Protein AF-0000000085159885 (afdb_homodimer)

Sequence (986 aa):
MTSFKSARLYIIGAGFAGQTLAREIKAKGIFGEVVAFLDDDPAKIGHSIEGIPVLGPIKDVARLLRMNPADEAIIAIPSASREYLRELYNILKKAGFEKIRILPGISQIIEGDAHLIQTRSIDPQDLLGRTPVAIGLKESLTYLRGKRVLVTGAGGSIGSELCRQLLSGGAQRLYLFGHGENSIYQIDRELRLLQEEGVGEKATIVPIIGDLKDEAYVNYIIGKLKVDVIFHAAAYKHVPMMEENPVAAIENNVFGTENLVKAAGHYKVKRFVLISTDKAVDPVSVYGASKMLCEQLVLSASQEGGAHFMVVRFGNVLGSRGSIMPLFQKQIEKGGPVTVTHPEARRWFMTIPEACSLVLKAGGVGENGKLYLLDMGEPIKIRELAEQMIRFYGFEPDREIKIEYIGLRPGERLDERLWSENEIPVETEYPRIRRVERKEAPLLDLPKLLESIRPICRFDPAKANLYRDKVLLRRLLHDFIPTVIIPEHEQNNMTSFKSARLYIIGAGFAGQTLAREIKAKGIFGEVVAFLDDDPAKIGHSIEGIPVLGPIKDVARLLRMNPADEAIIAIPSASREYLRELYNILKKAGFEKIRILPGISQIIEGDAHLIQTRSIDPQDLLGRTPVAIGLKESLTYLRGKRVLVTGAGGSIGSELCRQLLSGGAQRLYLFGHGENSIYQIDRELRLLQEEGVGEKATIVPIIGDLKDEAYVNYIIGKLKVDVIFHAAAYKHVPMMEENPVAAIENNVFGTENLVKAAGHYKVKRFVLISTDKAVDPVSVYGASKMLCEQLVLSASQEGGAHFMVVRFGNVLGSRGSIMPLFQKQIEKGGPVTVTHPEARRWFMTIPEACSLVLKAGGVGENGKLYLLDMGEPIKIRELAEQMIRFYGFEPDREIKIEYIGLRPGERLDERLWSENEIPVETEYPRIRRVERKEAPLLDLPKLLESIRPICRFDPAKANLYRDKVLLRRLLHDFIPTVIIPEHEQNN

Nearest PDB structures (foldseek):
  5bjy-assembly1_B  TM=9.143E-01  e=2.823E-32  Campylobacter jejuni
  5bju-assembly1_B  TM=9.123E-01  e=1.718E-31  Campylobacter jejuni
  2gn4-assembly1_A  TM=9.216E-01  e=1.288E-21  Helicobacter pylori
  4j2o-assembly1_E  TM=8.922E-01  e=2.806E-20  Acinetobacter baumannii D1279779
  3vvb-assembly1_A  TM=9.104E-01  e=6.439E-16  Staphylococcus aureus subsp. aureus Mu50

Radius of gyration: 28.52 Å; Cα contacts (8 Å, |Δi|>4): 2124; chains: 2; bounding box: 78×76×61 Å

Solvent-accessible surface area (backbone atoms only — not comparable to full-atom values): 51110 Å² total; per-residue (Å²): 127,80,71,78,70,66,31,44,30,33,32,35,26,72,46,71,48,22,48,42,36,51,52,53,40,59,70,65,57,58,76,29,42,72,63,32,27,32,28,72,53,72,90,49,40,78,40,61,60,96,82,27,41,26,39,50,46,44,79,65,42,40,67,68,47,84,64,49,82,64,26,31,38,36,37,28,48,41,82,59,42,21,68,55,46,41,52,49,51,51,46,41,46,73,30,48,47,73,40,48,30,28,39,65,46,29,54,77,30,61,92,48,77,50,55,68,86,64,40,40,71,65,50,70,70,67,49,46,79,74,60,73,78,87,48,68,44,57,74,35,22,55,83,37,46,68,29,33,37,33,28,32,23,18,42,41,63,64,21,32,47,40,55,58,53,43,32,51,21,37,23,45,29,40,35,35,28,31,66,47,58,68,40,39,49,51,42,52,52,48,52,52,50,39,45,74,73,58,47,58,39,82,51,49,75,43,80,40,67,46,55,53,64,39,48,70,55,40,40,49,50,48,56,75,64,59,43,35,33,36,41,42,48,54,62,70,76,56,48,56,60,24,61,75,33,43,47,48,32,38,36,48,30,29,50,9,42,48,32,48,51,53,32,36,59,74,61,51,19,48,35,37,36,38,62,48,44,20,50,30,36,73,17,40,20,56,44,17,43,24,44,32,51,35,50,49,54,43,40,58,54,27,73,75,56,83,29,31,17,30,35,41,30,34,61,49,49,56,68,34,82,92,33,68,52,56,49,44,50,54,26,51,76,67,45,36,58,32,77,38,42,42,82,78,21,36,43,43,48,41,48,51,68,50,54,38,51,50,48,46,34,44,65,55,73,54,55,62,48,39,40,31,34,51,62,54,79,68,65,41,43,51,52,58,52,51,40,51,51,37,42,72,74,73,41,45,62,70,74,59,30,42,74,41,72,72,42,74,55,70,55,57,71,54,66,72,41,84,61,41,94,54,40,44,81,37,85,54,98,48,90,58,41,24,37,50,41,65,77,60,79,79,81,63,59,57,71,62,52,50,60,67,46,40,35,29,56,41,86,30,87,93,42,52,87,40,41,66,39,55,66,60,48,48,50,52,47,23,74,69,39,69,54,28,64,70,56,72,88,58,68,81,104,129,79,70,79,70,66,31,45,29,34,33,35,25,71,46,72,48,24,49,42,35,50,52,52,40,59,70,66,57,57,77,30,42,73,62,31,26,31,29,71,52,70,91,50,42,80,39,63,60,95,82,26,40,25,38,50,47,44,80,64,44,40,67,67,47,84,63,47,80,66,27,32,37,36,37,27,49,41,82,59,43,21,69,55,45,41,50,48,49,51,46,41,45,73,28,45,46,72,40,47,30,28,38,65,46,28,56,80,30,56,95,51,78,50,54,69,85,64,41,40,71,65,50,71,68,67,50,46,79,73,59,73,75,86,47,68,47,56,74,36,23,53,83,38,45,68,28,34,36,34,27,30,23,18,42,41,61,66,21,32,48,40,54,58,54,44,30,50,21,36,21,45,30,41,36,34,28,30,66,47,59,67,39,38,50,51,43,53,51,50,52,52,51,40,44,74,74,60,46,56,40,80,50,50,75,43,79,39,68,47,55,52,64,38,49,70,56,40,41,48,51,49,56,74,64,58,43,34,32,36,42,42,49,54,63,69,76,56,47,56,60,23,62,76,33,43,47,50,32,37,34,48,31,29,50,11,45,49,32,48,52,53,32,36,56,74,63,50,19,48,35,37,35,35,62,49,43,21,51,30,38,74,18,40,20,55,43,18,42,25,45,34,51,35,50,49,54,42,41,58,54,27,72,75,56,83,28,30,18,30,36,40,31,35,62,48,49,56,68,35,84,91,33,67,50,56,48,43,51,55,26,52,76,67,47,36,58,33,78,38,41,43,83,78,22,34,42,43,48,43,47,53,68,51,53,39,51,51,49,47,34,44,64,56,74,55,55,62,48,37,38,31,34,52,62,55,80,68,64,41,44,52,52,57,52,51,40,52,52,37,43,70,75,73,38,46,64,69,75,60,31,40,74,40,71,72,43,73,54,70,57,59,70,54,66,74,42,84,60,43,93,54,42,44,81,36,84,53,97,47,88,57,40,23,36,49,42,66,77,59,79,79,82,62,59,58,71,61,52,49,61,68,45,39,35,30,56,40,86,31,87,94,41,52,88,41,41,65,38,54,67,60,48,48,51,53,46,22,75,70,38,68,55,29,64,69,57,73,87,57,66,83,104

Structure (mmCIF, N/CA/C/O backbone):
data_AF-0000000085159885-model_v1
#
loop_
_entity.id
_entity.type
_entity.pdbx_description
1 polymer 'Polysaccharide biosynthesis protein CapD'
#
loop_
_atom_site.group_PDB
_atom_site.id
_atom_site.type_symbol
_atom_site.label_atom_id
_atom_site.label_alt_id
_atom_site.label_comp_id
_atom_site.label_asym_id
_atom_site.label_entity_id
_atom_site.label_seq_id
_atom_site.pdbx_PDB_ins_code
_atom_site.Cartn_x
_atom_site.Cartn_y
_atom_site.Cartn_z
_atom_site.occupancy
_atom_site.B_iso_or_equiv
_atom_site.auth_seq_id
_atom_site.auth_comp_id
_atom_site.auth_asym_id
_atom_site.auth_atom_id
_atom_site.pdbx_PDB_model_num
ATOM 1 N N . MET A 1 1 ? 37.188 -18.406 7.32 1 21.41 1 MET A N 1
ATOM 2 C CA . MET A 1 1 ? 36.406 -17.781 8.375 1 21.41 1 MET A CA 1
ATOM 3 C C . MET A 1 1 ? 36.344 -16.266 8.203 1 21.41 1 MET A C 1
ATOM 5 O O . MET A 1 1 ? 37.25 -15.562 8.672 1 21.41 1 MET A O 1
ATOM 9 N N . THR A 1 2 ? 36.219 -15.82 7.059 1 29.91 2 THR A N 1
ATOM 10 C CA . THR A 1 2 ? 36.375 -14.398 6.758 1 29.91 2 THR A CA 1
ATOM 11 C C . THR A 1 2 ? 35.562 -13.539 7.711 1 29.91 2 THR A C 1
ATOM 13 O O . THR A 1 2 ? 34.375 -13.758 7.879 1 29.91 2 THR A O 1
ATOM 16 N N . SER A 1 3 ? 36.062 -13.156 8.82 1 33.72 3 SER A N 1
ATOM 17 C CA . SER A 1 3 ? 35.594 -12.289 9.891 1 33.72 3 SER A CA 1
ATOM 18 C C . SER A 1 3 ? 34.688 -11.188 9.352 1 33.72 3 SER A C 1
ATOM 20 O O . SER A 1 3 ? 35.094 -10.445 8.453 1 33.72 3 SER A O 1
ATOM 22 N N . PHE A 1 4 ? 33.469 -11.461 9.125 1 38.44 4 PHE A N 1
ATOM 23 C CA . PHE A 1 4 ? 32.469 -10.438 8.836 1 38.44 4 PHE A CA 1
ATOM 24 C C . PHE A 1 4 ? 32.812 -9.125 9.531 1 38.44 4 PHE A C 1
ATOM 26 O O . PHE A 1 4 ? 32.75 -9.039 10.758 1 38.44 4 PHE A O 1
ATOM 33 N N . LYS A 1 5 ? 33.875 -8.438 9.188 1 44.25 5 LYS A N 1
ATOM 34 C CA . LYS A 1 5 ? 34.375 -7.168 9.703 1 44.25 5 LYS A CA 1
ATOM 35 C C . LYS A 1 5 ? 33.219 -6.234 10.062 1 44.25 5 LYS A C 1
ATOM 37 O O . LYS A 1 5 ? 32.312 -6.016 9.258 1 44.25 5 LYS A O 1
ATOM 42 N N . SER A 1 6 ? 32.781 -6.113 11.367 1 59.41 6 SER A N 1
ATOM 43 C CA . SER A 1 6 ? 31.875 -5.16 11.984 1 59.41 6 SER A CA 1
ATOM 44 C C . SER A 1 6 ? 31.828 -3.854 11.203 1 59.41 6 SER A C 1
ATOM 46 O O . SER A 1 6 ? 32.875 -3.299 10.844 1 59.41 6 SER A O 1
ATOM 48 N N . ALA A 1 7 ? 30.688 -3.564 10.555 1 74.75 7 ALA A N 1
ATOM 49 C CA . ALA A 1 7 ? 30.531 -2.328 9.789 1 74.75 7 ALA A CA 1
ATOM 50 C C . ALA A 1 7 ? 31.031 -1.127 10.586 1 74.75 7 ALA A C 1
ATOM 52 O O . ALA A 1 7 ? 30.797 -1.029 11.789 1 74.75 7 ALA A O 1
ATOM 53 N N . ARG A 1 8 ? 32.094 -0.392 10.086 1 86.31 8 ARG A N 1
ATOM 54 C CA . ARG A 1 8 ? 32.531 0.882 10.648 1 86.31 8 ARG A CA 1
ATOM 55 C C . ARG A 1 8 ? 31.516 1.988 10.352 1 86.31 8 ARG A C 1
ATOM 57 O O . ARG A 1 8 ? 31.109 2.174 9.203 1 86.31 8 ARG A O 1
ATOM 64 N N . LEU A 1 9 ? 30.969 2.59 11.461 1 92.75 9 LEU A N 1
ATOM 65 C CA . LEU A 1 9 ? 29.984 3.656 11.336 1 92.75 9 LEU A CA 1
ATOM 66 C C . LEU A 1 9 ? 30.625 5.02 11.594 1 92.75 9 LEU A C 1
ATOM 68 O O . LEU A 1 9 ? 31.406 5.176 12.523 1 92.75 9 LEU A O 1
ATOM 72 N N . TYR A 1 10 ? 30.375 5.914 10.719 1 94.31 10 TYR A N 1
ATOM 73 C CA . TYR A 1 10 ? 30.766 7.309 10.875 1 94.31 10 TYR A CA 1
ATOM 74 C C . TYR A 1 10 ? 29.562 8.195 11.125 1 94.31 10 TYR A C 1
ATOM 76 O O . TYR A 1 10 ? 28.641 8.234 10.305 1 94.31 10 TYR A O 1
ATOM 84 N N . ILE A 1 11 ? 29.516 8.883 12.234 1 95.62 11 ILE A N 1
ATOM 85 C CA . ILE A 1 11 ? 28.375 9.75 12.547 1 95.62 11 ILE A CA 1
ATOM 86 C C . ILE A 1 11 ? 28.719 11.188 12.164 1 95.62 11 ILE A C 1
ATOM 88 O O . ILE A 1 11 ? 29.703 11.758 12.656 1 95.62 11 ILE A O 1
ATOM 92 N N . ILE A 1 12 ? 27.969 11.711 11.258 1 95.94 12 ILE A N 1
ATOM 93 C CA . ILE A 1 12 ? 28.125 13.102 10.844 1 95.94 12 ILE A CA 1
ATOM 94 C C . ILE A 1 12 ? 27.344 14.016 11.781 1 95.94 12 ILE A C 1
ATOM 96 O O . ILE A 1 12 ? 26.109 14.055 11.734 1 95.94 12 ILE A O 1
ATOM 100 N N . GLY A 1 13 ? 27.969 14.828 12.578 1 93.81 13 GLY A N 1
ATOM 101 C CA . GLY A 1 13 ? 27.375 15.609 13.648 1 93.81 13 GLY A CA 1
ATOM 102 C C . GLY A 1 13 ? 27.672 15.055 15.031 1 93.81 13 GLY A C 1
ATOM 103 O O . GLY A 1 13 ? 27.172 13.992 15.406 1 93.81 13 GLY A O 1
ATOM 104 N N . ALA A 1 14 ? 28.438 15.766 15.773 1 94.31 14 ALA A N 1
ATOM 105 C CA . ALA A 1 14 ? 28.828 15.336 17.109 1 94.31 14 ALA A CA 1
ATOM 106 C C . ALA A 1 14 ? 28 16.062 18.172 1 94.31 14 ALA A C 1
ATOM 108 O O . ALA A 1 14 ? 28.453 16.234 19.312 1 94.31 14 ALA A O 1
ATOM 109 N N . GLY A 1 15 ? 26.844 16.547 17.797 1 89.94 15 GLY A N 1
ATOM 110 C CA . GLY A 1 15 ? 25.922 17.141 18.75 1 89.94 15 GLY A CA 1
ATOM 111 C C . GLY A 1 15 ? 25.141 16.125 19.547 1 89.94 15 GLY A C 1
ATOM 112 O O . GLY A 1 15 ? 25.5 14.953 19.609 1 89.94 15 GLY A O 1
ATOM 113 N N . PHE A 1 16 ? 24.109 16.625 20.188 1 85.69 16 PHE A N 1
ATOM 114 C CA . PHE A 1 16 ? 23.297 15.805 21.078 1 85.69 16 PHE A CA 1
ATOM 115 C C . PHE A 1 16 ? 22.766 14.578 20.344 1 85.69 16 PHE A C 1
ATOM 117 O O . PHE A 1 16 ? 22.859 13.453 20.844 1 85.69 16 PHE A O 1
ATOM 124 N N . ALA A 1 17 ? 22.1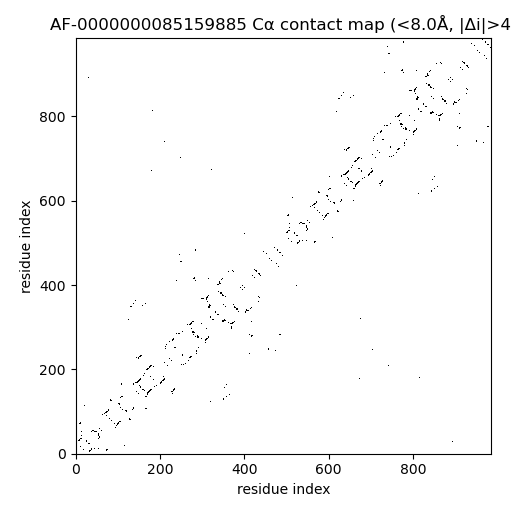56 14.773 19.172 1 86.94 17 ALA A N 1
ATOM 125 C CA . ALA A 1 17 ? 21.578 13.68 18.406 1 86.94 17 ALA A CA 1
ATOM 126 C C . ALA A 1 17 ? 22.625 12.641 18.047 1 86.94 17 ALA A C 1
ATOM 128 O O . ALA A 1 17 ? 22.391 11.438 18.188 1 86.94 17 ALA A O 1
ATOM 129 N N . GLY A 1 18 ? 23.75 13.094 17.578 1 91.38 18 GLY A N 1
ATOM 130 C CA . GLY A 1 18 ? 24.828 12.18 17.219 1 91.38 18 GLY A CA 1
ATOM 131 C C . GLY A 1 18 ? 25.344 11.375 18.391 1 91.38 18 GLY A C 1
ATOM 132 O O . GLY A 1 18 ? 25.578 10.172 18.266 1 91.38 18 GLY A O 1
ATOM 133 N N . GLN A 1 19 ? 25.469 12.016 19.469 1 91.25 19 GLN A N 1
ATOM 134 C CA . GLN A 1 19 ? 25.969 11.344 20.656 1 91.25 19 GLN A CA 1
ATOM 135 C C . GLN A 1 19 ? 24.984 10.289 21.156 1 91.25 19 GLN A C 1
ATOM 137 O O . GLN A 1 19 ? 25.391 9.203 21.578 1 91.25 19 GLN A O 1
ATOM 142 N N . THR A 1 20 ? 23.766 10.648 21.156 1 87.62 20 THR A N 1
ATOM 143 C CA . THR A 1 20 ? 22.734 9.711 21.578 1 87.62 20 THR A CA 1
ATOM 144 C C . THR A 1 20 ? 22.734 8.469 20.688 1 87.62 20 THR A C 1
ATOM 146 O O . THR A 1 20 ? 22.641 7.344 21.188 1 87.62 20 THR A O 1
ATOM 149 N N . LEU A 1 21 ? 22.875 8.68 19.422 1 88.69 21 LEU A N 1
ATOM 150 C CA . LEU A 1 21 ? 22.922 7.574 18.469 1 88.69 21 LEU A CA 1
ATOM 151 C C . LEU A 1 21 ? 24.125 6.684 18.734 1 88.69 21 LEU A C 1
ATOM 153 O O . LEU A 1 21 ? 24.016 5.457 18.688 1 88.69 21 LEU A O 1
ATOM 157 N N . ALA A 1 22 ? 25.25 7.312 18.969 1 92.31 22 ALA A N 1
ATOM 158 C CA . ALA A 1 22 ? 26.469 6.562 19.25 1 92.31 22 ALA A CA 1
ATOM 159 C C . ALA A 1 22 ? 26.312 5.672 20.469 1 92.31 22 ALA A C 1
ATOM 161 O O . ALA A 1 22 ? 26.75 4.516 20.469 1 92.31 22 ALA A O 1
ATOM 162 N N . ARG A 1 23 ? 25.688 6.191 21.453 1 89.5 23 ARG A N 1
ATOM 163 C CA . ARG A 1 23 ? 25.453 5.441 22.688 1 89.5 23 ARG A CA 1
ATOM 164 C C . ARG A 1 23 ? 24.547 4.246 22.438 1 89.5 23 ARG A C 1
ATOM 166 O O . ARG A 1 23 ? 24.781 3.154 22.953 1 89.5 23 ARG A O 1
ATOM 173 N N . GLU A 1 24 ? 23.5 4.551 21.734 1 84.69 24 GLU A N 1
ATOM 174 C CA . GLU A 1 24 ? 22.547 3.486 21.438 1 84.69 24 GLU A CA 1
ATOM 175 C C . GLU A 1 24 ? 23.203 2.375 20.609 1 84.69 24 GLU A C 1
ATOM 177 O O . GLU A 1 24 ? 22.938 1.192 20.844 1 84.69 24 GLU A O 1
ATOM 182 N N . ILE A 1 25 ? 24.031 2.738 19.641 1 86.88 25 ILE A N 1
ATOM 183 C CA . ILE A 1 25 ? 24.719 1.778 18.797 1 86.88 25 ILE A CA 1
ATOM 184 C C . ILE A 1 25 ? 25.656 0.922 19.641 1 86.88 25 ILE A C 1
ATOM 186 O O . ILE A 1 25 ? 25.703 -0.3 19.484 1 86.88 25 ILE A O 1
ATOM 190 N N . LYS A 1 26 ? 26.359 1.542 20.453 1 88 26 LYS A N 1
ATOM 191 C CA . LYS A 1 26 ? 27.281 0.838 21.344 1 88 26 LYS A CA 1
ATOM 192 C C . LYS A 1 26 ? 26.531 -0.133 22.25 1 88 26 LYS A C 1
ATOM 194 O O . LYS A 1 26 ? 26.969 -1.268 22.453 1 88 26 LYS A O 1
ATOM 199 N N . ALA A 1 27 ? 25.484 0.313 22.703 1 83.31 27 ALA A N 1
ATOM 200 C CA . ALA A 1 27 ? 24.688 -0.494 23.641 1 83.31 27 ALA A CA 1
ATOM 201 C C . ALA A 1 27 ? 24.125 -1.733 22.938 1 83.31 27 ALA A C 1
ATOM 203 O O . ALA A 1 27 ? 24.094 -2.816 23.531 1 83.31 27 ALA A O 1
ATOM 204 N N . LYS A 1 28 ? 23.734 -1.545 21.812 1 76.19 28 LYS A N 1
ATOM 205 C CA . LYS A 1 28 ? 23.156 -2.664 21.062 1 76.19 28 LYS A CA 1
ATOM 206 C C . LYS A 1 28 ? 24.25 -3.605 20.562 1 76.19 28 LYS A C 1
ATOM 208 O O . LYS A 1 28 ? 24.047 -4.824 20.531 1 76.19 28 LYS A O 1
ATOM 213 N N . GLY A 1 29 ? 25.375 -3.078 20.016 1 75.19 29 GLY A N 1
ATOM 214 C CA . GLY A 1 29 ? 26.562 -3.842 19.688 1 75.19 29 GLY A CA 1
ATOM 215 C C . GLY A 1 29 ? 26.438 -4.652 18.406 1 75.19 29 GLY A C 1
ATOM 216 O O . GLY A 1 29 ? 27.281 -5.5 18.125 1 75.19 29 GLY A O 1
ATOM 217 N N . ILE A 1 30 ? 25.359 -4.473 17.703 1 70.75 30 ILE A N 1
ATOM 218 C CA . ILE A 1 30 ? 25.156 -5.367 16.562 1 70.75 30 ILE A CA 1
ATOM 219 C C . ILE A 1 30 ? 25.297 -4.582 15.266 1 70.75 30 ILE A C 1
ATOM 221 O O . ILE A 1 30 ? 25.406 -5.176 14.188 1 70.75 30 ILE A O 1
ATOM 225 N N . PHE A 1 31 ? 25.297 -3.305 15.297 1 72.62 31 PHE A N 1
ATOM 226 C CA . PHE A 1 31 ? 25.266 -2.5 14.078 1 72.62 31 PHE A CA 1
ATOM 227 C C . PHE A 1 31 ? 26.672 -2.1 13.664 1 72.62 31 PHE A C 1
ATOM 229 O O . PHE A 1 31 ? 26.859 -1.454 12.633 1 72.62 31 PHE A O 1
ATOM 236 N N . GLY A 1 32 ? 27.594 -2.543 14.383 1 80.38 32 GLY A N 1
ATOM 237 C CA . GLY A 1 32 ? 28.953 -2.127 14.094 1 80.38 32 GLY A CA 1
ATOM 238 C C . GLY A 1 32 ? 29.531 -1.207 15.156 1 80.38 32 GLY A C 1
ATOM 239 O O . GLY A 1 32 ? 29.094 -1.218 16.297 1 80.38 32 GLY A O 1
ATOM 240 N N . GLU A 1 33 ? 30.578 -0.606 14.773 1 88.62 33 GLU A N 1
ATOM 241 C CA . GLU A 1 33 ? 31.281 0.272 15.711 1 88.62 33 GLU A CA 1
ATOM 242 C C . GLU A 1 33 ? 31.406 1.686 15.148 1 88.62 33 GLU A C 1
ATOM 244 O O . GLU A 1 33 ? 31.734 1.867 13.977 1 88.62 33 GLU A O 1
ATOM 249 N N . VAL A 1 34 ? 31 2.623 16.047 1 93.69 34 VAL A N 1
ATOM 250 C CA . VAL A 1 34 ? 31.234 4.012 15.648 1 93.69 34 VAL A CA 1
ATOM 251 C C . VAL A 1 34 ? 32.719 4.332 15.727 1 93.69 34 VAL A C 1
ATOM 253 O O . VAL A 1 34 ? 33.312 4.332 16.812 1 93.69 34 VAL A O 1
ATOM 256 N N . VAL A 1 35 ? 33.25 4.656 14.586 1 93.19 35 VAL A N 1
ATOM 257 C CA . VAL A 1 35 ? 34.688 4.824 14.523 1 93.19 35 VAL A CA 1
ATOM 258 C C . VAL A 1 35 ? 35.062 6.297 14.719 1 93.19 35 VAL A C 1
ATOM 260 O O . VAL A 1 35 ? 36.125 6.621 15.219 1 93.19 35 VAL A O 1
ATOM 263 N N . ALA A 1 36 ? 34.188 7.16 14.273 1 95.19 36 ALA A N 1
ATOM 264 C CA . ALA A 1 36 ? 34.469 8.586 14.414 1 95.19 36 ALA A CA 1
ATOM 265 C C . ALA A 1 36 ? 33.219 9.422 14.25 1 95.19 36 ALA A C 1
ATOM 267 O O . ALA A 1 36 ? 32.25 9 13.586 1 95.19 36 ALA A O 1
ATOM 268 N N . PHE A 1 37 ? 33.281 10.57 14.898 1 96.56 37 PHE A N 1
ATOM 269 C CA . PHE A 1 37 ? 32.406 11.664 14.539 1 96.56 37 PHE A CA 1
ATOM 270 C C . PHE A 1 37 ? 33.031 12.578 13.516 1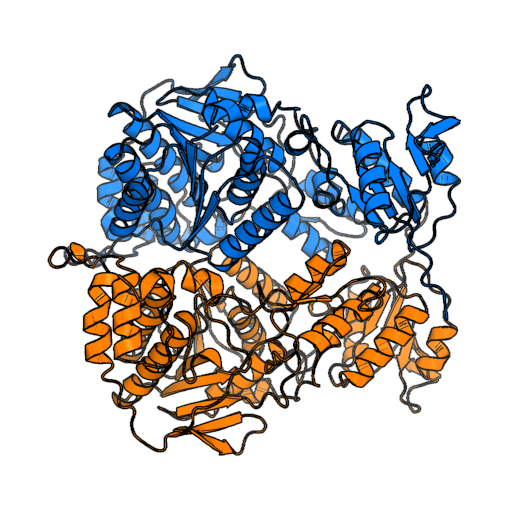 96.56 37 PHE A C 1
ATOM 272 O O . PHE A 1 37 ? 34.25 12.828 13.562 1 96.56 37 PHE A O 1
ATOM 279 N N . LEU A 1 38 ? 32.281 12.984 12.602 1 96.56 38 LEU A N 1
ATOM 280 C CA . LEU A 1 38 ? 32.719 14.078 11.734 1 96.56 38 LEU A CA 1
ATOM 281 C C . LEU A 1 38 ? 31.906 15.344 12.016 1 96.56 38 LEU A C 1
ATOM 283 O O . LEU A 1 38 ? 30.672 15.305 12.047 1 96.56 38 LEU A O 1
ATOM 287 N N . ASP A 1 39 ? 32.562 16.438 12.25 1 96.25 39 ASP A N 1
ATOM 288 C CA . ASP A 1 39 ? 31.891 17.688 12.625 1 96.25 39 ASP A CA 1
ATOM 289 C C . ASP A 1 39 ? 32.656 18.891 12.102 1 96.25 39 ASP A C 1
ATOM 291 O O . ASP A 1 39 ? 33.875 18.828 11.875 1 96.25 39 ASP A O 1
ATOM 295 N N . ASP A 1 40 ? 31.938 19.969 11.898 1 95 40 ASP A N 1
ATOM 296 C CA . ASP A 1 40 ? 32.562 21.203 11.398 1 95 40 ASP A CA 1
ATOM 297 C C . ASP A 1 40 ? 32.812 22.188 12.523 1 95 40 ASP A C 1
ATOM 299 O O . ASP A 1 40 ? 33.5 23.203 12.32 1 95 40 ASP A O 1
ATOM 303 N N . ASP A 1 41 ? 32.312 21.906 13.703 1 95.06 41 ASP A N 1
ATOM 304 C CA . ASP A 1 41 ? 32.5 22.797 14.852 1 95.06 41 ASP A CA 1
ATOM 305 C C . ASP A 1 41 ? 33.938 22.719 15.344 1 95.06 41 ASP A C 1
ATOM 307 O O . ASP A 1 41 ? 34.375 21.719 15.914 1 95.06 41 ASP A O 1
ATOM 311 N N . PRO A 1 42 ? 34.625 23.812 15.273 1 94.44 42 PRO A N 1
ATOM 312 C CA . PRO A 1 42 ? 36.031 23.797 15.664 1 94.44 42 PRO A CA 1
ATOM 313 C C . PRO A 1 42 ? 36.219 23.469 17.141 1 94.44 42 PRO A C 1
ATOM 315 O O . PRO A 1 42 ? 37.281 22.938 17.516 1 94.44 42 PRO A O 1
ATOM 318 N N . ALA A 1 43 ? 35.312 23.75 17.906 1 95.38 43 ALA A N 1
ATOM 319 C CA . ALA A 1 43 ? 35.438 23.516 19.344 1 95.38 43 ALA A CA 1
ATOM 320 C C . ALA A 1 43 ? 35.406 22.016 19.656 1 95.38 43 ALA A C 1
ATOM 322 O O . ALA A 1 43 ? 35.906 21.578 20.703 1 95.38 43 ALA A O 1
ATOM 323 N N . LYS A 1 44 ? 34.906 21.281 18.75 1 95.38 44 LYS A N 1
ATOM 324 C CA . LYS A 1 44 ? 34.75 19.844 18.984 1 95.38 44 LYS A CA 1
ATOM 325 C C . LYS A 1 44 ? 35.875 19.062 18.297 1 95.38 44 LYS A C 1
ATOM 327 O O . LYS A 1 44 ? 36.25 17.984 18.75 1 95.38 44 LYS A O 1
ATOM 332 N N . ILE A 1 45 ? 36.375 19.562 17.266 1 94.94 45 ILE A N 1
ATOM 333 C CA . ILE A 1 45 ? 37.344 18.875 16.438 1 94.94 45 ILE A CA 1
ATOM 334 C C . ILE A 1 45 ? 38.625 18.625 17.234 1 94.94 45 ILE A C 1
ATOM 336 O O . ILE A 1 45 ? 39.125 19.516 17.922 1 94.94 45 ILE A O 1
ATOM 340 N N . GLY A 1 46 ? 39.094 17.422 17.188 1 93.75 46 GLY A N 1
ATOM 341 C CA . GLY A 1 46 ? 40.312 17.078 17.875 1 93.75 46 GLY A CA 1
ATOM 342 C C . GLY A 1 46 ? 40.094 16.453 19.234 1 93.75 46 GLY A C 1
ATOM 343 O O . GLY A 1 46 ? 41 15.914 19.844 1 93.75 46 GLY A O 1
ATOM 344 N N . HIS A 1 47 ? 38.906 16.516 19.672 1 94.38 47 HIS A N 1
ATOM 345 C CA . HIS A 1 47 ? 38.531 15.906 20.938 1 94.38 47 HIS A CA 1
ATOM 346 C C . HIS A 1 47 ? 37.938 14.516 20.734 1 94.38 47 HIS A C 1
ATOM 348 O O . HIS A 1 47 ? 37.938 13.992 19.609 1 94.38 47 HIS A O 1
ATOM 354 N N . SER A 1 48 ? 37.594 13.922 21.859 1 95.88 48 SER A N 1
ATOM 355 C CA . SER A 1 48 ? 36.906 12.641 21.828 1 95.88 48 SER A CA 1
ATOM 356 C C . SER A 1 48 ? 35.656 12.664 22.672 1 95.88 48 SER A C 1
ATOM 358 O O . SER A 1 48 ? 35.562 13.398 23.656 1 95.88 48 SER A O 1
ATOM 360 N N . ILE A 1 49 ? 34.719 12.047 22.234 1 95 49 ILE A N 1
ATOM 361 C CA . ILE A 1 49 ? 33.469 11.883 22.969 1 95 49 ILE A CA 1
ATOM 362 C C . ILE A 1 49 ? 33.25 10.406 23.297 1 95 49 ILE A C 1
ATOM 364 O O . ILE A 1 49 ? 33.031 9.594 22.391 1 95 49 ILE A O 1
ATOM 368 N N . GLU A 1 50 ? 33.375 10.078 24.578 1 92.81 50 GLU A N 1
ATOM 369 C CA . GLU A 1 50 ? 33.219 8.695 25.031 1 92.81 50 GLU A CA 1
ATOM 370 C C . GLU A 1 50 ? 34.188 7.77 24.297 1 92.81 50 GLU A C 1
ATOM 372 O O . GLU A 1 50 ? 33.781 6.703 23.828 1 92.81 50 GLU A O 1
ATOM 377 N N . GLY A 1 51 ? 35.281 8.289 24 1 93.56 51 GLY A N 1
ATOM 378 C CA . GLY A 1 51 ? 36.344 7.496 23.406 1 93.56 51 GLY A CA 1
ATOM 379 C C . GLY A 1 51 ? 36.344 7.527 21.875 1 93.56 51 GLY A C 1
ATOM 380 O O . GLY A 1 51 ? 37.219 6.961 21.234 1 93.56 51 GLY A O 1
ATOM 381 N N . ILE A 1 52 ? 35.375 8.172 21.266 1 96.06 52 ILE A N 1
ATOM 382 C CA . ILE A 1 52 ? 35.281 8.25 19.812 1 96.06 52 ILE A CA 1
ATOM 383 C C . ILE A 1 52 ? 35.844 9.586 19.344 1 96.06 52 ILE A C 1
ATOM 385 O O . ILE A 1 52 ? 35.406 10.648 19.781 1 96.06 52 ILE A O 1
ATOM 389 N N . PRO A 1 53 ? 36.812 9.531 18.484 1 96.06 53 PRO A N 1
ATOM 390 C CA . PRO A 1 53 ? 37.438 10.781 18.047 1 96.06 53 PRO A CA 1
ATOM 391 C C . PRO A 1 53 ? 36.469 11.641 17.219 1 96.06 53 PRO A C 1
ATOM 393 O O . PRO A 1 53 ? 35.625 11.117 16.484 1 96.06 53 PRO A O 1
ATOM 396 N N . VAL A 1 54 ? 36.594 12.953 17.375 1 96.94 54 VAL A N 1
ATOM 397 C CA . VAL A 1 54 ? 35.875 13.914 16.547 1 96.94 54 VAL A CA 1
ATOM 398 C C . VAL A 1 54 ? 36.812 14.516 15.508 1 96.94 54 VAL A C 1
ATOM 400 O O . VAL A 1 54 ? 37.75 15.242 15.852 1 96.94 54 VAL A O 1
ATOM 403 N N . LEU A 1 55 ? 36.5 14.188 14.281 1 95.94 55 LEU A N 1
ATOM 404 C CA . LEU A 1 55 ? 37.344 14.648 13.18 1 95.94 55 LEU A CA 1
ATOM 405 C C . LEU A 1 55 ? 36.625 15.75 12.391 1 95.94 55 LEU A C 1
ATOM 407 O O . LEU A 1 55 ? 35.406 15.852 12.414 1 95.94 55 LEU A O 1
ATOM 411 N N . GLY A 1 56 ? 37.5 16.562 11.648 1 92.81 56 GLY A N 1
ATOM 412 C CA . GLY A 1 56 ? 36.938 17.609 10.805 1 92.81 56 GLY A CA 1
ATOM 413 C C . GLY A 1 56 ? 37.969 18.578 10.281 1 92.81 56 GLY A C 1
ATOM 414 O O . GLY A 1 56 ? 39.156 18.422 10.531 1 92.81 56 GLY A O 1
ATOM 415 N N . PRO A 1 57 ? 37.656 19.547 9.68 1 94.31 57 PRO A N 1
ATOM 416 C CA . PRO A 1 57 ? 36.344 19.781 9.062 1 94.31 57 PRO A CA 1
ATOM 417 C C . PRO A 1 57 ? 35.938 18.656 8.125 1 94.31 57 PRO A C 1
ATOM 419 O O . PRO A 1 57 ? 36.781 17.969 7.562 1 94.31 57 PRO A O 1
ATOM 422 N N . ILE A 1 58 ? 34.625 18.453 7.938 1 95.25 58 ILE A N 1
ATOM 423 C CA . ILE A 1 58 ? 34.062 17.297 7.262 1 95.25 58 ILE A CA 1
ATOM 424 C C . ILE A 1 58 ? 34.625 17.203 5.844 1 95.25 58 ILE A C 1
ATOM 426 O O . ILE A 1 58 ? 35.094 16.141 5.426 1 95.25 58 ILE A O 1
ATOM 430 N N . LYS A 1 59 ? 34.625 18.297 5.102 1 91.06 59 LYS A N 1
ATOM 431 C CA . LYS A 1 59 ? 35.062 18.344 3.717 1 91.06 59 LYS A CA 1
ATOM 432 C C . LYS A 1 59 ? 36.5 17.844 3.598 1 91.06 59 LYS A C 1
ATOM 434 O O . LYS A 1 59 ? 36.844 17.141 2.645 1 91.06 59 LYS A O 1
ATOM 439 N N . ASP A 1 60 ? 37.312 18.141 4.535 1 90.19 60 ASP A N 1
ATOM 440 C CA . ASP A 1 60 ? 38.75 17.828 4.496 1 90.19 60 ASP A CA 1
ATOM 441 C C . ASP A 1 60 ? 39 16.375 4.926 1 90.19 60 ASP A C 1
ATOM 443 O O . ASP A 1 60 ? 39.781 15.672 4.293 1 90.19 60 ASP A O 1
ATOM 447 N N . VAL A 1 61 ? 38.312 15.969 5.867 1 89.69 61 VAL A N 1
ATOM 448 C CA . VAL A 1 61 ? 38.594 14.664 6.457 1 89.69 61 VAL A CA 1
ATOM 449 C C . VAL A 1 61 ? 37.969 13.57 5.621 1 89.69 61 VAL A C 1
ATOM 451 O O . VAL A 1 61 ? 38.5 12.469 5.492 1 89.69 61 VAL A O 1
ATOM 454 N N . ALA A 1 62 ? 36.781 13.812 5.07 1 88.94 62 ALA A N 1
ATOM 455 C CA . ALA A 1 62 ? 36.094 12.797 4.301 1 88.94 62 ALA A CA 1
ATOM 456 C C . ALA A 1 62 ? 36.938 12.289 3.143 1 88.94 62 ALA A C 1
ATOM 458 O O . ALA A 1 62 ? 36.906 11.094 2.824 1 88.94 62 ALA A O 1
ATOM 459 N N . ARG A 1 63 ? 37.656 13.156 2.562 1 81.12 63 ARG A N 1
ATOM 460 C CA . ARG A 1 63 ? 38.5 12.805 1.416 1 81.12 63 ARG A CA 1
ATOM 461 C C . ARG A 1 63 ? 39.656 11.914 1.835 1 81.12 63 ARG A C 1
ATOM 463 O O . ARG A 1 63 ? 40.219 11.203 1.007 1 81.12 63 ARG A O 1
ATOM 470 N N . LEU A 1 64 ? 39.938 12 3.039 1 79.81 64 LEU A N 1
ATOM 471 C CA . LEU A 1 64 ? 41.094 11.289 3.537 1 79.81 64 LEU A CA 1
ATOM 472 C C . LEU A 1 64 ? 40.719 9.898 4.051 1 79.81 64 LEU A C 1
ATOM 474 O O . LEU A 1 64 ? 41.594 9.07 4.305 1 79.81 64 LEU A O 1
ATOM 478 N N . LEU A 1 65 ? 39.438 9.719 4.141 1 79.81 65 LEU A N 1
ATOM 479 C CA . LEU A 1 65 ? 38.969 8.445 4.691 1 79.81 65 LEU A CA 1
ATOM 480 C C . LEU A 1 65 ? 39.062 7.34 3.641 1 79.81 65 LEU A C 1
ATOM 482 O O . LEU A 1 65 ? 38.781 7.578 2.465 1 79.81 65 LEU A O 1
ATOM 486 N N . ARG A 1 66 ? 39.688 6.203 3.904 1 70.94 66 ARG A N 1
ATOM 487 C CA . ARG A 1 66 ? 39.656 5.004 3.072 1 70.94 66 ARG A CA 1
ATOM 488 C C . ARG A 1 66 ? 38.406 4.164 3.371 1 70.94 66 ARG A C 1
ATOM 490 O O . ARG A 1 66 ? 38.344 3.506 4.41 1 70.94 66 ARG A O 1
ATOM 497 N N . MET A 1 67 ? 37.5 4.25 2.451 1 71 67 MET A N 1
ATOM 498 C CA . MET A 1 67 ? 36.219 3.633 2.775 1 71 67 MET A CA 1
ATOM 499 C C . MET A 1 67 ? 36.125 2.244 2.154 1 71 67 MET A C 1
ATOM 501 O O . MET A 1 67 ? 36.625 2.01 1.055 1 71 67 MET A O 1
ATOM 505 N N . ASN A 1 68 ? 35.688 1.345 3.025 1 68.69 68 ASN A N 1
ATOM 506 C CA . ASN A 1 68 ? 35.281 0.04 2.537 1 68.69 68 ASN A CA 1
ATOM 507 C C . ASN A 1 68 ? 33.781 0.035 2.186 1 68.69 68 ASN A C 1
ATOM 509 O O . ASN A 1 68 ? 33.031 0.86 2.689 1 68.69 68 ASN A O 1
ATOM 513 N N . PRO A 1 69 ? 33.5 -0.821 1.334 1 64.88 69 PRO A N 1
ATOM 514 C CA . PRO A 1 69 ? 32.094 -0.892 0.916 1 64.88 69 PRO A CA 1
ATOM 515 C C . PRO A 1 69 ? 31.141 -1.096 2.09 1 64.88 69 PRO A C 1
ATOM 517 O O . PRO A 1 69 ? 29.969 -0.703 2.016 1 64.88 69 PRO A O 1
ATOM 520 N N . ALA A 1 70 ? 31.578 -1.608 3.141 1 70.5 70 ALA A N 1
ATOM 521 C CA . ALA A 1 70 ? 30.719 -1.928 4.277 1 70.5 70 ALA A CA 1
ATOM 522 C C . ALA A 1 70 ? 30.594 -0.733 5.215 1 70.5 70 ALA A C 1
ATOM 524 O O . ALA A 1 70 ? 29.719 -0.714 6.086 1 70.5 70 ALA A O 1
ATOM 525 N N . ASP A 1 71 ? 31.375 0.304 5.031 1 84.5 71 ASP A N 1
ATOM 526 C CA . ASP A 1 71 ? 31.328 1.48 5.898 1 84.5 71 ASP A CA 1
ATOM 527 C C . ASP A 1 71 ? 30.047 2.281 5.66 1 84.5 71 ASP A C 1
ATOM 529 O O . ASP A 1 71 ? 29.578 2.387 4.523 1 84.5 71 ASP A O 1
ATOM 533 N N . GLU A 1 72 ? 29.469 2.811 6.785 1 90.12 72 GLU A N 1
ATOM 534 C CA . GLU A 1 72 ? 28.219 3.553 6.699 1 90.12 72 GLU A CA 1
ATOM 535 C C . GLU A 1 72 ? 28.328 4.922 7.355 1 90.12 72 GLU A C 1
ATOM 537 O O . GLU A 1 72 ? 29 5.066 8.383 1 90.12 72 GLU A O 1
ATOM 542 N N . ALA A 1 73 ? 27.797 5.887 6.699 1 93.5 73 ALA A N 1
ATOM 543 C CA . ALA A 1 73 ? 27.703 7.223 7.285 1 93.5 73 ALA A CA 1
ATOM 544 C C . ALA A 1 73 ? 26.281 7.504 7.77 1 93.5 73 ALA A C 1
ATOM 546 O O . ALA A 1 73 ? 25.297 7.16 7.098 1 93.5 73 ALA A O 1
ATOM 547 N N . ILE A 1 74 ? 26.125 8.047 8.961 1 93.5 74 ILE A N 1
ATOM 548 C CA . ILE A 1 74 ? 24.828 8.445 9.5 1 93.5 74 ILE A CA 1
ATOM 549 C C . ILE A 1 74 ? 24.812 9.953 9.75 1 93.5 74 ILE A C 1
ATOM 551 O O . ILE A 1 74 ? 25.484 10.445 10.656 1 93.5 74 ILE A O 1
ATOM 555 N N . ILE A 1 75 ? 24.078 10.648 8.992 1 93.12 75 ILE A N 1
ATOM 556 C CA . ILE A 1 75 ? 23.922 12.094 9.188 1 93.12 75 ILE A CA 1
ATOM 557 C C . ILE A 1 75 ? 22.984 12.367 10.359 1 93.12 75 ILE A C 1
ATOM 559 O O . ILE A 1 75 ? 21.781 12.117 10.266 1 93.12 75 ILE A O 1
ATOM 563 N N . ALA A 1 76 ? 23.5 12.898 11.398 1 90.44 76 ALA A N 1
ATOM 564 C CA . ALA A 1 76 ? 22.734 13.125 12.609 1 90.44 76 ALA A CA 1
ATOM 565 C C . ALA A 1 76 ? 22.688 14.609 12.969 1 90.44 76 ALA A C 1
ATOM 567 O O . ALA A 1 76 ? 23 15 14.094 1 90.44 76 ALA A O 1
ATOM 568 N N . ILE A 1 77 ? 22.297 15.414 12.039 1 87.81 77 ILE A N 1
ATOM 569 C CA . ILE A 1 77 ? 22.125 16.844 12.211 1 87.81 77 ILE A CA 1
ATOM 570 C C . ILE A 1 77 ? 20.688 17.25 11.867 1 87.81 77 ILE A C 1
ATOM 572 O O . ILE A 1 77 ? 20.438 17.812 10.805 1 87.81 77 ILE A O 1
ATOM 576 N N . PRO A 1 78 ? 19.781 17.062 12.75 1 78.94 78 PRO A N 1
ATOM 577 C CA . PRO A 1 78 ? 18.375 17.281 12.469 1 78.94 78 PRO A CA 1
ATOM 578 C C . PRO A 1 78 ? 18.078 18.719 12.039 1 78.94 78 PRO A C 1
ATOM 580 O O . PRO A 1 78 ? 17.094 18.969 11.32 1 78.94 78 PRO A O 1
ATOM 583 N N . SER A 1 79 ? 18.969 19.672 12.375 1 77.06 79 SER A N 1
ATOM 584 C CA . SER A 1 79 ? 18.734 21.078 12.094 1 77.06 79 SER A CA 1
ATOM 585 C C . SER A 1 79 ? 19.391 21.5 10.781 1 77.06 79 SER A C 1
ATOM 587 O O . SER A 1 79 ? 19.344 22.672 10.406 1 77.06 79 SER A O 1
ATOM 589 N N . ALA A 1 80 ? 20 20.547 10.133 1 82.69 80 ALA A N 1
ATOM 590 C CA . ALA A 1 80 ? 20.75 20.875 8.922 1 82.69 80 ALA A CA 1
ATOM 591 C C . ALA A 1 80 ? 19.828 21.406 7.832 1 82.69 80 ALA A C 1
ATOM 593 O O . ALA A 1 80 ? 18.719 20.922 7.645 1 82.69 80 ALA A O 1
ATOM 594 N N . SER A 1 81 ? 20.312 22.516 7.184 1 81.75 81 SER A N 1
ATOM 595 C CA . SER A 1 81 ? 19.594 23.016 6.02 1 81.75 81 SER A CA 1
ATOM 596 C C . SER A 1 81 ? 19.688 22.047 4.848 1 81.75 81 SER A C 1
ATOM 598 O O . SER A 1 81 ? 20.594 21.203 4.809 1 81.75 81 SER A O 1
ATOM 600 N N . ARG A 1 82 ? 18.828 22.156 3.912 1 79.69 82 ARG A N 1
ATOM 601 C CA . ARG A 1 82 ? 18.844 21.297 2.738 1 79.69 82 ARG A CA 1
ATOM 602 C C . ARG A 1 82 ? 20.109 21.5 1.915 1 79.69 82 ARG A C 1
ATOM 604 O O . ARG A 1 82 ? 20.656 20.547 1.367 1 79.69 82 ARG A O 1
ATOM 611 N N . GLU A 1 83 ? 20.453 22.703 1.832 1 80.25 83 GLU A N 1
ATOM 612 C CA . GLU A 1 83 ? 21.688 23.031 1.107 1 80.25 83 GLU A CA 1
ATOM 613 C C . GLU A 1 83 ? 22.891 22.344 1.735 1 80.25 83 GLU A C 1
ATOM 615 O O . GLU A 1 83 ? 23.719 21.766 1.028 1 80.25 83 GLU A O 1
ATOM 620 N N . TYR A 1 84 ? 22.891 22.453 3.014 1 87.62 84 TYR A N 1
ATOM 621 C CA . TYR A 1 84 ? 24 21.828 3.725 1 87.62 84 TYR A CA 1
ATOM 622 C C . TYR A 1 84 ? 23.953 20.312 3.586 1 87.62 84 TYR A C 1
ATOM 624 O O . TYR A 1 84 ? 24.984 19.656 3.422 1 87.62 84 TYR A O 1
ATOM 632 N N . LEU A 1 85 ? 22.797 19.75 3.643 1 88.12 85 LEU A N 1
ATOM 633 C CA . LEU A 1 85 ? 22.625 18.312 3.482 1 88.12 85 LEU A CA 1
ATOM 634 C C . LEU A 1 85 ? 23.109 17.859 2.105 1 88.12 85 LEU A C 1
ATOM 636 O O . LEU A 1 85 ? 23.719 16.797 1.972 1 88.12 85 LEU A O 1
ATOM 640 N N . ARG A 1 86 ? 22.766 18.656 1.11 1 84.94 86 ARG A N 1
ATOM 641 C CA . ARG A 1 86 ? 23.234 18.359 -0.241 1 84.94 86 ARG A CA 1
ATOM 642 C C . ARG A 1 86 ? 24.75 18.344 -0.311 1 84.94 86 ARG A C 1
ATOM 644 O O . ARG A 1 86 ? 25.344 17.453 -0.935 1 84.94 86 ARG A O 1
ATOM 651 N N . GLU A 1 87 ? 25.281 19.297 0.262 1 87.56 87 GLU A N 1
ATOM 652 C CA . GLU A 1 87 ? 26.734 19.391 0.305 1 87.56 87 GLU A CA 1
ATOM 653 C C . GLU A 1 87 ? 27.344 18.172 1.002 1 87.56 87 GLU A C 1
ATOM 655 O O . GLU A 1 87 ? 28.297 17.578 0.501 1 87.56 87 GLU A O 1
ATOM 660 N N . LEU A 1 88 ? 26.781 17.859 2.141 1 91.94 88 LEU A N 1
ATOM 661 C CA . LEU A 1 88 ? 27.266 16.719 2.91 1 91.94 88 LEU A CA 1
ATOM 662 C C . LEU A 1 88 ? 27.156 15.422 2.102 1 91.94 88 LEU A C 1
ATOM 664 O O . LEU A 1 88 ? 28.078 14.609 2.094 1 91.94 88 LEU A O 1
ATOM 668 N N . TYR A 1 89 ? 26.016 15.258 1.501 1 88.75 89 TYR A N 1
ATOM 669 C CA . TYR A 1 89 ? 25.781 14.055 0.704 1 88.75 89 TYR A CA 1
ATOM 670 C C . TYR A 1 89 ? 26.844 13.906 -0.379 1 88.75 89 TYR A C 1
ATOM 672 O O . TYR A 1 89 ? 27.406 12.82 -0.56 1 88.75 89 TYR A O 1
ATOM 680 N N . ASN A 1 90 ? 27.094 14.992 -1.059 1 85.25 90 ASN A N 1
ATOM 681 C CA . ASN A 1 90 ? 28.062 14.977 -2.139 1 85.25 90 ASN A CA 1
ATOM 682 C C . ASN A 1 90 ? 29.469 14.656 -1.624 1 85.25 90 ASN A C 1
ATOM 684 O O . ASN A 1 90 ? 30.203 13.883 -2.246 1 85.25 90 ASN A O 1
ATOM 688 N N . ILE A 1 91 ? 29.781 15.234 -0.552 1 89.44 91 ILE A N 1
ATOM 689 C CA . ILE A 1 91 ? 31.094 15.008 0.061 1 89.44 91 ILE A CA 1
ATOM 690 C C . ILE A 1 91 ? 31.234 13.531 0.427 1 89.44 91 ILE A C 1
ATOM 692 O O . ILE A 1 91 ? 32.25 12.914 0.136 1 89.44 91 ILE A O 1
ATOM 696 N N . LEU A 1 92 ? 30.25 12.992 1.002 1 90.56 92 LEU A N 1
ATOM 697 C CA . LEU A 1 92 ? 30.281 11.617 1.482 1 90.56 92 LEU A CA 1
ATOM 698 C C . LEU A 1 92 ? 30.297 10.633 0.316 1 90.56 92 LEU A C 1
ATOM 700 O O . LEU A 1 92 ? 31.016 9.625 0.355 1 90.56 92 LEU A O 1
ATOM 704 N N . LYS A 1 93 ? 29.531 10.945 -0.665 1 83.81 93 LYS A N 1
ATOM 705 C CA . LYS A 1 93 ? 29.516 10.102 -1.854 1 83.81 93 LYS A CA 1
ATOM 706 C C . LYS A 1 93 ? 30.891 10.102 -2.543 1 83.81 93 LYS A C 1
ATOM 708 O O . LYS A 1 93 ? 31.375 9.047 -2.963 1 83.81 93 LYS A O 1
ATOM 713 N N . LYS A 1 94 ? 31.422 11.273 -2.654 1 81.69 94 LYS A N 1
ATOM 714 C CA . LYS A 1 94 ? 32.75 11.406 -3.271 1 81.69 94 LYS A CA 1
ATOM 715 C C . LYS A 1 94 ? 33.812 10.664 -2.471 1 81.69 94 LYS A C 1
ATOM 717 O O . LYS A 1 94 ? 34.75 10.133 -3.039 1 81.69 94 LYS A O 1
ATOM 722 N N . ALA A 1 95 ? 33.562 10.625 -1.202 1 84.94 95 ALA A N 1
ATOM 723 C CA . ALA A 1 95 ? 34.5 9.945 -0.311 1 84.94 95 ALA A CA 1
ATOM 724 C C . ALA A 1 95 ? 34.344 8.43 -0.431 1 84.94 95 ALA A C 1
ATOM 726 O O . ALA A 1 95 ? 35.219 7.684 0.05 1 84.94 95 ALA A O 1
ATOM 727 N N . GLY A 1 96 ? 33.188 8 -1.029 1 78.38 96 GLY A N 1
ATOM 728 C CA . GLY A 1 96 ? 33.094 6.578 -1.299 1 78.38 96 GLY A CA 1
ATOM 729 C C . GLY A 1 96 ? 32.031 5.891 -0.44 1 78.38 96 GLY A C 1
ATOM 730 O O . GLY A 1 96 ? 31.859 4.676 -0.516 1 78.38 96 GLY A O 1
ATOM 731 N N . PHE A 1 97 ? 31.344 6.617 0.423 1 84.44 97 PHE A N 1
ATOM 732 C CA . PHE A 1 97 ? 30.281 6.008 1.203 1 84.44 97 PHE A CA 1
ATOM 733 C C . PHE A 1 97 ? 29.141 5.555 0.296 1 84.44 97 PHE A C 1
ATOM 735 O O . PHE A 1 97 ? 28.531 6.375 -0.391 1 84.44 97 PHE A O 1
ATOM 742 N N . GLU A 1 98 ? 28.875 4.289 0.364 1 75.25 98 GLU A N 1
ATOM 743 C CA . GLU A 1 98 ? 27.766 3.768 -0.42 1 75.25 98 GLU A CA 1
ATOM 744 C C . GLU A 1 98 ? 26.469 3.766 0.393 1 75.25 98 GLU A C 1
ATOM 746 O O . GLU A 1 98 ? 25.375 3.895 -0.165 1 75.25 98 GLU A O 1
ATOM 751 N N . LYS A 1 99 ? 26.609 3.557 1.625 1 84.5 99 LYS A N 1
ATOM 752 C CA . LYS A 1 99 ? 25.469 3.543 2.541 1 84.5 99 LYS A CA 1
ATOM 753 C C . LYS A 1 99 ? 25.438 4.805 3.396 1 84.5 99 LYS A C 1
ATOM 755 O O . LYS A 1 99 ? 26.281 4.984 4.281 1 84.5 99 LYS A O 1
ATOM 760 N N . ILE A 1 100 ? 24.5 5.668 3.094 1 89.12 100 ILE A N 1
ATOM 761 C CA . ILE A 1 100 ? 24.328 6.91 3.84 1 89.12 100 ILE A CA 1
ATOM 762 C C . ILE A 1 100 ? 22.922 6.957 4.453 1 89.12 100 ILE A C 1
ATOM 764 O O . ILE A 1 100 ? 21.922 6.879 3.738 1 89.12 100 ILE A O 1
ATOM 768 N N . ARG A 1 101 ? 22.891 7.004 5.727 1 89.62 101 ARG A N 1
ATOM 769 C CA . ARG A 1 101 ? 21.641 7.117 6.453 1 89.62 101 ARG A CA 1
ATOM 770 C C . ARG A 1 101 ? 21.453 8.516 7.031 1 89.62 101 ARG A C 1
ATOM 772 O O . ARG A 1 101 ? 22.422 9.281 7.117 1 89.62 101 ARG A O 1
ATOM 779 N N . ILE A 1 102 ? 20.234 8.867 7.363 1 89.12 102 ILE A N 1
ATOM 780 C CA . ILE A 1 102 ? 19.938 10.18 7.926 1 89.12 102 ILE A CA 1
ATOM 781 C C . ILE A 1 102 ? 18.953 10.047 9.078 1 89.12 102 ILE A C 1
ATOM 783 O O . ILE A 1 102 ? 18.047 9.211 9.031 1 89.12 102 ILE A O 1
ATOM 787 N N . LEU A 1 103 ? 19.25 10.703 10.086 1 84.81 103 LEU A N 1
ATOM 788 C CA . LEU A 1 103 ? 18.234 10.945 11.117 1 84.81 103 LEU A CA 1
ATOM 789 C C . LEU A 1 103 ? 17.328 12.094 10.719 1 84.81 103 LEU A C 1
ATOM 791 O O . LEU A 1 103 ? 17.75 13.25 10.688 1 84.81 103 LEU A O 1
ATOM 795 N N . PRO A 1 104 ? 16.188 11.695 10.258 1 72.12 104 PRO A N 1
ATOM 796 C CA . PRO A 1 104 ? 15.305 12.75 9.75 1 72.12 104 PRO A CA 1
ATOM 797 C C . PRO A 1 104 ? 15.055 13.852 10.781 1 72.12 104 PRO A C 1
ATOM 799 O O . PRO A 1 104 ? 15.195 13.617 11.984 1 72.12 104 PRO A O 1
ATOM 802 N N . GLY A 1 105 ? 15.117 15.094 10.234 1 59.88 105 GLY A N 1
ATOM 803 C CA . GLY A 1 105 ? 15.008 16.328 11.008 1 59.88 105 GLY A CA 1
ATOM 804 C C . GLY A 1 105 ? 13.969 16.25 12.102 1 59.88 105 GLY A C 1
ATOM 805 O O . GLY A 1 105 ? 13.242 15.258 12.219 1 59.88 105 GLY A O 1
ATOM 806 N N . ILE A 1 106 ? 13.93 17.375 12.828 1 51.47 106 ILE A N 1
ATOM 807 C CA . ILE A 1 106 ? 13.641 17.938 14.141 1 51.47 106 ILE A CA 1
ATOM 808 C C . ILE A 1 106 ? 12.203 17.609 14.539 1 51.47 106 ILE A C 1
ATOM 810 O O . ILE A 1 106 ? 11.883 17.516 15.727 1 51.47 106 ILE A O 1
ATOM 814 N N . SER A 1 107 ? 11.344 17.766 13.648 1 49.06 107 SER A N 1
ATOM 815 C CA . SER A 1 107 ? 10.102 17.859 14.406 1 49.06 107 SER A CA 1
ATOM 816 C C . SER A 1 107 ? 9.891 16.641 15.289 1 49.06 107 SER A C 1
ATOM 818 O O . SER A 1 107 ? 9.328 16.734 16.375 1 49.06 107 SER A O 1
ATOM 820 N N . GLN A 1 108 ? 10.352 15.562 14.875 1 48.25 108 GLN A N 1
ATOM 821 C CA . GLN A 1 108 ? 10.109 14.32 15.594 1 48.25 108 GLN A CA 1
ATOM 822 C C . GLN A 1 108 ? 11.109 14.133 16.734 1 48.25 108 GLN A C 1
ATOM 824 O O . GLN A 1 108 ? 10.82 13.461 17.719 1 48.25 108 GLN A O 1
ATOM 829 N N . ILE A 1 109 ? 12.438 14.633 16.516 1 49.78 109 ILE A N 1
ATOM 830 C CA . ILE A 1 109 ? 13.531 14.391 17.453 1 49.78 109 ILE A CA 1
ATOM 831 C C . ILE A 1 109 ? 13.742 15.609 18.344 1 49.78 109 ILE A C 1
ATOM 833 O O . ILE A 1 109 ? 14.312 15.5 19.422 1 49.78 109 ILE A O 1
ATOM 837 N N . ILE A 1 110 ? 13.25 16.75 17.844 1 47.31 110 ILE A N 1
ATOM 838 C CA . ILE A 1 110 ? 13.781 17.984 18.422 1 47.31 110 ILE A CA 1
ATOM 839 C C . ILE A 1 110 ? 13.828 17.844 19.938 1 47.31 110 ILE A C 1
ATOM 841 O O . ILE A 1 110 ? 14.812 18.234 20.578 1 47.31 110 ILE A O 1
ATOM 845 N N . GLU A 1 111 ? 12.57 17.734 20.562 1 52.31 111 GLU A N 1
ATOM 846 C CA . GLU A 1 111 ? 12.734 17.859 22 1 52.31 111 GLU A CA 1
ATOM 847 C C . GLU A 1 111 ? 12.953 16.5 22.656 1 52.31 111 GLU A C 1
ATOM 849 O O . GLU A 1 111 ? 13.227 16.422 23.859 1 52.31 111 GLU A O 1
ATOM 854 N N . GLY A 1 112 ? 12.977 15.508 21.719 1 57.53 112 GLY A N 1
ATOM 855 C CA . GLY A 1 112 ? 13.117 14.234 22.406 1 57.53 112 GLY A CA 1
ATOM 856 C C . GLY A 1 112 ? 14.406 13.508 22.047 1 57.53 112 GLY A C 1
ATOM 857 O O . GLY A 1 112 ? 15.32 14.102 21.469 1 57.53 112 GLY A O 1
ATOM 858 N N . ASP A 1 113 ? 14.617 12.406 22.562 1 68.06 113 ASP A N 1
ATOM 859 C CA . ASP A 1 113 ? 15.773 11.539 22.375 1 68.06 113 ASP A CA 1
ATOM 860 C C . ASP A 1 113 ? 15.82 10.977 20.953 1 68.06 113 ASP A C 1
ATOM 862 O O . ASP A 1 113 ? 14.781 10.695 20.359 1 68.06 113 ASP A O 1
ATOM 866 N N . ALA A 1 114 ? 16.938 11.188 20.266 1 75.12 114 ALA A N 1
ATOM 867 C CA . ALA A 1 114 ? 17.203 10.531 18.984 1 75.12 114 ALA A CA 1
ATOM 868 C C . ALA A 1 114 ? 17.297 9.023 19.141 1 75.12 114 ALA A C 1
ATOM 870 O O . ALA A 1 114 ? 17.844 8.531 20.141 1 75.12 114 ALA A O 1
ATOM 871 N N . HIS A 1 115 ? 16.641 8.297 18.25 1 76 115 HIS A N 1
ATOM 872 C CA . HIS A 1 115 ? 16.688 6.84 18.297 1 76 115 HIS A CA 1
ATOM 873 C C . HIS A 1 115 ? 17.172 6.266 16.969 1 76 115 HIS A C 1
ATOM 875 O O . HIS A 1 115 ? 16.812 6.773 15.898 1 76 115 HIS A O 1
ATOM 881 N N . LEU A 1 116 ? 17.906 5.262 17.047 1 76.06 116 LEU A N 1
ATOM 882 C CA . LEU A 1 116 ? 18.484 4.598 15.883 1 76.06 116 LEU A CA 1
ATOM 883 C C . LEU A 1 116 ? 17.375 4.102 14.953 1 76.06 116 LEU A C 1
ATOM 885 O O . LEU A 1 116 ? 17.531 4.152 13.727 1 76.06 116 LEU A O 1
ATOM 889 N N . ILE A 1 117 ? 16.328 3.695 15.508 1 73.31 117 ILE A N 1
ATOM 890 C CA . ILE A 1 117 ? 15.242 3.098 14.734 1 73.31 117 ILE A CA 1
ATOM 891 C C . ILE A 1 117 ? 14.625 4.148 13.82 1 73.31 117 ILE A C 1
ATOM 893 O O . ILE A 1 117 ? 13.953 3.807 12.836 1 73.31 117 ILE A O 1
ATOM 897 N N . GLN A 1 118 ? 14.805 5.359 14.07 1 77.81 118 GLN A N 1
ATOM 898 C CA . GLN A 1 118 ? 14.234 6.445 13.273 1 77.81 118 GLN A CA 1
ATOM 899 C C . GLN A 1 118 ? 15.117 6.758 12.07 1 77.81 118 GLN A C 1
ATOM 901 O O . GLN A 1 118 ? 14.695 7.48 11.164 1 77.81 118 GLN A O 1
ATOM 906 N N . THR A 1 119 ? 16.312 6.293 12.086 1 81.62 119 THR A N 1
ATOM 907 C CA . THR A 1 119 ? 17.219 6.539 10.969 1 81.62 119 THR A CA 1
ATOM 908 C C . THR A 1 119 ? 16.781 5.754 9.734 1 81.62 119 THR A C 1
ATOM 910 O O . THR A 1 119 ? 16.203 4.676 9.859 1 81.62 119 THR A O 1
ATOM 913 N N . ARG A 1 120 ? 16.969 6.297 8.625 1 78.88 120 ARG A N 1
ATOM 914 C CA . ARG A 1 120 ? 16.672 5.656 7.352 1 78.88 120 ARG A CA 1
ATOM 915 C C . ARG A 1 120 ? 17.656 6.074 6.273 1 78.88 120 ARG A C 1
ATOM 917 O O . ARG A 1 120 ? 18.406 7.035 6.453 1 78.88 120 ARG A O 1
ATOM 924 N N . SER A 1 121 ? 17.672 5.305 5.195 1 80.38 121 SER A N 1
ATOM 925 C CA . SER A 1 121 ? 18.5 5.676 4.059 1 80.38 121 SER A CA 1
ATOM 926 C C . SER A 1 121 ? 18.125 7.051 3.516 1 80.38 121 SER A C 1
ATOM 928 O O . SER A 1 121 ? 16.938 7.367 3.408 1 80.38 121 SER A O 1
ATOM 930 N N . ILE A 1 122 ? 19.047 7.805 3.246 1 82.25 122 ILE A N 1
ATOM 931 C CA . ILE A 1 122 ? 18.828 9.117 2.646 1 82.25 122 ILE A CA 1
ATOM 932 C C . ILE A 1 122 ? 18.188 8.961 1.271 1 82.25 122 ILE A C 1
ATOM 934 O O . ILE A 1 122 ? 18.531 8.047 0.517 1 82.25 122 ILE A O 1
ATOM 938 N N . ASP A 1 123 ? 17.188 9.742 1.062 1 79.5 123 ASP A N 1
ATOM 939 C CA . ASP A 1 123 ? 16.531 9.688 -0.243 1 79.5 123 ASP A CA 1
ATOM 940 C C . ASP A 1 123 ? 16.469 11.07 -0.89 1 79.5 123 ASP A C 1
ATOM 942 O O . ASP A 1 123 ? 16.797 12.07 -0.254 1 79.5 123 ASP A O 1
ATOM 946 N N . PRO A 1 124 ? 16.172 11.109 -2.135 1 77.5 124 PRO A N 1
ATOM 947 C CA . PRO A 1 124 ? 16.203 12.375 -2.871 1 77.5 124 PRO A CA 1
ATOM 948 C C . PRO A 1 124 ? 15.367 13.469 -2.213 1 77.5 124 PRO A C 1
ATOM 950 O O . PRO A 1 124 ? 15.703 14.648 -2.307 1 77.5 124 PRO A O 1
ATOM 953 N N . GLN A 1 125 ? 14.359 13.07 -1.565 1 78.81 125 GLN A N 1
ATOM 954 C CA . GLN A 1 125 ? 13.477 14.055 -0.953 1 78.81 125 GLN A CA 1
ATOM 955 C C . GLN A 1 125 ? 14.188 14.836 0.145 1 78.81 125 GLN A C 1
ATOM 957 O O . GLN A 1 125 ? 13.805 15.969 0.458 1 78.81 125 GLN A O 1
ATOM 962 N N . ASP A 1 126 ? 15.133 14.234 0.708 1 79.88 126 ASP A N 1
ATOM 963 C CA . ASP A 1 126 ? 15.891 14.883 1.776 1 79.88 126 ASP A CA 1
ATOM 964 C C . ASP A 1 126 ? 16.734 16.031 1.232 1 79.88 126 ASP A C 1
ATOM 966 O O . ASP A 1 126 ? 17.156 16.906 1.987 1 79.88 126 ASP A O 1
ATOM 970 N N . LEU A 1 127 ? 16.953 15.977 0.008 1 77.62 127 LEU A N 1
ATOM 971 C CA . LEU A 1 127 ? 17.906 16.906 -0.586 1 77.62 127 LEU A CA 1
ATOM 972 C C . LEU A 1 127 ? 17.188 17.953 -1.431 1 77.62 127 LEU A C 1
ATOM 974 O O . LEU A 1 127 ? 17.812 18.938 -1.86 1 77.62 127 LEU A O 1
ATOM 978 N N . LEU A 1 128 ? 15.945 17.562 -1.613 1 74.44 128 LEU A N 1
ATOM 979 C CA . LEU A 1 128 ? 15.195 18.406 -2.527 1 74.44 128 LEU A CA 1
ATOM 980 C C . LEU A 1 128 ? 14.328 19.406 -1.755 1 74.44 128 LEU A C 1
ATOM 982 O O . LEU A 1 128 ? 13.93 19.125 -0.621 1 74.44 128 LEU A O 1
ATOM 986 N N . GLY A 1 129 ? 14.156 20.438 -2.295 1 67.56 129 GLY A N 1
ATOM 987 C CA . GLY A 1 129 ? 13.188 21.391 -1.777 1 67.56 129 GLY A CA 1
ATOM 988 C C . GLY A 1 129 ? 13.773 22.344 -0.752 1 67.56 129 GLY A C 1
ATOM 989 O O . GLY A 1 129 ? 14.953 22.688 -0.819 1 67.56 129 GLY A O 1
ATOM 990 N N . ARG A 1 130 ? 12.945 22.906 0.116 1 69.44 130 ARG A N 1
ATOM 991 C CA . ARG A 1 130 ? 13.32 23.922 1.084 1 69.44 130 ARG A CA 1
ATOM 992 C C . ARG A 1 130 ? 13.578 23.312 2.457 1 69.44 130 ARG A C 1
ATOM 994 O O . ARG A 1 130 ? 13.148 22.188 2.734 1 69.44 130 ARG A O 1
ATOM 1001 N N . THR A 1 131 ? 14.359 24.016 3.221 1 70.38 131 THR A N 1
ATOM 1002 C CA . THR A 1 131 ? 14.617 23.609 4.594 1 70.38 131 THR A CA 1
ATOM 1003 C C . THR A 1 131 ? 13.336 23.641 5.426 1 70.38 131 THR A C 1
ATOM 1005 O O . THR A 1 131 ? 12.648 24.672 5.457 1 70.38 131 THR A O 1
ATOM 1008 N N . PRO A 1 132 ? 13.031 22.531 6.066 1 71.62 132 PRO A N 1
ATOM 1009 C CA . PRO A 1 132 ? 11.836 22.516 6.906 1 71.62 132 PRO A CA 1
ATOM 1010 C C . PRO A 1 132 ? 11.953 23.438 8.125 1 71.62 132 PRO A C 1
ATOM 1012 O O . PRO A 1 132 ? 13.055 23.656 8.625 1 71.62 132 PRO A O 1
ATOM 1015 N N . VAL A 1 133 ? 10.875 24.078 8.508 1 68.12 133 VAL A N 1
ATOM 1016 C CA . VAL A 1 133 ? 10.852 24.906 9.711 1 68.12 133 VAL A CA 1
ATOM 1017 C C . VAL A 1 133 ? 10.875 24.031 10.953 1 68.12 133 VAL A C 1
ATOM 1019 O O . VAL A 1 133 ? 10.242 22.969 10.984 1 68.12 133 VAL A O 1
ATOM 1022 N N . ALA A 1 134 ? 11.648 24.531 11.914 1 65.62 134 ALA A N 1
ATOM 1023 C CA . ALA A 1 134 ? 11.672 23.828 13.195 1 65.62 134 ALA A CA 1
ATOM 1024 C C . ALA A 1 134 ? 10.398 24.109 13.992 1 65.62 134 ALA A C 1
ATOM 1026 O O . ALA A 1 134 ? 10.031 25.266 14.203 1 65.62 134 ALA A O 1
ATOM 1027 N N . ILE A 1 135 ? 9.633 23.141 14.281 1 70.56 135 ILE A N 1
ATOM 1028 C CA . ILE A 1 135 ? 8.43 23.266 15.094 1 70.56 135 ILE A CA 1
ATOM 1029 C C . ILE A 1 135 ? 8.594 22.484 16.391 1 70.56 135 ILE A C 1
ATOM 1031 O O . ILE A 1 135 ? 9.047 21.344 16.391 1 70.56 135 ILE A O 1
ATOM 1035 N N . GLY A 1 136 ? 8.453 23.25 17.578 1 72.06 136 GLY A N 1
ATOM 1036 C CA . GLY A 1 136 ? 8.438 22.516 18.828 1 72.06 136 GLY A CA 1
ATOM 1037 C C . GLY A 1 136 ? 7.254 21.578 18.969 1 72.06 136 GLY A C 1
ATOM 1038 O O . GLY A 1 136 ? 6.18 21.969 19.422 1 72.06 136 GLY A O 1
ATOM 1039 N N . LEU A 1 137 ? 7.422 20.391 18.672 1 74.06 137 LEU A N 1
ATOM 1040 C CA . LEU A 1 137 ? 6.352 19.406 18.547 1 74.06 137 LEU A CA 1
ATOM 1041 C C . LEU A 1 137 ? 5.668 19.172 19.891 1 74.06 137 LEU A C 1
ATOM 1043 O O . LEU A 1 137 ? 4.438 19.156 19.969 1 74.06 137 LEU A O 1
ATOM 1047 N N . LYS A 1 138 ? 6.473 19.094 20.875 1 75.25 138 LYS A N 1
ATOM 1048 C CA . LYS A 1 138 ? 5.891 18.797 22.188 1 75.25 138 LYS A CA 1
ATOM 1049 C C . LYS A 1 138 ? 4.93 19.891 22.625 1 75.25 138 LYS A C 1
ATOM 1051 O O . LYS A 1 138 ? 3.811 19.609 23.062 1 75.25 138 LYS A O 1
ATOM 1056 N N . GLU A 1 139 ? 5.348 21.062 22.453 1 77.25 139 GLU A N 1
ATOM 1057 C CA . GLU A 1 139 ? 4.496 22.188 22.828 1 77.25 139 GLU A CA 1
ATOM 1058 C C . GLU A 1 139 ? 3.264 22.266 21.938 1 77.25 139 GLU A C 1
ATOM 1060 O O . GLU A 1 139 ? 2.17 22.594 22.406 1 77.25 139 GLU A O 1
ATOM 1065 N N . SER A 1 140 ? 3.438 21.875 20.766 1 85 140 SER A N 1
ATOM 1066 C CA . SER A 1 140 ? 2.365 21.969 19.766 1 85 140 SER A CA 1
ATOM 1067 C C . SER A 1 140 ? 1.315 20.891 19.984 1 85 140 SER A C 1
ATOM 1069 O O . SER A 1 140 ? 0.179 21.016 19.531 1 85 140 SER A O 1
ATOM 1071 N N . LEU A 1 141 ? 1.672 19.906 20.812 1 90.12 141 LEU A N 1
ATOM 1072 C CA . LEU A 1 141 ? 0.793 18.75 20.922 1 90.12 141 LEU A CA 1
ATOM 1073 C C . LEU A 1 141 ? 0.144 18.703 22.312 1 90.12 141 LEU A C 1
ATOM 1075 O O . LEU A 1 141 ? -0.577 17.75 22.625 1 90.12 141 LEU A O 1
ATOM 1079 N N . THR A 1 142 ? 0.326 19.719 23.125 1 90.62 142 THR A N 1
ATOM 1080 C CA . THR A 1 142 ? -0.131 19.719 24.5 1 90.62 142 THR A CA 1
ATOM 1081 C C . THR A 1 142 ? -1.647 19.562 24.578 1 90.62 142 THR A C 1
ATOM 1083 O O . THR A 1 142 ? -2.172 18.953 25.516 1 90.62 142 THR A O 1
ATOM 1086 N N . TYR A 1 143 ? -2.381 20.094 23.594 1 94.12 143 TYR A N 1
ATOM 1087 C CA . TYR A 1 143 ? -3.838 20.047 23.594 1 94.12 143 TYR A CA 1
ATOM 1088 C C . TYR A 1 143 ? -4.348 18.641 23.375 1 94.12 143 TYR A C 1
ATOM 1090 O O . TYR A 1 143 ? -5.527 18.344 23.594 1 94.12 143 TYR A O 1
ATOM 1098 N N . LEU A 1 144 ? -3.471 17.703 23.031 1 95.62 144 LEU A N 1
ATOM 1099 C CA . LEU A 1 144 ? -3.842 16.328 22.734 1 95.62 144 LEU A CA 1
ATOM 1100 C C . LEU A 1 144 ? -3.545 15.414 23.906 1 95.62 144 LEU A C 1
ATOM 1102 O O . LEU A 1 144 ? -3.926 14.242 23.906 1 95.62 144 LEU A O 1
ATOM 1106 N N . ARG A 1 145 ? -2.82 15.883 24.891 1 94.56 145 ARG A N 1
ATOM 1107 C CA . ARG A 1 145 ? -2.449 15.062 26.031 1 94.56 145 ARG A CA 1
ATOM 1108 C C . ARG A 1 145 ? -3.686 14.477 26.719 1 94.56 145 ARG A C 1
ATOM 1110 O O . ARG A 1 145 ? -4.633 15.203 27.016 1 94.56 145 ARG A O 1
ATOM 1117 N N . GLY A 1 146 ? -3.711 13.172 26.906 1 96.56 146 GLY A N 1
ATOM 1118 C CA . GLY A 1 146 ? -4.797 12.484 27.578 1 96.56 146 GLY A CA 1
ATOM 1119 C C . GLY A 1 146 ? -6.043 12.344 26.719 1 96.56 146 GLY A C 1
ATOM 1120 O O . GLY A 1 146 ? -7.086 11.891 27.203 1 96.56 146 GLY A O 1
ATOM 1121 N N . LYS A 1 147 ? -5.988 12.719 25.516 1 97.62 147 LYS A N 1
ATOM 1122 C CA . LYS A 1 147 ? -7.16 12.711 24.641 1 97.62 147 LYS A CA 1
ATOM 1123 C C . LYS A 1 147 ? -7.227 11.43 23.828 1 97.62 147 LYS A C 1
ATOM 1125 O O . LYS A 1 147 ? -6.234 10.711 23.703 1 97.62 147 LYS A O 1
ATOM 1130 N N . ARG A 1 148 ? -8.422 11.117 23.359 1 98.31 148 ARG A N 1
ATOM 1131 C CA . ARG A 1 148 ? -8.664 10.07 22.375 1 98.31 148 ARG A CA 1
ATOM 1132 C C . ARG A 1 148 ? -8.688 10.633 20.953 1 98.31 148 ARG A C 1
ATOM 1134 O O . ARG A 1 148 ? -9.625 11.344 20.578 1 98.31 148 ARG A O 1
ATOM 1141 N N . VAL A 1 149 ? -7.68 10.281 20.188 1 98.56 149 VAL A N 1
ATOM 1142 C CA . VAL A 1 149 ? -7.469 10.914 18.875 1 98.56 149 VAL A CA 1
ATOM 1143 C C . VAL A 1 149 ? -7.73 9.898 17.766 1 98.56 149 VAL A C 1
ATOM 1145 O O . VAL A 1 149 ? -7.18 8.797 17.781 1 98.56 149 VAL A O 1
ATOM 1148 N N . LEU A 1 150 ? -8.625 10.258 16.844 1 98.81 150 LEU A N 1
ATOM 1149 C CA . LEU A 1 150 ? -8.898 9.438 15.672 1 98.81 150 LEU A CA 1
ATOM 1150 C C . LEU A 1 150 ? -8.273 10.055 14.422 1 98.81 150 LEU A C 1
ATOM 1152 O O . LEU A 1 150 ? -8.477 11.242 14.148 1 98.81 150 LEU A O 1
ATOM 1156 N N . VAL A 1 151 ? -7.492 9.297 13.75 1 98.88 151 VAL A N 1
ATOM 1157 C CA . VAL A 1 151 ? -6.949 9.688 12.453 1 98.88 151 VAL A CA 1
ATOM 1158 C C . VAL A 1 151 ? -7.578 8.836 11.352 1 98.88 151 VAL A C 1
ATOM 1160 O O . VAL A 1 151 ? -7.379 7.617 11.312 1 98.88 151 VAL A O 1
ATOM 1163 N N . THR A 1 152 ? -8.414 9.461 10.508 1 98.88 152 THR A N 1
ATOM 1164 C CA . THR A 1 152 ? -8.883 8.734 9.336 1 98.88 152 THR A CA 1
ATOM 1165 C C . THR A 1 152 ? -7.832 8.75 8.227 1 98.88 152 THR A C 1
ATOM 1167 O O . THR A 1 152 ? -7.055 9.695 8.117 1 98.88 152 THR A O 1
ATOM 1170 N N . GLY A 1 153 ? -7.832 7.668 7.367 1 98.25 153 GLY A N 1
ATOM 1171 C CA . GLY A 1 153 ? -6.738 7.555 6.414 1 98.25 153 GLY A CA 1
ATOM 1172 C C . GLY A 1 153 ? -5.387 7.371 7.078 1 98.25 153 GLY A C 1
ATOM 1173 O O . GLY A 1 153 ? -4.375 7.875 6.586 1 98.25 153 GLY A O 1
ATOM 1174 N N . ALA A 1 154 ? -5.359 6.641 8.195 1 98.56 154 ALA A N 1
ATOM 1175 C CA . ALA A 1 154 ? -4.168 6.531 9.031 1 98.56 154 ALA A CA 1
ATOM 1176 C C . ALA A 1 154 ? -3.053 5.789 8.297 1 98.56 154 ALA A C 1
ATOM 1178 O O . ALA A 1 154 ? -1.876 5.938 8.633 1 98.56 154 ALA A O 1
ATOM 1179 N N . GLY A 1 155 ? -3.396 5.02 7.332 1 97 155 GLY A N 1
ATOM 1180 C CA . GLY A 1 155 ? -2.41 4.234 6.609 1 97 155 GLY A CA 1
ATOM 1181 C C . GLY A 1 155 ? -1.801 4.977 5.434 1 97 155 GLY A C 1
ATOM 1182 O O . GLY A 1 155 ? -0.858 4.488 4.805 1 97 155 GLY A O 1
ATOM 1183 N N . GLY A 1 156 ? -2.318 6.117 5.109 1 96.56 156 GLY A N 1
ATOM 1184 C CA . GLY A 1 156 ? -1.797 6.922 4.016 1 96.56 156 GLY A CA 1
ATOM 1185 C C . GLY A 1 156 ? -0.559 7.711 4.391 1 96.56 156 GLY A C 1
ATOM 1186 O O . GLY A 1 156 ? -0.09 7.637 5.531 1 96.56 156 GLY A O 1
ATOM 1187 N N . SER A 1 157 ? -0.046 8.5 3.451 1 95.31 157 SER A N 1
ATOM 1188 C CA . SER A 1 157 ? 1.191 9.25 3.654 1 95.31 157 SER A CA 1
ATOM 1189 C C . SER A 1 157 ? 1.037 10.289 4.762 1 95.31 157 SER A C 1
ATOM 1191 O O . SER A 1 157 ? 1.854 10.344 5.684 1 95.31 157 SER A O 1
ATOM 1193 N N . ILE A 1 158 ? -0.008 11.109 4.715 1 96.75 158 ILE A N 1
ATOM 1194 C CA . ILE A 1 158 ? -0.243 12.148 5.711 1 96.75 158 ILE A CA 1
ATOM 1195 C C . ILE A 1 158 ? -0.725 11.508 7.012 1 96.75 158 ILE A C 1
ATOM 1197 O O . ILE A 1 158 ? -0.204 11.812 8.094 1 96.75 158 ILE A O 1
ATOM 1201 N N . GLY A 1 159 ? -1.649 10.594 6.934 1 98.12 159 GLY A N 1
ATOM 1202 C CA . GLY A 1 159 ? -2.219 9.953 8.109 1 98.12 159 GLY A CA 1
ATOM 1203 C C . GLY A 1 159 ? -1.187 9.227 8.945 1 98.12 159 GLY A C 1
ATOM 1204 O O . GLY A 1 159 ? -1.183 9.344 10.18 1 98.12 159 GLY A O 1
ATOM 1205 N N . SER A 1 160 ? -0.333 8.461 8.297 1 97.31 160 SER A N 1
ATOM 1206 C CA . SER A 1 160 ? 0.666 7.695 9.031 1 97.31 160 SER A CA 1
ATOM 1207 C C . SER A 1 160 ? 1.67 8.609 9.719 1 97.31 160 SER A C 1
ATOM 1209 O O . SER A 1 160 ? 2.07 8.359 10.859 1 97.31 160 SER A O 1
ATOM 1211 N N . GLU A 1 161 ? 2.059 9.695 9 1 93.75 161 GLU A N 1
ATOM 1212 C CA . GLU A 1 161 ? 2.986 10.648 9.609 1 93.75 161 GLU A CA 1
ATOM 1213 C C . GLU A 1 161 ? 2.35 11.352 10.797 1 93.75 161 GLU A C 1
ATOM 1215 O O . GLU A 1 161 ? 3.006 11.578 11.812 1 93.75 161 GLU A O 1
ATOM 1220 N N . LEU A 1 162 ? 1.083 11.711 10.672 1 95.94 162 LEU A N 1
ATOM 1221 C CA . LEU A 1 162 ? 0.38 12.281 11.82 1 95.94 162 LEU A CA 1
ATOM 1222 C C . LEU A 1 162 ? 0.436 11.344 13.016 1 95.94 162 LEU A C 1
ATOM 1224 O O . LEU A 1 162 ? 0.752 11.766 14.133 1 95.94 162 LEU A O 1
ATOM 1228 N N . CYS A 1 163 ? 0.188 10.078 12.766 1 96.56 163 CYS A N 1
ATOM 1229 C CA . CYS A 1 163 ? 0.187 9.086 13.836 1 96.56 163 CYS A CA 1
ATOM 1230 C C . CYS A 1 163 ? 1.564 8.977 14.477 1 96.56 163 CYS A C 1
ATOM 1232 O O . CYS A 1 163 ? 1.678 8.859 15.703 1 96.56 163 CYS A O 1
ATOM 1234 N N . ARG A 1 164 ? 2.615 9.047 13.672 1 92.12 164 ARG A N 1
ATOM 1235 C CA . ARG A 1 164 ? 3.977 8.992 14.203 1 92.12 164 ARG A CA 1
ATOM 1236 C C . ARG A 1 164 ? 4.246 10.164 15.141 1 92.12 164 ARG A C 1
ATOM 1238 O O . ARG A 1 164 ? 4.754 9.969 16.25 1 92.12 164 ARG A O 1
ATOM 1245 N N . GLN A 1 165 ? 3.881 11.297 14.656 1 89.31 165 GLN A N 1
ATOM 1246 C CA . GLN A 1 165 ? 4.164 12.492 15.438 1 89.31 165 GLN A CA 1
ATOM 1247 C C . GLN A 1 165 ? 3.279 12.555 16.688 1 89.31 165 GLN A C 1
ATOM 1249 O O . GLN A 1 165 ? 3.705 13.047 17.734 1 89.31 165 GLN A O 1
ATOM 1254 N N . LEU A 1 166 ? 2.139 12.023 16.609 1 92.69 166 LEU A N 1
ATOM 1255 C CA . LEU A 1 166 ? 1.189 12.031 17.719 1 92.69 166 LEU A CA 1
ATOM 1256 C C . LEU A 1 166 ? 1.707 11.195 18.875 1 92.69 166 LEU A C 1
ATOM 1258 O O . LEU A 1 166 ? 1.252 11.359 20.016 1 92.69 166 LEU A O 1
ATOM 1262 N N . LEU A 1 167 ? 2.602 10.258 18.609 1 88.81 167 LEU A N 1
ATOM 1263 C CA . LEU A 1 167 ? 3.197 9.461 19.688 1 88.81 167 LEU A CA 1
ATOM 1264 C C . LEU A 1 167 ? 3.879 10.359 20.703 1 88.81 167 LEU A C 1
ATOM 1266 O O . LEU A 1 167 ? 4.023 9.984 21.875 1 88.81 167 LEU A O 1
ATOM 1270 N N . SER A 1 168 ? 4.258 11.516 20.25 1 83.81 168 SER A N 1
ATOM 1271 C CA . SER A 1 168 ? 4.973 12.43 21.141 1 83.81 168 SER A CA 1
ATOM 1272 C C . SER A 1 168 ? 4.004 13.352 21.875 1 83.81 168 SER A C 1
ATOM 1274 O O . SER A 1 168 ? 4.426 14.172 22.703 1 83.81 168 SER A O 1
ATOM 1276 N N . GLY A 1 169 ? 2.742 13.305 21.641 1 86.19 169 GLY A N 1
ATOM 1277 C CA . GLY A 1 169 ? 1.775 14.266 22.156 1 86.19 169 GLY A CA 1
ATOM 1278 C C . GLY A 1 169 ? 1.122 13.812 23.453 1 86.19 169 GLY A C 1
ATOM 1279 O O . GLY A 1 169 ? 0.398 14.586 24.078 1 86.19 169 GLY A O 1
ATOM 1280 N N . GLY A 1 170 ? 1.373 12.539 23.797 1 89 170 GLY A N 1
ATOM 1281 C CA . GLY A 1 170 ? 0.822 12.047 25.047 1 89 170 GLY A CA 1
ATOM 1282 C C . GLY A 1 170 ? -0.646 11.68 24.938 1 89 170 GLY A C 1
ATOM 1283 O O . GLY A 1 170 ? -1.365 11.703 25.953 1 89 170 GLY A O 1
ATOM 1284 N N . ALA A 1 171 ? -1.151 11.438 23.781 1 94 171 ALA A N 1
ATOM 1285 C CA . ALA A 1 171 ? -2.529 10.977 23.625 1 94 171 ALA A CA 1
ATOM 1286 C C . ALA A 1 171 ? -2.777 9.695 24.422 1 94 171 ALA A C 1
ATOM 1288 O O . ALA A 1 171 ? -1.899 8.836 24.516 1 94 171 ALA A O 1
ATOM 1289 N N . GLN A 1 172 ? -3.965 9.602 25.016 1 96.31 172 GLN A N 1
ATOM 1290 C CA . GLN A 1 172 ? -4.332 8.383 25.734 1 96.31 172 GLN A CA 1
ATOM 1291 C C . GLN A 1 172 ? -4.535 7.215 24.781 1 96.31 172 GLN A C 1
ATOM 1293 O O . GLN A 1 172 ? -4.07 6.105 25.031 1 96.31 172 GLN A O 1
ATOM 1298 N N . ARG A 1 173 ? -5.301 7.531 23.719 1 97.62 173 ARG A N 1
ATOM 1299 C CA . ARG A 1 173 ? -5.586 6.531 22.688 1 97.62 173 ARG A CA 1
ATOM 1300 C C . ARG A 1 173 ? -5.406 7.117 21.297 1 97.62 173 ARG A C 1
ATOM 1302 O O . ARG A 1 173 ? -5.75 8.273 21.047 1 97.62 173 ARG A O 1
ATOM 1309 N N . LEU A 1 174 ? -4.836 6.359 20.484 1 98 174 LEU A N 1
ATOM 1310 C CA . LEU A 1 174 ? -4.715 6.668 19.062 1 98 174 LEU A CA 1
ATOM 1311 C C . LEU A 1 174 ? -5.477 5.652 18.219 1 98 174 LEU A C 1
ATOM 1313 O O . LEU A 1 174 ? -5.117 4.473 18.172 1 98 174 LEU A O 1
ATOM 1317 N N . TYR A 1 175 ? -6.57 6.09 17.594 1 98.75 175 TYR A N 1
ATOM 1318 C CA . TYR A 1 175 ? -7.379 5.238 16.734 1 98.75 175 TYR A CA 1
ATOM 1319 C C . TYR A 1 175 ? -6.949 5.363 15.281 1 98.75 175 TYR A C 1
ATOM 1321 O O . TYR A 1 175 ? -7.023 6.449 14.695 1 98.75 175 TYR A O 1
ATOM 1329 N N . LEU A 1 176 ? -6.441 4.277 14.711 1 98.75 176 LEU A N 1
ATOM 1330 C CA . LEU A 1 176 ? -6.016 4.207 13.312 1 98.75 176 LEU A CA 1
ATOM 1331 C C . LEU A 1 176 ? -7.145 3.693 12.43 1 98.75 176 LEU A C 1
ATOM 1333 O O . LEU A 1 176 ? -7.324 2.48 12.281 1 98.75 176 LEU A O 1
ATOM 1337 N N . PHE A 1 177 ? -7.832 4.625 11.781 1 98.75 177 PHE A N 1
ATOM 1338 C CA . PHE A 1 177 ? -9.039 4.262 11.039 1 98.75 177 PHE A CA 1
ATOM 1339 C C . PHE A 1 177 ? -8.773 4.27 9.539 1 98.75 177 PHE A C 1
ATOM 1341 O O . PHE A 1 177 ? -8.219 5.234 9.008 1 98.75 177 PHE A O 1
ATOM 1348 N N . GLY A 1 178 ? -9.164 3.186 8.836 1 97.88 178 GLY A N 1
ATOM 1349 C CA . GLY A 1 178 ? -9.07 3.115 7.387 1 97.88 178 GLY A CA 1
ATOM 1350 C C . GLY A 1 178 ? -9.656 1.842 6.809 1 97.88 178 GLY A C 1
ATOM 1351 O O . GLY A 1 178 ? -9.875 0.87 7.535 1 97.88 178 GLY A O 1
ATOM 1352 N N . HIS A 1 179 ? -9.859 1.857 5.527 1 96.62 179 HIS A N 1
ATOM 1353 C CA . HIS A 1 179 ? -10.438 0.679 4.891 1 96.62 179 HIS A CA 1
ATOM 1354 C C . HIS A 1 179 ? -9.352 -0.193 4.262 1 96.62 179 HIS A C 1
ATOM 1356 O O . HIS A 1 179 ? -9.625 -1.329 3.861 1 96.62 179 HIS A O 1
ATOM 1362 N N . GLY A 1 180 ? -8.188 0.291 4.121 1 95.25 180 GLY A N 1
ATOM 1363 C CA . GLY A 1 180 ? -7.078 -0.524 3.648 1 95.25 180 GLY A CA 1
ATOM 1364 C C . GLY A 1 180 ? -6.398 -1.305 4.758 1 95.25 180 GLY A C 1
ATOM 1365 O O . GLY A 1 180 ? -5.523 -0.777 5.449 1 95.25 180 GLY A O 1
ATOM 1366 N N . GLU A 1 181 ? -6.688 -2.52 4.871 1 95.75 181 GLU A N 1
ATOM 1367 C CA . GLU A 1 181 ? -6.219 -3.367 5.965 1 95.75 181 GLU A CA 1
ATOM 1368 C C . GLU A 1 181 ? -4.695 -3.377 6.039 1 95.75 181 GLU A C 1
ATOM 1370 O O . GLU A 1 181 ? -4.121 -3.227 7.117 1 95.75 181 GLU A O 1
ATOM 1375 N N . ASN A 1 182 ? -4.055 -3.553 4.902 1 94.12 182 ASN A N 1
ATOM 1376 C CA . ASN A 1 182 ? -2.602 -3.664 4.906 1 94.12 182 ASN A CA 1
ATOM 1377 C C . ASN A 1 182 ? -1.939 -2.363 5.352 1 94.12 182 ASN A C 1
ATOM 1379 O O . ASN A 1 182 ? -0.943 -2.387 6.074 1 94.12 182 ASN A O 1
ATOM 1383 N N . SER A 1 183 ? -2.441 -1.235 4.859 1 95.69 183 SER A N 1
ATOM 1384 C CA . SER A 1 183 ? -1.857 0.047 5.238 1 95.69 183 SER A CA 1
ATOM 1385 C C . SER A 1 183 ? -2.035 0.315 6.73 1 95.69 183 SER A C 1
ATOM 1387 O O . SER A 1 183 ? -1.136 0.852 7.379 1 95.69 183 SER A O 1
ATOM 1389 N N . ILE A 1 184 ? -3.186 -0.07 7.281 1 97.88 184 ILE A N 1
ATOM 1390 C CA . ILE A 1 184 ? -3.43 0.103 8.711 1 97.88 184 ILE A CA 1
ATOM 1391 C C . ILE A 1 184 ? -2.533 -0.845 9.508 1 97.88 184 ILE A C 1
ATOM 1393 O O . ILE A 1 184 ? -1.974 -0.463 10.539 1 97.88 184 ILE A O 1
ATOM 1397 N N . TYR A 1 185 ? -2.35 -2.051 9.008 1 95.69 185 TYR A N 1
ATOM 1398 C CA . TYR A 1 185 ? -1.46 -3.027 9.625 1 95.69 185 TYR A CA 1
ATOM 1399 C C . TYR A 1 185 ? -0.038 -2.488 9.719 1 95.69 185 TYR A C 1
ATOM 1401 O O . TYR A 1 185 ? 0.608 -2.598 10.766 1 95.69 185 TYR A O 1
ATOM 1409 N N . GLN A 1 186 ? 0.4 -1.89 8.68 1 93.94 186 GLN A N 1
ATOM 1410 C CA . GLN A 1 186 ? 1.771 -1.396 8.602 1 93.94 186 GLN A CA 1
ATOM 1411 C C . GLN A 1 186 ? 2.01 -0.277 9.609 1 93.94 186 GLN A C 1
ATOM 1413 O O . GLN A 1 186 ? 3.008 -0.287 10.336 1 93.94 186 GLN A O 1
ATOM 1418 N N . ILE A 1 187 ? 1.104 0.671 9.664 1 96.44 187 ILE A N 1
ATOM 1419 C CA . ILE A 1 187 ? 1.314 1.793 10.57 1 96.44 187 ILE A CA 1
ATOM 1420 C C . ILE A 1 187 ? 1.124 1.331 12.016 1 96.44 187 ILE A C 1
ATOM 1422 O O . ILE A 1 187 ? 1.81 1.809 12.922 1 96.44 187 ILE A O 1
ATOM 1426 N N . ASP A 1 188 ? 0.202 0.452 12.258 1 96.81 188 ASP A N 1
ATOM 1427 C CA . ASP A 1 188 ? 0.01 -0.109 13.594 1 96.81 188 ASP A CA 1
ATOM 1428 C C . ASP A 1 188 ? 1.292 -0.763 14.102 1 96.81 188 ASP A C 1
ATOM 1430 O O . ASP A 1 188 ? 1.746 -0.47 15.211 1 96.81 188 ASP A O 1
ATOM 1434 N N . ARG A 1 189 ? 1.887 -1.607 13.305 1 91.31 189 ARG A N 1
ATOM 1435 C CA . ARG A 1 189 ? 3.113 -2.307 13.664 1 91.31 189 ARG A CA 1
ATOM 1436 C C . ARG A 1 189 ? 4.262 -1.326 13.883 1 91.31 189 ARG A C 1
ATOM 1438 O O . ARG A 1 189 ? 5.039 -1.47 14.828 1 91.31 189 ARG A O 1
ATOM 1445 N N . GLU A 1 190 ? 4.359 -0.398 12.984 1 90.5 190 GLU A N 1
ATOM 1446 C CA . GLU A 1 190 ? 5.422 0.597 13.094 1 90.5 190 GLU A CA 1
ATOM 1447 C C . GLU A 1 190 ? 5.328 1.367 14.406 1 90.5 190 GLU A C 1
ATOM 1449 O O . GLU A 1 190 ? 6.332 1.542 15.102 1 90.5 190 GLU A O 1
ATOM 1454 N N . LEU A 1 191 ? 4.176 1.816 14.75 1 94.25 191 LEU A N 1
ATOM 1455 C CA . LEU A 1 191 ? 3.984 2.623 15.953 1 94.25 191 LEU A CA 1
ATOM 1456 C C . LEU A 1 191 ? 4.297 1.812 17.203 1 94.25 191 LEU A C 1
ATOM 1458 O O . LEU A 1 191 ? 4.914 2.326 18.141 1 94.25 191 LEU A O 1
ATOM 1462 N N . ARG A 1 192 ? 3.871 0.596 17.203 1 90.94 192 ARG A N 1
ATOM 1463 C CA . ARG A 1 192 ? 4.156 -0.262 18.359 1 90.94 192 ARG A CA 1
ATOM 1464 C C . ARG A 1 192 ? 5.66 -0.469 18.531 1 90.94 192 ARG A C 1
ATOM 1466 O O . ARG A 1 192 ? 6.172 -0.447 19.641 1 90.94 192 ARG A O 1
ATOM 1473 N N . LEU A 1 193 ? 6.344 -0.685 17.422 1 85.31 193 LEU A N 1
ATOM 1474 C CA . LEU A 1 193 ? 7.793 -0.839 17.469 1 85.31 193 LEU A CA 1
ATOM 1475 C C . LEU A 1 193 ? 8.461 0.432 17.969 1 85.31 193 LEU A C 1
ATOM 1477 O O . LEU A 1 193 ? 9.414 0.365 18.75 1 85.31 193 LEU A O 1
ATOM 1481 N N . LEU A 1 194 ? 8.039 1.534 17.5 1 86 194 LEU A N 1
ATOM 1482 C CA . LEU A 1 194 ? 8.578 2.812 17.953 1 86 194 LEU A CA 1
ATOM 1483 C C . LEU A 1 194 ? 8.406 2.975 19.453 1 86 194 LEU A C 1
ATOM 1485 O O . LEU A 1 194 ? 9.344 3.352 20.156 1 86 194 LEU A O 1
ATOM 1489 N N . GLN A 1 195 ? 7.27 2.643 19.938 1 88 195 GLN A N 1
ATOM 1490 C CA . GLN A 1 195 ? 7.008 2.742 21.375 1 88 195 GLN A CA 1
ATOM 1491 C C . GLN A 1 195 ? 7.891 1.781 22.156 1 88 195 GLN A C 1
ATOM 1493 O O . GLN A 1 195 ? 8.406 2.133 23.219 1 88 195 GLN A O 1
ATOM 1498 N N . GLU A 1 196 ? 7.992 0.618 21.625 1 83.88 196 GLU A N 1
ATOM 1499 C CA . GLU A 1 196 ? 8.82 -0.391 22.281 1 83.88 196 GLU A CA 1
ATOM 1500 C C . GLU A 1 196 ? 10.266 0.074 22.391 1 83.88 196 GLU A C 1
ATOM 1502 O O . GLU A 1 196 ? 10.961 -0.261 23.359 1 83.88 196 GLU A O 1
ATOM 1507 N N . GLU A 1 197 ? 10.688 0.875 21.453 1 78.88 197 GLU A N 1
ATOM 1508 C CA . GLU A 1 197 ? 12.062 1.36 21.422 1 78.88 197 GLU A CA 1
ATOM 1509 C C . GLU A 1 197 ? 12.203 2.68 22.172 1 78.88 197 GLU A C 1
ATOM 1511 O O . GLU A 1 197 ? 13.273 3.297 22.156 1 78.88 197 GLU A O 1
ATOM 1516 N N . GLY A 1 198 ? 11.086 3.148 22.672 1 81.94 198 GLY A N 1
ATOM 1517 C CA . GLY A 1 198 ? 11.141 4.289 23.578 1 81.94 198 GLY A CA 1
ATOM 1518 C C . GLY A 1 198 ? 10.844 5.609 22.891 1 81.94 198 GLY A C 1
ATOM 1519 O O . GLY A 1 198 ? 11.078 6.676 23.453 1 81.94 198 GLY A O 1
ATOM 1520 N N . VAL A 1 199 ? 10.281 5.512 21.75 1 81.88 199 VAL A N 1
ATOM 1521 C CA . VAL A 1 199 ? 9.969 6.734 21.016 1 81.88 199 VAL A CA 1
ATOM 1522 C C . VAL A 1 199 ? 8.656 7.32 21.531 1 81.88 199 VAL A C 1
ATOM 1524 O O . VAL A 1 199 ? 7.629 6.641 21.547 1 81.88 199 VAL A O 1
ATOM 1527 N N . GLY A 1 200 ? 8.711 8.539 21.969 1 82.94 200 GLY A N 1
ATOM 1528 C CA . GLY A 1 200 ? 7.516 9.242 22.406 1 82.94 200 GLY A CA 1
ATOM 1529 C C . GLY A 1 200 ? 6.977 8.734 23.719 1 82.94 200 GLY A C 1
ATOM 1530 O O . GLY A 1 200 ? 7.727 8.188 24.531 1 82.94 200 GLY A O 1
ATOM 1531 N N . GLU A 1 201 ? 5.703 9.125 23.969 1 85.62 201 GLU A N 1
ATOM 1532 C CA . GLU A 1 201 ? 5.004 8.695 25.172 1 85.62 201 GLU A CA 1
ATOM 1533 C C . GLU A 1 201 ? 4.062 7.531 24.891 1 85.62 201 GLU A C 1
ATOM 1535 O O . GLU A 1 201 ? 3.627 7.348 23.75 1 85.62 201 GLU A O 1
ATOM 1540 N N . LYS A 1 202 ? 3.84 6.77 25.828 1 87 202 LYS A N 1
ATOM 1541 C CA . LYS A 1 202 ? 3.004 5.586 25.656 1 87 202 LYS A CA 1
ATOM 1542 C C . LYS A 1 202 ? 1.569 5.973 25.312 1 87 202 LYS A C 1
ATOM 1544 O O . LYS A 1 202 ? 1.001 6.883 25.922 1 87 202 LYS A O 1
ATOM 1549 N N . ALA A 1 203 ? 0.997 5.477 24.312 1 93.81 203 ALA A N 1
ATOM 1550 C CA . ALA A 1 203 ? -0.394 5.598 23.891 1 93.81 203 ALA A CA 1
ATOM 1551 C C . ALA A 1 203 ? -0.97 4.238 23.5 1 93.81 203 ALA A C 1
ATOM 1553 O O . ALA A 1 203 ? -0.257 3.385 22.969 1 93.81 203 ALA A O 1
ATOM 1554 N N . THR A 1 204 ? -2.244 4.012 23.906 1 97.19 204 THR A N 1
ATOM 1555 C CA . THR A 1 204 ? -2.918 2.814 23.422 1 97.19 204 THR A CA 1
ATOM 1556 C C . THR A 1 204 ? -3.25 2.949 21.938 1 97.19 204 THR A C 1
ATOM 1558 O O . THR A 1 204 ? -3.975 3.863 21.531 1 97.19 204 THR A O 1
ATOM 1561 N N . ILE A 1 205 ? -2.668 2.115 21.156 1 97.69 205 ILE A N 1
ATOM 1562 C CA . ILE A 1 205 ? -2.885 2.143 19.703 1 97.69 205 ILE A CA 1
ATOM 1563 C C . ILE A 1 205 ? -4 1.17 19.328 1 97.69 205 ILE A C 1
ATOM 1565 O O . ILE A 1 205 ? -3.951 -0.009 19.688 1 97.69 205 ILE A O 1
ATOM 1569 N N . VAL A 1 206 ? -5.047 1.587 18.609 1 98.25 206 VAL A N 1
ATOM 1570 C CA . VAL A 1 206 ? -6.191 0.756 18.25 1 98.25 206 VAL A CA 1
ATOM 1571 C C . VAL A 1 206 ? -6.438 0.834 16.734 1 98.25 206 VAL A C 1
ATOM 1573 O O . VAL A 1 206 ? -6.965 1.831 16.234 1 98.25 206 VAL A O 1
ATOM 1576 N N . PRO A 1 207 ? -6.102 -0.185 16 1 98.38 207 PRO A N 1
ATOM 1577 C CA . PRO A 1 207 ? -6.434 -0.209 14.57 1 98.38 207 PRO A CA 1
ATOM 1578 C C . PRO A 1 207 ? -7.914 -0.479 14.312 1 98.38 207 PRO A C 1
ATOM 1580 O O . PRO A 1 207 ? -8.508 -1.355 14.953 1 98.38 207 PRO A O 1
ATOM 1583 N N . ILE A 1 208 ? -8.508 0.263 13.438 1 98.38 208 ILE A N 1
ATOM 1584 C CA . ILE A 1 208 ? -9.93 0.154 13.117 1 98.38 208 ILE A CA 1
ATOM 1585 C C . ILE A 1 208 ? -10.109 0.03 11.609 1 98.38 208 ILE A C 1
ATOM 1587 O O . ILE A 1 208 ? -9.758 0.942 10.859 1 98.38 208 ILE A O 1
ATOM 1591 N N . ILE A 1 209 ? -10.695 -1.089 11.219 1 98.12 209 ILE A N 1
ATOM 1592 C CA . ILE A 1 209 ? -10.945 -1.32 9.797 1 98.12 209 ILE A CA 1
ATOM 1593 C C . ILE A 1 209 ? -12.406 -1.005 9.469 1 98.12 209 ILE A C 1
ATOM 1595 O O . ILE A 1 209 ? -13.32 -1.591 10.055 1 98.12 209 ILE A O 1
ATOM 1599 N N . GLY A 1 210 ? -12.602 -0.082 8.578 1 96.56 210 GLY A N 1
ATOM 1600 C CA . GLY A 1 210 ? -13.938 0.313 8.172 1 96.56 210 GLY A CA 1
ATOM 1601 C C . GLY A 1 210 ? -13.945 1.336 7.051 1 96.56 210 GLY A C 1
ATOM 1602 O O . GLY A 1 210 ? -12.891 1.706 6.539 1 96.56 210 GLY A O 1
ATOM 1603 N N . ASP A 1 21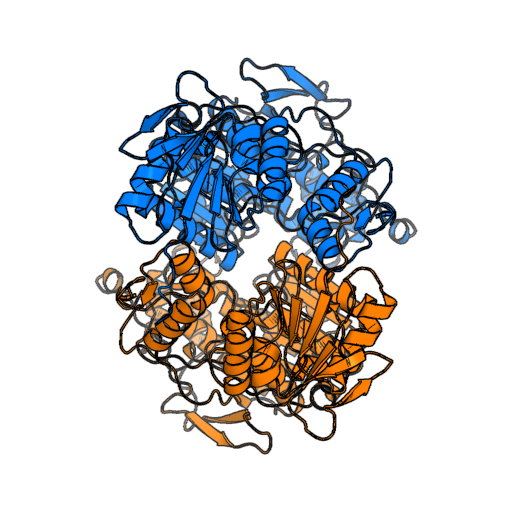1 ? -15.117 1.723 6.637 1 96.19 211 ASP A N 1
ATOM 1604 C CA . ASP A 1 211 ? -15.297 2.619 5.5 1 96.19 211 ASP A CA 1
ATOM 1605 C C . ASP A 1 211 ? -16.109 3.848 5.891 1 96.19 211 ASP A C 1
ATOM 1607 O O . ASP A 1 211 ? -17.188 3.725 6.484 1 96.19 211 ASP A O 1
ATOM 1611 N N . LEU A 1 212 ? -15.625 4.996 5.504 1 96.88 212 LEU A N 1
ATOM 1612 C CA . LEU A 1 212 ? -16.281 6.258 5.82 1 96.88 212 LEU A CA 1
ATOM 1613 C C . LEU A 1 212 ? -17.641 6.355 5.113 1 96.88 212 LEU A C 1
ATOM 1615 O O . LEU A 1 212 ? -18.516 7.117 5.535 1 96.88 212 LEU A O 1
ATOM 1619 N N . LYS A 1 213 ? -17.797 5.629 4.031 1 96.94 213 LYS A N 1
ATOM 1620 C CA . LYS A 1 213 ? -19.031 5.695 3.244 1 96.94 213 LYS A CA 1
ATOM 1621 C C . LYS A 1 213 ? -20.188 5.043 3.986 1 96.94 213 LYS A C 1
ATOM 1623 O O . LYS A 1 213 ? -21.359 5.246 3.631 1 96.94 213 LYS A O 1
ATOM 1628 N N . ASP A 1 214 ? -19.859 4.172 4.949 1 96.94 214 ASP A N 1
ATOM 1629 C CA . ASP A 1 214 ? -20.875 3.502 5.77 1 96.94 214 ASP A CA 1
ATOM 1630 C C . ASP A 1 214 ? -21.359 4.41 6.895 1 96.94 214 ASP A C 1
ATOM 1632 O O . ASP A 1 214 ? -20.766 4.43 7.98 1 96.94 214 ASP A O 1
ATOM 1636 N N . GLU A 1 215 ? -22.406 5.066 6.68 1 97.44 215 GLU A N 1
ATOM 1637 C CA . GLU A 1 215 ? -22.922 6.059 7.617 1 97.44 215 GLU A CA 1
ATOM 1638 C C . GLU A 1 215 ? -23.203 5.434 8.977 1 97.44 215 GLU A C 1
ATOM 1640 O O . GLU A 1 215 ? -22.859 6.008 10.016 1 97.44 215 GLU A O 1
ATOM 1645 N N . ALA A 1 216 ? -23.812 4.25 8.969 1 97.31 216 ALA A N 1
ATOM 1646 C CA . ALA A 1 216 ? -24.156 3.574 10.219 1 97.31 216 ALA A CA 1
ATOM 1647 C C . ALA A 1 216 ? -22.906 3.221 11.016 1 97.31 216 ALA A C 1
ATOM 1649 O O . ALA A 1 216 ? -22.859 3.395 12.234 1 97.31 216 ALA A O 1
ATOM 1650 N N . TYR A 1 217 ? -21.922 2.76 10.375 1 97.56 217 TYR A N 1
ATOM 1651 C CA . TYR A 1 217 ? -20.703 2.363 11.055 1 97.56 217 TYR A CA 1
ATOM 1652 C C . TYR A 1 217 ? -19.984 3.574 11.625 1 97.56 217 TYR A C 1
ATOM 1654 O O . TYR A 1 217 ? -19.484 3.531 12.758 1 97.56 217 TYR A O 1
ATOM 1662 N N . VAL A 1 218 ? -19.891 4.656 10.828 1 98.44 218 VAL A N 1
ATOM 1663 C CA . VAL A 1 218 ? -19.219 5.871 11.273 1 98.44 218 VAL A CA 1
ATOM 1664 C C . VAL A 1 218 ? -19.906 6.414 12.523 1 98.44 218 VAL A C 1
ATOM 1666 O O . VAL A 1 218 ? -19.25 6.777 13.5 1 98.44 218 VAL A O 1
ATOM 1669 N N . ASN A 1 219 ? -21.219 6.449 12.445 1 97.69 219 ASN A N 1
ATOM 1670 C CA . ASN A 1 219 ? -21.969 6.887 13.617 1 97.69 219 ASN A CA 1
ATOM 1671 C C . ASN A 1 219 ? -21.688 5.992 14.828 1 97.69 219 ASN A C 1
ATOM 1673 O O . ASN A 1 219 ? -21.453 6.488 15.93 1 97.69 219 ASN A O 1
ATOM 1677 N N . TYR A 1 220 ? -21.672 4.703 14.625 1 97.31 220 TYR A N 1
ATOM 1678 C CA . TYR A 1 220 ? -21.438 3.717 15.68 1 97.31 220 TYR A CA 1
ATOM 1679 C C . TYR A 1 220 ? -20.062 3.895 16.312 1 97.31 220 TYR A C 1
ATOM 1681 O O . TYR A 1 220 ? -19.938 3.967 17.531 1 97.31 220 TYR A O 1
ATOM 1689 N N . ILE A 1 221 ? -19.016 4 15.484 1 97.44 221 ILE A N 1
ATOM 1690 C CA . ILE A 1 221 ? -17.656 3.9 15.984 1 97.44 221 ILE A CA 1
ATOM 1691 C C . ILE A 1 221 ? -17.266 5.195 16.688 1 97.44 221 ILE A C 1
ATOM 1693 O O . ILE A 1 221 ? -16.547 5.172 17.688 1 97.44 221 ILE A O 1
ATOM 1697 N N . ILE A 1 222 ? -17.703 6.367 16.172 1 97.69 222 ILE A N 1
ATOM 1698 C CA . ILE A 1 222 ? -17.391 7.641 16.812 1 97.69 222 ILE A CA 1
ATOM 1699 C C . ILE A 1 222 ? -18.031 7.688 18.203 1 97.69 222 ILE A C 1
ATOM 1701 O O . ILE A 1 222 ? -17.406 8.133 19.172 1 97.69 222 ILE A O 1
ATOM 1705 N N . GLY A 1 223 ? -19.234 7.188 18.266 1 96.69 223 GLY A N 1
ATOM 1706 C CA . GLY A 1 223 ? -19.922 7.133 19.547 1 96.69 223 GLY A CA 1
ATOM 1707 C C . GLY A 1 223 ? -19.297 6.156 20.531 1 96.69 223 GLY A C 1
ATOM 1708 O O . GLY A 1 223 ? -19.031 6.5 21.688 1 96.69 223 GLY A O 1
ATOM 1709 N N . LYS A 1 224 ? -19.016 4.996 20.062 1 96.69 224 LYS A N 1
ATOM 1710 C CA . LYS A 1 224 ? -18.5 3.908 20.891 1 96.69 224 LYS A CA 1
ATOM 1711 C C . LYS A 1 224 ? -17.109 4.25 21.438 1 96.69 224 LYS A C 1
ATOM 1713 O O . LYS A 1 224 ? -16.797 3.934 22.594 1 96.69 224 LYS A O 1
ATOM 1718 N N . LEU A 1 225 ? -16.297 4.945 20.688 1 97.31 225 LEU A N 1
ATOM 1719 C CA . LEU A 1 225 ? -14.906 5.172 21.031 1 97.31 225 LEU A CA 1
ATOM 1720 C C . LEU A 1 225 ? -14.75 6.457 21.844 1 97.31 225 LEU A C 1
ATOM 1722 O O . LEU A 1 225 ? -13.672 6.73 22.375 1 97.31 225 LEU A O 1
ATOM 1726 N N . LYS A 1 226 ? -15.766 7.246 21.922 1 97.69 226 LYS A N 1
ATOM 1727 C CA . LYS A 1 226 ? -15.727 8.516 22.641 1 97.69 226 LYS A CA 1
ATOM 1728 C C . LYS A 1 226 ? -14.57 9.391 22.156 1 97.69 226 LYS A C 1
ATOM 1730 O O . LYS A 1 226 ? -13.758 9.867 22.953 1 97.69 226 LYS A O 1
ATOM 1735 N N . VAL A 1 227 ? -14.547 9.641 20.906 1 97.88 227 VAL A N 1
ATOM 1736 C CA . VAL A 1 227 ? -13.453 10.352 20.25 1 97.88 227 VAL A CA 1
ATOM 1737 C C . VAL A 1 227 ? -13.461 11.82 20.672 1 97.88 227 VAL A C 1
ATOM 1739 O O . VAL A 1 227 ? -14.508 12.469 20.672 1 97.88 227 VAL A O 1
ATOM 1742 N N . ASP A 1 228 ? -12.227 12.336 21.016 1 97.88 228 ASP A N 1
ATOM 1743 C CA . ASP A 1 228 ? -12.094 13.734 21.422 1 97.88 228 ASP A CA 1
ATOM 1744 C C . ASP A 1 228 ? -11.672 14.609 20.234 1 97.88 228 ASP A C 1
ATOM 1746 O O . ASP A 1 228 ? -12.117 15.742 20.109 1 97.88 228 ASP A O 1
ATOM 1750 N N . VAL A 1 229 ? -10.789 14.117 19.438 1 98.25 229 VAL A N 1
ATOM 1751 C CA . VAL A 1 229 ? -10.195 14.875 18.344 1 98.25 229 VAL A CA 1
ATOM 1752 C C . VAL A 1 229 ? -10.133 14.016 17.078 1 98.25 229 VAL A C 1
ATOM 1754 O O . VAL A 1 229 ? -9.82 12.82 17.156 1 98.25 229 VAL A O 1
ATOM 1757 N N . ILE A 1 230 ? -10.461 14.586 15.969 1 98.62 230 ILE A N 1
ATOM 1758 C CA . ILE A 1 230 ? -10.391 13.883 14.688 1 98.62 230 ILE A CA 1
ATOM 1759 C C . ILE A 1 230 ? -9.461 14.633 13.742 1 98.62 230 ILE A C 1
ATOM 1761 O O . ILE A 1 230 ? -9.633 15.836 13.516 1 98.62 230 ILE A O 1
ATOM 1765 N N . PHE A 1 231 ? -8.445 14.016 13.281 1 98.81 231 PHE A N 1
ATOM 1766 C CA . PHE A 1 231 ? -7.715 14.438 12.094 1 98.81 231 PHE A CA 1
ATOM 1767 C C . PHE A 1 231 ? -8.172 13.656 10.867 1 98.81 231 PHE A C 1
ATOM 1769 O O . PHE A 1 231 ? -7.941 12.453 10.766 1 98.81 231 PHE A O 1
ATOM 1776 N N . HIS A 1 232 ? -8.836 14.312 9.93 1 98.88 232 HIS A N 1
ATOM 1777 C CA . HIS A 1 232 ? -9.43 13.656 8.773 1 98.88 232 HIS A CA 1
ATOM 1778 C C . HIS A 1 232 ? -8.508 13.742 7.559 1 98.88 232 HIS A C 1
ATOM 1780 O O . HIS A 1 232 ? -8.578 14.703 6.785 1 98.88 232 HIS A O 1
ATOM 1786 N N . ALA A 1 233 ? -7.762 12.672 7.328 1 98.62 233 ALA A N 1
ATOM 1787 C CA . ALA A 1 233 ? -6.797 12.641 6.234 1 98.62 233 ALA A CA 1
ATOM 1788 C C . ALA A 1 233 ? -7.238 11.672 5.141 1 98.62 233 ALA A C 1
ATOM 1790 O O . ALA A 1 233 ? -6.578 11.547 4.109 1 98.62 233 ALA A O 1
ATOM 1791 N N . ALA A 1 234 ? -8.375 11.031 5.285 1 98.44 234 ALA A N 1
ATOM 1792 C CA . ALA A 1 234 ? -8.828 10.031 4.316 1 98.44 234 ALA A CA 1
ATOM 1793 C C . ALA A 1 234 ? -9.359 10.695 3.049 1 98.44 234 ALA A C 1
ATOM 1795 O O . ALA A 1 234 ? -10.148 11.633 3.119 1 98.44 234 ALA A O 1
ATOM 1796 N N . ALA A 1 235 ? -8.898 10.258 1.911 1 98 235 ALA A N 1
ATOM 1797 C CA . ALA A 1 235 ? -9.398 10.703 0.614 1 98 235 ALA A CA 1
ATOM 1798 C C . ALA A 1 235 ? -8.797 9.883 -0.52 1 98 235 ALA A C 1
ATOM 1800 O O . ALA A 1 235 ? -7.676 9.375 -0.401 1 98 235 ALA A O 1
ATOM 1801 N N . TYR A 1 236 ? -9.609 9.703 -1.568 1 97.62 236 TYR A N 1
ATOM 1802 C CA . TYR A 1 236 ? -9 9.359 -2.85 1 97.62 236 TYR A CA 1
ATOM 1803 C C . TYR A 1 236 ? -8.352 10.578 -3.49 1 97.62 236 TYR A C 1
ATOM 1805 O O . TYR A 1 236 ? -8.984 11.633 -3.613 1 97.62 236 TYR A O 1
ATOM 1813 N N . LYS A 1 237 ? -7.066 10.461 -3.918 1 95.88 237 LYS A N 1
ATOM 1814 C CA . LYS A 1 237 ? -6.367 11.711 -4.199 1 95.88 237 LYS A CA 1
ATOM 1815 C C . LYS A 1 237 ? -5.762 11.695 -5.602 1 95.88 237 LYS A C 1
ATOM 1817 O O . LYS A 1 237 ? -5.262 12.719 -6.078 1 95.88 237 LYS A O 1
ATOM 1822 N N . HIS A 1 238 ? -5.691 10.555 -6.297 1 94.75 238 HIS A N 1
ATOM 1823 C CA . HIS A 1 238 ? -5.039 10.5 -7.598 1 94.75 238 HIS A CA 1
ATOM 1824 C C . HIS A 1 238 ? -5.91 11.125 -8.68 1 94.75 238 HIS A C 1
ATOM 1826 O O . HIS A 1 238 ? -6.891 10.523 -9.125 1 94.75 238 HIS A O 1
ATOM 1832 N N . VAL A 1 239 ? -5.508 12.203 -9.195 1 95.19 239 VAL A N 1
ATOM 1833 C CA . VAL A 1 239 ? -6.352 13.07 -10.016 1 95.19 239 VAL A CA 1
ATOM 1834 C C . VAL A 1 239 ? -6.785 12.328 -11.273 1 95.19 239 VAL A C 1
ATOM 1836 O O . VAL A 1 239 ? -7.98 12.156 -11.523 1 95.19 239 VAL A O 1
ATOM 1839 N N . PRO A 1 240 ? -5.84 11.781 -12.094 1 93.25 240 PRO A N 1
ATOM 1840 C CA . PRO A 1 240 ? -6.293 11.086 -13.297 1 93.25 240 PRO A CA 1
ATOM 1841 C C . PRO A 1 240 ? -7.184 9.883 -12.992 1 93.25 240 PRO A C 1
ATOM 1843 O O . PRO A 1 240 ? -8.164 9.641 -13.695 1 93.25 240 PRO A O 1
ATOM 1846 N N . MET A 1 241 ? -6.887 9.172 -11.961 1 95.38 241 MET A N 1
ATOM 1847 C CA . MET A 1 241 ? -7.684 8.016 -11.547 1 95.38 241 MET A CA 1
ATOM 1848 C C . MET A 1 241 ? -9.086 8.445 -11.133 1 95.38 241 MET A C 1
ATOM 1850 O O . MET A 1 241 ? -10.062 7.762 -11.438 1 95.38 241 MET A O 1
ATOM 1854 N N . MET A 1 242 ? -9.18 9.547 -10.461 1 96.56 242 MET A N 1
ATOM 1855 C CA . MET A 1 242 ? -10.477 10.016 -9.977 1 96.56 242 MET A CA 1
ATOM 1856 C C . MET A 1 242 ? -11.289 10.641 -11.109 1 96.56 242 MET A C 1
ATOM 1858 O O . MET A 1 242 ? -12.516 10.703 -11.039 1 96.56 242 MET A O 1
ATOM 1862 N N . GLU A 1 243 ? -10.555 11.148 -12.164 1 95.81 243 GLU A N 1
ATOM 1863 C CA . GLU A 1 243 ? -11.289 11.547 -13.367 1 95.81 243 GLU A CA 1
ATOM 1864 C C . GLU A 1 243 ? -11.953 10.336 -14.031 1 95.81 243 GLU A C 1
ATOM 1866 O O . GLU A 1 243 ? -13.047 10.453 -14.586 1 95.81 243 GLU A O 1
ATOM 1871 N N . GLU A 1 244 ? -11.25 9.203 -13.984 1 94.62 244 GLU A N 1
ATOM 1872 C CA . GLU A 1 244 ? -11.781 7.969 -14.547 1 94.62 244 GLU A CA 1
ATOM 1873 C C . GLU A 1 244 ? -12.852 7.371 -13.641 1 94.62 244 GLU A C 1
ATOM 1875 O O . GLU A 1 244 ? -13.727 6.633 -14.109 1 94.62 244 GLU A O 1
ATOM 1880 N N . ASN A 1 245 ? -12.797 7.672 -12.367 1 97.31 245 ASN A N 1
ATOM 1881 C CA . ASN A 1 245 ? -13.734 7.191 -11.359 1 97.31 245 ASN A CA 1
ATOM 1882 C C . ASN A 1 245 ? -14.352 8.344 -10.578 1 97.31 245 ASN A C 1
ATOM 1884 O O . ASN A 1 245 ? -14.281 8.375 -9.344 1 97.31 245 ASN A O 1
ATOM 1888 N N . PRO A 1 246 ? -15.062 9.211 -11.242 1 98 246 PRO A N 1
ATOM 1889 C CA . PRO A 1 246 ? -15.516 10.445 -10.586 1 98 246 PRO A CA 1
ATOM 1890 C C . PRO A 1 246 ? -16.547 10.18 -9.492 1 98 246 PRO A C 1
ATOM 1892 O O . PRO A 1 246 ? -16.531 10.852 -8.453 1 98 246 PRO A O 1
ATOM 1895 N N . VAL A 1 247 ? -17.422 9.234 -9.68 1 98.5 247 VAL A N 1
ATOM 1896 C CA . VAL A 1 247 ? -18.469 8.961 -8.695 1 98.5 247 VAL A CA 1
ATOM 1897 C C . VAL A 1 247 ? -17.828 8.422 -7.414 1 98.5 247 VAL A C 1
ATOM 1899 O O . VAL A 1 247 ? -18.234 8.789 -6.309 1 98.5 247 VAL A O 1
ATOM 1902 N N . ALA A 1 248 ? -16.844 7.52 -7.57 1 98.12 248 ALA A N 1
ATOM 1903 C CA . ALA A 1 248 ? -16.125 6.992 -6.41 1 98.12 248 ALA A CA 1
ATOM 1904 C C . ALA A 1 248 ? -15.469 8.117 -5.609 1 98.12 248 ALA A C 1
ATOM 1906 O O . ALA A 1 248 ? -15.461 8.086 -4.379 1 98.12 248 ALA A O 1
ATOM 1907 N N . ALA A 1 249 ? -14.922 9.109 -6.293 1 98.25 249 ALA A N 1
ATOM 1908 C CA . ALA A 1 249 ? -14.258 10.234 -5.641 1 98.25 249 ALA A CA 1
ATOM 1909 C C . ALA A 1 249 ? -15.242 11.016 -4.766 1 98.25 249 ALA A C 1
ATOM 1911 O O . ALA A 1 249 ? -14.953 11.297 -3.602 1 98.25 249 ALA A O 1
ATOM 1912 N N . ILE A 1 250 ? -16.391 11.32 -5.336 1 98.75 250 ILE A N 1
ATOM 1913 C CA . ILE A 1 250 ? -17.391 12.102 -4.625 1 98.75 250 ILE A CA 1
ATOM 1914 C C . ILE A 1 250 ? -17.984 11.273 -3.486 1 98.75 250 ILE A C 1
ATOM 1916 O O . ILE A 1 250 ? -18.141 11.766 -2.367 1 98.75 250 ILE A O 1
ATOM 1920 N N . GLU A 1 251 ? -18.312 10.031 -3.781 1 98.44 251 GLU A N 1
ATOM 1921 C CA . GLU A 1 251 ? -18.891 9.133 -2.783 1 98.44 251 GLU A CA 1
ATOM 1922 C C . GLU A 1 251 ? -17.969 9.008 -1.562 1 98.44 251 GLU A C 1
ATOM 1924 O O . GLU A 1 251 ? -18.438 9.133 -0.425 1 98.44 251 GLU A O 1
ATOM 1929 N N . ASN A 1 252 ? -16.75 8.781 -1.793 1 98.38 252 ASN A N 1
ATOM 1930 C CA . ASN A 1 252 ? -15.789 8.555 -0.721 1 98.38 252 ASN A CA 1
ATOM 1931 C C . ASN A 1 252 ? -15.43 9.859 -0.013 1 98.38 252 ASN A C 1
ATOM 1933 O O . ASN A 1 252 ? -15.484 9.938 1.215 1 98.38 252 ASN A O 1
ATOM 1937 N N . ASN A 1 253 ? -15 10.883 -0.811 1 98.75 253 ASN A N 1
ATOM 1938 C CA . ASN A 1 253 ? -14.445 12.086 -0.208 1 98.75 253 ASN A CA 1
ATOM 1939 C C . ASN A 1 253 ? -15.547 12.961 0.4 1 98.75 253 ASN A C 1
ATOM 1941 O O . ASN A 1 253 ? -15.438 13.383 1.552 1 98.75 253 ASN A O 1
ATOM 1945 N N . VAL A 1 254 ? -16.625 13.188 -0.331 1 98.81 254 VAL A N 1
ATOM 1946 C CA . VAL A 1 254 ? -17.641 14.148 0.089 1 98.81 254 VAL A CA 1
ATOM 1947 C C . VAL A 1 254 ? -18.609 13.477 1.062 1 98.81 254 VAL A C 1
ATOM 1949 O O . VAL A 1 254 ? -18.75 13.922 2.205 1 98.81 254 VAL A O 1
ATOM 1952 N N . PHE A 1 255 ? -19.25 12.422 0.612 1 98.75 255 PHE A N 1
ATOM 1953 C CA . PHE A 1 255 ? -20.266 11.812 1.463 1 98.75 255 PHE A CA 1
ATOM 1954 C C . PHE A 1 255 ? -19.625 11.086 2.639 1 98.75 255 PHE A C 1
ATOM 1956 O O . PHE A 1 255 ? -20.203 11 3.719 1 98.75 255 PHE A O 1
ATOM 1963 N N . GLY A 1 256 ? -18.375 10.539 2.451 1 98.62 256 GLY A N 1
ATOM 1964 C CA . GLY A 1 256 ? -17.625 10.055 3.6 1 98.62 256 GLY A CA 1
ATOM 1965 C C . GLY A 1 256 ? -17.359 11.125 4.645 1 98.62 256 GLY A C 1
ATOM 1966 O O . GLY A 1 256 ? -17.562 10.891 5.84 1 98.62 256 GLY A O 1
ATOM 1967 N N . THR A 1 257 ? -16.922 12.312 4.184 1 98.75 257 THR A N 1
ATOM 1968 C CA . THR A 1 257 ? -16.703 13.438 5.082 1 98.75 257 THR A CA 1
ATOM 1969 C C . THR A 1 257 ? -18 13.883 5.738 1 98.75 257 THR A C 1
ATOM 1971 O O . THR A 1 257 ? -18.031 14.211 6.926 1 98.75 257 THR A O 1
ATOM 1974 N N . GLU A 1 258 ? -19.078 13.906 4.98 1 98.62 258 GLU A N 1
ATOM 1975 C CA . GLU A 1 258 ? -20.375 14.266 5.531 1 98.62 258 GLU A CA 1
ATOM 1976 C C . GLU A 1 258 ? -20.75 13.367 6.707 1 98.62 258 GLU A C 1
ATOM 1978 O O . GLU A 1 258 ? -21.188 13.844 7.75 1 98.62 258 GLU A O 1
ATOM 1983 N N . ASN A 1 259 ? -20.609 12.008 6.508 1 98.56 259 ASN A N 1
ATOM 1984 C CA . ASN A 1 259 ? -20.891 11.055 7.57 1 98.56 259 ASN A CA 1
ATOM 1985 C C . ASN A 1 259 ? -20.062 11.344 8.82 1 98.56 259 ASN A C 1
ATOM 1987 O O . ASN A 1 259 ? -20.594 11.305 9.938 1 98.56 259 ASN A O 1
ATOM 1991 N N . LEU A 1 260 ? -18.812 11.656 8.633 1 98.31 260 LEU A N 1
ATOM 1992 C CA . LEU A 1 260 ? -17.906 11.891 9.742 1 98.31 260 LEU A CA 1
ATOM 1993 C C . LEU A 1 260 ? -18.25 13.18 10.469 1 98.31 260 LEU A C 1
ATOM 1995 O O . LEU A 1 260 ? -18.219 13.234 11.703 1 98.31 260 LEU A O 1
ATOM 1999 N N . VAL A 1 261 ? -18.531 14.211 9.703 1 97.81 261 VAL A N 1
ATOM 2000 C CA . VAL A 1 261 ? -18.891 15.508 10.258 1 97.81 261 VAL A CA 1
ATOM 2001 C C . VAL A 1 261 ? -20.172 15.383 11.078 1 97.81 261 VAL A C 1
ATOM 2003 O O . VAL A 1 261 ? -20.266 15.922 12.188 1 97.81 261 VAL A O 1
ATOM 2006 N N . LYS A 1 262 ? -21.172 14.695 10.523 1 96.81 262 LYS A N 1
ATOM 2007 C CA . LYS A 1 262 ? -22.438 14.484 11.227 1 96.81 262 LYS A CA 1
ATOM 2008 C C . LYS A 1 262 ? -22.219 13.766 12.555 1 96.81 262 LYS A C 1
ATOM 2010 O O . LYS A 1 262 ? -22.75 14.172 13.586 1 96.81 262 LYS A O 1
ATOM 2015 N N . ALA A 1 263 ? -21.422 12.719 12.531 1 97.31 263 ALA A N 1
ATOM 2016 C CA . ALA A 1 263 ? -21.141 11.945 13.734 1 97.31 263 ALA A CA 1
ATOM 2017 C C . ALA A 1 263 ? -20.375 12.781 14.75 1 97.31 263 ALA A C 1
ATOM 2019 O O . ALA A 1 263 ? -20.656 12.742 15.945 1 97.31 263 ALA A O 1
ATOM 2020 N N . ALA A 1 264 ? -19.359 13.5 14.281 1 97.25 264 ALA A N 1
ATOM 2021 C CA . ALA A 1 264 ? -18.547 14.352 15.156 1 97.25 264 ALA A CA 1
ATOM 2022 C C . ALA A 1 264 ? -19.422 15.375 15.875 1 97.25 264 ALA A C 1
ATOM 2024 O O . ALA A 1 264 ? -19.219 15.633 17.062 1 97.25 264 ALA A O 1
ATOM 2025 N N . GLY A 1 265 ? -20.297 16.016 15.133 1 95.56 265 GLY A N 1
ATOM 2026 C CA . GLY A 1 265 ? -21.219 16.969 15.742 1 95.56 265 GLY A CA 1
ATOM 2027 C C . GLY A 1 265 ? -22.141 16.328 16.766 1 95.56 265 GLY A C 1
ATOM 2028 O O . GLY A 1 265 ? -22.312 16.859 17.859 1 95.56 265 GLY A O 1
ATOM 2029 N N . HIS A 1 266 ? -22.672 15.164 16.375 1 94.69 266 HIS A N 1
ATOM 2030 C CA . HIS A 1 266 ? -23.641 14.453 17.219 1 94.69 266 HIS A CA 1
ATOM 2031 C C . HIS A 1 266 ? -23.016 14.055 18.547 1 94.69 266 HIS A C 1
ATOM 2033 O O . HIS A 1 266 ? -23.656 14.148 19.594 1 94.69 266 HIS A O 1
ATOM 2039 N N . TYR A 1 267 ? -21.797 13.648 18.516 1 95.81 267 TYR A N 1
ATOM 2040 C CA . TYR A 1 267 ? -21.172 13.125 19.719 1 95.81 267 TYR A CA 1
ATOM 2041 C C . TYR A 1 267 ? -20.234 14.156 20.344 1 95.81 267 TYR A C 1
ATOM 2043 O O . TYR A 1 267 ? -19.453 13.836 21.234 1 95.81 267 TYR A O 1
ATOM 2051 N N . LYS A 1 268 ? -20.219 15.336 19.875 1 93.56 268 LYS A N 1
ATOM 2052 C CA . LYS A 1 268 ? -19.547 16.5 20.438 1 93.56 268 LYS A CA 1
ATOM 2053 C C . LYS A 1 268 ? -18.031 16.281 20.5 1 93.56 268 LYS A C 1
ATOM 2055 O O . LYS A 1 268 ? -17.422 16.516 21.547 1 93.56 268 LYS A O 1
ATOM 2060 N N . VAL A 1 269 ? -17.516 15.844 19.438 1 96.38 269 VAL A N 1
ATOM 2061 C CA . VAL A 1 269 ? -16.062 15.82 19.297 1 96.38 269 VAL A CA 1
ATOM 2062 C C . VAL A 1 269 ? -15.5 17.234 19.5 1 96.38 269 VAL A C 1
ATOM 2064 O O . VAL A 1 269 ? -16.078 18.219 19.031 1 96.38 269 VAL A O 1
ATOM 2067 N N . LYS A 1 270 ? -14.453 17.359 20.203 1 96.19 270 LYS A N 1
ATOM 2068 C CA . LYS A 1 270 ? -13.961 18.672 20.609 1 96.19 270 LYS A CA 1
ATOM 2069 C C . LYS A 1 270 ? -13.273 19.391 19.453 1 96.19 270 LYS A C 1
ATOM 2071 O O . LYS A 1 270 ? -13.422 20.609 19.297 1 96.19 270 LYS A O 1
ATOM 2076 N N . ARG A 1 271 ? -12.484 18.641 18.688 1 97 271 ARG A N 1
ATOM 2077 C CA . ARG A 1 271 ? -11.75 19.234 17.578 1 97 271 ARG A CA 1
ATOM 2078 C C . ARG A 1 271 ? -11.805 18.344 16.344 1 97 271 ARG A C 1
ATOM 2080 O O . ARG A 1 271 ? -11.633 17.141 16.438 1 97 271 ARG A O 1
ATOM 2087 N N . PHE A 1 272 ? -12.117 18.953 15.258 1 98.19 272 PHE A N 1
ATOM 2088 C CA . PHE A 1 272 ? -12.156 18.312 13.953 1 98.19 272 PHE A CA 1
ATOM 2089 C C . PHE A 1 272 ? -11.289 19.078 12.945 1 98.19 272 PHE A C 1
ATOM 2091 O O . PHE A 1 272 ? -11.594 20.219 12.602 1 98.19 272 PHE A O 1
ATOM 2098 N N . VAL A 1 273 ? -10.188 18.438 12.469 1 98.69 273 VAL A N 1
ATOM 2099 C CA . VAL A 1 273 ? -9.266 19.062 11.531 1 98.69 273 VAL A CA 1
ATOM 2100 C C . VAL A 1 273 ? -9.32 18.344 10.188 1 98.69 273 VAL A C 1
ATOM 2102 O O . VAL A 1 273 ? -8.93 17.172 10.086 1 98.69 273 VAL A O 1
ATOM 2105 N N . LEU A 1 274 ? -9.789 18.984 9.164 1 98.81 274 LEU A N 1
ATOM 2106 C CA . LEU A 1 274 ? -9.773 18.438 7.809 1 98.81 274 LEU A CA 1
ATOM 2107 C C . LEU A 1 274 ? -8.461 18.781 7.098 1 98.81 274 LEU A C 1
ATOM 2109 O O . LEU A 1 274 ? -8.055 19.953 7.066 1 98.81 274 LEU A O 1
ATOM 2113 N N . ILE A 1 275 ? -7.82 17.812 6.574 1 98.75 275 ILE A N 1
ATOM 2114 C CA . ILE A 1 275 ? -6.672 18.031 5.703 1 98.75 275 ILE A CA 1
ATOM 2115 C C . ILE A 1 275 ? -7.145 18.266 4.27 1 98.75 275 ILE A C 1
ATOM 2117 O O . ILE A 1 275 ? -7.758 17.375 3.666 1 98.75 275 ILE A O 1
ATOM 2121 N N . SER A 1 276 ? -6.848 19.359 3.748 1 98.31 276 SER A N 1
ATOM 2122 C CA . SER A 1 276 ? -7.262 19.703 2.389 1 98.31 276 SER A CA 1
ATOM 2123 C C . SER A 1 276 ? -6.059 19.984 1.495 1 98.31 276 SER A C 1
ATOM 2125 O O . SER A 1 276 ? -4.934 19.609 1.829 1 98.31 276 SER A O 1
ATOM 2127 N N . THR A 1 277 ? -6.297 20.438 0.322 1 97.12 277 THR A N 1
ATOM 2128 C CA . THR A 1 277 ? -5.285 20.562 -0.721 1 97.12 277 THR A CA 1
ATOM 2129 C C . THR A 1 277 ? -5.469 21.859 -1.509 1 97.12 277 THR A C 1
ATOM 2131 O O . THR A 1 277 ? -6.551 22.438 -1.504 1 97.12 277 THR A O 1
ATOM 2134 N N . ASP A 1 278 ? -4.422 22.266 -2.158 1 95.25 278 ASP A N 1
ATOM 2135 C CA . ASP A 1 278 ? -4.484 23.406 -3.062 1 95.25 278 ASP A CA 1
ATOM 2136 C C . ASP A 1 278 ? -5.422 23.125 -4.234 1 95.25 278 ASP A C 1
ATOM 2138 O O . ASP A 1 278 ? -5.988 24.047 -4.816 1 95.25 278 ASP A O 1
ATOM 2142 N N . LYS A 1 279 ? -5.699 21.891 -4.598 1 95.94 279 LYS A N 1
ATOM 2143 C CA . LYS A 1 279 ? -6.555 21.516 -5.719 1 95.94 279 LYS A CA 1
ATOM 2144 C C . LYS A 1 279 ? -8.016 21.844 -5.426 1 95.94 279 LYS A C 1
ATOM 2146 O O . LYS A 1 279 ? -8.852 21.859 -6.336 1 95.94 279 LYS A O 1
ATOM 2151 N N . ALA A 1 280 ? -8.297 22.141 -4.184 1 97.31 280 ALA A N 1
ATOM 2152 C CA . ALA A 1 280 ? -9.648 22.531 -3.791 1 97.31 280 ALA A CA 1
ATOM 2153 C C . ALA A 1 280 ? -9.945 23.969 -4.207 1 97.31 280 ALA A C 1
ATOM 2155 O O . ALA A 1 280 ? -11.102 24.406 -4.199 1 97.31 280 ALA A O 1
ATOM 2156 N N . VAL A 1 281 ? -8.891 24.75 -4.516 1 96.62 281 VAL A N 1
ATOM 2157 C CA . VAL A 1 281 ? -9.031 26.156 -4.879 1 96.62 281 VAL A CA 1
ATOM 2158 C C . VAL A 1 281 ? -9.391 26.281 -6.359 1 96.62 281 VAL A C 1
ATOM 2160 O O . VAL A 1 281 ? -8.602 25.906 -7.227 1 96.62 281 VAL A O 1
ATOM 2163 N N . ASP A 1 282 ? -10.555 26.781 -6.629 1 95.06 282 ASP A N 1
ATOM 2164 C CA . ASP A 1 282 ? -11.031 26.891 -8 1 95.06 282 ASP A CA 1
ATOM 2165 C C . ASP A 1 282 ? -10.773 25.578 -8.766 1 95.06 282 ASP A C 1
ATOM 2167 O O . ASP A 1 282 ? -10.086 25.578 -9.789 1 95.06 282 ASP A O 1
ATOM 2171 N N . PRO A 1 283 ? -11.406 24.578 -8.266 1 96.69 283 PRO A N 1
ATOM 2172 C CA . PRO A 1 283 ? -11.039 23.25 -8.758 1 96.69 283 PRO A CA 1
ATOM 2173 C C . PRO A 1 283 ? -11.367 23.047 -10.234 1 96.69 283 PRO A C 1
ATOM 2175 O O . PRO A 1 283 ? -12.414 23.516 -10.703 1 96.69 283 PRO A O 1
ATOM 2178 N N . VAL A 1 284 ? -10.516 22.328 -10.961 1 95.94 284 VAL A N 1
ATOM 2179 C CA . VAL A 1 284 ? -10.719 22.016 -12.375 1 95.94 284 VAL A CA 1
ATOM 2180 C C . VAL A 1 284 ? -10.977 20.531 -12.547 1 95.94 284 VAL A C 1
ATOM 2182 O O . VAL A 1 284 ? -11.305 20.062 -13.641 1 95.94 284 VAL A O 1
ATOM 2185 N N . SER A 1 285 ? -10.758 19.766 -11.453 1 96.94 285 SER A N 1
ATOM 2186 C CA . SER A 1 285 ? -10.898 18.312 -11.469 1 96.94 285 SER A CA 1
ATOM 2187 C C . SER A 1 285 ? -11.977 17.844 -10.484 1 96.94 285 SER A C 1
ATOM 2189 O O . SER A 1 285 ? -12.359 18.609 -9.594 1 96.94 285 SER A O 1
ATOM 2191 N N . VAL A 1 286 ? -12.422 16.625 -10.625 1 98.06 286 VAL A N 1
ATOM 2192 C CA . VAL A 1 286 ? -13.391 16.047 -9.711 1 98.06 286 VAL A CA 1
ATOM 2193 C C . VAL A 1 286 ? -12.789 15.906 -8.32 1 98.06 286 VAL A C 1
ATOM 2195 O O . VAL A 1 286 ? -13.453 16.172 -7.316 1 98.06 286 VAL A O 1
ATOM 2198 N N . TYR A 1 287 ? -11.539 15.523 -8.289 1 97.69 287 TYR A N 1
ATOM 2199 C CA . TYR A 1 287 ? -10.859 15.453 -7.004 1 97.69 287 TYR A CA 1
ATOM 2200 C C . TYR A 1 287 ? -10.859 16.797 -6.305 1 97.69 287 TYR A C 1
ATOM 2202 O O . TYR A 1 287 ? -11.234 16.906 -5.137 1 97.69 287 TYR A O 1
ATOM 2210 N N . GLY A 1 288 ? -10.391 17.797 -7.051 1 97.94 288 GLY A N 1
ATOM 2211 C CA . GLY A 1 288 ? -10.383 19.125 -6.488 1 97.94 288 GLY A CA 1
ATOM 2212 C C . GLY A 1 288 ? -11.75 19.578 -6.008 1 97.94 288 GLY A C 1
ATOM 2213 O O . GLY A 1 288 ? -11.883 20.141 -4.914 1 97.94 288 GLY A O 1
ATOM 2214 N N . ALA A 1 289 ? -12.766 19.328 -6.805 1 98.31 289 ALA A N 1
ATOM 2215 C CA . ALA A 1 289 ? -14.133 19.688 -6.438 1 98.31 289 ALA A CA 1
ATOM 2216 C C . ALA A 1 289 ? -14.562 18.953 -5.164 1 98.31 289 ALA A C 1
ATOM 2218 O O . ALA A 1 289 ? -15.219 19.531 -4.297 1 98.31 289 ALA A O 1
ATOM 2219 N N . SER A 1 290 ? -14.242 17.672 -5.098 1 98.69 290 SER A N 1
ATOM 2220 C CA . SER A 1 290 ? -14.594 16.891 -3.916 1 98.69 290 SER A CA 1
ATOM 2221 C C . SER A 1 290 ? -13.992 17.5 -2.654 1 98.69 290 SER A C 1
ATOM 2223 O O . SER A 1 290 ? -14.656 17.578 -1.62 1 98.69 290 SER A O 1
ATOM 2225 N N . LYS A 1 291 ? -12.742 17.953 -2.738 1 98.56 291 LYS A N 1
ATOM 2226 C CA . LYS A 1 291 ? -12.07 18.516 -1.569 1 98.56 291 LYS A CA 1
ATOM 2227 C C . LYS A 1 291 ? -12.633 19.891 -1.224 1 98.56 291 LYS A C 1
ATOM 2229 O O . LYS A 1 291 ? -12.734 20.25 -0.049 1 98.56 291 LYS A O 1
ATOM 2234 N N . MET A 1 292 ? -12.953 20.656 -2.254 1 97.94 292 MET A N 1
ATOM 2235 C CA . MET A 1 292 ? -13.625 21.922 -2.006 1 97.94 292 MET A CA 1
ATOM 2236 C C . MET A 1 292 ? -14.93 21.719 -1.244 1 97.94 292 MET A C 1
ATOM 2238 O O . MET A 1 292 ? -15.219 22.438 -0.285 1 97.94 292 MET A O 1
ATOM 2242 N N . LEU A 1 293 ? -15.727 20.781 -1.676 1 98.56 293 LEU A N 1
ATOM 2243 C CA . LEU A 1 293 ? -16.984 20.469 -1.021 1 98.56 293 LEU A CA 1
ATOM 2244 C C . LEU A 1 293 ? -16.766 20 0.412 1 98.56 293 LEU A C 1
ATOM 2246 O O . LEU A 1 293 ? -17.547 20.328 1.308 1 98.56 293 LEU A O 1
ATOM 2250 N N . CYS A 1 294 ? -15.727 19.219 0.664 1 98.69 294 CYS A N 1
ATOM 2251 C CA . CYS A 1 294 ? -15.383 18.797 2.016 1 98.69 294 CYS A CA 1
ATOM 2252 C C . CYS A 1 294 ? -15.086 19.984 2.908 1 98.69 294 CYS A C 1
ATOM 2254 O O . CYS A 1 294 ? -15.5 20.031 4.066 1 98.69 294 CYS A O 1
ATOM 2256 N N . GLU A 1 295 ? -14.273 20.969 2.352 1 97.75 295 GLU A N 1
ATOM 2257 C CA . GLU A 1 295 ? -14.016 22.188 3.115 1 97.75 295 GLU A CA 1
ATOM 2258 C C . GLU A 1 295 ? -15.32 22.875 3.531 1 97.75 295 GLU A C 1
ATOM 2260 O O . GLU A 1 295 ? -15.477 23.266 4.688 1 97.75 295 GLU A O 1
ATOM 2265 N N . GLN A 1 296 ? -16.219 22.953 2.617 1 96.69 296 GLN A N 1
ATOM 2266 C CA . GLN A 1 296 ? -17.469 23.625 2.889 1 96.69 296 GLN A CA 1
ATOM 2267 C C . GLN A 1 296 ? -18.297 22.859 3.924 1 96.69 296 GLN A C 1
ATOM 2269 O O . GLN A 1 296 ? -18.922 23.469 4.801 1 96.69 296 GLN A O 1
ATOM 2274 N N . LEU A 1 297 ? -18.328 21.578 3.789 1 97.12 297 LEU A N 1
ATOM 2275 C CA . LEU A 1 297 ? -19.031 20.734 4.746 1 97.12 297 LEU A CA 1
ATOM 2276 C C . LEU A 1 297 ? -18.531 20.984 6.164 1 97.12 297 LEU A C 1
ATOM 2278 O O . LEU A 1 297 ? -19.328 21.188 7.086 1 97.12 297 LEU A O 1
ATOM 2282 N N . VAL A 1 298 ? -17.234 21.016 6.332 1 97.19 298 VAL A N 1
ATOM 2283 C CA . VAL A 1 298 ? -16.625 21.125 7.648 1 97.19 298 VAL A CA 1
ATOM 2284 C C . VAL A 1 298 ? -16.844 22.531 8.195 1 97.19 298 VAL A C 1
ATOM 2286 O O . VAL A 1 298 ? -17.219 22.703 9.359 1 97.19 298 VAL A O 1
ATOM 2289 N N . LEU A 1 299 ? -16.656 23.547 7.371 1 94.94 299 LEU A N 1
ATOM 2290 C CA . LEU A 1 299 ? -16.828 24.938 7.805 1 94.94 299 LEU A CA 1
ATOM 2291 C C . LEU A 1 299 ? -18.281 25.219 8.141 1 94.94 299 LEU A C 1
ATOM 2293 O O . LEU A 1 299 ? -18.562 25.969 9.078 1 94.94 299 LEU A O 1
ATOM 2297 N N . SER A 1 300 ? -19.172 24.625 7.391 1 93.31 300 SER A N 1
ATOM 2298 C CA . SER A 1 300 ? -20.594 24.812 7.668 1 93.31 300 SER A CA 1
ATOM 2299 C C . SER A 1 300 ? -20.984 24.172 8.992 1 93.31 300 SER A C 1
ATOM 2301 O O . SER A 1 300 ? -21.875 24.672 9.688 1 93.31 300 SER A O 1
ATOM 2303 N N . ALA A 1 301 ? -20.391 23.078 9.297 1 93.94 301 ALA A N 1
ATOM 2304 C CA . ALA A 1 301 ? -20.703 22.359 10.523 1 93.94 301 ALA A CA 1
ATOM 2305 C C . ALA A 1 301 ? -20.281 23.156 11.758 1 93.94 301 ALA A C 1
ATOM 2307 O O . ALA A 1 301 ? -20.812 22.938 12.852 1 93.94 301 ALA A O 1
ATOM 2308 N N . SER A 1 302 ? -19.375 24.062 11.578 1 92.69 302 SER A N 1
ATOM 2309 C CA . SER A 1 302 ? -18.844 24.859 12.68 1 92.69 302 SER A CA 1
ATOM 2310 C C . SER A 1 302 ? -19.922 25.781 13.25 1 92.69 302 SER A C 1
ATOM 2312 O O . SER A 1 302 ? -19.781 26.281 14.375 1 92.69 302 SER A O 1
ATOM 2314 N N . GLN A 1 303 ? -20.906 25.984 12.508 1 88.88 303 GLN A N 1
ATOM 2315 C CA . GLN A 1 303 ? -21.953 26.922 12.898 1 88.88 303 GLN A CA 1
ATOM 2316 C C . GLN A 1 303 ? -22.922 26.281 13.906 1 88.88 303 GLN A C 1
ATOM 2318 O O . GLN A 1 303 ? -23.672 26.984 14.586 1 88.88 303 GLN A O 1
ATOM 2323 N N . GLU A 1 304 ? -22.969 24.969 13.992 1 83.25 304 GLU A N 1
ATOM 2324 C CA . GLU A 1 304 ? -23.906 24.266 14.852 1 83.25 304 GLU A CA 1
ATOM 2325 C C . GLU A 1 304 ? -23.422 24.234 16.297 1 83.25 304 GLU A C 1
ATOM 2327 O O . GLU A 1 304 ? -24.203 23.938 17.203 1 83.25 304 GLU A O 1
ATOM 2332 N N . GLY A 1 305 ? -22.219 24.812 16.734 1 71.31 305 GLY A N 1
ATOM 2333 C CA . GLY A 1 305 ? -21.703 24.891 18.078 1 71.31 305 GLY A CA 1
ATOM 2334 C C . GLY A 1 305 ? -21.125 23.562 18.578 1 71.31 305 GLY A C 1
ATOM 2335 O O . GLY A 1 305 ? -21.375 22.516 17.969 1 71.31 305 GLY A O 1
ATOM 2336 N N . GLY A 1 306 ? -20.375 23.547 19.656 1 74.81 306 GLY A N 1
ATOM 2337 C CA . GLY A 1 306 ? -19.859 22.375 20.344 1 74.81 306 GLY A CA 1
ATOM 2338 C C . GLY A 1 306 ? -18.438 22.031 19.938 1 74.81 306 GLY A C 1
ATOM 2339 O O . GLY A 1 306 ? -17.484 22.375 20.641 1 74.81 306 GLY A O 1
ATOM 2340 N N . ALA A 1 307 ? -18.297 21.547 18.734 1 79 307 ALA A N 1
ATOM 2341 C CA . ALA A 1 307 ? -16.984 21.094 18.266 1 79 307 ALA A CA 1
ATOM 2342 C C . ALA A 1 307 ? -16.266 22.188 17.469 1 79 307 ALA A C 1
ATOM 2344 O O . ALA A 1 307 ? -16.922 23.078 16.906 1 79 307 ALA A O 1
ATOM 2345 N N . HIS A 1 308 ? -14.984 22.266 17.641 1 92.94 308 HIS A N 1
ATOM 2346 C CA . HIS A 1 308 ? -14.172 23.141 16.797 1 92.94 308 HIS A CA 1
ATOM 2347 C C . HIS A 1 308 ? -13.828 22.469 15.469 1 92.94 308 HIS A C 1
ATOM 2349 O O . HIS A 1 308 ? -13.016 21.547 15.438 1 92.94 308 HIS A O 1
ATOM 2355 N N . PHE A 1 309 ? -14.547 22.922 14.461 1 97.19 309 PHE A N 1
ATOM 2356 C CA . PHE A 1 309 ? -14.273 22.422 13.109 1 97.19 309 PHE A CA 1
ATOM 2357 C C . PHE A 1 309 ? -13.328 23.375 12.375 1 97.19 309 PHE A C 1
ATOM 2359 O O . PHE A 1 309 ? -13.523 24.594 12.383 1 97.19 309 PHE A O 1
ATOM 2366 N N . MET A 1 310 ? -12.273 22.844 11.781 1 97.75 310 MET A N 1
ATOM 2367 C CA . MET A 1 310 ? -11.336 23.672 11.031 1 97.75 310 MET A CA 1
ATOM 2368 C C . MET A 1 310 ? -10.766 22.922 9.844 1 97.75 310 MET A C 1
ATOM 2370 O O . MET A 1 310 ? -10.867 21.688 9.773 1 97.75 310 MET A O 1
ATOM 2374 N N . VAL A 1 311 ? -10.234 23.625 8.914 1 98.38 311 VAL A N 1
ATOM 2375 C CA . VAL A 1 311 ? -9.617 23.094 7.703 1 98.38 311 VAL A CA 1
ATOM 2376 C C . VAL A 1 311 ? -8.164 23.562 7.621 1 98.38 311 VAL A C 1
ATOM 2378 O O . VAL A 1 311 ? -7.859 24.719 7.934 1 98.38 311 VAL A O 1
ATOM 2381 N N . VAL A 1 312 ? -7.281 22.703 7.309 1 98.62 312 VAL A N 1
ATOM 2382 C CA . VAL A 1 312 ? -5.898 23.062 6.996 1 98.62 312 VAL A CA 1
ATOM 2383 C C . VAL A 1 312 ? -5.586 22.703 5.547 1 98.62 312 VAL A C 1
ATOM 2385 O O . VAL A 1 312 ? -5.699 21.531 5.156 1 98.62 312 VAL A O 1
ATOM 2388 N N . ARG A 1 313 ? -5.234 23.672 4.785 1 98.12 313 ARG A N 1
ATOM 2389 C CA . ARG A 1 313 ? -4.973 23.516 3.355 1 98.12 313 ARG A CA 1
ATOM 2390 C C . ARG A 1 313 ? -3.488 23.688 3.049 1 98.12 313 ARG A C 1
ATOM 2392 O O . ARG A 1 313 ? -2.836 24.578 3.6 1 98.12 313 ARG A O 1
ATOM 2399 N N . PHE A 1 314 ? -2.926 22.812 2.254 1 95.12 314 PHE A N 1
ATOM 2400 C CA . PHE A 1 314 ? -1.576 22.969 1.724 1 95.12 314 PHE A CA 1
ATOM 2401 C C . PHE A 1 314 ? -1.441 22.266 0.378 1 95.12 314 PHE A C 1
ATOM 2403 O O . PHE A 1 314 ? -2.385 21.625 -0.093 1 95.12 314 PHE A O 1
ATOM 2410 N N . GLY A 1 315 ? -0.334 22.469 -0.295 1 92.69 315 GLY A N 1
ATOM 2411 C CA . GLY A 1 315 ? -0.109 21.922 -1.621 1 92.69 315 GLY A CA 1
ATOM 2412 C C . GLY A 1 315 ? 0.461 20.516 -1.592 1 92.69 315 GLY A C 1
ATOM 2413 O O . GLY A 1 315 ? 0.065 19.688 -0.759 1 92.69 315 GLY A O 1
ATOM 2414 N N . ASN A 1 316 ? 1.305 20.156 -2.512 1 91.06 316 ASN A N 1
ATOM 2415 C CA . ASN A 1 316 ? 1.885 18.828 -2.641 1 91.06 316 ASN A CA 1
ATOM 2416 C C . ASN A 1 316 ? 2.902 18.547 -1.54 1 91.06 316 ASN A C 1
ATOM 2418 O O . ASN A 1 316 ? 3.518 19.484 -1.007 1 91.06 316 ASN A O 1
ATOM 2422 N N . VAL A 1 317 ? 2.922 17.375 -1.202 1 89.75 317 VAL A N 1
ATOM 2423 C CA . VAL A 1 317 ? 3.965 16.938 -0.286 1 89.75 317 VAL A CA 1
ATOM 2424 C C . VAL A 1 317 ? 4.922 15.992 -1.016 1 89.75 317 VAL A C 1
ATOM 2426 O O . VAL A 1 317 ? 4.5 15.188 -1.851 1 89.75 317 VAL A O 1
ATOM 2429 N N . LEU A 1 318 ? 6.16 16.094 -0.71 1 85.94 318 LEU A N 1
ATOM 2430 C CA . LEU A 1 318 ? 7.203 15.336 -1.385 1 85.94 318 LEU A CA 1
ATOM 2431 C C . LEU A 1 318 ? 7.176 13.875 -0.944 1 85.94 318 LEU A C 1
ATOM 2433 O O . LEU A 1 318 ? 7.117 13.586 0.253 1 85.94 318 LEU A O 1
ATOM 2437 N N . GLY A 1 319 ? 7.137 12.992 -1.941 1 84.38 319 GLY A N 1
ATOM 2438 C CA . GLY A 1 319 ? 7.348 11.586 -1.656 1 84.38 319 GLY A CA 1
ATOM 2439 C C . GLY A 1 319 ? 6.082 10.867 -1.228 1 84.38 319 GLY A C 1
ATOM 2440 O O . GLY A 1 319 ? 6.137 9.727 -0.766 1 84.38 319 GLY A O 1
ATOM 2441 N N . SER A 1 320 ? 5.016 11.508 -1.337 1 87.88 320 SER A N 1
ATOM 2442 C CA . SER A 1 320 ? 3.777 10.828 -0.951 1 87.88 320 SER A CA 1
ATOM 2443 C C . SER A 1 320 ? 3.471 9.664 -1.882 1 87.88 320 SER A C 1
ATOM 2445 O O . SER A 1 320 ? 4.023 9.578 -2.98 1 87.88 320 SER A O 1
ATOM 2447 N N . ARG A 1 321 ? 2.689 8.742 -1.46 1 80.81 321 ARG A N 1
ATOM 2448 C CA . ARG A 1 321 ? 2.354 7.535 -2.213 1 80.81 321 ARG A CA 1
ATOM 2449 C C . ARG A 1 321 ? 1.773 7.887 -3.578 1 80.81 321 ARG A C 1
ATOM 2451 O O . ARG A 1 321 ? 0.806 8.641 -3.672 1 80.81 321 ARG A O 1
ATOM 2458 N N . GLY A 1 322 ? 2.428 7.359 -4.609 1 77.44 322 GLY A N 1
ATOM 2459 C CA . GLY A 1 322 ? 1.92 7.523 -5.965 1 77.44 322 GLY A CA 1
ATOM 2460 C C . GLY A 1 322 ? 2.189 8.898 -6.539 1 77.44 322 GLY A C 1
ATOM 2461 O O . GLY A 1 322 ? 1.625 9.266 -7.574 1 77.44 322 GLY A O 1
ATOM 2462 N N . SER A 1 323 ? 3.061 9.609 -5.855 1 88.62 323 SER A N 1
ATOM 2463 C CA . SER A 1 323 ? 3.336 10.961 -6.312 1 88.62 323 SER A CA 1
ATOM 2464 C C . SER A 1 323 ? 4.484 10.992 -7.312 1 88.62 323 SER A C 1
ATOM 2466 O O . SER A 1 323 ? 4.859 9.953 -7.863 1 88.62 323 SER A O 1
ATOM 2468 N N . ILE A 1 324 ? 4.875 12.156 -7.637 1 86.38 324 ILE A N 1
ATOM 2469 C CA . ILE A 1 324 ? 5.746 12.398 -8.781 1 86.38 324 ILE A CA 1
ATOM 2470 C C . ILE A 1 324 ? 7.148 11.875 -8.477 1 86.38 324 ILE A C 1
ATOM 2472 O O . ILE A 1 324 ? 7.84 11.383 -9.375 1 86.38 324 ILE A O 1
ATOM 2476 N N . MET A 1 325 ? 7.559 11.945 -7.242 1 87.12 325 MET A N 1
ATOM 2477 C CA . MET A 1 325 ? 8.938 11.57 -6.938 1 87.12 325 MET A CA 1
ATOM 2478 C C . MET A 1 325 ? 9.141 10.062 -7.086 1 87.12 325 MET A C 1
ATOM 2480 O O . MET A 1 325 ? 10.078 9.625 -7.75 1 87.12 325 MET A O 1
ATOM 2484 N N . PRO A 1 326 ? 8.234 9.297 -6.512 1 84.31 326 PRO A N 1
ATOM 2485 C CA . PRO A 1 326 ? 8.359 7.859 -6.77 1 84.31 326 PRO A CA 1
ATOM 2486 C C . PRO A 1 326 ? 8.281 7.52 -8.258 1 84.31 326 PRO A C 1
ATOM 2488 O O . PRO A 1 326 ? 8.961 6.602 -8.719 1 84.31 326 PRO A O 1
ATOM 2491 N N . LEU A 1 327 ? 7.508 8.258 -8.961 1 86.5 327 LEU A N 1
ATOM 2492 C CA . LEU A 1 327 ? 7.41 8.047 -10.398 1 86.5 327 LEU A CA 1
ATOM 2493 C C . LEU A 1 327 ? 8.742 8.336 -11.086 1 86.5 327 LEU A C 1
ATOM 2495 O O . LEU A 1 327 ? 9.234 7.516 -11.867 1 86.5 327 LEU A O 1
ATOM 2499 N N . PHE A 1 328 ? 9.344 9.469 -10.781 1 90.19 328 PHE A N 1
ATOM 2500 C CA . PHE A 1 328 ? 10.625 9.844 -11.359 1 90.19 328 PHE A CA 1
ATOM 2501 C C . PHE A 1 328 ? 11.703 8.828 -11 1 90.19 328 PHE A C 1
ATOM 2503 O O . PHE A 1 328 ? 12.516 8.445 -11.844 1 90.19 328 PHE A O 1
ATOM 2510 N N . GLN A 1 329 ? 11.656 8.445 -9.773 1 85.38 329 GLN A N 1
ATOM 2511 C CA . GLN A 1 329 ? 12.633 7.465 -9.305 1 85.38 329 GLN A CA 1
ATOM 2512 C C . GLN A 1 329 ? 12.562 6.188 -10.141 1 85.38 329 GLN A C 1
ATOM 2514 O O . GLN A 1 329 ? 13.586 5.695 -10.617 1 85.38 329 GLN A O 1
ATOM 2519 N N . LYS A 1 330 ? 11.398 5.68 -10.312 1 81.81 330 LYS A N 1
ATOM 2520 C CA . LYS A 1 330 ? 11.211 4.457 -11.086 1 81.81 330 LYS A CA 1
ATOM 2521 C C . LYS A 1 330 ? 11.656 4.645 -12.531 1 81.81 330 LYS A C 1
ATOM 2523 O O . LYS A 1 330 ? 12.281 3.752 -13.117 1 81.81 330 LYS A O 1
ATOM 2528 N N . GLN A 1 331 ? 11.328 5.766 -13.094 1 85.81 331 GLN A N 1
ATOM 2529 C CA . GLN A 1 331 ? 11.703 6.062 -14.469 1 85.81 331 GLN A CA 1
ATOM 2530 C C . GLN A 1 331 ? 13.219 6.156 -14.625 1 85.81 331 GLN A C 1
ATOM 2532 O O . GLN A 1 331 ? 13.773 5.66 -15.602 1 85.81 331 GLN A O 1
ATOM 2537 N N . ILE A 1 332 ? 13.867 6.75 -13.68 1 84.25 332 ILE A N 1
ATOM 2538 C CA . ILE A 1 332 ? 15.32 6.906 -13.703 1 84.25 332 ILE A CA 1
ATOM 2539 C C . ILE A 1 332 ? 15.984 5.539 -13.57 1 84.25 332 ILE A C 1
ATOM 2541 O O . ILE A 1 332 ? 16.938 5.227 -14.289 1 84.25 332 ILE A O 1
ATOM 2545 N N . GLU A 1 333 ? 15.422 4.75 -12.633 1 73.88 333 GLU A N 1
ATOM 2546 C CA . GLU A 1 333 ? 15.953 3.412 -12.391 1 73.88 333 GLU A CA 1
ATOM 2547 C C . GLU A 1 333 ? 15.875 2.553 -13.648 1 73.88 333 GLU A C 1
ATOM 2549 O O . GLU A 1 333 ? 16.688 1.649 -13.844 1 73.88 333 GLU A O 1
ATOM 2554 N N . LYS A 1 334 ? 14.977 2.918 -14.508 1 76 334 LYS A N 1
ATOM 2555 C CA . LYS A 1 334 ? 14.812 2.148 -15.734 1 76 334 LYS A CA 1
ATOM 2556 C C . LYS A 1 334 ? 15.57 2.789 -16.891 1 76 334 LYS A C 1
ATOM 2558 O O . LYS A 1 334 ? 15.523 2.297 -18.016 1 76 334 LYS A O 1
ATOM 2563 N N . GLY A 1 335 ? 16.234 3.832 -16.688 1 77.62 335 GLY A N 1
ATOM 2564 C CA . GLY A 1 335 ? 17.062 4.469 -17.703 1 77.62 335 GLY A CA 1
ATOM 2565 C C . GLY A 1 335 ? 16.359 5.613 -18.406 1 77.62 335 GLY A C 1
ATOM 2566 O O . GLY A 1 335 ? 16.875 6.141 -19.406 1 77.62 335 GLY A O 1
ATOM 2567 N N . GLY A 1 336 ? 15.203 5.945 -17.922 1 83.94 336 GLY A N 1
ATOM 2568 C CA . GLY A 1 336 ? 14.461 7.055 -18.516 1 83.94 336 GLY A CA 1
ATOM 2569 C C . GLY A 1 336 ? 13.547 6.629 -19.641 1 83.94 336 GLY A C 1
ATOM 2570 O O . GLY A 1 336 ? 13.391 5.438 -19.906 1 83.94 336 GLY A O 1
ATOM 2571 N N . PRO A 1 337 ? 12.961 7.633 -20.391 1 89.75 337 PRO A N 1
ATOM 2572 C CA . PRO A 1 337 ? 12.977 9.055 -20.016 1 89.75 337 PRO A CA 1
ATOM 2573 C C . PRO A 1 337 ? 12.148 9.344 -18.766 1 89.75 337 PRO A C 1
ATOM 2575 O O . PRO A 1 337 ? 11.336 8.508 -18.344 1 89.75 337 PRO A O 1
ATOM 2578 N N . VAL A 1 338 ? 12.438 10.438 -18.125 1 93.44 338 VAL A N 1
ATOM 2579 C CA . VAL A 1 338 ? 11.57 10.992 -17.078 1 93.44 338 VAL A CA 1
ATOM 2580 C C . VAL A 1 338 ? 10.477 11.836 -17.719 1 93.44 338 VAL A C 1
ATOM 2582 O O . VAL A 1 338 ? 10.75 12.688 -18.578 1 93.44 338 VAL A O 1
ATOM 2585 N N . THR A 1 339 ? 9.258 11.586 -17.375 1 92.88 339 THR A N 1
ATOM 2586 C CA . THR A 1 339 ? 8.141 12.25 -18.047 1 92.88 339 THR A CA 1
ATOM 2587 C C . THR A 1 339 ? 7.645 13.43 -17.203 1 92.88 339 THR A C 1
ATOM 2589 O O . THR A 1 339 ? 7.383 13.289 -16.016 1 92.88 339 THR A O 1
ATOM 2592 N N . VAL A 1 340 ? 7.605 14.523 -17.781 1 94.5 340 VAL A N 1
ATOM 2593 C CA . VAL A 1 340 ? 7.078 15.742 -17.188 1 94.5 340 VAL A CA 1
ATOM 2594 C C . VAL A 1 340 ? 5.867 16.219 -17.984 1 94.5 340 VAL A C 1
ATOM 2596 O O . VAL A 1 340 ? 5.852 16.141 -19.219 1 94.5 340 VAL A O 1
ATOM 2599 N N . THR A 1 341 ? 4.816 16.625 -17.375 1 91.38 341 THR A N 1
ATOM 2600 C CA . THR A 1 341 ? 3.576 17 -18.047 1 91.38 341 THR A CA 1
ATOM 2601 C C . THR A 1 341 ? 3.781 18.234 -18.922 1 91.38 341 THR A C 1
ATOM 2603 O O . THR A 1 341 ? 3.396 18.234 -20.094 1 91.38 341 THR A O 1
ATOM 2606 N N . HIS A 1 342 ? 4.406 19.328 -18.328 1 93 342 HIS A N 1
ATOM 2607 C CA . HIS A 1 342 ? 4.625 20.594 -19.031 1 93 342 HIS A CA 1
ATOM 2608 C C . HIS A 1 342 ? 5.867 21.297 -18.516 1 93 342 HIS A C 1
ATOM 2610 O O . HIS A 1 342 ? 6.133 21.312 -17.312 1 93 342 HIS A O 1
ATOM 2616 N N . PRO A 1 343 ? 6.543 21.938 -19.406 1 93.5 343 PRO A N 1
ATOM 2617 C CA . PRO A 1 343 ? 7.797 22.562 -19 1 93.5 343 PRO A CA 1
ATOM 2618 C C . PRO A 1 343 ? 7.586 23.703 -17.984 1 93.5 343 PRO A C 1
ATOM 2620 O O . PRO A 1 343 ? 8.484 24 -17.203 1 93.5 343 PRO A O 1
ATOM 2623 N N . GLU A 1 344 ? 6.383 24.234 -18.016 1 93.69 344 GLU A N 1
ATOM 2624 C CA . GLU A 1 344 ? 6.129 25.391 -17.172 1 93.69 344 GLU A CA 1
ATOM 2625 C C . GLU A 1 344 ? 5.305 25.016 -15.945 1 93.69 344 GLU A C 1
ATOM 2627 O O . GLU A 1 344 ? 4.957 25.875 -15.125 1 93.69 344 GLU A O 1
ATOM 2632 N N . ALA A 1 345 ? 4.988 23.766 -15.875 1 93.62 345 ALA A N 1
ATOM 2633 C CA . ALA A 1 345 ? 4.172 23.344 -14.75 1 93.62 345 ALA A CA 1
ATOM 2634 C C . ALA A 1 345 ? 4.902 23.562 -13.43 1 93.62 345 ALA A C 1
ATOM 2636 O O . ALA A 1 345 ? 6.082 23.219 -13.297 1 93.62 345 ALA A O 1
ATOM 2637 N N . ARG A 1 346 ? 4.242 24.172 -12.461 1 92.12 346 ARG A N 1
ATOM 2638 C CA . ARG A 1 346 ? 4.793 24.438 -11.141 1 92.12 346 ARG A CA 1
ATOM 2639 C C . ARG A 1 346 ? 3.887 23.875 -10.047 1 92.12 346 ARG A C 1
ATOM 2641 O O . ARG A 1 346 ? 2.668 23.812 -10.219 1 92.12 346 ARG A O 1
ATOM 2648 N N . ARG A 1 347 ? 4.5 23.469 -8.977 1 91.75 347 ARG A N 1
ATOM 2649 C CA . ARG A 1 347 ? 3.76 23 -7.809 1 91.75 347 ARG A CA 1
ATOM 2650 C C . ARG A 1 347 ? 4.406 23.484 -6.516 1 91.75 347 ARG A C 1
ATOM 2652 O O . ARG A 1 347 ? 5.609 23.766 -6.48 1 91.75 347 ARG A O 1
ATOM 2659 N N . TRP A 1 348 ? 3.576 23.688 -5.512 1 88 348 TRP A N 1
ATOM 2660 C CA . TRP A 1 348 ? 4.055 23.906 -4.152 1 88 348 TRP A CA 1
ATOM 2661 C C . TRP A 1 348 ? 4.441 22.594 -3.486 1 88 348 TRP A C 1
ATOM 2663 O O . TRP A 1 348 ? 3.695 21.609 -3.559 1 88 348 TRP A O 1
ATOM 2673 N N . PHE A 1 349 ? 5.688 22.625 -2.857 1 86.75 349 PHE A N 1
ATOM 2674 C CA . PHE A 1 349 ? 6.09 21.375 -2.215 1 86.75 349 PHE A CA 1
ATOM 2675 C C . PHE A 1 349 ? 6.539 21.625 -0.78 1 86.75 349 PHE A C 1
ATOM 2677 O O . PHE A 1 349 ? 7.098 22.688 -0.475 1 86.75 349 PHE A O 1
ATOM 2684 N N . MET A 1 350 ? 6.293 20.75 0.038 1 86.56 350 MET A N 1
ATOM 2685 C CA . MET A 1 350 ? 6.906 20.625 1.356 1 86.56 350 MET A CA 1
ATOM 2686 C C . MET A 1 350 ? 7.062 19.172 1.756 1 86.56 350 MET A C 1
ATOM 2688 O O . MET A 1 350 ? 6.496 18.281 1.11 1 86.56 350 MET A O 1
ATOM 2692 N N . THR A 1 351 ? 7.828 18.859 2.754 1 84.81 351 THR A N 1
ATOM 2693 C CA . THR A 1 351 ? 7.992 17.484 3.189 1 84.81 351 THR A CA 1
ATOM 2694 C C . THR A 1 351 ? 6.789 17.016 4.008 1 84.81 351 THR A C 1
ATOM 2696 O O . THR A 1 351 ? 6.102 17.844 4.621 1 84.81 351 THR A O 1
ATOM 2699 N N . ILE A 1 352 ? 6.516 15.766 4.016 1 89.88 352 ILE A N 1
ATOM 2700 C CA . ILE A 1 352 ? 5.383 15.188 4.73 1 89.88 352 ILE A CA 1
ATOM 2701 C C . ILE A 1 352 ? 5.516 15.477 6.227 1 89.88 352 ILE A C 1
ATOM 2703 O O . ILE A 1 352 ? 4.566 15.953 6.859 1 89.88 352 ILE A O 1
ATOM 2707 N N . PRO A 1 353 ? 6.723 15.32 6.844 1 86.62 353 PRO A N 1
ATOM 2708 C CA . PRO A 1 353 ? 6.84 15.609 8.273 1 86.62 353 PRO A CA 1
ATOM 2709 C C . PRO A 1 353 ? 6.566 17.078 8.609 1 86.62 353 PRO A C 1
ATOM 2711 O O . PRO A 1 353 ? 5.898 17.375 9.602 1 86.62 353 PRO A O 1
ATOM 2714 N N . GLU A 1 354 ? 7.062 17.953 7.781 1 85.06 354 GLU A N 1
ATOM 2715 C CA . GLU A 1 354 ? 6.816 19.375 8.016 1 85.06 354 GLU A CA 1
ATOM 2716 C C . GLU A 1 354 ? 5.328 19.703 7.938 1 85.06 354 GLU A C 1
ATOM 2718 O O . GLU A 1 354 ? 4.793 20.391 8.805 1 85.06 354 GLU A O 1
ATOM 2723 N N . ALA A 1 355 ? 4.723 19.25 6.879 1 90.81 355 ALA A N 1
ATOM 2724 C CA . ALA A 1 355 ? 3.291 19.484 6.703 1 90.81 355 ALA A CA 1
ATOM 2725 C C . ALA A 1 355 ? 2.498 18.984 7.902 1 90.81 355 ALA A C 1
ATOM 2727 O O . ALA A 1 355 ? 1.626 19.688 8.422 1 90.81 355 ALA A O 1
ATOM 2728 N N . CYS A 1 356 ? 2.801 17.797 8.383 1 92.88 356 CYS A N 1
ATOM 2729 C CA . CYS A 1 356 ? 2.053 17.172 9.469 1 92.88 356 CYS A CA 1
ATOM 2730 C C . CYS A 1 356 ? 2.283 17.906 10.781 1 92.88 356 CYS A C 1
ATOM 2732 O O . CYS A 1 356 ? 1.361 18.062 11.586 1 92.88 356 CYS A O 1
ATOM 2734 N N . SER A 1 357 ? 3.504 18.391 10.992 1 90 357 SER A N 1
ATOM 2735 C CA . SER A 1 357 ? 3.785 19.172 12.188 1 90 357 SER A CA 1
ATOM 2736 C C . SER A 1 357 ? 2.959 20.453 12.211 1 90 357 SER A C 1
ATOM 2738 O O . SER A 1 357 ? 2.434 20.844 13.258 1 90 357 SER A O 1
ATOM 2740 N N . LEU A 1 358 ? 2.896 21.062 11.07 1 91.88 358 LEU A N 1
ATOM 2741 C CA . LEU A 1 358 ? 2.139 22.297 10.977 1 91.88 358 LEU A CA 1
ATOM 2742 C C . LEU A 1 358 ? 0.644 22.047 11.125 1 91.88 358 LEU A C 1
ATOM 2744 O O . LEU A 1 358 ? -0.077 22.859 11.703 1 91.88 358 LEU A O 1
ATOM 2748 N N . VAL A 1 359 ? 0.151 20.922 10.609 1 95.69 359 VAL A N 1
ATOM 2749 C CA . VAL A 1 359 ? -1.242 20.516 10.781 1 95.69 359 VAL A CA 1
ATOM 2750 C C . VAL A 1 359 ? -1.55 20.344 12.266 1 95.69 359 VAL A C 1
ATOM 2752 O O . VAL A 1 359 ? -2.568 20.828 12.758 1 95.69 359 VAL A O 1
ATOM 2755 N N . LEU A 1 360 ? -0.669 19.641 12.922 1 94.62 360 LEU A N 1
ATOM 2756 C CA . LEU A 1 360 ? -0.854 19.375 14.352 1 94.62 360 LEU A CA 1
ATOM 2757 C C . LEU A 1 360 ? -0.833 20.672 15.148 1 94.62 360 LEU A C 1
ATOM 2759 O O . LEU A 1 360 ? -1.636 20.859 16.062 1 94.62 360 LEU A O 1
ATOM 2763 N N . LYS A 1 361 ? 0.067 21.562 14.789 1 93.25 361 LYS A N 1
ATOM 2764 C CA . LYS A 1 361 ? 0.12 22.875 15.445 1 93.25 361 LYS A CA 1
ATOM 2765 C C . LYS A 1 361 ? -1.158 23.656 15.188 1 93.25 361 LYS A C 1
ATOM 2767 O O . LYS A 1 361 ? -1.74 24.234 16.109 1 93.25 361 LYS A O 1
ATOM 2772 N N . ALA A 1 362 ? -1.584 23.688 13.945 1 95.06 362 ALA A N 1
ATOM 2773 C CA . ALA A 1 362 ? -2.814 24.391 13.586 1 95.06 362 ALA A CA 1
ATOM 2774 C C . ALA A 1 362 ? -4.012 23.828 14.352 1 95.06 362 ALA A C 1
ATOM 2776 O O . ALA A 1 362 ? -4.902 24.578 14.758 1 95.06 362 ALA A O 1
ATOM 2777 N N . GLY A 1 363 ? -4.051 22.516 14.531 1 95.5 363 GLY A N 1
ATOM 2778 C CA . GLY A 1 363 ? -5.109 21.875 15.297 1 95.5 363 GLY A CA 1
ATOM 2779 C C . GLY A 1 363 ? -5.207 22.391 16.719 1 95.5 363 GLY A C 1
ATOM 2780 O O . GLY A 1 363 ? -6.293 22.438 17.297 1 95.5 363 GLY A O 1
ATOM 2781 N N . GLY A 1 364 ? -4.141 22.766 17.266 1 94.19 364 GLY A N 1
ATOM 2782 C CA . GLY A 1 364 ? -4.09 23.25 18.641 1 94.19 364 GLY A CA 1
ATOM 2783 C C . GLY A 1 364 ? -4.461 24.703 18.781 1 94.19 364 GLY A C 1
ATOM 2784 O O . GLY A 1 364 ? -5.188 25.094 19.703 1 94.19 364 GLY A O 1
ATOM 2785 N N . VAL A 1 365 ? -4.043 25.484 17.844 1 92.88 365 VAL A N 1
ATOM 2786 C CA . VAL A 1 365 ? -4.164 26.922 18.016 1 92.88 365 VAL A CA 1
ATOM 2787 C C . VAL A 1 365 ? -5.352 27.438 17.203 1 92.88 365 VAL A C 1
ATOM 2789 O O . VAL A 1 365 ? -5.785 28.578 17.375 1 92.88 365 VAL A O 1
ATOM 2792 N N . GLY A 1 366 ? -5.84 26.578 16.344 1 93.75 366 GLY A N 1
ATOM 2793 C CA . GLY A 1 366 ? -6.879 27.016 15.414 1 93.75 366 GLY A CA 1
ATOM 2794 C C . GLY A 1 366 ? -8.203 27.281 16.094 1 93.75 366 GLY A C 1
ATOM 2795 O O . GLY A 1 366 ? -8.5 26.719 17.141 1 93.75 366 GLY A O 1
ATOM 2796 N N . GLU A 1 367 ? -9 28.141 15.398 1 94.56 367 GLU A N 1
ATOM 2797 C CA . GLU A 1 367 ? -10.32 28.516 15.883 1 94.56 367 GLU A CA 1
ATOM 2798 C C . GLU A 1 367 ? -11.422 27.812 15.102 1 94.56 367 GLU A C 1
ATOM 2800 O O . GLU A 1 367 ? -11.203 27.375 13.969 1 94.56 367 GLU A O 1
ATOM 2805 N N . ASN A 1 368 ? -12.578 27.719 15.727 1 95.75 368 ASN A N 1
ATOM 2806 C CA . ASN A 1 368 ? -13.727 27.094 15.102 1 95.75 368 ASN A CA 1
ATOM 2807 C C . ASN A 1 368 ? -14.156 27.828 13.836 1 95.75 368 ASN A C 1
ATOM 2809 O O . ASN A 1 368 ? -14.242 29.062 13.836 1 95.75 368 ASN A O 1
ATOM 2813 N N . GLY A 1 369 ? -14.352 27.109 12.781 1 95.5 369 GLY A N 1
ATOM 2814 C CA . GLY A 1 369 ? -14.906 27.656 11.562 1 95.5 369 GLY A CA 1
ATOM 2815 C C . GLY A 1 369 ? -13.875 28.344 10.688 1 95.5 369 GLY A C 1
ATOM 2816 O O . GLY A 1 369 ? -14.227 29.141 9.805 1 95.5 369 GLY A O 1
ATOM 2817 N N . LYS A 1 370 ? -12.617 28.062 10.953 1 96.31 370 LYS A N 1
ATOM 2818 C CA . LYS A 1 370 ? -11.578 28.766 10.203 1 96.31 370 LYS A CA 1
ATOM 2819 C C . LYS A 1 370 ? -10.82 27.812 9.281 1 96.31 370 LYS A C 1
ATOM 2821 O O . LYS A 1 370 ? -10.781 26.594 9.531 1 96.31 370 LYS A O 1
ATOM 2826 N N . LEU A 1 371 ? -10.375 28.375 8.234 1 97.5 371 LEU A N 1
ATOM 2827 C CA . LEU A 1 371 ? -9.484 27.688 7.297 1 97.5 371 LEU A CA 1
ATOM 2828 C C . LEU A 1 371 ? -8.062 28.234 7.418 1 97.5 371 LEU A C 1
ATOM 2830 O O . LEU A 1 371 ? -7.852 29.438 7.426 1 97.5 371 LEU A O 1
ATOM 2834 N N . TYR A 1 372 ? -7.129 27.359 7.586 1 98.12 372 TYR A N 1
ATOM 2835 C CA . TYR A 1 372 ? -5.719 27.719 7.684 1 98.12 372 TYR A CA 1
ATOM 2836 C C . TYR A 1 372 ? -4.945 27.25 6.461 1 98.12 372 TYR A C 1
ATOM 2838 O O . TYR A 1 372 ? -5.242 26.188 5.906 1 98.12 372 TYR A O 1
ATOM 2846 N N . LEU A 1 373 ? -4.008 28.047 6.078 1 97.75 373 LEU A N 1
ATOM 2847 C CA . LEU A 1 373 ? -3.127 27.781 4.945 1 97.75 373 LEU A CA 1
ATOM 2848 C C . LEU A 1 373 ? -1.675 27.688 5.402 1 97.75 373 LEU A C 1
ATOM 2850 O O . LEU A 1 373 ? -1.164 28.594 6.062 1 97.75 373 LEU A O 1
ATOM 2854 N N . LEU A 1 374 ? -1.09 26.578 5.051 1 94.69 374 LEU A N 1
ATOM 2855 C CA . LEU A 1 374 ? 0.328 26.469 5.379 1 94.69 374 LEU A CA 1
ATOM 2856 C C . LEU A 1 374 ? 1.183 27.219 4.359 1 94.69 374 LEU A C 1
ATOM 2858 O O . LEU A 1 374 ? 0.903 27.172 3.16 1 94.69 374 LEU A O 1
ATOM 2862 N N . ASP A 1 375 ? 2.135 27.906 4.855 1 89.56 375 ASP A N 1
ATOM 2863 C CA . ASP A 1 375 ? 3.09 28.594 3.99 1 89.56 375 ASP A CA 1
ATOM 2864 C C . ASP A 1 375 ? 4.113 27.609 3.42 1 89.56 375 ASP A C 1
ATOM 2866 O O . ASP A 1 375 ? 5 27.141 4.137 1 89.56 375 ASP A O 1
ATOM 2870 N N . MET A 1 376 ? 4.027 27.406 2.193 1 86.25 376 MET A N 1
ATOM 2871 C CA . MET A 1 376 ? 4.852 26.391 1.541 1 86.25 376 MET A CA 1
ATOM 2872 C C . MET A 1 376 ? 6.062 27.031 0.865 1 86.25 376 MET A C 1
ATOM 2874 O O . MET A 1 376 ? 6.891 26.328 0.279 1 86.25 376 MET A O 1
ATOM 2878 N N . GLY A 1 377 ? 6.195 28.281 0.908 1 84.12 377 GLY A N 1
ATOM 2879 C CA . GLY A 1 377 ? 7.289 28.969 0.23 1 84.12 377 GLY A CA 1
ATOM 2880 C C . GLY A 1 377 ? 7.012 29.219 -1.239 1 84.12 377 GLY A C 1
ATOM 2881 O O . GLY A 1 377 ? 5.926 29.672 -1.602 1 84.12 377 GLY A O 1
ATOM 2882 N N . GLU A 1 378 ? 8.039 28.953 -2.078 1 85.19 378 GLU A N 1
ATOM 2883 C CA . GLU A 1 378 ? 7.918 29.219 -3.51 1 85.19 378 GLU A CA 1
ATOM 2884 C C . GLU A 1 378 ? 7.648 27.922 -4.289 1 85.19 378 GLU A C 1
ATOM 2886 O O . GLU A 1 378 ? 8.188 26.875 -3.955 1 85.19 378 GLU A O 1
ATOM 2891 N N . PRO A 1 379 ? 6.824 28.109 -5.254 1 88.75 379 PRO A N 1
ATOM 2892 C CA . PRO A 1 379 ? 6.602 26.922 -6.094 1 88.75 379 PRO A CA 1
ATOM 2893 C C . PRO A 1 379 ? 7.848 26.516 -6.883 1 88.75 379 PRO A C 1
ATOM 2895 O O . PRO A 1 379 ? 8.703 27.359 -7.164 1 88.75 379 PRO A O 1
ATOM 2898 N N . ILE A 1 380 ? 7.926 25.297 -7.199 1 86.56 380 ILE A N 1
ATOM 2899 C CA . ILE A 1 380 ? 9.047 24.734 -7.949 1 86.56 380 ILE A CA 1
ATOM 2900 C C . ILE A 1 380 ? 8.555 24.188 -9.281 1 86.56 380 ILE A C 1
ATOM 2902 O O . ILE A 1 380 ? 7.488 23.578 -9.352 1 86.56 380 ILE A O 1
ATOM 2906 N N . LYS A 1 381 ? 9.375 24.469 -10.273 1 92.06 381 LYS A N 1
ATOM 2907 C CA . LYS A 1 381 ? 9.055 23.844 -11.555 1 92.06 381 LYS A CA 1
ATOM 2908 C C . LYS A 1 381 ? 9.266 22.328 -11.5 1 92.06 381 LYS A C 1
ATOM 2910 O O . LYS A 1 381 ? 10.273 21.859 -10.969 1 92.06 381 LYS A O 1
ATOM 2915 N N . ILE A 1 382 ? 8.32 21.625 -12.055 1 92.75 382 ILE A N 1
ATOM 2916 C CA . ILE A 1 382 ? 8.406 20.172 -12.055 1 92.75 382 ILE A CA 1
ATOM 2917 C C . ILE A 1 382 ? 9.648 19.719 -12.82 1 92.75 382 ILE A C 1
ATOM 2919 O O . ILE A 1 382 ? 10.289 18.734 -12.461 1 92.75 382 ILE A O 1
ATOM 2923 N N . ARG A 1 383 ? 9.992 20.453 -13.891 1 94.31 383 ARG A N 1
ATOM 2924 C CA . ARG A 1 383 ? 11.188 20.156 -14.664 1 94.31 383 ARG A CA 1
ATOM 2925 C C . ARG A 1 383 ? 12.438 20.25 -13.789 1 94.31 383 ARG A C 1
ATOM 2927 O O . ARG A 1 383 ? 13.352 19.422 -13.914 1 94.31 383 ARG A O 1
ATOM 2934 N N . GLU A 1 384 ? 12.484 21.234 -12.969 1 90.06 384 GLU A N 1
ATOM 2935 C CA . GLU A 1 384 ? 13.625 21.406 -12.07 1 90.06 384 GLU A CA 1
ATOM 2936 C C . GLU A 1 384 ? 13.727 20.234 -11.086 1 90.06 384 GLU A C 1
ATOM 2938 O O . GLU A 1 384 ? 14.828 19.766 -10.789 1 90.06 384 GLU A O 1
ATOM 2943 N N . LEU A 1 385 ? 12.602 19.859 -10.633 1 89.62 385 LEU A N 1
ATOM 2944 C CA . LEU A 1 385 ? 12.57 18.703 -9.75 1 89.62 385 LEU A CA 1
ATOM 2945 C C . LEU A 1 385 ? 13.086 17.453 -10.461 1 89.62 385 LEU A C 1
ATOM 2947 O O . LEU A 1 385 ? 13.859 16.688 -9.891 1 89.62 385 LEU A O 1
ATOM 2951 N N . ALA A 1 386 ? 12.648 17.25 -11.656 1 92.94 386 ALA A N 1
ATOM 2952 C CA . ALA A 1 386 ? 13.094 16.125 -12.469 1 92.94 386 ALA A CA 1
ATOM 2953 C C . ALA A 1 386 ? 14.609 16.141 -12.656 1 92.94 386 ALA A C 1
ATOM 2955 O O . ALA A 1 386 ? 15.273 15.125 -12.492 1 92.94 386 ALA A O 1
ATOM 2956 N N . GLU A 1 387 ? 15.102 17.312 -12.961 1 91.94 387 GLU A N 1
ATOM 2957 C CA . GLU A 1 387 ? 16.531 17.469 -13.172 1 91.94 387 GLU A CA 1
ATOM 2958 C C . GLU A 1 387 ? 17.328 17.156 -11.898 1 91.94 387 GLU A C 1
ATOM 2960 O O . GLU A 1 387 ? 18.344 16.469 -11.953 1 91.94 387 GLU A O 1
ATOM 2965 N N . GLN A 1 388 ? 16.828 17.656 -10.867 1 85.19 388 GLN A N 1
ATOM 2966 C CA . GLN A 1 388 ? 17.484 17.406 -9.586 1 85.19 388 GLN A CA 1
ATOM 2967 C C . GLN A 1 388 ? 17.484 15.922 -9.25 1 85.19 388 GLN A C 1
ATOM 2969 O O . GLN A 1 388 ? 18.484 15.398 -8.742 1 85.19 388 GLN A O 1
ATOM 2974 N N . MET A 1 389 ? 16.422 15.25 -9.508 1 88.25 389 MET A N 1
ATOM 2975 C CA . MET A 1 389 ? 16.312 13.82 -9.234 1 88.25 389 MET A CA 1
ATOM 2976 C C . MET A 1 389 ? 17.281 13.023 -10.109 1 88.25 389 MET A C 1
ATOM 2978 O O . MET A 1 389 ? 17.938 12.102 -9.641 1 88.25 389 MET A O 1
ATOM 2982 N N . ILE A 1 390 ? 17.328 13.391 -11.391 1 88.19 390 ILE A N 1
ATOM 2983 C CA . ILE A 1 390 ? 18.219 12.727 -12.328 1 88.19 390 ILE A CA 1
ATOM 2984 C C . ILE A 1 390 ? 19.672 12.875 -11.852 1 88.19 390 ILE A C 1
ATOM 2986 O O . ILE A 1 390 ? 20.422 11.898 -11.805 1 88.19 390 ILE A O 1
ATOM 2990 N N . ARG A 1 391 ? 19.984 14.078 -11.367 1 83.5 391 ARG A N 1
ATOM 2991 C CA . ARG A 1 391 ? 21.328 14.344 -10.875 1 83.5 391 ARG A CA 1
ATOM 2992 C C . ARG A 1 391 ? 21.609 13.57 -9.586 1 83.5 391 ARG A C 1
ATOM 2994 O O . ARG A 1 391 ? 22.734 13.117 -9.359 1 83.5 391 ARG A O 1
ATOM 3001 N N . PHE A 1 392 ? 20.625 13.484 -8.789 1 78.94 392 PHE A N 1
ATOM 3002 C CA . PHE A 1 392 ? 20.766 12.758 -7.531 1 78.94 392 PHE A CA 1
ATOM 3003 C C . PHE A 1 392 ? 21.156 11.312 -7.785 1 78.94 392 PHE A C 1
ATOM 3005 O O . PHE A 1 392 ? 21.953 10.734 -7.023 1 78.94 392 PHE A O 1
ATOM 3012 N N . TYR A 1 393 ? 20.672 10.734 -8.82 1 78.56 393 TYR A N 1
ATOM 3013 C CA . TYR A 1 393 ? 20.938 9.336 -9.125 1 78.56 393 TYR A CA 1
ATOM 3014 C C . TYR A 1 393 ? 22.203 9.188 -9.961 1 78.56 393 TYR A C 1
ATOM 3016 O O . TYR A 1 393 ? 22.516 8.102 -10.438 1 78.56 393 TYR A O 1
ATOM 3024 N N . GLY A 1 394 ? 22.875 10.328 -10.203 1 75.25 394 GLY A N 1
ATOM 3025 C CA . GLY A 1 394 ? 24.203 10.281 -10.797 1 75.25 394 GLY A CA 1
ATOM 3026 C C . GLY A 1 394 ? 24.188 10.445 -12.305 1 75.25 394 GLY A C 1
ATOM 3027 O O . GLY A 1 394 ? 25.172 10.141 -12.984 1 75.25 394 GLY A O 1
ATOM 3028 N N . PHE A 1 395 ? 23.031 10.844 -12.852 1 82.25 395 PHE A N 1
ATOM 3029 C CA . PHE A 1 395 ? 22.891 11 -14.289 1 82.25 395 PHE A CA 1
ATOM 3030 C C . PHE A 1 395 ? 22.797 12.469 -14.672 1 82.25 395 PHE A C 1
ATOM 3032 O O . PHE A 1 395 ? 22.547 13.32 -13.82 1 82.25 395 PHE A O 1
ATOM 3039 N N . GLU A 1 396 ? 23.078 12.758 -15.914 1 87.88 396 GLU A N 1
ATOM 3040 C CA . GLU A 1 396 ? 22.938 14.117 -16.438 1 87.88 396 GLU A CA 1
ATOM 3041 C C . GLU A 1 396 ? 21.625 14.289 -17.203 1 87.88 396 GLU A C 1
ATOM 3043 O O . GLU A 1 396 ? 21.375 13.578 -18.172 1 87.88 396 GLU A O 1
ATOM 3048 N N . PRO A 1 397 ? 20.891 15.305 -16.797 1 93.19 397 PRO A N 1
ATOM 3049 C CA . PRO A 1 397 ? 19.625 15.547 -17.5 1 93.19 397 PRO A CA 1
ATOM 3050 C C . PRO A 1 397 ? 19.828 15.906 -18.969 1 93.19 397 PRO A C 1
ATOM 3052 O O . PRO A 1 397 ? 20.75 16.641 -19.297 1 93.19 397 PRO A O 1
ATOM 3055 N N . ASP A 1 398 ? 19.031 15.359 -19.812 1 91.69 398 ASP A N 1
ATOM 3056 C CA . ASP A 1 398 ? 18.969 15.617 -21.25 1 91.69 398 ASP A CA 1
ATOM 3057 C C . ASP A 1 398 ? 20.234 15.156 -21.938 1 91.69 398 ASP A C 1
ATOM 3059 O O . ASP A 1 398 ? 20.469 15.484 -23.109 1 91.69 398 ASP A O 1
ATOM 3063 N N . ARG A 1 399 ? 21.094 14.484 -21.344 1 89.06 399 ARG A N 1
ATOM 3064 C CA . ARG A 1 399 ? 22.266 13.828 -21.938 1 89.06 399 ARG A CA 1
ATOM 3065 C C . ARG A 1 399 ? 22.203 12.32 -21.734 1 89.06 399 ARG A C 1
ATOM 3067 O O . ARG A 1 399 ? 22.094 11.562 -22.703 1 89.06 399 ARG A O 1
ATOM 3074 N N . GLU A 1 400 ? 22.109 11.969 -20.516 1 85 400 GLU A N 1
ATOM 3075 C CA . GLU A 1 400 ? 22.031 10.547 -20.188 1 85 400 GLU A CA 1
ATOM 3076 C C . GLU A 1 400 ? 20.578 10.117 -20.016 1 85 400 GLU A C 1
ATOM 3078 O O . GLU A 1 400 ? 20.172 9.055 -20.5 1 85 400 GLU A O 1
ATOM 3083 N N . ILE A 1 401 ? 19.859 10.836 -19.312 1 90.38 401 ILE A N 1
ATOM 3084 C CA . ILE A 1 401 ? 18.422 10.586 -19.141 1 90.38 401 ILE A CA 1
ATOM 3085 C C . ILE A 1 401 ? 17.625 11.758 -19.703 1 90.38 401 ILE A C 1
ATOM 3087 O O . ILE A 1 401 ? 17.797 12.898 -19.25 1 90.38 401 ILE A O 1
ATOM 3091 N N . LYS A 1 402 ? 16.828 11.492 -20.562 1 93.75 402 LYS A N 1
ATOM 3092 C CA . LYS A 1 402 ? 16.031 12.523 -21.219 1 93.75 402 LYS A CA 1
ATOM 3093 C C . LYS A 1 402 ? 14.797 12.875 -20.391 1 93.75 402 LYS A C 1
ATOM 3095 O O . LYS A 1 402 ? 14.289 12.039 -19.641 1 93.75 402 LYS A O 1
ATOM 3100 N N . ILE A 1 403 ? 14.375 14.109 -20.469 1 95.62 403 ILE A N 1
ATOM 3101 C CA . ILE A 1 403 ? 13.094 14.562 -19.953 1 95.62 403 ILE A CA 1
ATOM 3102 C C . ILE A 1 403 ? 12.102 14.727 -21.094 1 95.62 403 ILE A C 1
ATOM 3104 O O . ILE A 1 403 ? 12.367 15.453 -22.062 1 95.62 403 ILE A O 1
ATOM 3108 N N . GLU A 1 404 ? 11.07 14.008 -21.031 1 95.44 404 GLU A N 1
ATOM 3109 C CA . GLU A 1 404 ? 10.039 14.07 -22.062 1 95.44 404 GLU A CA 1
ATOM 3110 C C . GLU A 1 404 ? 8.773 14.742 -21.547 1 95.44 404 GLU A C 1
ATOM 3112 O O . GLU A 1 404 ? 8.297 14.414 -20.453 1 95.44 404 GLU A O 1
ATOM 3117 N N . TYR A 1 405 ? 8.312 15.688 -22.328 1 94.94 405 TYR A N 1
ATOM 3118 C CA . TYR A 1 405 ? 7.066 16.359 -21.969 1 94.94 405 TYR A CA 1
ATOM 3119 C C . TYR A 1 405 ? 5.863 15.648 -22.562 1 94.94 405 TYR A C 1
ATOM 3121 O O . TYR A 1 405 ? 5.781 15.469 -23.781 1 94.94 405 TYR A O 1
ATOM 3129 N N . ILE A 1 406 ? 4.91 15.281 -21.75 1 92.5 406 ILE A N 1
ATOM 3130 C CA . ILE A 1 406 ? 3.836 14.398 -22.203 1 92.5 406 ILE A CA 1
ATOM 3131 C C . ILE A 1 406 ? 2.516 15.164 -22.219 1 92.5 406 ILE A C 1
ATOM 3133 O O . ILE A 1 406 ? 1.469 14.602 -22.547 1 92.5 406 ILE A O 1
ATOM 3137 N N . GLY A 1 407 ? 2.543 16.375 -21.875 1 91.12 407 GLY A N 1
ATOM 3138 C CA . GLY A 1 407 ? 1.317 17.156 -21.812 1 91.12 407 GLY A CA 1
ATOM 3139 C C . GLY A 1 407 ? 0.579 17 -20.5 1 91.12 407 GLY A C 1
ATOM 3140 O O . GLY A 1 407 ? 0.789 16.031 -19.781 1 91.12 407 GLY A O 1
ATOM 3141 N N . LEU A 1 408 ? -0.301 17.969 -20.234 1 89 408 LEU A N 1
ATOM 3142 C CA . LEU A 1 408 ? -1.128 17.891 -19.031 1 89 408 LEU A CA 1
ATOM 3143 C C . LEU A 1 408 ? -2.098 16.719 -19.125 1 89 408 LEU A C 1
ATOM 3145 O O . LEU A 1 408 ? -2.662 16.438 -20.188 1 89 408 LEU A O 1
ATOM 3149 N N . ARG A 1 409 ? -2.215 16 -18.172 1 87.19 409 ARG A N 1
ATOM 3150 C CA . ARG A 1 409 ? -3.145 14.883 -18.094 1 87.19 409 ARG A CA 1
ATOM 3151 C C . ARG A 1 409 ? -4.543 15.352 -17.719 1 87.19 409 ARG A C 1
ATOM 3153 O O . ARG A 1 409 ? -4.723 16.5 -17.297 1 87.19 409 ARG A O 1
ATOM 3160 N N . PRO A 1 410 ? -5.602 14.508 -17.828 1 84.88 410 PRO A N 1
ATOM 3161 C CA . PRO A 1 410 ? -6.961 14.906 -17.469 1 84.88 410 PRO A CA 1
ATOM 3162 C C . PRO A 1 410 ? -7.07 15.391 -16.016 1 84.88 410 PRO A C 1
ATOM 3164 O O . PRO A 1 410 ? -6.637 14.688 -15.102 1 84.88 410 PRO A O 1
ATOM 3167 N N . GLY A 1 411 ? -7.57 16.625 -15.805 1 87.81 411 GLY A N 1
ATOM 3168 C CA . GLY A 1 411 ? -7.812 17.156 -14.477 1 87.81 411 GLY A CA 1
ATOM 3169 C C . GLY A 1 411 ? -6.637 17.953 -13.93 1 87.81 411 GLY A C 1
ATOM 3170 O O . GLY A 1 411 ? -6.715 18.516 -12.836 1 87.81 411 GLY A O 1
ATOM 3171 N N . GLU A 1 412 ? -5.547 18.016 -14.664 1 88.94 412 GLU A N 1
ATOM 3172 C CA . GLU A 1 412 ? -4.371 18.719 -14.18 1 88.94 412 GLU A CA 1
ATOM 3173 C C . GLU A 1 412 ? -4.316 20.141 -14.727 1 88.94 412 GLU A C 1
ATOM 3175 O O . GLU A 1 412 ? -4.824 20.422 -15.812 1 88.94 412 GLU A O 1
ATOM 3180 N N . ARG A 1 413 ? -3.779 21.047 -13.984 1 89.12 413 ARG A N 1
ATOM 3181 C CA . ARG A 1 413 ? -3.539 22.406 -14.43 1 89.12 413 ARG A CA 1
ATOM 3182 C C . ARG A 1 413 ? -2.061 22.766 -14.336 1 89.12 413 ARG A C 1
ATOM 3184 O O . ARG A 1 413 ? -1.283 22.047 -13.703 1 89.12 413 ARG A O 1
ATOM 3191 N N . LEU A 1 414 ? -1.736 23.812 -15.031 1 89.56 414 LEU A N 1
ATOM 3192 C CA . LEU A 1 414 ? -0.344 24.234 -15.109 1 89.56 414 LEU A CA 1
ATOM 3193 C C . LEU A 1 414 ? 0.157 24.703 -13.75 1 89.56 414 LEU A C 1
ATOM 3195 O O . LEU A 1 414 ? 1.227 24.297 -13.297 1 89.56 414 LEU A O 1
ATOM 3199 N N . ASP A 1 415 ? -0.723 25.547 -13.102 1 89.69 415 ASP A N 1
ATOM 3200 C CA . ASP A 1 415 ? -0.384 26.078 -11.789 1 89.69 415 ASP A CA 1
ATOM 3201 C C . ASP A 1 415 ? -1.517 25.859 -10.789 1 89.69 415 ASP A C 1
ATOM 3203 O O . ASP A 1 415 ? -2.693 25.969 -11.141 1 89.69 415 ASP A O 1
ATOM 3207 N N . GLU A 1 416 ? -1.054 25.484 -9.625 1 88.25 416 GLU A N 1
ATOM 3208 C CA . GLU A 1 416 ? -2.025 25.406 -8.539 1 88.25 416 GLU A CA 1
ATOM 3209 C C . GLU A 1 416 ? -1.981 26.656 -7.672 1 88.25 416 GLU A C 1
ATOM 3211 O O . GLU A 1 416 ? -0.904 27.188 -7.387 1 88.25 416 GLU A O 1
ATOM 3216 N N . ARG A 1 417 ? -3.17 27.125 -7.371 1 89.88 417 ARG A N 1
ATOM 3217 C CA . ARG A 1 417 ? -3.271 28.266 -6.473 1 89.88 417 ARG A CA 1
ATOM 3218 C C . ARG A 1 417 ? -3.541 27.828 -5.039 1 89.88 417 ARG A C 1
ATOM 3220 O O . ARG A 1 417 ? -4.254 26.844 -4.812 1 89.88 417 ARG A O 1
ATOM 3227 N N . LEU A 1 418 ? -3.02 28.578 -4.156 1 92.38 418 LEU A N 1
ATOM 3228 C CA . LEU A 1 418 ? -3.205 28.219 -2.754 1 92.38 418 LEU A CA 1
ATOM 3229 C C . LEU A 1 418 ? -4.477 28.844 -2.199 1 92.38 418 LEU A C 1
ATOM 3231 O O . LEU A 1 418 ? -4.988 28.422 -1.164 1 92.38 418 LEU A O 1
ATOM 3235 N N . TRP A 1 419 ? -4.988 29.922 -2.791 1 93.38 419 TRP A N 1
ATOM 3236 C CA . TRP A 1 419 ? -6.238 30.578 -2.43 1 93.38 419 TRP A CA 1
ATOM 3237 C C . TRP A 1 419 ? -6.914 31.188 -3.658 1 93.38 419 TRP A C 1
ATOM 3239 O O . TRP A 1 419 ? -6.262 31.422 -4.68 1 93.38 419 TRP A O 1
ATOM 3249 N N . SER A 1 420 ? -8.188 31.328 -3.609 1 93.56 420 SER A N 1
ATOM 3250 C CA . SER A 1 420 ? -8.945 31.891 -4.723 1 93.56 420 SER A CA 1
ATOM 3251 C C . SER A 1 420 ? -8.953 33.406 -4.68 1 93.56 420 SER A C 1
ATOM 3253 O O . SER A 1 420 ? -8.484 34 -3.711 1 93.56 420 SER A O 1
ATOM 3255 N N . GLU A 1 421 ? -9.523 34 -5.723 1 92.06 421 GLU A N 1
ATOM 3256 C CA . GLU A 1 421 ? -9.641 35.438 -5.785 1 92.06 421 GLU A CA 1
ATOM 3257 C C . GLU A 1 421 ? -10.547 35.969 -4.68 1 92.06 421 GLU A C 1
ATOM 3259 O O . GLU A 1 421 ? -10.398 37.125 -4.242 1 92.06 421 GLU A O 1
ATOM 3264 N N . ASN A 1 422 ? -11.367 35.094 -4.207 1 92.25 422 ASN A N 1
ATOM 3265 C CA . ASN A 1 422 ? -12.312 35.5 -3.166 1 92.25 422 ASN A CA 1
ATOM 3266 C C . ASN A 1 422 ? -11.75 35.219 -1.772 1 92.25 422 ASN A C 1
ATOM 3268 O O . ASN A 1 422 ? -12.43 35.438 -0.77 1 92.25 422 ASN A O 1
ATOM 3272 N N . GLU A 1 423 ? -10.547 34.75 -1.676 1 94.94 423 GLU A N 1
ATOM 3273 C CA . GLU A 1 423 ? -9.891 34.406 -0.413 1 94.94 423 GLU A CA 1
ATOM 3274 C C . GLU A 1 423 ? -8.68 35.312 -0.17 1 94.94 423 GLU A C 1
ATOM 3276 O O . GLU A 1 423 ? -8.016 35.719 -1.116 1 94.94 423 GLU A O 1
ATOM 3281 N N . ILE A 1 424 ? -8.43 35.656 1.114 1 94.94 424 ILE A N 1
ATOM 3282 C CA . ILE A 1 424 ? -7.281 36.469 1.512 1 94.94 424 ILE A CA 1
ATOM 3283 C C . ILE A 1 424 ? -6.52 35.75 2.637 1 94.94 424 ILE A C 1
ATOM 3285 O O . ILE A 1 424 ? -7.062 35.531 3.721 1 94.94 424 ILE A O 1
ATOM 3289 N N . PRO A 1 425 ? -5.312 35.375 2.354 1 95.31 425 PRO A N 1
ATOM 3290 C CA . PRO A 1 425 ? -4.5 34.844 3.445 1 95.31 425 PRO A CA 1
ATOM 3291 C C . PRO A 1 425 ? -4.07 35.906 4.445 1 95.31 425 PRO A C 1
ATOM 3293 O O . PRO A 1 425 ? -3.609 37 4.043 1 95.31 425 PRO A O 1
ATOM 3296 N N . VAL A 1 426 ? -4.246 35.625 5.676 1 95.81 426 VAL A N 1
ATOM 3297 C CA . VAL A 1 426 ? -3.885 36.562 6.754 1 95.81 426 VAL A CA 1
ATOM 3298 C C . VAL A 1 426 ? -2.842 35.906 7.66 1 95.81 426 VAL A C 1
ATOM 3300 O O . VAL A 1 426 ? -2.99 34.75 8.055 1 95.81 426 VAL A O 1
ATOM 3303 N N . GLU A 1 427 ? -1.846 36.656 7.992 1 94.75 427 GLU A N 1
ATOM 3304 C CA . GLU A 1 427 ? -0.802 36.125 8.875 1 94.75 427 GLU A CA 1
ATOM 3305 C C . GLU A 1 427 ? -1.341 35.875 10.281 1 94.75 427 GLU A C 1
ATOM 3307 O O . GLU A 1 427 ? -2.193 36.625 10.766 1 94.75 427 GLU A O 1
ATOM 3312 N N . THR A 1 428 ? -0.862 34.844 10.875 1 94.25 428 THR A N 1
ATOM 3313 C CA . THR A 1 428 ? -1.136 34.562 12.281 1 94.25 428 THR A CA 1
ATOM 3314 C C . THR A 1 428 ? 0.12 34.75 13.125 1 94.25 428 THR A C 1
ATOM 3316 O O . THR A 1 428 ? 1.17 35.156 12.609 1 94.25 428 THR A O 1
ATOM 3319 N N . GLU A 1 429 ? -0.026 34.562 14.484 1 91.31 429 GLU A N 1
ATOM 3320 C CA . GLU A 1 429 ? 1.128 34.688 15.375 1 91.31 429 GLU A CA 1
ATOM 3321 C C . GLU A 1 429 ? 2.023 33.438 15.258 1 91.31 429 GLU A C 1
ATOM 3323 O O . GLU A 1 429 ? 3.127 33.438 15.805 1 91.31 429 GLU A O 1
ATOM 3328 N N . TYR A 1 430 ? 1.587 32.5 14.562 1 88.31 430 TYR A N 1
ATOM 3329 C CA . TYR A 1 430 ? 2.326 31.25 14.414 1 88.31 430 TYR A CA 1
ATOM 3330 C C . TYR A 1 430 ? 3.027 31.188 13.062 1 88.31 430 TYR A C 1
ATOM 3332 O O . TYR A 1 430 ? 2.375 31.203 12.016 1 88.31 430 TYR A O 1
ATOM 3340 N N . PRO A 1 431 ? 4.281 31 13.094 1 87.19 431 PRO A N 1
ATOM 3341 C CA . PRO A 1 431 ? 5.043 30.984 11.844 1 87.19 431 PRO A CA 1
ATOM 3342 C C . PRO A 1 431 ? 4.57 29.906 10.875 1 87.19 431 PRO A C 1
ATOM 3344 O O . PRO A 1 431 ? 4.289 28.781 11.297 1 87.19 431 PRO A O 1
ATOM 3347 N N . ARG A 1 432 ? 4.379 30.219 9.586 1 90.38 432 ARG A N 1
ATOM 3348 C CA . ARG A 1 432 ? 4.098 29.344 8.453 1 90.38 432 ARG A CA 1
ATOM 3349 C C . ARG A 1 432 ? 2.641 28.891 8.461 1 90.38 432 ARG A C 1
ATOM 3351 O O . ARG A 1 432 ? 2.256 28 7.699 1 90.38 432 ARG A O 1
ATOM 3358 N N . ILE A 1 433 ? 1.868 29.422 9.359 1 94.5 433 ILE A N 1
ATOM 3359 C CA . ILE A 1 433 ? 0.435 29.156 9.375 1 94.5 433 ILE A CA 1
ATOM 3360 C C . ILE A 1 433 ? -0.338 30.453 9.148 1 94.5 433 ILE A C 1
ATOM 3362 O O . ILE A 1 433 ? -0.228 31.391 9.93 1 94.5 433 ILE A O 1
ATOM 3366 N N . ARG A 1 434 ? -1.031 30.5 8.102 1 96.75 434 ARG A N 1
ATOM 3367 C CA . ARG A 1 434 ? -1.884 31.641 7.785 1 96.75 434 ARG A CA 1
ATOM 3368 C C . ARG A 1 434 ? -3.359 31.266 7.926 1 96.75 434 ARG A C 1
ATOM 3370 O O . ARG A 1 434 ? -3.727 30.094 7.836 1 96.75 434 ARG A O 1
ATOM 3377 N N . ARG A 1 435 ? -4.129 32.219 8.195 1 97.31 435 ARG A N 1
ATOM 3378 C CA . ARG A 1 435 ? -5.578 32.031 8.172 1 97.31 435 ARG A CA 1
ATOM 3379 C C . ARG A 1 435 ? -6.172 32.594 6.879 1 97.31 435 ARG A C 1
ATOM 3381 O O . ARG A 1 435 ? -5.742 33.625 6.379 1 97.31 435 ARG A O 1
ATOM 3388 N N . VAL A 1 436 ? -7.117 31.875 6.328 1 96.81 436 VAL A N 1
ATOM 3389 C CA . VAL A 1 436 ? -7.742 32.312 5.086 1 96.81 436 VAL A CA 1
ATOM 3390 C C . VAL A 1 436 ? -9.102 32.938 5.383 1 96.81 436 VAL A C 1
ATOM 3392 O O . VAL A 1 436 ? -9.961 32.312 6.008 1 96.81 436 VAL A O 1
ATOM 3395 N N . GLU A 1 437 ? -9.25 34.125 4.984 1 94.69 437 GLU A N 1
ATOM 3396 C CA . GLU A 1 437 ? -10.523 34.812 5.113 1 94.69 437 GLU A CA 1
ATOM 3397 C C . GLU A 1 437 ? -11.195 34.969 3.754 1 94.69 437 GLU A C 1
ATOM 3399 O O . GLU A 1 437 ? -10.516 35.125 2.734 1 94.69 437 GLU A O 1
ATOM 3404 N N . ARG A 1 438 ? -12.492 34.906 3.768 1 91.12 438 ARG A N 1
ATOM 3405 C CA . ARG A 1 438 ? -13.234 35.094 2.525 1 91.12 438 ARG A CA 1
ATOM 3406 C C . ARG A 1 438 ? -13.75 36.531 2.404 1 91.12 438 ARG A C 1
ATOM 3408 O O . ARG A 1 438 ? -14.172 37.125 3.396 1 91.12 438 ARG A O 1
ATOM 3415 N N . LYS A 1 439 ? -13.734 36.969 1.168 1 89.44 439 LYS A N 1
ATOM 3416 C CA . LYS A 1 439 ? -14.25 38.312 0.898 1 89.44 439 LYS A CA 1
ATOM 3417 C C . LYS A 1 439 ? -15.773 38.344 0.917 1 89.44 439 LYS A C 1
ATOM 3419 O O . LYS A 1 439 ? -16.391 39.281 1.431 1 89.44 439 LYS A O 1
ATOM 3424 N N . GLU A 1 440 ? -16.297 37.312 0.282 1 84 440 GLU A N 1
ATOM 3425 C CA . GLU A 1 440 ? -17.75 37.156 0.201 1 84 440 GLU A CA 1
ATOM 3426 C C . GLU A 1 440 ? -18.172 35.719 0.564 1 84 440 GLU A C 1
ATOM 3428 O O . GLU A 1 440 ? -17.359 34.781 0.504 1 84 440 GLU A O 1
ATOM 3433 N N . ALA A 1 441 ? -19.406 35.656 1.025 1 76.06 441 ALA A N 1
ATOM 3434 C CA . ALA A 1 441 ? -19.938 34.344 1.357 1 76.06 441 ALA A CA 1
ATOM 3435 C C . ALA A 1 441 ? -20 33.438 0.125 1 76.06 441 ALA A C 1
ATOM 3437 O O . ALA A 1 441 ? -20.203 33.938 -0.992 1 76.06 441 ALA A O 1
ATOM 3438 N N . PRO A 1 442 ? -19.766 32.219 0.419 1 72.12 442 PRO A N 1
ATOM 3439 C CA . PRO A 1 442 ? -19.828 31.297 -0.727 1 72.12 442 PRO A CA 1
ATOM 3440 C C . PRO A 1 442 ? -21.203 31.266 -1.384 1 72.12 442 PRO A C 1
ATOM 3442 O O . PRO A 1 442 ? -22.234 31.297 -0.69 1 72.12 442 PRO A O 1
ATOM 3445 N N . LEU A 1 443 ? -21.172 31.266 -2.65 1 71.44 443 LEU A N 1
ATOM 3446 C CA . LEU A 1 443 ? -22.406 31.266 -3.426 1 71.44 443 LEU A CA 1
ATOM 3447 C C . LEU A 1 443 ? -22.906 29.844 -3.648 1 71.44 443 LEU A C 1
ATOM 3449 O O . LEU A 1 443 ? -24.078 29.625 -3.975 1 71.44 443 LEU A O 1
ATOM 3453 N N . LEU A 1 444 ? -22.109 29.047 -3.256 1 86.44 444 LEU A N 1
ATOM 3454 C CA . LEU A 1 444 ? -22.453 27.656 -3.557 1 86.44 444 LEU A CA 1
ATOM 3455 C C . LEU A 1 444 ? -23.547 27.156 -2.621 1 86.44 444 LEU A C 1
ATOM 3457 O O . LEU A 1 444 ? -23.406 27.234 -1.398 1 86.44 444 LEU A O 1
ATOM 3461 N N . ASP A 1 445 ? -24.734 26.766 -3.15 1 94.06 445 ASP A N 1
ATOM 3462 C CA . ASP A 1 445 ? -25.781 26.094 -2.387 1 94.06 445 ASP A CA 1
ATOM 3463 C C . ASP A 1 445 ? -25.438 24.625 -2.15 1 94.06 445 ASP A C 1
ATOM 3465 O O . ASP A 1 445 ? -25.891 23.75 -2.881 1 94.06 445 ASP A O 1
ATOM 3469 N N . LEU A 1 446 ? -24.703 24.422 -1.106 1 95.44 446 LEU A N 1
ATOM 3470 C CA . LEU A 1 446 ? -24.125 23.109 -0.833 1 95.44 446 LEU A CA 1
ATOM 3471 C C . LEU A 1 446 ? -25.219 22.078 -0.621 1 95.44 446 LEU A C 1
ATOM 3473 O O . LEU A 1 446 ? -25.188 21 -1.22 1 95.44 446 LEU A O 1
ATOM 3477 N N . PRO A 1 447 ? -26.25 22.328 0.19 1 96.19 447 PRO A N 1
ATOM 3478 C CA . PRO A 1 447 ? -27.297 21.328 0.388 1 96.19 447 PRO A CA 1
ATOM 3479 C C . PRO A 1 447 ? -27.984 20.938 -0.917 1 96.19 447 PRO A C 1
ATOM 3481 O O . PRO A 1 447 ? -28.25 19.75 -1.136 1 96.19 447 PRO A O 1
ATOM 3484 N N . LYS A 1 448 ? -28.219 21.922 -1.758 1 97.19 448 LYS A N 1
ATOM 3485 C CA . LYS A 1 448 ? -28.875 21.641 -3.033 1 97.19 448 LYS A CA 1
ATOM 3486 C C . LYS A 1 448 ? -27.984 20.766 -3.92 1 97.19 448 LYS A C 1
ATOM 3488 O O . LYS A 1 448 ? -28.484 19.828 -4.551 1 97.19 448 LYS A O 1
ATOM 3493 N N . LEU A 1 449 ? -26.75 21.109 -4.008 1 97.88 449 LEU A N 1
ATOM 3494 C CA . LEU A 1 449 ? -25.828 20.312 -4.812 1 97.88 449 LEU A CA 1
ATOM 3495 C C . LEU A 1 449 ? -25.766 18.891 -4.289 1 97.88 449 LEU A C 1
ATOM 3497 O O . LEU A 1 449 ? -25.859 17.922 -5.062 1 97.88 449 LEU A O 1
ATOM 3501 N N . LEU A 1 450 ? -25.609 18.703 -2.965 1 98.25 450 LEU A N 1
ATOM 3502 C CA . LEU A 1 450 ? -25.469 17.391 -2.373 1 98.25 450 LEU A CA 1
ATOM 3503 C C . LEU A 1 450 ? -26.719 16.547 -2.611 1 98.25 450 LEU A C 1
ATOM 3505 O O . LEU A 1 450 ? -26.625 15.352 -2.893 1 98.25 450 LEU A O 1
ATOM 3509 N N . GLU A 1 451 ? -27.812 17.172 -2.512 1 97.81 451 GLU A N 1
ATOM 3510 C CA . GLU A 1 451 ? -29.078 16.469 -2.766 1 97.81 451 GLU A CA 1
ATOM 3511 C C . GLU A 1 451 ? -29.156 16 -4.215 1 97.81 451 GLU A C 1
ATOM 3513 O O . GLU A 1 451 ? -29.672 14.914 -4.488 1 97.81 451 GLU A O 1
ATOM 3518 N N . SER A 1 452 ? -28.672 16.828 -5.105 1 97.88 452 SER A N 1
ATOM 3519 C CA . SER A 1 452 ? -28.75 16.516 -6.531 1 97.88 452 SER A CA 1
ATOM 3520 C C . SER A 1 452 ? -27.812 15.367 -6.902 1 97.88 452 SER A C 1
ATOM 3522 O O . SER A 1 452 ? -28.141 14.57 -7.781 1 97.88 452 SER A O 1
ATOM 3524 N N . ILE A 1 453 ? -26.688 15.266 -6.207 1 98.44 453 ILE A N 1
ATOM 3525 C CA . ILE A 1 453 ? -25.703 14.289 -6.668 1 98.44 453 ILE A CA 1
ATOM 3526 C C . ILE A 1 453 ? -25.781 13.023 -5.809 1 98.44 453 ILE A C 1
ATOM 3528 O O . ILE A 1 453 ? -25.219 11.984 -6.164 1 98.44 453 ILE A O 1
ATOM 3532 N N . ARG A 1 454 ? -26.516 13.008 -4.727 1 98.44 454 ARG A N 1
ATOM 3533 C CA . ARG A 1 454 ? -26.609 11.883 -3.801 1 98.44 454 ARG A CA 1
ATOM 3534 C C . ARG A 1 454 ? -27.125 10.633 -4.512 1 98.44 454 ARG A C 1
ATOM 3536 O O . ARG A 1 454 ? -26.547 9.555 -4.371 1 98.44 454 ARG A O 1
ATOM 3543 N N . PRO A 1 455 ? -28.188 10.734 -5.363 1 98.31 455 PRO A N 1
ATOM 3544 C CA . PRO A 1 455 ? -28.688 9.523 -6.012 1 98.31 455 PRO A CA 1
ATOM 3545 C C . PRO A 1 455 ? -27.719 8.945 -7.035 1 98.31 455 PRO A C 1
ATOM 3547 O O . PRO A 1 455 ? -27.859 7.793 -7.449 1 98.31 455 PRO A O 1
ATOM 3550 N N . ILE A 1 456 ? -26.781 9.766 -7.523 1 98.56 456 ILE A N 1
ATOM 3551 C CA . ILE A 1 456 ? -25.766 9.289 -8.438 1 98.56 456 ILE A CA 1
ATOM 3552 C C . ILE A 1 456 ? -24.734 8.445 -7.676 1 98.56 456 ILE A C 1
ATOM 3554 O O . ILE A 1 456 ? -24.234 7.449 -8.195 1 98.56 456 ILE A O 1
ATOM 3558 N N . CYS A 1 457 ? -24.469 8.773 -6.41 1 98.19 457 CYS A N 1
ATOM 3559 C CA . CYS A 1 457 ? -23.422 8.172 -5.602 1 98.19 457 CYS A CA 1
ATOM 3560 C C . CYS A 1 457 ? -23.969 7.051 -4.73 1 98.19 457 CYS A C 1
ATOM 3562 O O . CYS A 1 457 ? -23.25 6.117 -4.383 1 98.19 457 CYS A O 1
ATOM 3564 N N . ARG A 1 458 ? -25.203 7.16 -4.348 1 96.75 458 ARG A N 1
ATOM 3565 C CA . ARG A 1 458 ? -25.891 6.176 -3.518 1 96.75 458 ARG A CA 1
ATOM 3566 C C . ARG A 1 458 ? -27.156 5.676 -4.199 1 96.75 458 ARG A C 1
ATOM 3568 O O . ARG A 1 458 ? -28.016 6.469 -4.586 1 96.75 458 ARG A O 1
ATOM 3575 N N . PHE A 1 459 ? -27.281 4.422 -4.238 1 96.5 459 PHE A N 1
ATOM 3576 C CA . PHE A 1 459 ? -28.406 3.838 -4.965 1 96.5 459 PHE A CA 1
ATOM 3577 C C . PHE A 1 459 ? -29.719 4.195 -4.297 1 96.5 459 PHE A C 1
ATOM 3579 O O . PHE A 1 459 ? -29.875 4.035 -3.086 1 96.5 459 PHE A O 1
ATOM 3586 N N . ASP A 1 460 ? -30.594 4.73 -5.016 1 96 460 ASP A N 1
ATOM 3587 C CA . ASP A 1 460 ? -31.969 5.039 -4.672 1 96 460 ASP A CA 1
ATOM 3588 C C . ASP A 1 460 ? -32.938 4.379 -5.656 1 96 460 ASP A C 1
ATOM 3590 O O . ASP A 1 460 ? -33 4.773 -6.82 1 96 460 ASP A O 1
ATOM 3594 N N . PRO A 1 461 ? -33.719 3.43 -5.141 1 95.38 461 PRO A N 1
ATOM 3595 C CA . PRO A 1 461 ? -34.625 2.727 -6.047 1 95.38 461 PRO A CA 1
ATOM 3596 C C . PRO A 1 461 ? -35.531 3.674 -6.801 1 95.38 461 PRO A C 1
ATOM 3598 O O . PRO A 1 461 ? -35.906 3.404 -7.945 1 95.38 461 PRO A O 1
ATOM 3601 N N . ALA A 1 462 ? -35.906 4.762 -6.246 1 96.69 462 ALA A N 1
ATOM 3602 C CA . ALA A 1 462 ? -36.844 5.73 -6.855 1 96.69 462 ALA A CA 1
ATOM 3603 C C . ALA A 1 462 ? -36.125 6.535 -7.941 1 96.69 462 ALA A C 1
ATOM 3605 O O . ALA A 1 462 ? -36.781 7.156 -8.781 1 96.69 462 ALA A O 1
ATOM 3606 N N . LYS A 1 463 ? -34.812 6.527 -7.965 1 97.38 463 LYS A N 1
ATOM 3607 C CA . LYS A 1 463 ? -34 7.27 -8.93 1 97.38 463 LYS A CA 1
ATOM 3608 C C . LYS A 1 463 ? -32.875 6.395 -9.5 1 97.38 463 LYS A C 1
ATOM 3610 O O . LYS A 1 463 ? -31.734 6.824 -9.578 1 97.38 463 LYS A O 1
ATOM 3615 N N . ALA A 1 464 ? -33.188 5.176 -9.727 1 95.31 464 ALA A N 1
ATOM 3616 C CA . ALA A 1 464 ? -32.219 4.16 -10.109 1 95.31 464 ALA A CA 1
ATOM 3617 C C . ALA A 1 464 ? -31.5 4.555 -11.391 1 95.31 464 ALA A C 1
ATOM 3619 O O . ALA A 1 464 ? -30.328 4.211 -11.586 1 95.31 464 ALA A O 1
ATOM 3620 N N . ASN A 1 465 ? -32.094 5.324 -12.289 1 95.94 465 ASN A N 1
ATOM 3621 C CA . ASN A 1 465 ? -31.531 5.711 -13.578 1 95.94 465 ASN A CA 1
ATOM 3622 C C . ASN A 1 465 ? -30.359 6.68 -13.414 1 95.94 465 ASN A C 1
ATOM 3624 O O . ASN A 1 465 ? -29.547 6.832 -14.32 1 95.94 465 ASN A O 1
ATOM 3628 N N . LEU A 1 466 ? -30.25 7.273 -12.258 1 97.81 466 LEU A N 1
ATOM 3629 C CA . LEU A 1 466 ? -29.219 8.273 -12.008 1 97.81 466 LEU A CA 1
ATOM 3630 C C . LEU A 1 466 ? -27.969 7.621 -11.438 1 97.81 466 LEU A C 1
ATOM 3632 O O . LEU A 1 466 ? -26.891 8.227 -11.438 1 97.81 466 LEU A O 1
ATOM 3636 N N . TYR A 1 467 ? -28.156 6.398 -10.969 1 97.81 467 TYR A N 1
ATOM 3637 C CA . TYR A 1 467 ? -27.094 5.738 -10.219 1 97.81 467 TYR A CA 1
ATOM 3638 C C . TYR A 1 467 ? -25.844 5.555 -11.086 1 97.81 467 TYR A C 1
ATOM 3640 O O . TYR A 1 467 ? -25.922 4.992 -12.18 1 97.81 467 TYR A O 1
ATOM 3648 N N . ARG A 1 468 ? -24.734 6.129 -10.648 1 97.81 468 ARG A N 1
ATOM 3649 C CA . ARG A 1 468 ? -23.406 5.984 -11.227 1 97.81 468 ARG A CA 1
ATOM 3650 C C . ARG A 1 468 ? -23.297 6.695 -12.57 1 97.81 468 ARG A C 1
ATOM 3652 O O . ARG A 1 468 ? -22.406 6.402 -13.367 1 97.81 468 ARG A O 1
ATOM 3659 N N . ASP A 1 469 ? -24.188 7.617 -12.891 1 97.31 469 ASP A N 1
ATOM 3660 C CA . ASP A 1 469 ? -24.109 8.438 -14.094 1 97.31 469 ASP A CA 1
ATOM 3661 C C . ASP A 1 469 ? -23 9.469 -13.984 1 97.31 469 ASP A C 1
ATOM 3663 O O . ASP A 1 469 ? -23.234 10.602 -13.547 1 97.31 469 ASP A O 1
ATOM 3667 N N . LYS A 1 470 ? -21.891 9.133 -14.477 1 96.25 470 LYS A N 1
ATOM 3668 C CA . LYS A 1 470 ? -20.703 9.977 -14.32 1 96.25 470 LYS A CA 1
ATOM 3669 C C . LYS A 1 470 ? -20.828 11.258 -15.133 1 96.25 470 LYS A C 1
ATOM 3671 O O . LYS A 1 470 ? -20.297 12.305 -14.75 1 96.25 470 LYS A O 1
ATOM 3676 N N . VAL A 1 471 ? -21.484 11.234 -16.25 1 96.5 471 VAL A N 1
ATOM 3677 C CA . VAL A 1 471 ? -21.656 12.406 -17.109 1 96.5 471 VAL A CA 1
ATOM 3678 C C . VAL A 1 471 ? -22.531 13.438 -16.406 1 96.5 471 VAL A C 1
ATOM 3680 O O . VAL A 1 471 ? -22.188 14.617 -16.359 1 96.5 471 VAL A O 1
ATOM 3683 N N . LEU A 1 472 ? -23.656 12.938 -15.852 1 97.5 472 LEU A N 1
ATOM 3684 C CA . LEU A 1 472 ? -24.547 13.828 -15.117 1 97.5 472 LEU A CA 1
ATOM 3685 C C . LEU A 1 472 ? -23.844 14.422 -13.898 1 97.5 472 LEU A C 1
ATOM 3687 O O . LEU A 1 472 ? -24.016 15.594 -13.578 1 97.5 472 LEU A O 1
ATOM 3691 N N . LEU A 1 473 ? -23.047 13.617 -13.203 1 98.31 473 LEU A N 1
ATOM 3692 C CA . LEU A 1 473 ? -22.312 14.102 -12.039 1 98.31 473 LEU A CA 1
ATOM 3693 C C . LEU A 1 473 ? -21.422 15.281 -12.414 1 98.31 473 LEU A C 1
ATOM 3695 O O . LEU A 1 473 ? -21.438 16.312 -11.734 1 98.31 473 LEU A O 1
ATOM 3699 N N . ARG A 1 474 ? -20.672 15.141 -13.461 1 97.31 474 ARG A N 1
ATOM 3700 C CA . ARG A 1 474 ? -19.75 16.188 -13.875 1 97.31 474 ARG A CA 1
ATOM 3701 C C . ARG A 1 474 ? -20.516 17.453 -14.289 1 97.31 474 ARG A C 1
ATOM 3703 O O . ARG A 1 474 ? -20.078 18.562 -14.008 1 97.31 474 ARG A O 1
ATOM 3710 N N . ARG A 1 475 ? -21.578 17.266 -14.961 1 97.12 475 ARG A N 1
ATOM 3711 C CA . ARG A 1 475 ? -22.406 18.406 -15.375 1 97.12 475 ARG A CA 1
ATOM 3712 C C . ARG A 1 475 ? -22.922 19.172 -14.164 1 97.12 475 ARG A C 1
ATOM 3714 O O . ARG A 1 475 ? -22.891 20.391 -14.141 1 97.12 475 ARG A O 1
ATOM 3721 N N . LEU A 1 476 ? -23.438 18.391 -13.211 1 97.81 476 LEU A N 1
ATOM 3722 C CA . LEU A 1 476 ? -23.953 19.031 -12 1 97.81 476 LEU A CA 1
ATOM 3723 C C . LEU A 1 476 ? -22.844 19.75 -11.242 1 97.81 476 LEU A C 1
ATOM 3725 O O . LEU A 1 476 ? -23.047 20.859 -10.758 1 97.81 476 LEU A O 1
ATOM 3729 N N . LEU A 1 477 ? -21.672 19.125 -11.133 1 97.88 477 LEU A N 1
ATOM 3730 C CA . LEU A 1 477 ? -20.547 19.781 -10.492 1 97.88 477 LEU A CA 1
ATOM 3731 C C . LEU A 1 477 ? -20.188 21.078 -11.219 1 97.88 477 LEU A C 1
ATOM 3733 O O . LEU A 1 477 ? -19.969 22.109 -10.586 1 97.88 477 LEU A O 1
ATOM 3737 N N . HIS A 1 478 ? -20.141 20.984 -12.523 1 96.81 478 HIS A N 1
ATOM 3738 C CA . HIS A 1 478 ? -19.797 22.141 -13.336 1 96.81 478 HIS A CA 1
ATOM 3739 C C . HIS A 1 478 ? -20.828 23.25 -13.164 1 96.81 478 HIS A C 1
ATOM 3741 O O . HIS A 1 478 ? -20.469 24.438 -13.133 1 96.81 478 HIS A O 1
ATOM 3747 N N . ASP A 1 479 ? -22.094 22.922 -13.086 1 96.19 479 ASP A N 1
ATOM 3748 C CA . ASP A 1 479 ? -23.172 23.906 -12.922 1 96.19 479 ASP A CA 1
ATOM 3749 C C . ASP A 1 479 ? -23 24.688 -11.617 1 96.19 479 ASP A C 1
ATOM 3751 O O . ASP A 1 479 ? -23.266 25.891 -11.57 1 96.19 479 ASP A O 1
ATOM 3755 N N . PHE A 1 480 ? -22.562 23.969 -10.594 1 96.19 480 PHE A N 1
ATOM 3756 C CA . PHE A 1 480 ? -22.438 24.594 -9.281 1 96.19 480 PHE A CA 1
ATOM 3757 C C . PHE A 1 480 ? -21.047 25.172 -9.078 1 96.19 480 PHE A C 1
ATOM 3759 O O . PHE A 1 480 ? -20.859 26.125 -8.32 1 96.19 480 PHE A O 1
ATOM 3766 N N . ILE A 1 481 ? -20.047 24.547 -9.68 1 96.06 481 ILE A N 1
ATOM 3767 C CA . ILE A 1 481 ? -18.641 24.953 -9.602 1 96.06 481 ILE A CA 1
ATOM 3768 C C . ILE A 1 481 ? -18.078 25.109 -11.016 1 96.06 481 ILE A C 1
ATOM 3770 O O . ILE A 1 481 ? -17.391 24.219 -11.523 1 96.06 481 ILE A O 1
ATOM 3774 N N . PRO A 1 482 ? -18.203 26.188 -11.586 1 94.69 482 PRO A N 1
ATOM 3775 C CA . PRO A 1 482 ? -17.938 26.391 -13.016 1 94.69 482 PRO A CA 1
ATOM 3776 C C . PRO A 1 482 ? -16.484 26.109 -13.391 1 94.69 482 PRO A C 1
ATOM 3778 O O . PRO A 1 482 ? -16.188 25.891 -14.57 1 94.69 482 PRO A O 1
ATOM 3781 N N . THR A 1 483 ? -15.57 26.172 -12.453 1 94.19 483 THR A N 1
ATOM 3782 C CA . THR A 1 483 ? -14.164 25.938 -12.766 1 94.19 483 THR A CA 1
ATOM 3783 C C . THR A 1 483 ? -13.922 24.469 -13.086 1 94.19 483 THR A C 1
ATOM 3785 O O . THR A 1 483 ? -12.883 24.109 -13.648 1 94.19 483 THR A O 1
ATOM 3788 N N . VAL A 1 484 ? -14.859 23.578 -12.703 1 95.44 484 VAL A N 1
ATOM 3789 C CA . VAL A 1 484 ? -14.703 22.156 -12.984 1 95.44 484 VAL A CA 1
ATOM 3790 C C . VAL A 1 484 ? -14.828 21.906 -14.484 1 95.44 484 VAL A C 1
ATOM 3792 O O . VAL A 1 484 ? -15.82 22.312 -15.102 1 95.44 484 VAL A O 1
ATOM 3795 N N . ILE A 1 485 ? -13.891 21.25 -15.023 1 92.5 485 ILE A N 1
ATOM 3796 C CA . ILE A 1 485 ? -13.836 21.047 -16.469 1 92.5 485 ILE A CA 1
ATOM 3797 C C . ILE A 1 485 ? -14.57 19.766 -16.844 1 92.5 485 ILE A C 1
ATOM 3799 O O . ILE A 1 485 ? -14.367 18.719 -16.203 1 92.5 485 ILE A O 1
ATOM 3803 N N . ILE A 1 486 ? -15.344 19.828 -17.812 1 90.75 486 ILE A N 1
ATOM 3804 C CA . ILE A 1 486 ? -15.969 18.656 -18.406 1 90.75 486 ILE A CA 1
ATOM 3805 C C . ILE A 1 486 ? -15.133 18.156 -19.578 1 90.75 486 ILE A C 1
ATOM 3807 O O . ILE A 1 486 ? -14.773 18.922 -20.469 1 90.75 486 ILE A O 1
ATOM 3811 N N . PRO A 1 487 ? -14.758 16.922 -19.516 1 87.19 487 PRO A N 1
ATOM 3812 C CA . PRO A 1 487 ? -13.992 16.391 -20.656 1 87.19 487 PRO A CA 1
ATOM 3813 C C . PRO A 1 487 ? -14.664 16.641 -22 1 87.19 487 PRO A C 1
ATOM 3815 O O . PRO A 1 487 ? -15.891 16.609 -22.094 1 87.19 487 PRO A O 1
ATOM 3818 N N . GLU A 1 488 ? -13.875 16.828 -23.031 1 81.12 488 GLU A N 1
ATOM 3819 C CA . GLU A 1 488 ? -14.352 17.203 -24.344 1 81.12 488 GLU A CA 1
ATOM 3820 C C . GLU A 1 488 ? -15.344 16.188 -24.891 1 81.12 488 GLU A C 1
ATOM 3822 O O . GLU A 1 488 ? -16.344 16.547 -25.5 1 81.12 488 GLU A O 1
ATOM 3827 N N . HIS A 1 489 ? -15 14.93 -24.656 1 80 489 HIS A N 1
ATOM 3828 C CA . HIS A 1 489 ? -15.836 13.875 -25.203 1 80 489 HIS A CA 1
ATOM 3829 C C . HIS A 1 489 ? -17.203 13.836 -24.531 1 80 489 HIS A C 1
ATOM 3831 O O . HIS A 1 489 ? -18.141 13.234 -25.047 1 80 489 HIS A O 1
ATOM 3837 N N . GLU A 1 490 ? -17.359 14.508 -23.453 1 80.94 490 GLU A N 1
ATOM 3838 C CA . GLU A 1 490 ? -18.609 14.516 -22.719 1 80.94 490 GLU A CA 1
ATOM 3839 C C . GLU A 1 490 ? -19.391 15.805 -22.953 1 80.94 490 GLU A C 1
ATOM 3841 O O . GLU A 1 490 ? -20.516 15.953 -22.469 1 80.94 490 GLU A O 1
ATOM 3846 N N . GLN A 1 491 ? -18.828 16.844 -23.531 1 72.06 491 GLN A N 1
ATOM 3847 C CA . GLN A 1 491 ? -19.484 18.125 -23.766 1 72.06 491 GLN A CA 1
ATOM 3848 C C . GLN A 1 491 ? -20.594 18 -24.797 1 72.06 491 GLN A C 1
ATOM 3850 O O . GLN A 1 491 ? -21.594 18.719 -24.719 1 72.06 491 GLN A O 1
ATOM 3855 N N . ASN A 1 492 ? -20.344 17.094 -25.859 1 59.22 492 ASN A N 1
ATOM 3856 C CA . ASN A 1 492 ? -21.312 17.031 -26.953 1 59.22 492 ASN A CA 1
ATOM 3857 C C . ASN A 1 492 ? -22.469 16.094 -26.625 1 59.22 492 ASN A C 1
ATOM 3859 O O . ASN A 1 492 ? -23.359 15.891 -27.453 1 59.22 492 ASN A O 1
ATOM 3863 N N . ASN A 1 493 ? -22.469 15.445 -25.516 1 49.25 493 ASN A N 1
ATOM 3864 C CA . ASN A 1 493 ? -23.594 14.555 -25.297 1 49.25 493 ASN A CA 1
ATOM 3865 C C . ASN A 1 493 ? -24.641 15.18 -24.375 1 49.25 493 ASN A C 1
ATOM 3867 O O . ASN A 1 493 ? -24.281 15.797 -23.375 1 49.25 493 ASN A O 1
ATOM 3871 N N . MET B 1 1 ? 36.375 16.297 -13.969 1 21.67 1 MET B N 1
ATOM 3872 C CA . MET B 1 1 ? 35.344 15.797 -14.875 1 21.67 1 MET B CA 1
ATOM 3873 C C . MET B 1 1 ? 35.188 14.281 -14.742 1 21.67 1 MET B C 1
ATOM 3875 O O . MET B 1 1 ? 35.938 13.531 -15.367 1 21.67 1 MET B O 1
ATOM 3879 N N . THR B 1 2 ? 35.219 13.797 -13.602 1 29.94 2 THR B N 1
ATOM 3880 C CA . THR B 1 2 ? 35.344 12.367 -13.344 1 29.94 2 THR B CA 1
ATOM 3881 C C . THR B 1 2 ? 34.281 11.594 -14.133 1 29.94 2 THR B C 1
ATOM 3883 O O . THR B 1 2 ? 33.094 11.898 -14.062 1 29.94 2 THR B O 1
ATOM 3886 N N . SER B 1 3 ? 34.531 11.219 -15.328 1 33.88 3 SER B N 1
ATOM 3887 C CA . SER B 1 3 ? 33.781 10.398 -16.281 1 33.88 3 SER B CA 1
ATOM 3888 C C . SER B 1 3 ? 32.969 9.328 -15.562 1 33.88 3 SER B C 1
ATOM 3890 O O . SER B 1 3 ? 33.5 8.555 -14.773 1 33.88 3 SER B O 1
ATOM 3892 N N . PHE B 1 4 ? 31.844 9.664 -15.07 1 38.81 4 PHE B N 1
ATOM 3893 C CA . PHE B 1 4 ? 30.891 8.688 -14.57 1 38.81 4 PHE B CA 1
ATOM 3894 C C . PHE B 1 4 ? 31 7.375 -15.344 1 38.81 4 PHE B C 1
ATOM 3896 O O . PHE B 1 4 ? 30.688 7.32 -16.531 1 38.81 4 PHE B O 1
ATOM 3903 N N . LYS B 1 5 ? 32.062 6.625 -15.219 1 44.03 5 LYS B N 1
ATOM 3904 C CA . LYS B 1 5 ? 32.406 5.344 -15.836 1 44.03 5 LYS B CA 1
ATOM 3905 C C . LYS B 1 5 ? 31.156 4.461 -15.969 1 44.03 5 LYS B C 1
ATOM 3907 O O . LYS B 1 5 ? 30.422 4.262 -15.008 1 44.03 5 LYS B O 1
ATOM 3912 N N . SER B 1 6 ? 30.484 4.355 -17.172 1 59.78 6 SER B N 1
ATOM 3913 C CA . SER B 1 6 ? 29.422 3.455 -17.609 1 59.78 6 SER B CA 1
ATOM 3914 C C . SER B 1 6 ? 29.453 2.146 -16.828 1 59.78 6 SER B C 1
ATOM 3916 O O . SER B 1 6 ? 30.516 1.535 -16.672 1 59.78 6 SER B O 1
ATOM 3918 N N . ALA B 1 7 ? 28.422 1.897 -15.984 1 74.62 7 ALA B N 1
ATOM 3919 C CA . ALA B 1 7 ? 28.328 0.664 -15.211 1 74.62 7 ALA B CA 1
ATOM 3920 C C . ALA B 1 7 ? 28.609 -0.555 -16.078 1 74.62 7 ALA B C 1
ATOM 3922 O O . ALA B 1 7 ? 28.156 -0.626 -17.219 1 74.62 7 ALA B O 1
ATOM 3923 N N . ARG B 1 8 ? 29.703 -1.363 -15.781 1 86.25 8 ARG B N 1
ATOM 3924 C CA . ARG B 1 8 ? 29.969 -2.654 -16.406 1 86.25 8 ARG B CA 1
ATOM 3925 C C . ARG B 1 8 ? 28.969 -3.705 -15.938 1 86.25 8 ARG B C 1
ATOM 3927 O O . ARG B 1 8 ? 28.766 -3.877 -14.727 1 86.25 8 ARG B O 1
ATOM 3934 N N . LEU B 1 9 ? 28.188 -4.266 -16.922 1 92.75 9 LEU B N 1
ATOM 3935 C CA . LEU B 1 9 ? 27.188 -5.277 -16.625 1 92.75 9 LEU B CA 1
ATOM 3936 C C . LEU B 1 9 ? 27.688 -6.668 -16.984 1 92.75 9 LEU B C 1
ATOM 3938 O O . LEU B 1 9 ? 28.281 -6.859 -18.047 1 92.75 9 LEU B O 1
ATOM 3942 N N . TYR B 1 10 ? 27.547 -7.555 -16.078 1 94.38 10 TYR B N 1
ATOM 3943 C CA . TYR B 1 10 ? 27.828 -8.969 -16.312 1 94.38 10 TYR B CA 1
ATOM 3944 C C . TYR B 1 10 ? 26.547 -9.789 -16.328 1 94.38 10 TYR B C 1
ATOM 3946 O O . TYR B 1 10 ? 25.797 -9.789 -15.344 1 94.38 10 TYR B O 1
ATOM 3954 N N . ILE B 1 11 ? 26.266 -10.461 -17.406 1 95.69 11 ILE B N 1
ATOM 3955 C CA . ILE B 1 11 ? 25.047 -11.266 -17.5 1 95.69 11 ILE B CA 1
ATOM 3956 C C . ILE B 1 11 ? 25.375 -12.727 -17.188 1 95.69 11 ILE B C 1
ATOM 3958 O O . ILE B 1 11 ? 26.219 -13.336 -17.844 1 95.69 11 ILE B O 1
ATOM 3962 N N . ILE B 1 12 ? 24.766 -13.211 -16.141 1 96 12 ILE B N 1
ATOM 3963 C CA . ILE B 1 12 ? 24.922 -14.609 -15.766 1 96 12 ILE B CA 1
ATOM 3964 C C . ILE B 1 12 ? 23.938 -15.469 -16.547 1 96 12 ILE B C 1
ATOM 3966 O O . ILE B 1 12 ? 22.734 -15.445 -16.266 1 96 12 ILE B O 1
ATOM 3970 N N . GLY B 1 13 ? 24.344 -16.297 -17.438 1 93.88 13 GLY B N 1
ATOM 3971 C CA . GLY B 1 13 ? 23.531 -17.047 -18.391 1 93.88 13 GLY B CA 1
ATOM 3972 C C . GLY B 1 13 ? 23.594 -16.5 -19.797 1 93.88 13 GLY B C 1
ATOM 3973 O O . GLY B 1 13 ? 23.078 -15.414 -20.078 1 93.88 13 GLY B O 1
ATOM 3974 N N . ALA B 1 14 ? 24.188 -17.25 -20.656 1 94.44 14 ALA B N 1
ATOM 3975 C CA . ALA B 1 14 ? 24.328 -16.828 -22.047 1 94.44 14 ALA B CA 1
ATOM 3976 C C . ALA B 1 14 ? 23.281 -17.5 -22.938 1 94.44 14 ALA B C 1
ATOM 3978 O O . ALA B 1 14 ? 23.516 -17.688 -24.141 1 94.44 14 ALA B O 1
ATOM 3979 N N . GLY B 1 15 ? 22.188 -17.922 -22.359 1 90.06 15 GLY B N 1
ATOM 3980 C CA . GLY B 1 15 ? 21.078 -18.469 -23.109 1 90.06 15 GLY B CA 1
ATOM 3981 C C . GLY B 1 15 ? 20.203 -17.391 -23.766 1 90.06 15 GLY B C 1
ATOM 3982 O O . GLY B 1 15 ? 20.641 -16.25 -23.891 1 90.06 15 GLY B O 1
ATOM 3983 N N . PHE B 1 16 ? 19.062 -17.828 -24.203 1 85.69 16 PHE B N 1
ATOM 3984 C CA . PHE B 1 16 ? 18.156 -16.953 -24.938 1 85.69 16 PHE B CA 1
ATOM 3985 C C . PHE B 1 16 ? 17.828 -15.719 -24.125 1 85.69 16 PHE B C 1
ATOM 3987 O O . PHE B 1 16 ? 17.891 -14.594 -24.625 1 85.69 16 PHE B O 1
ATOM 3994 N N . ALA B 1 17 ? 17.453 -15.891 -22.859 1 87 17 ALA B N 1
ATOM 3995 C CA . ALA B 1 17 ? 17.062 -14.773 -22 1 87 17 ALA B CA 1
ATOM 3996 C C . ALA B 1 17 ? 18.219 -13.789 -21.828 1 87 17 ALA B C 1
ATOM 3998 O O . ALA B 1 17 ? 18.031 -12.578 -21.938 1 87 17 ALA B O 1
ATOM 3999 N N . GLY B 1 18 ? 19.391 -14.305 -21.609 1 91.38 18 GLY B N 1
ATOM 4000 C CA . GLY B 1 18 ? 20.562 -13.461 -21.438 1 91.38 18 GLY B CA 1
ATOM 4001 C C . GLY B 1 18 ? 20.906 -12.664 -22.688 1 91.38 18 GLY B C 1
ATOM 4002 O O . GLY B 1 18 ? 21.234 -11.477 -22.609 1 91.38 18 GLY B O 1
ATOM 4003 N N . GLN B 1 19 ? 20.781 -13.305 -23.766 1 91.38 19 GLN B N 1
ATOM 4004 C CA . GLN B 1 19 ? 21.094 -12.656 -25.031 1 91.38 19 GLN B CA 1
ATOM 4005 C C . GLN B 1 19 ? 20.094 -11.547 -25.344 1 91.38 19 GLN B C 1
ATOM 4007 O O . GLN B 1 19 ? 20.484 -10.477 -25.828 1 91.38 19 GLN B O 1
ATOM 4012 N N . THR B 1 20 ? 18.875 -11.836 -25.109 1 87.62 20 THR B N 1
ATOM 4013 C CA . THR B 1 20 ? 17.828 -10.836 -25.328 1 87.62 20 THR B CA 1
ATOM 4014 C C . THR B 1 20 ? 18.078 -9.609 -24.469 1 87.62 20 THR B C 1
ATOM 4016 O O . THR B 1 20 ? 17.938 -8.477 -24.938 1 87.62 20 THR B O 1
ATOM 4019 N N . LEU B 1 21 ? 18.422 -9.844 -23.234 1 88.69 21 LEU B N 1
ATOM 4020 C CA . LEU B 1 21 ? 18.703 -8.75 -22.312 1 88.69 21 LEU B CA 1
ATOM 4021 C C . LEU B 1 21 ? 19.891 -7.926 -22.797 1 88.69 21 LEU B C 1
ATOM 4023 O O . LEU B 1 21 ? 19.859 -6.691 -22.75 1 88.69 21 LEU B O 1
ATOM 4027 N N . ALA B 1 22 ? 20.922 -8.602 -23.25 1 92.25 22 ALA B N 1
ATOM 4028 C CA . ALA B 1 22 ? 22.109 -7.918 -23.734 1 92.25 22 ALA B CA 1
ATOM 4029 C C . ALA B 1 22 ? 21.781 -7.012 -24.922 1 92.25 22 ALA B C 1
ATOM 4031 O O . ALA B 1 22 ? 22.266 -5.879 -25 1 92.25 22 ALA B O 1
ATOM 4032 N N . ARG B 1 23 ? 20.953 -7.48 -25.766 1 89.44 23 ARG B N 1
ATOM 4033 C CA . ARG B 1 23 ? 20.547 -6.711 -26.938 1 89.44 23 ARG B CA 1
ATOM 4034 C C . ARG B 1 23 ? 19.75 -5.469 -26.516 1 89.44 23 ARG B C 1
ATOM 4036 O O . ARG B 1 23 ? 19.953 -4.387 -27.078 1 89.44 23 ARG B O 1
ATOM 4043 N N . GLU B 1 24 ? 18.844 -5.727 -25.641 1 84.69 24 GLU B N 1
ATOM 4044 C CA . GLU B 1 24 ? 18.031 -4.613 -25.172 1 84.69 24 GLU B CA 1
ATOM 4045 C C . GLU B 1 24 ? 18.875 -3.545 -24.484 1 84.69 24 GLU B C 1
ATOM 4047 O O . GLU B 1 24 ? 18.641 -2.35 -24.672 1 84.69 24 GLU B O 1
ATOM 4052 N N . ILE B 1 25 ? 19.844 -3.961 -23.688 1 86.88 25 ILE B N 1
ATOM 4053 C CA . ILE B 1 25 ? 20.734 -3.047 -22.969 1 86.88 25 ILE B CA 1
ATOM 4054 C C . ILE B 1 25 ? 21.547 -2.238 -23.984 1 86.88 25 ILE B C 1
ATOM 4056 O O . ILE B 1 25 ? 21.688 -1.021 -23.828 1 86.88 25 ILE B O 1
ATOM 4060 N N . LYS B 1 26 ? 22.062 -2.887 -24.906 1 87.94 26 LYS B N 1
ATOM 4061 C CA . LYS B 1 26 ? 22.844 -2.23 -25.953 1 87.94 26 LYS B CA 1
ATOM 4062 C C . LYS B 1 26 ? 22 -1.212 -26.719 1 87.94 26 LYS B C 1
ATOM 4064 O O . LYS B 1 26 ? 22.453 -0.104 -27 1 87.94 26 LYS B O 1
ATOM 4069 N N . ALA B 1 27 ? 20.844 -1.601 -26.969 1 83.19 27 ALA B N 1
ATOM 4070 C CA . ALA B 1 27 ? 19.938 -0.743 -27.734 1 83.19 27 ALA B CA 1
ATOM 4071 C C . ALA B 1 27 ? 19.594 0.521 -26.953 1 83.19 27 ALA B C 1
ATOM 4073 O O . ALA B 1 27 ? 19.5 1.608 -27.531 1 83.19 27 ALA B O 1
ATOM 4074 N N . LYS B 1 28 ? 19.391 0.353 -25.766 1 76.31 28 LYS B N 1
ATOM 4075 C CA . LYS B 1 28 ? 19.031 1.498 -24.922 1 76.31 28 LYS B CA 1
ATOM 4076 C C . LYS B 1 28 ? 20.25 2.371 -24.641 1 76.31 28 LYS B C 1
ATOM 4078 O O . LYS B 1 28 ? 20.141 3.598 -24.578 1 76.31 28 LYS B O 1
ATOM 4083 N N . GLY B 1 29 ? 21.438 1.775 -24.312 1 75.19 29 GLY B N 1
ATOM 4084 C CA . GLY B 1 29 ? 22.719 2.465 -24.219 1 75.19 29 GLY B CA 1
ATOM 4085 C C . GLY B 1 29 ? 22.859 3.275 -22.953 1 75.19 29 GLY B C 1
ATOM 4086 O O . GLY B 1 29 ? 23.797 4.082 -22.828 1 75.19 29 GLY B O 1
ATOM 4087 N N . ILE B 1 30 ? 21.938 3.152 -22.047 1 70.94 30 ILE B N 1
ATOM 4088 C CA . ILE B 1 30 ? 22 4.051 -20.891 1 70.94 30 ILE B CA 1
ATOM 4089 C C . ILE B 1 30 ? 22.344 3.252 -19.641 1 70.94 30 ILE B C 1
ATOM 4091 O O . ILE B 1 30 ? 22.688 3.83 -18.594 1 70.94 30 ILE B O 1
ATOM 4095 N N . PHE B 1 31 ? 22.25 1.979 -19.656 1 72.56 31 PHE B N 1
ATOM 4096 C CA . PHE B 1 31 ? 22.406 1.17 -18.453 1 72.56 31 PHE B CA 1
ATOM 4097 C C . PHE B 1 31 ? 23.844 0.688 -18.297 1 72.56 31 PHE B C 1
ATOM 4099 O O . PHE B 1 31 ? 24.188 0.029 -17.312 1 72.56 31 PHE B O 1
ATOM 4106 N N . GLY B 1 32 ? 24.641 1.076 -19.188 1 80.12 32 GLY B N 1
ATOM 4107 C CA . GLY B 1 32 ? 26 0.582 -19.156 1 80.12 32 GLY B CA 1
ATOM 4108 C C . GLY B 1 32 ? 26.312 -0.364 -20.297 1 80.12 32 GLY B C 1
ATOM 4109 O O . GLY B 1 32 ? 25.672 -0.322 -21.344 1 80.12 32 GLY B O 1
ATOM 4110 N N . GLU B 1 33 ? 27.391 -1.019 -20.109 1 88.5 33 GLU B N 1
ATOM 4111 C CA . GLU B 1 33 ? 27.844 -1.928 -21.156 1 88.5 33 GLU B CA 1
ATOM 4112 C C . GLU B 1 33 ? 27.984 -3.352 -20.625 1 88.5 33 GLU B C 1
ATOM 4114 O O . GLU B 1 33 ? 28.5 -3.562 -19.531 1 88.5 33 GLU B O 1
ATOM 4119 N N . VAL B 1 34 ? 27.375 -4.258 -21.438 1 93.69 34 VAL B N 1
ATOM 4120 C CA . VAL B 1 34 ? 27.578 -5.656 -21.094 1 93.69 34 VAL B CA 1
ATOM 4121 C C . VAL B 1 34 ? 29.016 -6.066 -21.438 1 93.69 34 VAL B C 1
ATOM 4123 O O . VAL B 1 34 ? 29.391 -6.09 -22.609 1 93.69 34 VAL B O 1
ATOM 4126 N N . VAL B 1 35 ? 29.719 -6.43 -20.406 1 93.19 35 VAL B N 1
ATOM 4127 C CA . VAL B 1 35 ? 31.141 -6.68 -20.625 1 93.19 35 VAL B CA 1
ATOM 4128 C C . VAL B 1 35 ? 31.375 -8.164 -20.859 1 93.19 35 VAL B C 1
ATOM 4130 O O . VAL B 1 35 ? 32.312 -8.547 -21.562 1 93.19 35 VAL B O 1
ATOM 4133 N N . ALA B 1 36 ? 30.562 -8.984 -20.281 1 95.19 36 ALA B N 1
ATOM 4134 C CA . ALA B 1 36 ? 30.734 -10.422 -20.469 1 95.19 36 ALA B CA 1
ATOM 4135 C C . ALA B 1 36 ? 29.484 -11.188 -20.062 1 95.19 36 ALA B C 1
ATOM 4137 O O . ALA B 1 36 ? 28.688 -10.719 -19.25 1 95.19 36 ALA B O 1
ATOM 4138 N N . PHE B 1 37 ? 29.391 -12.328 -20.703 1 96.56 37 PHE B N 1
ATOM 4139 C CA . PHE B 1 37 ? 28.516 -13.375 -20.203 1 96.56 37 PHE B CA 1
ATOM 4140 C C . PHE B 1 37 ? 29.281 -14.336 -19.297 1 96.56 37 PHE B C 1
ATOM 4142 O O . PHE B 1 37 ? 30.453 -14.648 -19.578 1 96.56 37 PHE B O 1
ATOM 4149 N N . LEU B 1 38 ? 28.688 -14.711 -18.266 1 96.62 38 LEU B N 1
ATOM 4150 C CA . LEU B 1 38 ? 29.219 -15.828 -17.5 1 96.62 38 LEU B CA 1
ATOM 4151 C C . LEU B 1 38 ? 28.297 -17.047 -17.609 1 96.62 38 LEU B C 1
ATOM 4153 O O . LEU B 1 38 ? 27.094 -16.938 -17.422 1 96.62 38 LEU B O 1
ATOM 4157 N N . ASP B 1 39 ? 28.828 -18.172 -17.969 1 96.31 39 ASP B N 1
ATOM 4158 C CA . ASP B 1 39 ? 28.031 -19.375 -18.203 1 96.31 39 ASP B CA 1
ATOM 4159 C C . ASP B 1 39 ? 28.812 -20.625 -17.828 1 96.31 39 ASP B C 1
ATOM 4161 O O . ASP B 1 39 ? 30.047 -20.625 -17.828 1 96.31 39 ASP B O 1
ATOM 4165 N N . ASP B 1 40 ? 28.094 -21.672 -17.5 1 95.12 40 ASP B N 1
ATOM 4166 C CA . ASP B 1 40 ? 28.719 -22.922 -17.109 1 95.12 40 ASP B CA 1
ATOM 4167 C C . ASP B 1 40 ? 28.719 -23.922 -18.266 1 95.12 40 ASP B C 1
ATOM 4169 O O . ASP B 1 40 ? 29.344 -24.984 -18.188 1 95.12 40 ASP B O 1
ATOM 4173 N N . ASP B 1 41 ? 28 -23.609 -19.328 1 95.19 41 ASP B N 1
ATOM 4174 C CA . ASP B 1 41 ? 27.938 -24.5 -20.484 1 95.19 41 ASP B CA 1
ATOM 4175 C C . ASP B 1 41 ? 29.281 -24.5 -21.234 1 95.19 41 ASP B C 1
ATOM 4177 O O . ASP B 1 41 ? 29.641 -23.516 -21.875 1 95.19 41 ASP B O 1
ATOM 4181 N N . PRO B 1 42 ? 29.891 -25.625 -21.297 1 94.5 42 PRO B N 1
ATOM 4182 C CA . PRO B 1 42 ? 31.203 -25.688 -21.938 1 94.5 42 PRO B CA 1
ATOM 4183 C C . PRO B 1 42 ? 31.141 -25.375 -23.422 1 94.5 42 PRO B C 1
ATOM 4185 O O . PRO B 1 42 ? 32.125 -24.875 -23.984 1 94.5 42 PRO B O 1
ATOM 4188 N N . ALA B 1 43 ? 30.094 -25.594 -24.016 1 95.5 43 ALA B N 1
ATOM 4189 C CA . ALA B 1 43 ? 29.953 -25.344 -25.453 1 95.5 43 ALA B CA 1
ATOM 4190 C C . ALA B 1 43 ? 29.953 -23.844 -25.75 1 95.5 43 ALA B C 1
ATOM 4192 O O . ALA B 1 43 ? 30.266 -23.438 -26.875 1 95.5 43 ALA B O 1
ATOM 4193 N N . LYS B 1 44 ? 29.672 -23.094 -24.781 1 95.44 44 LYS B N 1
ATOM 4194 C CA . LYS B 1 44 ? 29.562 -21.656 -24.984 1 95.44 44 LYS B CA 1
ATOM 4195 C C . LYS B 1 44 ? 30.828 -20.938 -24.516 1 95.44 44 LYS B C 1
ATOM 4197 O O . LYS B 1 44 ? 31.172 -19.875 -25.031 1 95.44 44 LYS B O 1
ATOM 4202 N N . ILE B 1 45 ? 31.469 -21.469 -23.594 1 95.06 45 ILE B N 1
ATOM 4203 C CA . ILE B 1 45 ? 32.625 -20.828 -22.953 1 95.06 45 ILE B CA 1
ATOM 4204 C C . ILE B 1 45 ? 33.719 -20.656 -23.984 1 95.06 45 ILE B C 1
ATOM 4206 O O . ILE B 1 45 ? 34.031 -21.562 -24.75 1 95.06 45 ILE B O 1
ATOM 4210 N N . GLY B 1 46 ? 34.281 -19.469 -24.016 1 93.81 46 GLY B N 1
ATOM 4211 C CA . GLY B 1 46 ? 35.375 -19.188 -24.938 1 93.81 46 GLY B CA 1
ATOM 4212 C C . GLY B 1 46 ? 34.938 -18.547 -26.234 1 93.81 46 GLY B C 1
ATOM 4213 O O . GLY B 1 46 ? 35.75 -18.062 -27.016 1 93.81 46 GLY B O 1
ATOM 4214 N N . HIS B 1 47 ? 33.688 -18.547 -26.422 1 94.56 47 HIS B N 1
ATOM 4215 C CA . HIS B 1 47 ? 33.125 -17.906 -27.609 1 94.56 47 HIS B CA 1
ATOM 4216 C C . HIS B 1 47 ? 32.625 -16.484 -27.281 1 94.56 47 HIS B C 1
ATOM 4218 O O . HIS B 1 47 ? 32.875 -15.969 -26.203 1 94.56 47 HIS B O 1
ATOM 4224 N N . SER B 1 48 ? 32.125 -15.875 -28.344 1 95.88 48 SER B N 1
ATOM 4225 C CA . SER B 1 48 ? 31.531 -14.555 -28.172 1 95.88 48 SER B CA 1
ATOM 4226 C C . SER B 1 48 ? 30.141 -14.5 -28.766 1 95.88 48 SER B C 1
ATOM 4228 O O . SER B 1 48 ? 29.828 -15.219 -29.719 1 95.88 48 SER B O 1
ATOM 4230 N N . ILE B 1 49 ? 29.344 -13.836 -28.172 1 95.06 49 ILE B N 1
ATOM 4231 C CA . ILE B 1 49 ? 27.984 -13.594 -28.656 1 95.06 49 ILE B CA 1
ATOM 4232 C C . ILE B 1 49 ? 27.797 -12.109 -28.938 1 95.06 49 ILE B C 1
ATOM 4234 O O . ILE B 1 49 ? 27.781 -11.289 -28.016 1 95.06 49 ILE B O 1
ATOM 4238 N N . GLU B 1 50 ? 27.688 -11.773 -30.234 1 92.69 50 GLU B N 1
ATOM 4239 C CA . GLU B 1 50 ? 27.531 -10.391 -30.656 1 92.69 50 GLU B CA 1
ATOM 4240 C C . GLU B 1 50 ? 28.672 -9.523 -30.109 1 92.69 50 GLU B C 1
ATOM 4242 O O . GLU B 1 50 ? 28.422 -8.438 -29.578 1 92.69 50 GLU B O 1
ATOM 4247 N N . GLY B 1 51 ? 29.781 -10.109 -30.031 1 93.56 51 GLY B N 1
ATOM 4248 C CA . GLY B 1 51 ? 30.984 -9.383 -29.641 1 93.56 51 GLY B CA 1
ATOM 4249 C C . GLY B 1 51 ? 31.25 -9.422 -28.141 1 93.56 51 GLY B C 1
ATOM 4250 O O . GLY B 1 51 ? 32.281 -8.914 -27.688 1 93.56 51 GLY B O 1
ATOM 4251 N N . ILE B 1 52 ? 30.375 -10 -27.359 1 96.06 52 ILE B N 1
ATOM 4252 C CA . ILE B 1 52 ? 30.547 -10.086 -25.922 1 96.06 52 ILE B CA 1
ATOM 4253 C C . ILE B 1 52 ? 31.109 -11.453 -25.547 1 96.06 52 ILE B C 1
ATOM 4255 O O . ILE B 1 52 ? 30.547 -12.492 -25.906 1 96.06 52 ILE B O 1
ATOM 4259 N N . PRO B 1 53 ? 32.25 -11.469 -24.891 1 96.06 53 PRO B N 1
ATOM 4260 C CA . PRO B 1 53 ? 32.844 -12.758 -24.562 1 96.06 53 PRO B CA 1
ATOM 4261 C C . PRO B 1 53 ? 32 -13.57 -23.578 1 96.06 53 PRO B C 1
ATOM 4263 O O . PRO B 1 53 ? 31.375 -13 -22.703 1 96.06 53 PRO B O 1
ATOM 4266 N N . VAL B 1 54 ? 32.031 -14.883 -23.75 1 97.06 54 VAL B N 1
ATOM 4267 C CA . VAL B 1 54 ? 31.438 -15.812 -22.812 1 97.06 54 VAL B CA 1
ATOM 4268 C C . VAL B 1 54 ? 32.531 -16.469 -21.953 1 97.06 54 VAL B C 1
ATOM 4270 O O . VAL B 1 54 ? 33.312 -17.25 -22.469 1 97.06 54 VAL B O 1
ATOM 4273 N N . LEU B 1 55 ? 32.438 -16.125 -20.688 1 96 55 LEU B N 1
ATOM 4274 C CA . LEU B 1 55 ? 33.438 -16.641 -19.75 1 96 55 LEU B CA 1
ATOM 4275 C C . LEU B 1 55 ? 32.844 -17.703 -18.844 1 96 55 LEU B C 1
ATOM 4277 O O . LEU B 1 55 ? 31.625 -17.75 -18.656 1 96 55 LEU B O 1
ATOM 4281 N N . GLY B 1 56 ? 33.781 -18.562 -18.266 1 92.88 56 GLY B N 1
ATOM 4282 C CA . GLY B 1 56 ? 33.312 -19.578 -17.344 1 92.88 56 GLY B CA 1
ATOM 4283 C C . GLY B 1 56 ? 34.375 -20.625 -17.016 1 92.88 56 GLY B C 1
ATOM 4284 O O . GLY B 1 56 ? 35.5 -20.516 -17.469 1 92.88 56 GLY B O 1
ATOM 4285 N N . PRO B 1 57 ? 34.125 -21.562 -16.375 1 94.38 57 PRO B N 1
ATOM 4286 C CA . PRO B 1 57 ? 32.938 -21.734 -15.523 1 94.38 57 PRO B CA 1
ATOM 4287 C C . PRO B 1 57 ? 32.75 -20.594 -14.531 1 94.38 57 PRO B C 1
ATOM 4289 O O . PRO B 1 57 ? 33.719 -19.953 -14.133 1 94.38 57 PRO B O 1
ATOM 4292 N N . ILE B 1 58 ? 31.516 -20.328 -14.109 1 95.38 58 ILE B N 1
ATOM 4293 C CA . ILE B 1 58 ? 31.156 -19.141 -13.344 1 95.38 58 ILE B CA 1
ATOM 4294 C C . ILE B 1 58 ? 31.984 -19.078 -12.055 1 95.38 58 ILE B C 1
ATOM 4296 O O . ILE B 1 58 ? 32.562 -18.047 -11.734 1 95.38 58 ILE B O 1
ATOM 4300 N N . LYS B 1 59 ? 32.062 -20.203 -11.32 1 91.25 59 LYS B N 1
ATOM 4301 C CA . LYS B 1 59 ? 32.75 -20.266 -10.039 1 91.25 59 LYS B CA 1
ATOM 4302 C C . LYS B 1 59 ? 34.219 -19.859 -10.188 1 91.25 59 LYS B C 1
ATOM 4304 O O . LYS B 1 59 ? 34.75 -19.172 -9.32 1 91.25 59 LYS B O 1
ATOM 4309 N N . ASP B 1 60 ? 34.812 -20.203 -11.25 1 90.38 60 ASP B N 1
ATOM 4310 C CA . ASP B 1 60 ? 36.219 -19.953 -11.469 1 90.38 60 ASP B CA 1
ATOM 4311 C C . ASP B 1 60 ? 36.469 -18.531 -11.945 1 90.38 60 ASP B C 1
ATOM 4313 O O . ASP B 1 60 ? 37.406 -17.859 -11.461 1 90.38 60 ASP B O 1
ATOM 4317 N N . VAL B 1 61 ? 35.688 -18.078 -12.742 1 90.06 61 VAL B N 1
ATOM 4318 C CA . VAL B 1 61 ? 35.938 -16.781 -13.375 1 90.06 61 VAL B CA 1
ATOM 4319 C C . VAL B 1 61 ? 35.5 -15.656 -12.438 1 90.06 61 VAL B C 1
ATOM 4321 O O . VAL B 1 61 ? 36.125 -14.594 -12.414 1 90.06 61 VAL B O 1
ATOM 4324 N N . ALA B 1 62 ? 34.438 -15.836 -11.688 1 89.06 62 ALA B N 1
ATOM 4325 C CA . ALA B 1 62 ? 33.938 -14.797 -10.797 1 89.06 62 ALA B CA 1
ATOM 4326 C C . ALA B 1 62 ? 35.031 -14.352 -9.812 1 89.06 62 ALA B C 1
ATOM 4328 O O . ALA B 1 62 ? 35.125 -13.164 -9.484 1 89.06 62 ALA B O 1
ATOM 4329 N N . ARG B 1 63 ? 35.781 -15.266 -9.391 1 81.44 63 ARG B N 1
ATOM 4330 C CA . ARG B 1 63 ? 36.844 -14.984 -8.422 1 81.44 63 ARG B CA 1
ATOM 4331 C C . ARG B 1 63 ? 37.969 -14.156 -9.047 1 81.44 63 ARG B C 1
ATOM 4333 O O . ARG B 1 63 ? 38.719 -13.484 -8.336 1 81.44 63 ARG B O 1
ATOM 4340 N N . LEU B 1 64 ? 38 -14.242 -10.273 1 80.44 64 LEU B N 1
ATOM 4341 C CA . LEU B 1 64 ? 39.094 -13.602 -10.984 1 80.44 64 LEU B CA 1
ATOM 4342 C C . LEU B 1 64 ? 38.719 -12.188 -11.406 1 80.44 64 LEU B C 1
ATOM 4344 O O . LEU B 1 64 ? 39.594 -11.391 -11.789 1 80.44 64 LEU B O 1
ATOM 4348 N N . LEU B 1 65 ? 37.469 -11.93 -11.273 1 80.06 65 LEU B N 1
ATOM 4349 C CA . LEU B 1 65 ? 37 -10.625 -11.727 1 80.06 65 LEU B CA 1
ATOM 4350 C C . LEU B 1 65 ? 37.312 -9.539 -10.695 1 80.06 65 LEU B C 1
ATOM 4352 O O . LEU B 1 65 ? 37.219 -9.781 -9.492 1 80.06 65 LEU B O 1
ATOM 4356 N N . ARG B 1 66 ? 37.938 -8.438 -11.062 1 72.12 66 ARG B N 1
ATOM 4357 C CA . ARG B 1 66 ? 38.125 -7.25 -10.234 1 72.12 66 ARG B CA 1
ATOM 4358 C C . ARG B 1 66 ? 36.906 -6.332 -10.305 1 72.12 66 ARG B C 1
ATOM 4360 O O . ARG B 1 66 ? 36.688 -5.641 -11.305 1 72.12 66 ARG B O 1
ATOM 4367 N N . MET B 1 67 ? 36.156 -6.395 -9.242 1 71.81 67 MET B N 1
ATOM 4368 C CA . MET B 1 67 ? 34.875 -5.699 -9.336 1 71.81 67 MET B CA 1
ATOM 4369 C C . MET B 1 67 ? 34.969 -4.316 -8.695 1 71.81 67 MET B C 1
ATOM 4371 O O . MET B 1 67 ? 35.656 -4.129 -7.707 1 71.81 67 MET B O 1
ATOM 4375 N N . ASN B 1 68 ? 34.438 -3.379 -9.477 1 68.94 68 ASN B N 1
ATOM 4376 C CA . ASN B 1 68 ? 34.188 -2.057 -8.914 1 68.94 68 ASN B CA 1
ATOM 4377 C C . ASN B 1 68 ? 32.812 -1.964 -8.305 1 68.94 68 ASN B C 1
ATOM 4379 O O . ASN B 1 68 ? 31.906 -2.734 -8.672 1 68.94 68 ASN B O 1
ATOM 4383 N N . PRO B 1 69 ? 32.719 -1.102 -7.426 1 65.06 69 PRO B N 1
ATOM 4384 C CA . PRO B 1 69 ? 31.406 -0.95 -6.77 1 65.06 69 PRO B CA 1
ATOM 4385 C C . PRO B 1 69 ? 30.281 -0.682 -7.754 1 65.06 69 PRO B C 1
ATOM 4387 O O . PRO B 1 69 ? 29.125 -0.999 -7.469 1 65.06 69 PRO B O 1
ATOM 4390 N N . ALA B 1 70 ? 30.547 -0.192 -8.867 1 70.62 70 ALA B N 1
ATOM 4391 C CA . ALA B 1 70 ? 29.516 0.187 -9.836 1 70.62 70 ALA B CA 1
ATOM 4392 C C . ALA B 1 70 ? 29.156 -0.99 -10.734 1 70.62 70 ALA B C 1
ATOM 4394 O O . ALA B 1 70 ? 28.141 -0.951 -11.43 1 70.62 70 ALA B O 1
ATOM 4395 N N . ASP B 1 71 ? 29.906 -2.066 -10.688 1 84.5 71 ASP B N 1
ATOM 4396 C CA . ASP B 1 71 ? 29.641 -3.232 -11.523 1 84.5 71 ASP B CA 1
ATOM 4397 C C . ASP B 1 71 ? 28.375 -3.959 -11.055 1 84.5 71 ASP B C 1
ATOM 4399 O O . ASP B 1 71 ? 28.109 -4.047 -9.852 1 84.5 71 ASP B O 1
ATOM 4403 N N . GLU B 1 72 ? 27.562 -4.441 -12.062 1 90.19 72 GLU B N 1
ATOM 4404 C CA . GLU B 1 72 ? 26.312 -5.113 -11.742 1 90.19 72 GLU B CA 1
ATOM 4405 C C . GLU B 1 72 ? 26.234 -6.484 -12.406 1 90.19 72 GLU B C 1
ATOM 4407 O O . GLU B 1 72 ? 26.688 -6.656 -13.539 1 90.19 72 GLU B O 1
ATOM 4412 N N . ALA B 1 73 ? 25.766 -7.418 -11.656 1 93.62 73 ALA B N 1
ATOM 4413 C CA . ALA B 1 73 ? 25.484 -8.734 -12.211 1 93.62 73 ALA B CA 1
ATOM 4414 C C . ALA B 1 73 ? 23.984 -8.938 -12.422 1 93.62 73 ALA B C 1
ATOM 4416 O O . ALA B 1 73 ? 23.172 -8.547 -11.586 1 93.62 73 ALA B O 1
ATOM 4417 N N . ILE B 1 74 ? 23.578 -9.461 -13.57 1 93.5 74 ILE B N 1
ATOM 4418 C CA . ILE B 1 74 ? 22.188 -9.789 -13.852 1 93.5 74 ILE B CA 1
ATOM 4419 C C . ILE B 1 74 ? 22.047 -11.289 -14.094 1 93.5 74 ILE B C 1
ATOM 4421 O O . ILE B 1 74 ? 22.516 -11.812 -15.109 1 93.5 74 ILE B O 1
ATOM 4425 N N . ILE B 1 75 ? 21.406 -11.953 -13.219 1 93.31 75 ILE B N 1
ATOM 4426 C CA . ILE B 1 75 ? 21.156 -13.383 -13.375 1 93.31 75 ILE B CA 1
ATOM 4427 C C . ILE B 1 75 ? 20 -13.594 -14.352 1 93.31 75 ILE B C 1
ATOM 4429 O O . ILE B 1 75 ? 18.844 -13.281 -14.047 1 93.31 75 ILE B O 1
ATOM 4433 N N . ALA B 1 76 ? 20.297 -14.156 -15.469 1 90.56 76 ALA B N 1
ATOM 4434 C CA . ALA B 1 76 ? 19.297 -14.328 -16.531 1 90.56 76 ALA B CA 1
ATOM 4435 C C . ALA B 1 76 ? 19.109 -15.805 -16.859 1 90.56 76 ALA B C 1
ATOM 4437 O O . ALA B 1 76 ? 19.188 -16.203 -18.031 1 90.56 76 ALA B O 1
ATOM 4438 N N . ILE B 1 77 ? 18.844 -16.594 -15.875 1 87.88 77 ILE B N 1
ATOM 4439 C CA . ILE B 1 77 ? 18.562 -18.016 -16 1 87.88 77 ILE B CA 1
ATOM 4440 C C . ILE B 1 77 ? 17.188 -18.328 -15.414 1 87.88 77 ILE B C 1
ATOM 4442 O O . ILE B 1 77 ? 17.094 -18.891 -14.32 1 87.88 77 ILE B O 1
ATOM 4446 N N . PRO B 1 78 ? 16.172 -18.109 -16.125 1 79.19 78 PRO B N 1
ATOM 4447 C CA . PRO B 1 78 ? 14.812 -18.25 -15.586 1 79.19 78 PRO B CA 1
ATOM 4448 C C . PRO B 1 78 ? 14.516 -19.672 -15.102 1 79.19 78 PRO B C 1
ATOM 4450 O O . PRO B 1 78 ? 13.68 -19.859 -14.211 1 79.19 78 PRO B O 1
ATOM 4453 N N . SER B 1 79 ? 15.273 -20.656 -15.594 1 77.25 79 SER B N 1
ATOM 4454 C CA . SER B 1 79 ? 15.016 -22.047 -15.266 1 77.25 79 SER B CA 1
ATOM 4455 C C . SER B 1 79 ? 15.883 -22.516 -14.102 1 77.25 79 SER B C 1
ATOM 4457 O O . SER B 1 79 ? 15.836 -23.688 -13.719 1 77.25 79 SER B O 1
ATOM 4459 N N . ALA B 1 80 ? 16.656 -21.609 -13.562 1 82.88 80 ALA B N 1
ATOM 4460 C CA . ALA B 1 80 ? 17.594 -21.984 -12.508 1 82.88 80 ALA B CA 1
ATOM 4461 C C . ALA B 1 80 ? 16.859 -22.484 -11.273 1 82.88 80 ALA B C 1
ATOM 4463 O O . ALA B 1 80 ? 15.82 -21.922 -10.883 1 82.88 80 ALA B O 1
ATOM 4464 N N . SER B 1 81 ? 17.375 -23.594 -10.711 1 82.06 81 SER B N 1
ATOM 4465 C CA . SER B 1 81 ? 16.859 -24.062 -9.438 1 82.06 81 SER B CA 1
ATOM 4466 C C . SER B 1 81 ? 17.234 -23.109 -8.305 1 82.06 81 SER B C 1
ATOM 4468 O O . SER B 1 81 ? 18.156 -22.312 -8.438 1 82.06 81 SER B O 1
ATOM 4470 N N . ARG B 1 82 ? 16.547 -23.203 -7.219 1 79.88 82 ARG B N 1
ATOM 4471 C CA . ARG B 1 82 ? 16.828 -22.344 -6.07 1 79.88 82 ARG B CA 1
ATOM 4472 C C . ARG B 1 82 ? 18.203 -22.625 -5.492 1 79.88 82 ARG B C 1
ATOM 4474 O O . ARG B 1 82 ? 18.906 -21.703 -5.059 1 79.88 82 ARG B O 1
ATOM 4481 N N . GLU B 1 83 ? 18.5 -23.844 -5.473 1 80.69 83 GLU B N 1
ATOM 4482 C CA . GLU B 1 83 ? 19.812 -24.234 -4.984 1 80.69 83 GLU B CA 1
ATOM 4483 C C . GLU B 1 83 ? 20.922 -23.609 -5.824 1 80.69 83 GLU B C 1
ATOM 4485 O O . GLU B 1 83 ? 21.906 -23.094 -5.281 1 80.69 83 GLU B O 1
ATOM 4490 N N . TYR B 1 84 ? 20.688 -23.719 -7.082 1 87.81 84 TYR B N 1
ATOM 4491 C CA . TYR B 1 84 ? 21.688 -23.156 -7.988 1 87.81 84 TYR B CA 1
ATOM 4492 C C . TYR B 1 84 ? 21.734 -21.625 -7.844 1 87.81 84 TYR B C 1
ATOM 4494 O O . TYR B 1 84 ? 22.828 -21.047 -7.875 1 87.81 84 TYR B O 1
ATOM 4502 N N . LEU B 1 85 ? 20.625 -21.016 -7.695 1 88.31 85 LEU B N 1
ATOM 4503 C CA . LEU B 1 85 ? 20.578 -19.562 -7.512 1 88.31 85 LEU B CA 1
ATOM 4504 C C . LEU B 1 85 ? 21.312 -19.156 -6.246 1 88.31 85 LEU B C 1
ATOM 4506 O O . LEU B 1 85 ? 22 -18.125 -6.23 1 88.31 85 LEU B O 1
ATOM 4510 N N . ARG B 1 86 ? 21.125 -19.938 -5.195 1 85.12 86 ARG B N 1
ATOM 4511 C CA . ARG B 1 86 ? 21.844 -19.672 -3.953 1 85.12 86 ARG B CA 1
ATOM 4512 C C . ARG B 1 86 ? 23.344 -19.75 -4.168 1 85.12 86 ARG B C 1
ATOM 4514 O O . ARG B 1 86 ? 24.094 -18.906 -3.664 1 85.12 86 ARG B O 1
ATOM 4521 N N . GLU B 1 87 ? 23.719 -20.719 -4.832 1 87.81 87 GLU B N 1
ATOM 4522 C CA . GLU B 1 87 ? 25.141 -20.891 -5.145 1 87.81 87 GLU B CA 1
ATOM 4523 C C . GLU B 1 87 ? 25.672 -19.703 -5.945 1 87.81 87 GLU B C 1
ATOM 4525 O O . GLU B 1 87 ? 26.734 -19.172 -5.633 1 87.81 87 GLU B O 1
ATOM 4530 N N . LEU B 1 88 ? 24.922 -19.344 -6.953 1 92.06 88 LEU B N 1
ATOM 4531 C CA . LEU B 1 88 ? 25.312 -18.219 -7.805 1 92.06 88 LEU B CA 1
ATOM 4532 C C . LEU B 1 88 ? 25.438 -16.938 -6.988 1 92.06 88 LEU B C 1
ATOM 4534 O O . LEU B 1 88 ? 26.391 -16.188 -7.156 1 92.06 88 LEU B O 1
ATOM 4538 N N . TYR B 1 89 ? 24.438 -16.719 -6.195 1 88.94 89 TYR B N 1
ATOM 4539 C CA . TYR B 1 89 ? 24.422 -15.508 -5.371 1 88.94 89 TYR B CA 1
ATOM 4540 C C . TYR B 1 89 ? 25.672 -15.43 -4.504 1 88.94 89 TYR B C 1
ATOM 4542 O O . TYR B 1 89 ? 26.312 -14.383 -4.43 1 88.94 89 TYR B O 1
ATOM 4550 N N . ASN B 1 90 ? 25.969 -16.531 -3.881 1 85.38 90 ASN B N 1
ATOM 4551 C CA . ASN B 1 90 ? 27.141 -16.578 -3 1 85.38 90 ASN B CA 1
ATOM 4552 C C . ASN B 1 90 ? 28.438 -16.328 -3.766 1 85.38 90 ASN B C 1
ATOM 4554 O O . ASN B 1 90 ? 29.312 -15.602 -3.293 1 85.38 90 ASN B O 1
ATOM 4558 N N . ILE B 1 91 ? 28.531 -16.922 -4.875 1 89.69 91 ILE B N 1
ATOM 4559 C CA . ILE B 1 91 ? 29.703 -16.75 -5.719 1 89.69 91 ILE B CA 1
ATOM 4560 C C . ILE B 1 91 ? 29.859 -15.289 -6.109 1 89.69 91 ILE B C 1
ATOM 4562 O O . ILE B 1 91 ? 30.953 -14.734 -6.012 1 89.69 91 ILE B O 1
ATOM 4566 N N . LEU B 1 92 ? 28.812 -14.695 -6.5 1 90.69 92 LEU B N 1
ATOM 4567 C CA . LEU B 1 92 ? 28.828 -13.32 -6.98 1 90.69 92 LEU B CA 1
ATOM 4568 C C . LEU B 1 92 ? 29.125 -12.352 -5.844 1 90.69 92 LEU B C 1
ATOM 4570 O O . LEU B 1 92 ? 29.875 -11.383 -6.016 1 90.69 92 LEU B O 1
ATOM 4574 N N . LYS B 1 93 ? 28.531 -12.633 -4.73 1 83.88 93 LYS B N 1
ATOM 4575 C CA . LYS B 1 93 ? 28.781 -11.797 -3.561 1 83.88 93 LYS B CA 1
ATOM 4576 C C . LYS B 1 93 ? 30.25 -11.875 -3.135 1 83.88 93 LYS B C 1
ATOM 4578 O O . LYS B 1 93 ? 30.859 -10.852 -2.814 1 83.88 93 LYS B O 1
ATOM 4583 N N . LYS B 1 94 ? 30.734 -13.062 -3.123 1 82.06 94 LYS B N 1
ATOM 4584 C CA . LYS B 1 94 ? 32.125 -13.273 -2.76 1 82.06 94 LYS B CA 1
ATOM 4585 C C . LYS B 1 94 ? 33.062 -12.586 -3.746 1 82.06 94 LYS B C 1
ATOM 4587 O O . LYS B 1 94 ? 34.156 -12.109 -3.365 1 82.06 94 LYS B O 1
ATOM 4592 N N . ALA B 1 95 ? 32.594 -12.523 -4.941 1 85.19 95 ALA B N 1
ATOM 4593 C CA . ALA B 1 95 ? 33.406 -11.891 -5.992 1 85.19 95 ALA B CA 1
ATOM 4594 C C . ALA B 1 95 ? 33.375 -10.375 -5.855 1 85.19 95 ALA B C 1
ATOM 4596 O O . ALA B 1 95 ? 34.156 -9.672 -6.496 1 85.19 95 ALA B O 1
ATOM 4597 N N . GLY B 1 96 ? 32.375 -9.883 -5.062 1 78.5 96 GLY B N 1
ATOM 4598 C CA . GLY B 1 96 ? 32.375 -8.453 -4.785 1 78.5 96 GLY B CA 1
ATOM 4599 C C . GLY B 1 96 ? 31.234 -7.707 -5.438 1 78.5 96 GLY B C 1
ATOM 4600 O O . GLY B 1 96 ? 31.141 -6.48 -5.336 1 78.5 96 GLY B O 1
ATOM 4601 N N . PHE B 1 97 ? 30.344 -8.383 -6.156 1 84.56 97 PHE B N 1
ATOM 4602 C CA . PHE B 1 97 ? 29.188 -7.715 -6.727 1 84.56 97 PHE B CA 1
ATOM 4603 C C . PHE B 1 97 ? 28.25 -7.207 -5.629 1 84.56 97 PHE B C 1
ATOM 4605 O O . PHE B 1 97 ? 27.734 -7.996 -4.84 1 84.56 97 PHE B O 1
ATOM 4612 N N . GLU B 1 98 ? 28.062 -5.926 -5.641 1 75.44 98 GLU B N 1
ATOM 4613 C CA . GLU B 1 98 ? 27.141 -5.352 -4.668 1 75.44 98 GLU B CA 1
ATOM 4614 C C . GLU B 1 98 ? 25.719 -5.266 -5.23 1 75.44 98 GLU B C 1
ATOM 4616 O O . GLU B 1 98 ? 24.75 -5.34 -4.48 1 75.44 98 GLU B O 1
ATOM 4621 N N . LYS B 1 99 ? 25.641 -5.07 -6.465 1 84.56 99 LYS B N 1
ATOM 4622 C CA . LYS B 1 99 ? 24.359 -4.984 -7.156 1 84.56 99 LYS B CA 1
ATOM 4623 C C . LYS B 1 99 ? 24.109 -6.234 -7.988 1 84.56 99 LYS B C 1
ATOM 4625 O O . LYS B 1 99 ? 24.75 -6.453 -9.016 1 84.56 99 LYS B O 1
ATOM 4630 N N . ILE B 1 100 ? 23.188 -7.047 -7.508 1 89.25 100 ILE B N 1
ATOM 4631 C CA . ILE B 1 100 ? 22.812 -8.266 -8.211 1 89.25 100 ILE B CA 1
ATOM 4632 C C . ILE B 1 100 ? 21.328 -8.234 -8.555 1 89.25 100 ILE B C 1
ATOM 4634 O O . ILE B 1 100 ? 20.484 -8.109 -7.668 1 89.25 100 ILE B O 1
ATOM 4638 N N . ARG B 1 101 ? 21.062 -8.273 -9.797 1 89.81 101 ARG B N 1
ATOM 4639 C CA . ARG B 1 101 ? 19.688 -8.305 -10.281 1 89.81 101 ARG B CA 1
ATOM 4640 C C . ARG B 1 101 ? 19.328 -9.688 -10.82 1 89.81 101 ARG B C 1
ATOM 4642 O O . ARG B 1 101 ? 20.219 -10.508 -11.078 1 89.81 101 ARG B O 1
ATOM 4649 N N . ILE B 1 102 ? 18.047 -9.977 -10.93 1 89.31 102 ILE B N 1
ATOM 4650 C CA . ILE B 1 102 ? 17.578 -11.266 -11.422 1 89.31 102 ILE B CA 1
ATOM 4651 C C . ILE B 1 102 ? 16.406 -11.062 -12.383 1 89.31 102 ILE B C 1
ATOM 4653 O O . ILE B 1 102 ? 15.578 -10.18 -12.172 1 89.31 102 ILE B O 1
ATOM 4657 N N . LEU B 1 103 ? 16.469 -11.75 -13.422 1 85 103 LEU B N 1
ATOM 4658 C CA . LEU B 1 103 ? 15.289 -11.922 -14.25 1 85 103 LEU B CA 1
ATOM 4659 C C . LEU B 1 103 ? 14.391 -13.023 -13.695 1 85 103 LEU B C 1
ATOM 4661 O O . LEU B 1 103 ? 14.75 -14.203 -13.727 1 85 103 LEU B O 1
ATOM 4665 N N . PRO B 1 104 ? 13.359 -12.562 -13.055 1 72.69 104 PRO B N 1
ATOM 4666 C CA . PRO B 1 104 ? 12.523 -13.578 -12.398 1 72.69 104 PRO B CA 1
ATOM 4667 C C . PRO B 1 104 ? 12.039 -14.656 -13.359 1 72.69 104 PRO B C 1
ATOM 4669 O O . PRO B 1 104 ? 11.977 -14.43 -14.57 1 72.69 104 PRO B O 1
ATOM 4672 N N . GLY B 1 105 ? 12.094 -15.914 -12.828 1 60.56 105 GLY B N 1
ATOM 4673 C CA . GLY B 1 105 ? 11.789 -17.141 -13.555 1 60.56 105 GLY B CA 1
ATOM 4674 C C . GLY B 1 105 ? 10.57 -17.016 -14.453 1 60.56 105 GLY B C 1
ATOM 4675 O O . GLY B 1 105 ? 9.883 -15.984 -14.43 1 60.56 105 GLY B O 1
ATOM 4676 N N . ILE B 1 106 ? 10.484 -18.062 -15.281 1 52.19 106 ILE B N 1
ATOM 4677 C CA . ILE B 1 106 ? 9.852 -18.484 -16.531 1 52.19 106 ILE B CA 1
ATOM 4678 C C . ILE B 1 106 ? 8.367 -18.141 -16.5 1 52.19 106 ILE B C 1
ATOM 4680 O O . ILE B 1 106 ? 7.746 -17.938 -17.547 1 52.19 106 ILE B O 1
ATOM 4684 N N . SER B 1 107 ? 7.781 -18.406 -15.414 1 49.5 107 SER B N 1
ATOM 4685 C CA . SER B 1 107 ? 6.367 -18.359 -15.781 1 49.5 107 SER B CA 1
ATOM 4686 C C . SER B 1 107 ? 6.02 -17.047 -16.484 1 49.5 107 SER B C 1
ATOM 4688 O O . SER B 1 107 ? 5.152 -17.016 -17.359 1 49.5 107 SER B O 1
ATOM 4690 N N . GLN B 1 108 ? 6.695 -16.078 -16.156 1 48.75 108 GLN B N 1
ATOM 4691 C CA . GLN B 1 108 ? 6.402 -14.75 -16.703 1 48.75 108 GLN B CA 1
ATOM 4692 C C . GLN B 1 108 ? 7.09 -14.539 -18.047 1 48.75 108 GLN B C 1
ATOM 4694 O O . GLN B 1 108 ? 6.629 -13.742 -18.859 1 48.75 108 GLN B O 1
ATOM 4699 N N . ILE B 1 109 ? 8.375 -15.195 -18.219 1 50.44 109 ILE B N 1
ATOM 4700 C CA . ILE B 1 109 ? 9.195 -14.992 -19.391 1 50.44 109 ILE B CA 1
ATOM 4701 C C . ILE B 1 109 ? 9.047 -16.188 -20.344 1 50.44 109 ILE B C 1
ATOM 4703 O O . ILE B 1 109 ? 9.578 -16.188 -21.453 1 50.44 109 ILE B O 1
ATOM 4707 N N . ILE B 1 110 ? 8.43 -17.234 -19.812 1 47.09 110 ILE B N 1
ATOM 4708 C CA . ILE B 1 110 ? 8.625 -18.531 -20.453 1 47.09 110 ILE B CA 1
ATOM 4709 C C . ILE B 1 110 ? 8.656 -18.344 -21.969 1 47.09 110 ILE B C 1
ATOM 4711 O O . ILE B 1 110 ? 9.555 -18.859 -22.641 1 47.09 110 ILE B O 1
ATOM 4715 N N . GLU B 1 111 ? 7.367 -18.188 -22.547 1 52.16 111 GLU B N 1
ATOM 4716 C CA . GLU B 1 111 ? 7.383 -18.344 -24 1 52.16 111 GLU B CA 1
ATOM 4717 C C . GLU B 1 111 ? 7.621 -17.016 -24.703 1 52.16 111 GLU B C 1
ATOM 4719 O O . GLU B 1 111 ? 7.703 -16.969 -25.938 1 52.16 111 GLU B O 1
ATOM 4724 N N . GLY B 1 112 ? 7.895 -16.016 -23.781 1 57.22 112 GLY B N 1
ATOM 4725 C CA . GLY B 1 112 ? 8.031 -14.773 -24.516 1 57.22 112 GLY B CA 1
ATOM 4726 C C . GLY B 1 112 ? 9.391 -14.133 -24.359 1 57.22 112 GLY B C 1
ATOM 4727 O O . GLY B 1 112 ? 10.336 -14.766 -23.891 1 57.22 112 GLY B O 1
ATOM 4728 N N . ASP B 1 113 ? 9.578 -13.047 -24.891 1 67.5 113 ASP B N 1
ATOM 4729 C CA . ASP B 1 113 ? 10.805 -12.25 -24.906 1 67.5 113 ASP B CA 1
ATOM 4730 C C . ASP B 1 113 ? 11.125 -11.711 -23.516 1 67.5 113 ASP B C 1
ATOM 4732 O O . ASP B 1 113 ? 10.219 -11.398 -22.734 1 67.5 113 ASP B O 1
ATOM 4736 N N . ALA B 1 114 ? 12.32 -11.992 -23.031 1 75.25 114 ALA B N 1
ATOM 4737 C CA . ALA B 1 114 ? 12.836 -11.367 -21.812 1 75.25 114 ALA B CA 1
ATOM 4738 C C . ALA B 1 114 ? 12.992 -9.867 -22 1 75.25 114 ALA B C 1
ATOM 4740 O O . ALA B 1 114 ? 13.383 -9.398 -23.062 1 75.25 114 ALA B O 1
ATOM 4741 N N . HIS B 1 115 ? 12.539 -9.109 -21 1 76.19 115 HIS B N 1
ATOM 4742 C CA . HIS B 1 115 ? 12.664 -7.656 -21.047 1 76.19 115 HIS B CA 1
ATOM 4743 C C . HIS B 1 115 ? 13.398 -7.125 -19.828 1 76.19 115 HIS B C 1
ATOM 4745 O O . HIS B 1 115 ? 13.211 -7.621 -18.703 1 76.19 115 HIS B O 1
ATOM 4751 N N . LEU B 1 116 ? 14.18 -6.164 -20.047 1 76.12 116 LEU B N 1
ATOM 4752 C CA . LEU B 1 116 ? 14.992 -5.547 -19 1 76.12 116 LEU B CA 1
ATOM 4753 C C . LEU B 1 116 ? 14.109 -4.996 -17.891 1 76.12 116 LEU B C 1
ATOM 4755 O O . LEU B 1 116 ? 14.469 -5.062 -16.703 1 76.12 116 LEU B O 1
ATOM 4759 N N . ILE B 1 117 ? 13 -4.527 -18.234 1 73.62 117 ILE B N 1
ATOM 4760 C CA . ILE B 1 117 ? 12.102 -3.881 -17.281 1 73.62 117 ILE B CA 1
ATOM 4761 C C . ILE 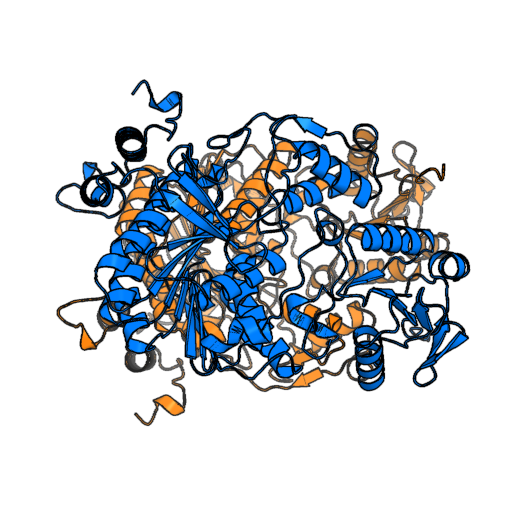B 1 117 ? 11.602 -4.902 -16.266 1 73.62 117 ILE B C 1
ATOM 4763 O O . ILE B 1 117 ? 11.148 -4.531 -15.18 1 73.62 117 ILE B O 1
ATOM 4767 N N . GLN B 1 118 ? 11.68 -6.125 -16.531 1 77.88 118 GLN B N 1
ATOM 4768 C CA . GLN B 1 118 ? 11.211 -7.184 -15.648 1 77.88 118 GLN B CA 1
ATOM 4769 C C . GLN B 1 118 ? 12.281 -7.551 -14.625 1 77.88 118 GLN B C 1
ATOM 4771 O O . GLN B 1 118 ? 12 -8.258 -13.648 1 77.88 118 GLN B O 1
ATOM 4776 N N . THR B 1 119 ? 13.477 -7.152 -14.867 1 81.81 119 THR B N 1
ATOM 4777 C CA . THR B 1 119 ? 14.555 -7.453 -13.938 1 81.81 119 THR B CA 1
ATOM 4778 C C . THR B 1 119 ? 14.398 -6.652 -12.648 1 81.81 119 THR B C 1
ATOM 4780 O O . THR B 1 119 ? 13.859 -5.543 -12.664 1 81.81 119 THR B O 1
ATOM 4783 N N . ARG B 1 120 ? 14.75 -7.223 -11.578 1 79.12 120 ARG B N 1
ATOM 4784 C CA . ARG B 1 120 ? 14.719 -6.574 -10.273 1 79.12 120 ARG B CA 1
ATOM 4785 C C . ARG B 1 120 ? 15.867 -7.059 -9.391 1 79.12 120 ARG B C 1
ATOM 4787 O O . ARG B 1 120 ? 16.516 -8.055 -9.703 1 79.12 120 ARG B O 1
ATOM 4794 N N . SER B 1 121 ? 16.109 -6.297 -8.336 1 80.5 121 SER B N 1
ATOM 4795 C CA . SER B 1 121 ? 17.125 -6.723 -7.375 1 80.5 121 SER B CA 1
ATOM 4796 C C . SER B 1 121 ? 16.766 -8.07 -6.762 1 80.5 121 SER B C 1
ATOM 4798 O O . SER B 1 121 ? 15.609 -8.328 -6.438 1 80.5 121 SER B O 1
ATOM 4800 N N . ILE B 1 122 ? 17.688 -8.883 -6.668 1 82.5 122 ILE B N 1
ATOM 4801 C CA . ILE B 1 122 ? 17.5 -10.188 -6.035 1 82.5 122 ILE B CA 1
ATOM 4802 C C . ILE B 1 122 ? 17.141 -9.992 -4.562 1 82.5 122 ILE B C 1
ATOM 4804 O O . ILE B 1 122 ? 17.672 -9.109 -3.893 1 82.5 122 ILE B O 1
ATOM 4808 N N . ASP B 1 123 ? 16.156 -10.734 -4.168 1 79.69 123 ASP B N 1
ATOM 4809 C CA . ASP B 1 123 ? 15.758 -10.648 -2.768 1 79.69 123 ASP B CA 1
ATOM 4810 C C . ASP B 1 123 ? 15.727 -12.023 -2.115 1 79.69 123 ASP B C 1
ATOM 4812 O O . ASP B 1 123 ? 15.875 -13.047 -2.795 1 79.69 123 ASP B O 1
ATOM 4816 N N . PRO B 1 124 ? 15.641 -12.062 -0.833 1 77.62 124 PRO B N 1
ATOM 4817 C CA . PRO B 1 124 ? 15.734 -13.328 -0.11 1 77.62 124 PRO B CA 1
ATOM 4818 C C . PRO B 1 124 ? 14.727 -14.367 -0.604 1 77.62 124 PRO B C 1
ATOM 4820 O O . PRO B 1 124 ? 15 -15.57 -0.563 1 77.62 124 PRO B O 1
ATOM 4823 N N . GLN B 1 125 ? 13.656 -13.906 -1.058 1 78.88 125 GLN B N 1
ATOM 4824 C CA . GLN B 1 125 ? 12.609 -14.828 -1.497 1 78.88 125 GLN B CA 1
ATOM 4825 C C . GLN B 1 125 ? 13.07 -15.641 -2.703 1 78.88 125 GLN B C 1
ATOM 4827 O O . GLN B 1 125 ? 12.57 -16.75 -2.939 1 78.88 125 GLN B O 1
ATOM 4832 N N . ASP B 1 126 ? 13.938 -15.086 -3.432 1 80.19 126 ASP B N 1
ATOM 4833 C CA . ASP B 1 126 ? 14.445 -15.773 -4.617 1 80.19 126 ASP B CA 1
ATOM 4834 C C . ASP B 1 126 ? 15.312 -16.969 -4.227 1 80.19 126 ASP B C 1
ATOM 4836 O O . ASP B 1 126 ? 15.547 -17.859 -5.039 1 80.19 126 ASP B O 1
ATOM 4840 N N . LEU B 1 127 ? 15.75 -16.938 -3.061 1 77.75 127 LEU B N 1
ATOM 4841 C CA . LEU B 1 127 ? 16.75 -17.922 -2.645 1 77.75 127 LEU B CA 1
ATOM 4842 C C . LEU B 1 127 ? 16.141 -18.922 -1.675 1 77.75 127 LEU B C 1
ATOM 4844 O O . LEU B 1 127 ? 16.766 -19.938 -1.357 1 77.75 127 LEU B O 1
ATOM 4848 N N . LEU B 1 128 ? 14.969 -18.453 -1.266 1 74.44 128 LEU B N 1
ATOM 4849 C CA . LEU B 1 128 ? 14.352 -19.266 -0.225 1 74.44 128 LEU B CA 1
ATOM 4850 C C . LEU B 1 128 ? 13.305 -20.203 -0.818 1 74.44 128 LEU B C 1
ATOM 4852 O O . LEU B 1 128 ? 12.719 -19.906 -1.861 1 74.44 128 LEU B O 1
ATOM 4856 N N . GLY B 1 129 ? 13.172 -21.234 -0.233 1 67.62 129 GLY B N 1
ATOM 4857 C CA . GLY B 1 129 ? 12.07 -22.141 -0.554 1 67.62 129 GLY B CA 1
ATOM 4858 C C . GLY B 1 129 ? 12.406 -23.109 -1.669 1 67.62 129 GLY B C 1
ATOM 4859 O O . GLY B 1 129 ? 13.555 -23.516 -1.823 1 67.62 129 GLY B O 1
ATOM 4860 N N . ARG B 1 130 ? 11.398 -23.609 -2.377 1 69.62 130 ARG B N 1
ATOM 4861 C CA . ARG B 1 130 ? 11.523 -24.656 -3.395 1 69.62 130 ARG B CA 1
ATOM 4862 C C . ARG B 1 130 ? 11.562 -24.047 -4.793 1 69.62 130 ARG B C 1
ATOM 4864 O O . ARG B 1 130 ? 11.141 -22.906 -4.996 1 69.62 130 ARG B O 1
ATOM 4871 N N . THR B 1 131 ? 12.156 -24.797 -5.676 1 70.62 131 THR B N 1
ATOM 4872 C CA . THR B 1 131 ? 12.18 -24.375 -7.074 1 70.62 131 THR B CA 1
ATOM 4873 C C . THR B 1 131 ? 10.773 -24.359 -7.66 1 70.62 131 THR B C 1
ATOM 4875 O O . THR B 1 131 ? 10.031 -25.344 -7.559 1 70.62 131 THR B O 1
ATOM 4878 N N . PRO B 1 132 ? 10.422 -23.219 -8.25 1 71.69 132 PRO B N 1
ATOM 4879 C CA . PRO B 1 132 ? 9.094 -23.141 -8.859 1 71.69 132 PRO B CA 1
ATOM 4880 C C . PRO B 1 132 ? 8.945 -24.062 -10.07 1 71.69 132 PRO B C 1
ATOM 4882 O O . PRO B 1 132 ? 9.922 -24.344 -10.766 1 71.69 132 PRO B O 1
ATOM 4885 N N . VAL B 1 133 ? 7.777 -24.641 -10.25 1 68.38 133 VAL B N 1
ATOM 4886 C CA . VAL B 1 133 ? 7.5 -25.469 -11.414 1 68.38 133 VAL B CA 1
ATOM 4887 C C . VAL B 1 133 ? 7.336 -24.578 -12.648 1 68.38 133 VAL B C 1
ATOM 4889 O O . VAL B 1 133 ? 6.766 -23.5 -12.562 1 68.38 133 VAL B O 1
ATOM 4892 N N . ALA B 1 134 ? 7.883 -25.141 -13.727 1 65.75 134 ALA B N 1
ATOM 4893 C CA . ALA B 1 134 ? 7.703 -24.438 -15 1 65.75 134 ALA B CA 1
ATOM 4894 C C . ALA B 1 134 ? 6.289 -24.625 -15.539 1 65.75 134 ALA B C 1
ATOM 4896 O O . ALA B 1 134 ? 5.812 -25.75 -15.664 1 65.75 134 ALA B O 1
ATOM 4897 N N . ILE B 1 135 ? 5.547 -23.594 -15.695 1 70.5 135 ILE B N 1
ATOM 4898 C CA . ILE B 1 135 ? 4.203 -23.641 -16.266 1 70.5 135 ILE B CA 1
ATOM 4899 C C . ILE B 1 135 ? 4.172 -22.875 -17.578 1 70.5 135 ILE B C 1
ATOM 4901 O O . ILE B 1 135 ? 4.676 -21.75 -17.656 1 70.5 135 ILE B O 1
ATOM 4905 N N . GLY B 1 136 ? 3.777 -23.609 -18.703 1 72 136 GLY B N 1
ATOM 4906 C CA . GLY B 1 136 ? 3.57 -22.875 -19.938 1 72 136 GLY B CA 1
ATOM 4907 C C . GLY B 1 136 ? 2.439 -21.875 -19.875 1 72 136 GLY B C 1
ATOM 4908 O O . GLY B 1 136 ? 1.282 -22.219 -20.125 1 72 136 GLY B O 1
ATOM 4909 N N . LEU B 1 137 ? 2.723 -20.703 -19.609 1 74.25 137 LEU B N 1
ATOM 4910 C CA . LEU B 1 137 ? 1.746 -19.656 -19.312 1 74.25 137 LEU B CA 1
ATOM 4911 C C . LEU B 1 137 ? 0.843 -19.391 -20.5 1 74.25 137 LEU B C 1
ATOM 4913 O O . LEU B 1 137 ? -0.378 -19.312 -20.359 1 74.25 137 LEU B O 1
ATOM 4917 N N . LYS B 1 138 ? 1.457 -19.359 -21.641 1 75.25 138 LYS B N 1
ATOM 4918 C CA . LYS B 1 138 ? 0.666 -19.016 -22.812 1 75.25 138 LYS B CA 1
ATOM 4919 C C . LYS B 1 138 ? -0.423 -20.062 -23.062 1 75.25 138 LYS B C 1
ATOM 4921 O O . LYS B 1 138 ? -1.584 -19.703 -23.297 1 75.25 138 LYS B O 1
ATOM 4926 N N . GLU B 1 139 ? -0.048 -21.234 -22.953 1 77.19 139 GLU B N 1
ATOM 4927 C CA . GLU B 1 139 ? -1.019 -22.312 -23.156 1 77.19 139 GLU B CA 1
ATOM 4928 C C . GLU B 1 139 ? -2.066 -22.328 -22.047 1 77.19 139 GLU B C 1
ATOM 4930 O O . GLU B 1 139 ? -3.246 -22.578 -22.297 1 77.19 139 GLU B O 1
ATOM 4935 N N . SER B 1 140 ? -1.655 -21.969 -20.938 1 85 140 SER B N 1
ATOM 4936 C CA . SER B 1 140 ? -2.529 -22 -19.766 1 85 140 SER B CA 1
ATOM 4937 C C . SER B 1 140 ? -3.537 -20.859 -19.797 1 85 140 SER B C 1
ATOM 4939 O O . SER B 1 140 ? -4.574 -20.922 -19.125 1 85 140 SER B O 1
ATOM 4941 N N . LEU B 1 141 ? -3.287 -19.891 -20.672 1 90.06 141 LEU B N 1
ATOM 4942 C CA . LEU B 1 141 ? -4.105 -18.688 -20.625 1 90.06 141 LEU B CA 1
ATOM 4943 C C . LEU B 1 141 ? -4.992 -18.594 -21.859 1 90.06 141 LEU B C 1
ATOM 4945 O O . LEU B 1 141 ? -5.703 -17.594 -22.047 1 90.06 141 LEU B O 1
ATOM 4949 N N . THR B 1 142 ? -5.035 -19.625 -22.688 1 90.69 142 THR B N 1
ATOM 4950 C CA . THR B 1 142 ? -5.738 -19.594 -23.969 1 90.69 142 THR B CA 1
ATOM 4951 C C . THR B 1 142 ? -7.227 -19.344 -23.75 1 90.69 142 THR B C 1
ATOM 4953 O O . THR B 1 142 ? -7.879 -18.703 -24.578 1 90.69 142 THR B O 1
ATOM 4956 N N . TYR B 1 143 ? -7.785 -19.812 -22.656 1 94.19 143 TYR B N 1
ATOM 4957 C CA . TYR B 1 143 ? -9.219 -19.703 -22.391 1 94.19 143 TYR B CA 1
ATOM 4958 C C . TYR B 1 143 ? -9.594 -18.25 -22.094 1 94.19 143 TYR B C 1
ATOM 4960 O O . TYR B 1 143 ? -10.773 -17.906 -22.094 1 94.19 143 TYR B O 1
ATOM 4968 N N . LEU B 1 144 ? -8.617 -17.391 -21.922 1 95.62 144 LEU B N 1
ATOM 4969 C CA . LEU B 1 144 ? -8.852 -15.992 -21.562 1 95.62 144 LEU B CA 1
ATOM 4970 C C . LEU B 1 144 ? -8.719 -15.086 -22.781 1 95.62 144 LEU B C 1
ATOM 4972 O O . LEU B 1 144 ? -9.016 -13.891 -22.703 1 95.62 144 LEU B O 1
ATOM 4976 N N . ARG B 1 145 ? -8.227 -15.594 -23.875 1 94.62 145 ARG B N 1
ATOM 4977 C CA . ARG B 1 145 ? -8.031 -14.789 -25.078 1 94.62 145 ARG B CA 1
ATOM 4978 C C . ARG B 1 145 ? -9.336 -14.141 -25.516 1 94.62 145 ARG B C 1
ATOM 4980 O O . ARG B 1 145 ? -10.359 -14.805 -25.641 1 94.62 145 ARG B O 1
ATOM 4987 N N . GLY B 1 146 ? -9.312 -12.836 -25.703 1 96.56 146 GLY B N 1
ATOM 4988 C CA . GLY B 1 146 ? -10.461 -12.078 -26.172 1 96.56 146 GLY B CA 1
ATOM 4989 C C . GLY B 1 146 ? -11.523 -11.875 -25.109 1 96.56 146 GLY B C 1
ATOM 4990 O O . GLY B 1 146 ? -12.609 -11.367 -25.391 1 96.56 146 GLY B O 1
ATOM 4991 N N . LYS B 1 147 ? -11.258 -12.258 -23.922 1 97.69 147 LYS B N 1
ATOM 4992 C CA . LYS B 1 147 ? -12.242 -12.188 -22.859 1 97.69 147 LYS B CA 1
ATOM 4993 C C . LYS B 1 147 ? -12.086 -10.906 -22.047 1 97.69 147 LYS B C 1
ATOM 4995 O O . LYS B 1 147 ? -11.055 -10.242 -22.109 1 97.69 147 LYS B O 1
ATOM 5000 N N . ARG B 1 148 ? -13.156 -10.523 -21.375 1 98.31 148 ARG B N 1
ATOM 5001 C CA . ARG B 1 148 ? -13.148 -9.461 -20.375 1 98.31 148 ARG B CA 1
ATOM 5002 C C . ARG B 1 148 ? -12.945 -10.039 -18.969 1 98.31 148 ARG B C 1
ATOM 5004 O O . ARG B 1 148 ? -13.836 -10.688 -18.422 1 98.31 148 ARG B O 1
ATOM 5011 N N . VAL B 1 149 ? -11.797 -9.75 -18.391 1 98.56 149 VAL B N 1
ATOM 5012 C CA . VAL B 1 149 ? -11.383 -10.398 -17.141 1 98.56 149 VAL B CA 1
ATOM 5013 C C . VAL B 1 149 ? -11.383 -9.375 -16.016 1 98.56 149 VAL B C 1
ATOM 5015 O O . VAL B 1 149 ? -10.781 -8.305 -16.125 1 98.56 149 VAL B O 1
ATOM 5018 N N . LEU B 1 150 ? -12.109 -9.688 -14.938 1 98.81 150 LEU B N 1
ATOM 5019 C CA . LEU B 1 150 ? -12.117 -8.859 -13.734 1 98.81 150 LEU B CA 1
ATOM 5020 C C . LEU B 1 150 ? -11.305 -9.523 -12.617 1 98.81 150 LEU B C 1
ATOM 5022 O O . LEU B 1 150 ? -11.523 -10.695 -12.305 1 98.81 150 LEU B O 1
ATOM 5026 N N . VAL B 1 151 ? -10.367 -8.812 -12.102 1 98.81 151 VAL B N 1
ATOM 5027 C CA . VAL B 1 151 ? -9.625 -9.234 -10.922 1 98.81 151 VAL B CA 1
ATOM 5028 C C . VAL B 1 151 ? -9.992 -8.352 -9.734 1 98.81 151 VAL B C 1
ATOM 5030 O O . VAL B 1 151 ? -9.727 -7.148 -9.734 1 98.81 151 VAL B O 1
ATOM 5033 N N . THR B 1 152 ? -10.695 -8.93 -8.742 1 98.88 152 THR B N 1
ATOM 5034 C CA . THR B 1 152 ? -10.906 -8.18 -7.508 1 98.88 152 THR B CA 1
ATOM 5035 C C . THR B 1 152 ? -9.672 -8.266 -6.609 1 98.88 152 THR B C 1
ATOM 5037 O O . THR B 1 152 ? -8.945 -9.266 -6.633 1 98.88 152 THR B O 1
ATOM 5040 N N . GLY B 1 153 ? -9.445 -7.191 -5.777 1 98.25 153 GLY B N 1
ATOM 5041 C CA . GLY B 1 153 ? -8.195 -7.148 -5.043 1 98.25 153 GLY B CA 1
ATOM 5042 C C . GLY B 1 153 ? -6.977 -7.035 -5.941 1 98.25 153 GLY B C 1
ATOM 5043 O O . GLY B 1 153 ? -5.922 -7.598 -5.641 1 98.25 153 GLY B O 1
ATOM 5044 N N . ALA B 1 154 ? -7.121 -6.309 -7.043 1 98.56 154 ALA B N 1
ATOM 5045 C CA . ALA B 1 154 ? -6.094 -6.262 -8.078 1 98.56 154 ALA B CA 1
ATOM 5046 C C . ALA B 1 154 ? -4.828 -5.586 -7.566 1 98.56 154 ALA B C 1
ATOM 5048 O O . ALA B 1 154 ? -3.74 -5.789 -8.117 1 98.56 154 ALA B O 1
ATOM 5049 N N . GLY B 1 155 ? -4.941 -4.805 -6.555 1 97 155 GLY B N 1
ATOM 5050 C CA . GLY B 1 155 ? -3.799 -4.078 -6.027 1 97 155 GLY B CA 1
ATOM 5051 C C . GLY B 1 155 ? -3.025 -4.859 -4.984 1 97 155 GLY B C 1
ATOM 5052 O O . GLY B 1 155 ? -1.959 -4.426 -4.543 1 97 155 GLY B O 1
ATOM 5053 N N . GLY B 1 156 ? -3.537 -5.973 -4.562 1 96.56 156 GLY B N 1
ATOM 5054 C CA . GLY B 1 156 ? -2.867 -6.809 -3.58 1 96.56 156 GLY B CA 1
ATOM 5055 C C . GLY B 1 156 ? -1.77 -7.672 -4.176 1 96.56 156 GLY B C 1
ATOM 5056 O O . GLY B 1 156 ? -1.517 -7.617 -5.379 1 96.56 156 GLY B O 1
ATOM 5057 N N . SER B 1 157 ? -1.14 -8.492 -3.348 1 95.31 157 SER B N 1
ATOM 5058 C CA . SER B 1 157 ? -0.006 -9.305 -3.771 1 95.31 157 SER B CA 1
ATOM 5059 C C . SER B 1 157 ? -0.422 -10.32 -4.828 1 95.31 157 SER B C 1
ATOM 5061 O O . SER B 1 157 ? 0.202 -10.414 -5.891 1 95.31 157 SER B O 1
ATOM 5063 N N . ILE B 1 158 ? -1.486 -11.094 -4.578 1 96.69 158 ILE B N 1
ATOM 5064 C CA . ILE B 1 158 ? -1.96 -12.109 -5.512 1 96.69 158 ILE B CA 1
ATOM 5065 C C . ILE B 1 158 ? -2.637 -11.438 -6.707 1 96.69 158 ILE B C 1
ATOM 5067 O O . ILE B 1 158 ? -2.34 -11.758 -7.859 1 96.69 158 ILE B O 1
ATOM 5071 N N . GLY B 1 159 ? -3.475 -10.477 -6.469 1 98.12 159 GLY B N 1
ATOM 5072 C CA . GLY B 1 159 ? -4.211 -9.805 -7.523 1 98.12 159 GLY B CA 1
ATOM 5073 C C . GLY B 1 159 ? -3.312 -9.125 -8.539 1 98.12 159 GLY B C 1
ATOM 5074 O O . GLY B 1 159 ? -3.541 -9.234 -9.75 1 98.12 159 GLY B O 1
ATOM 5075 N N . SER B 1 160 ? -2.312 -8.406 -8.055 1 97.31 160 SER B N 1
ATOM 5076 C CA . SER B 1 160 ? -1.423 -7.691 -8.961 1 97.31 160 SER B CA 1
ATOM 5077 C C . SER B 1 160 ? -0.617 -8.664 -9.82 1 97.31 160 SER B C 1
ATOM 5079 O O . SER B 1 160 ? -0.42 -8.43 -11.016 1 97.31 160 SER B O 1
ATOM 5081 N N . GLU B 1 161 ? -0.163 -9.766 -9.18 1 93.75 161 GLU B N 1
ATOM 5082 C CA . GLU B 1 161 ? 0.583 -10.766 -9.938 1 93.75 161 GLU B CA 1
ATOM 5083 C C . GLU B 1 161 ? -0.3 -11.43 -10.992 1 93.75 161 GLU B C 1
ATOM 5085 O O . GLU B 1 161 ? 0.146 -11.688 -12.109 1 93.75 161 GLU B O 1
ATOM 5090 N N . LEU B 1 162 ? -1.538 -11.719 -10.633 1 95.88 162 LEU B N 1
ATOM 5091 C CA . LEU B 1 162 ? -2.469 -12.25 -11.625 1 95.88 162 LEU B CA 1
ATOM 5092 C C . LEU B 1 162 ? -2.582 -11.305 -12.82 1 95.88 162 LEU B C 1
ATOM 5094 O O . LEU B 1 162 ? -2.5 -11.742 -13.969 1 95.88 162 LEU B O 1
ATOM 5098 N N . CYS B 1 163 ? -2.719 -10.031 -12.531 1 96.56 163 CYS B N 1
ATOM 5099 C CA . CYS B 1 163 ? -2.859 -9.031 -13.594 1 96.56 163 CYS B CA 1
ATOM 5100 C C . CYS B 1 163 ? -1.618 -9 -14.477 1 96.56 163 CYS B C 1
ATOM 5102 O O . CYS B 1 163 ? -1.725 -8.883 -15.695 1 96.56 163 CYS B O 1
ATOM 5104 N N . ARG B 1 164 ? -0.438 -9.125 -13.875 1 92.12 164 ARG B N 1
ATOM 5105 C CA . ARG B 1 164 ? 0.806 -9.148 -14.641 1 92.12 164 ARG B CA 1
ATOM 5106 C C . ARG B 1 164 ? 0.835 -10.32 -15.609 1 92.12 164 ARG B C 1
ATOM 5108 O O . ARG B 1 164 ? 1.145 -10.156 -16.797 1 92.12 164 ARG B O 1
ATOM 5115 N N . GLN B 1 165 ? 0.499 -11.445 -15.062 1 89.44 165 GLN B N 1
ATOM 5116 C CA . GLN B 1 165 ? 0.565 -12.648 -15.875 1 89.44 165 GLN B CA 1
ATOM 5117 C C . GLN B 1 165 ? -0.532 -12.656 -16.938 1 89.44 165 GLN B C 1
ATOM 5119 O O . GLN B 1 165 ? -0.332 -13.172 -18.047 1 89.44 165 GLN B O 1
ATOM 5124 N N . LEU B 1 166 ? -1.611 -12.062 -16.656 1 92.81 166 LEU B N 1
ATOM 5125 C CA . LEU B 1 166 ? -2.744 -12.016 -17.578 1 92.81 166 LEU B CA 1
ATOM 5126 C C . LEU B 1 166 ? -2.4 -11.203 -18.828 1 92.81 166 LEU B C 1
ATOM 5128 O O . LEU B 1 166 ? -3.062 -11.336 -19.859 1 92.81 166 LEU B O 1
ATOM 5132 N N . LEU B 1 167 ? -1.415 -10.32 -18.719 1 88.88 167 LEU B N 1
ATOM 5133 C CA . LEU B 1 167 ? -0.979 -9.555 -19.891 1 88.88 167 LEU B CA 1
ATOM 5134 C C . LEU B 1 167 ? -0.548 -10.484 -21.016 1 88.88 167 LEU B C 1
ATOM 5136 O O . LEU B 1 167 ? -0.591 -10.109 -22.188 1 88.88 167 LEU B O 1
ATOM 5140 N N . SER B 1 168 ? -0.166 -11.664 -20.625 1 83.94 168 SER B N 1
ATOM 5141 C CA . SER B 1 168 ? 0.322 -12.617 -21.625 1 83.94 168 SER B CA 1
ATOM 5142 C C . SER B 1 168 ? -0.812 -13.484 -22.172 1 83.94 168 SER B C 1
ATOM 5144 O O . SER B 1 168 ? -0.594 -14.328 -23.031 1 83.94 168 SER B O 1
ATOM 5146 N N . GLY B 1 169 ? -2.006 -13.359 -21.734 1 86.38 169 GLY B N 1
ATOM 5147 C CA . GLY B 1 169 ? -3.102 -14.258 -22.047 1 86.38 169 GLY B CA 1
ATOM 5148 C C . GLY B 1 169 ? -3.957 -13.773 -23.203 1 86.38 169 GLY B C 1
ATOM 5149 O O . GLY B 1 169 ? -4.824 -14.5 -23.688 1 86.38 169 GLY B O 1
ATOM 5150 N N . GLY B 1 170 ? -3.709 -12.508 -23.578 1 89.06 170 GLY B N 1
ATOM 5151 C CA . GLY B 1 170 ? -4.453 -11.977 -24.719 1 89.06 170 GLY B CA 1
ATOM 5152 C C . GLY B 1 170 ? -5.855 -11.523 -24.359 1 89.06 170 GLY B C 1
ATOM 5153 O O . GLY B 1 170 ? -6.746 -11.5 -25.203 1 89.06 170 GLY B O 1
ATOM 5154 N N . ALA B 1 171 ? -6.121 -11.266 -23.109 1 94 171 ALA B N 1
ATOM 5155 C CA . ALA B 1 171 ? -7.414 -10.727 -22.703 1 94 171 ALA B CA 1
ATOM 5156 C C . ALA B 1 171 ? -7.727 -9.43 -23.453 1 94 171 ALA B C 1
ATOM 5158 O O . ALA B 1 171 ? -6.832 -8.625 -23.719 1 94 171 ALA B O 1
ATOM 5159 N N . GLN B 1 172 ? -8.992 -9.258 -23.812 1 96.38 172 GLN B N 1
ATOM 5160 C CA . GLN B 1 172 ? -9.414 -8.023 -24.469 1 96.38 172 GLN B CA 1
ATOM 5161 C C . GLN B 1 172 ? -9.375 -6.852 -23.484 1 96.38 172 GLN B C 1
ATOM 5163 O O . GLN B 1 172 ? -8.906 -5.766 -23.844 1 96.38 172 GLN B O 1
ATOM 5168 N N . ARG B 1 173 ? -9.953 -7.121 -22.312 1 97.69 173 ARG B N 1
ATOM 5169 C CA . ARG B 1 173 ? -9.992 -6.113 -21.25 1 97.69 173 ARG B CA 1
ATOM 5170 C C . ARG B 1 173 ? -9.586 -6.715 -19.906 1 97.69 173 ARG B C 1
ATOM 5172 O O . ARG B 1 173 ? -9.945 -7.852 -19.609 1 97.69 173 ARG B O 1
ATOM 5179 N N . LEU B 1 174 ? -8.836 -5.992 -19.219 1 98 174 LEU B N 1
ATOM 5180 C CA . LEU B 1 174 ? -8.469 -6.312 -17.844 1 98 174 LEU B CA 1
ATOM 5181 C C . LEU B 1 174 ? -9 -5.262 -16.875 1 98 174 LEU B C 1
ATOM 5183 O O . LEU B 1 174 ? -8.578 -4.105 -16.922 1 98 174 LEU B O 1
ATOM 5187 N N . TYR B 1 175 ? -9.992 -5.641 -16.062 1 98.75 175 TYR B N 1
ATOM 5188 C CA . TYR B 1 175 ? -10.578 -4.746 -15.078 1 98.75 175 TYR B CA 1
ATOM 5189 C C . TYR B 1 175 ? -9.898 -4.906 -13.727 1 98.75 175 TYR B C 1
ATOM 5191 O O . TYR B 1 175 ? -9.93 -5.988 -13.133 1 98.75 175 TYR B O 1
ATOM 5199 N N . LEU B 1 176 ? -9.242 -3.852 -13.266 1 98.75 176 LEU B N 1
ATOM 5200 C CA . LEU B 1 176 ? -8.562 -3.816 -11.969 1 98.75 176 LEU B CA 1
ATOM 5201 C C . LEU B 1 176 ? -9.484 -3.244 -10.898 1 98.75 176 LEU B C 1
ATOM 5203 O O . LEU B 1 176 ? -9.57 -2.025 -10.734 1 98.75 176 LEU B O 1
ATOM 5207 N N . PHE B 1 177 ? -10.078 -4.141 -10.117 1 98.75 177 PHE B N 1
ATOM 5208 C CA . PHE B 1 177 ? -11.109 -3.713 -9.172 1 98.75 177 PHE B CA 1
ATOM 5209 C C . PHE B 1 177 ? -10.578 -3.742 -7.746 1 98.75 177 PHE B C 1
ATOM 5211 O O . PHE B 1 177 ? -9.977 -4.73 -7.324 1 98.75 177 PHE B O 1
ATOM 5218 N N . GLY B 1 178 ? -10.773 -2.639 -7 1 97.88 178 GLY B N 1
ATOM 5219 C CA . GLY B 1 178 ? -10.406 -2.578 -5.594 1 97.88 178 GLY B CA 1
ATOM 5220 C C . GLY B 1 178 ? -10.812 -1.278 -4.926 1 97.88 178 GLY B C 1
ATOM 5221 O O . GLY B 1 178 ? -11.102 -0.291 -5.602 1 97.88 178 GLY B O 1
ATOM 5222 N N . HIS B 1 179 ? -10.773 -1.291 -3.629 1 96.62 179 HIS B N 1
ATOM 5223 C CA . HIS B 1 179 ? -11.164 -0.086 -2.902 1 96.62 179 HIS B CA 1
ATOM 5224 C C . HIS B 1 179 ? -9.938 0.721 -2.484 1 96.62 179 HIS B C 1
ATOM 5226 O O . HIS B 1 179 ? -10.07 1.868 -2.049 1 96.62 179 HIS B O 1
ATOM 5232 N N . GLY B 1 180 ? -8.789 0.165 -2.551 1 95.31 180 GLY B N 1
ATOM 5233 C CA . GLY B 1 180 ? -7.57 0.914 -2.291 1 95.31 180 GLY B CA 1
ATOM 5234 C C . GLY B 1 180 ? -7.059 1.66 -3.508 1 95.31 180 GLY B C 1
ATOM 5235 O O . GLY B 1 180 ? -6.355 1.088 -4.344 1 95.31 180 GLY B O 1
ATOM 5236 N N . GLU B 1 181 ? -7.305 2.906 -3.572 1 95.81 181 GLU B N 1
ATOM 5237 C CA . GLU B 1 181 ? -6.996 3.73 -4.738 1 95.81 181 GLU B CA 1
ATOM 5238 C C . GLU B 1 181 ? -5.512 3.656 -5.09 1 95.81 181 GLU B C 1
ATOM 5240 O O . GLU B 1 181 ? -5.152 3.475 -6.254 1 95.81 181 GLU B O 1
ATOM 5245 N N . ASN B 1 182 ? -4.664 3.781 -4.094 1 94.19 182 ASN B N 1
ATOM 5246 C CA . ASN B 1 182 ? -3.23 3.811 -4.363 1 94.19 182 ASN B CA 1
ATOM 5247 C C . ASN B 1 182 ? -2.734 2.477 -4.914 1 94.19 182 ASN B C 1
ATOM 5249 O O . ASN B 1 182 ? -1.887 2.445 -5.809 1 94.19 182 ASN B O 1
ATOM 5253 N N . SER B 1 183 ? -3.201 1.377 -4.332 1 95.75 183 SER B N 1
ATOM 5254 C CA . SER B 1 183 ? -2.771 0.066 -4.809 1 95.75 183 SER B CA 1
ATOM 5255 C C . SER B 1 183 ? -3.23 -0.183 -6.238 1 95.75 183 SER B C 1
ATOM 5257 O O . SER B 1 183 ? -2.498 -0.766 -7.043 1 95.75 183 SER B O 1
ATOM 5259 N N . ILE B 1 184 ? -4.449 0.266 -6.574 1 97.88 184 ILE B N 1
ATOM 5260 C CA . ILE B 1 184 ? -4.957 0.115 -7.93 1 97.88 184 ILE B CA 1
ATOM 5261 C C . ILE B 1 184 ? -4.168 1.015 -8.883 1 97.88 184 ILE B C 1
ATOM 5263 O O . ILE B 1 184 ? -3.828 0.606 -9.992 1 97.88 184 ILE B O 1
ATOM 5267 N N . TYR B 1 185 ? -3.838 2.213 -8.43 1 95.75 185 TYR B N 1
ATOM 5268 C CA . TYR B 1 185 ? -3.021 3.141 -9.203 1 95.75 185 TYR B CA 1
ATOM 5269 C C . TYR B 1 185 ? -1.673 2.523 -9.555 1 95.75 185 TYR B C 1
ATOM 5271 O O . TYR B 1 185 ? -1.226 2.602 -10.703 1 95.75 185 TYR B O 1
ATOM 5279 N N . GLN B 1 186 ? -1.077 1.888 -8.609 1 94.06 186 GLN B N 1
ATOM 5280 C CA . GLN B 1 186 ? 0.256 1.32 -8.781 1 94.06 186 GLN B CA 1
ATOM 5281 C C . GLN B 1 186 ? 0.244 0.193 -9.812 1 94.06 186 GLN B C 1
ATOM 5283 O O . GLN B 1 186 ? 1.093 0.152 -10.703 1 94.06 186 GLN B O 1
ATOM 5288 N N . ILE B 1 187 ? -0.701 -0.702 -9.695 1 96.44 187 ILE B N 1
ATOM 5289 C CA . ILE B 1 187 ? -0.724 -1.829 -10.617 1 96.44 187 ILE B CA 1
ATOM 5290 C C . ILE B 1 187 ? -1.148 -1.35 -12.008 1 96.44 187 ILE B C 1
ATOM 5292 O O . ILE B 1 187 ? -0.665 -1.858 -13.016 1 96.44 187 ILE B O 1
ATOM 5296 N N . ASP B 1 188 ? -2.059 -0.419 -12.078 1 96.88 188 ASP B N 1
ATOM 5297 C CA . ASP B 1 188 ? -2.459 0.159 -13.359 1 96.88 188 ASP B CA 1
ATOM 5298 C C . ASP B 1 188 ? -1.258 0.743 -14.094 1 96.88 188 ASP B C 1
ATOM 5300 O O . ASP B 1 188 ? -1.033 0.433 -15.266 1 96.88 188 ASP B O 1
ATOM 5304 N N . ARG B 1 189 ? -0.468 1.55 -13.43 1 91.38 189 ARG B N 1
ATOM 5305 C CA . ARG B 1 189 ? 0.709 2.18 -14.016 1 91.38 189 ARG B CA 1
ATOM 5306 C C . ARG B 1 189 ? 1.74 1.137 -14.43 1 91.38 189 ARG B C 1
ATOM 5308 O O . ARG B 1 189 ? 2.34 1.24 -15.5 1 91.38 189 ARG B O 1
ATOM 5315 N N . GLU B 1 190 ? 1.947 0.192 -13.555 1 90.56 190 GLU B N 1
ATOM 5316 C CA . GLU B 1 190 ? 2.916 -0.861 -13.844 1 90.56 190 GLU B CA 1
ATOM 5317 C C . GLU B 1 190 ? 2.545 -1.615 -15.117 1 90.56 190 GLU B C 1
ATOM 5319 O O . GLU B 1 190 ? 3.395 -1.843 -15.977 1 90.56 190 GLU B O 1
ATOM 5324 N N . LEU B 1 191 ? 1.317 -1.992 -15.25 1 94.25 191 LEU B N 1
ATOM 5325 C CA . LEU B 1 191 ? 0.865 -2.777 -16.391 1 94.25 191 LEU B CA 1
ATOM 5326 C C . LEU B 1 191 ? 0.992 -1.979 -17.688 1 94.25 191 LEU B C 1
ATOM 5328 O O . LEU B 1 191 ? 1.394 -2.521 -18.719 1 94.25 191 LEU B O 1
ATOM 5332 N N . ARG B 1 192 ? 0.64 -0.743 -17.609 1 91 192 ARG B N 1
ATOM 5333 C CA . ARG B 1 192 ? 0.758 0.103 -18.797 1 91 192 ARG B CA 1
ATOM 5334 C C . ARG B 1 192 ? 2.213 0.229 -19.234 1 91 192 ARG B C 1
ATOM 5336 O O . ARG B 1 192 ? 2.51 0.185 -20.438 1 91 192 ARG B O 1
ATOM 5343 N N . LEU B 1 193 ? 3.105 0.404 -18.281 1 85.56 193 LEU B N 1
ATOM 5344 C CA . LEU B 1 193 ? 4.531 0.477 -18.594 1 85.56 193 LEU B CA 1
ATOM 5345 C C . LEU B 1 193 ? 5.023 -0.826 -19.203 1 85.56 193 LEU B C 1
ATOM 5347 O O . LEU B 1 193 ? 5.82 -0.809 -20.156 1 85.56 193 LEU B O 1
ATOM 5351 N N . LEU B 1 194 ? 4.625 -1.914 -18.656 1 86.12 194 LEU B N 1
ATOM 5352 C CA . LEU B 1 194 ? 5 -3.217 -19.203 1 86.12 194 LEU B CA 1
ATOM 5353 C C . LEU B 1 194 ? 4.547 -3.359 -20.641 1 86.12 194 LEU B C 1
ATOM 5355 O O . LEU B 1 194 ? 5.32 -3.781 -21.5 1 86.12 194 LEU B O 1
ATOM 5359 N N . GLN B 1 195 ? 3.363 -2.961 -20.922 1 88.06 195 GLN B N 1
ATOM 5360 C CA . GLN B 1 195 ? 2.838 -3.037 -22.281 1 88.06 195 GLN B CA 1
ATOM 5361 C C . GLN B 1 195 ? 3.613 -2.119 -23.219 1 88.06 195 GLN B C 1
ATOM 5363 O O . GLN B 1 195 ? 3.902 -2.492 -24.359 1 88.06 195 GLN B O 1
ATOM 5368 N N . GLU B 1 196 ? 3.871 -0.966 -22.719 1 83.75 196 GLU B N 1
ATOM 5369 C CA . GLU B 1 196 ? 4.621 -0.001 -23.516 1 83.75 196 GLU B CA 1
ATOM 5370 C C . GLU B 1 196 ? 5.996 -0.548 -23.891 1 83.75 196 GLU B C 1
ATOM 5372 O O . GLU B 1 196 ? 6.516 -0.246 -24.969 1 83.75 196 GLU B O 1
ATOM 5377 N N . GLU B 1 197 ? 6.547 -1.375 -23.031 1 78.94 197 GLU B N 1
ATOM 5378 C CA . GLU B 1 197 ? 7.875 -1.939 -23.25 1 78.94 197 GLU B CA 1
ATOM 5379 C C . GLU B 1 197 ? 7.797 -3.26 -24.016 1 78.94 197 GLU B C 1
ATOM 5381 O O . GLU B 1 197 ? 8.812 -3.936 -24.203 1 78.94 197 GLU B O 1
ATOM 5386 N N . GLY B 1 198 ? 6.582 -3.662 -24.312 1 81.94 198 GLY B N 1
ATOM 5387 C CA . GLY B 1 198 ? 6.402 -4.797 -25.203 1 81.94 198 GLY B CA 1
ATOM 5388 C C . GLY B 1 198 ? 6.156 -6.102 -24.469 1 81.94 198 GLY B C 1
ATOM 5389 O O . GLY B 1 198 ? 6.223 -7.176 -25.062 1 81.94 198 GLY B O 1
ATOM 5390 N N . VAL B 1 199 ? 5.832 -5.98 -23.234 1 82.06 199 VAL B N 1
ATOM 5391 C CA . VAL B 1 199 ? 5.586 -7.191 -22.453 1 82.06 199 VAL B CA 1
ATOM 5392 C C . VAL B 1 199 ? 4.172 -7.695 -22.719 1 82.06 199 VAL B C 1
ATOM 5394 O O . VAL B 1 199 ? 3.197 -6.957 -22.547 1 82.06 199 VAL B O 1
ATOM 5397 N N . GLY B 1 200 ? 4.078 -8.914 -23.141 1 83.06 200 GLY B N 1
ATOM 5398 C CA . GLY B 1 200 ? 2.781 -9.547 -23.344 1 83.06 200 GLY B CA 1
ATOM 5399 C C . GLY B 1 200 ? 2.037 -8.992 -24.547 1 83.06 200 GLY B C 1
ATOM 5400 O O . GLY B 1 200 ? 2.654 -8.477 -25.484 1 83.06 200 GLY B O 1
ATOM 5401 N N . GLU B 1 201 ? 0.727 -9.312 -24.562 1 85.75 201 GLU B N 1
ATOM 5402 C CA . GLU B 1 201 ? -0.156 -8.844 -25.625 1 85.75 201 GLU B CA 1
ATOM 5403 C C . GLU B 1 201 ? -0.959 -7.625 -25.172 1 85.75 201 GLU B C 1
ATOM 5405 O O . GLU B 1 201 ? -1.161 -7.418 -23.969 1 85.75 201 GLU B O 1
ATOM 5410 N N . LYS B 1 202 ? -1.319 -6.855 -26.062 1 87.12 202 LYS B N 1
ATOM 5411 C CA . LYS B 1 202 ? -2.043 -5.625 -25.75 1 87.12 202 LYS B CA 1
ATOM 5412 C C . LYS B 1 202 ? -3.406 -5.938 -25.141 1 87.12 202 LYS B C 1
ATOM 5414 O O . LYS B 1 202 ? -4.129 -6.809 -25.625 1 87.12 202 LYS B O 1
ATOM 5419 N N . ALA B 1 203 ? -3.758 -5.406 -24.062 1 93.88 203 ALA B N 1
ATOM 5420 C CA . ALA B 1 203 ? -5.051 -5.457 -23.375 1 93.88 203 ALA B CA 1
ATOM 5421 C C . ALA B 1 203 ? -5.473 -4.07 -22.906 1 93.88 203 ALA B C 1
ATOM 5423 O O . ALA B 1 203 ? -4.629 -3.258 -22.516 1 93.88 203 ALA B O 1
ATOM 5424 N N . THR B 1 204 ? -6.793 -3.77 -23.078 1 97.19 204 THR B N 1
ATOM 5425 C CA . THR B 1 204 ? -7.297 -2.539 -22.469 1 97.19 204 THR B CA 1
ATOM 5426 C C . THR B 1 204 ? -7.363 -2.664 -20.953 1 97.19 204 THR B C 1
ATOM 5428 O O . THR B 1 204 ? -8.055 -3.539 -20.422 1 97.19 204 THR B O 1
ATOM 5431 N N . ILE B 1 205 ? -6.602 -1.865 -20.297 1 97.75 205 ILE B N 1
ATOM 5432 C CA . ILE B 1 205 ? -6.551 -1.892 -18.844 1 97.75 205 ILE B CA 1
ATOM 5433 C C . ILE B 1 205 ? -7.52 -0.859 -18.266 1 97.75 205 ILE B C 1
ATOM 5435 O O . ILE B 1 205 ? -7.465 0.318 -18.625 1 97.75 205 ILE B O 1
ATOM 5439 N N . VAL B 1 206 ? -8.445 -1.224 -17.359 1 98.25 206 VAL B N 1
ATOM 5440 C CA . VAL B 1 206 ? -9.453 -0.332 -16.797 1 98.25 206 VAL B CA 1
ATOM 5441 C C . VAL B 1 206 ? -9.422 -0.406 -15.281 1 98.25 206 VAL B C 1
ATOM 5443 O O . VAL B 1 206 ? -9.914 -1.37 -14.688 1 98.25 206 VAL B O 1
ATOM 5446 N N . PRO B 1 207 ? -8.891 0.58 -14.617 1 98.31 207 PRO B N 1
ATOM 5447 C CA . PRO B 1 207 ? -8.961 0.615 -13.156 1 98.31 207 PRO B CA 1
ATOM 5448 C C . PRO B 1 207 ? -10.352 0.966 -12.633 1 98.31 207 PRO B C 1
ATOM 5450 O O . PRO B 1 207 ? -11 1.877 -13.156 1 98.31 207 PRO B O 1
ATOM 5453 N N . ILE B 1 208 ? -10.82 0.259 -11.656 1 98.38 208 ILE B N 1
ATOM 5454 C CA . ILE B 1 208 ? -12.148 0.445 -11.086 1 98.38 208 ILE B CA 1
ATOM 5455 C C . ILE B 1 208 ? -12.047 0.574 -9.562 1 98.38 208 ILE B C 1
ATOM 5457 O O . ILE B 1 208 ? -11.609 -0.359 -8.883 1 98.38 208 ILE B O 1
ATOM 5461 N N . ILE B 1 209 ? -12.492 1.725 -9.078 1 98.12 209 ILE B N 1
ATOM 5462 C CA . ILE B 1 209 ? -12.461 1.963 -7.641 1 98.12 209 ILE B CA 1
ATOM 5463 C C . ILE B 1 209 ? -13.852 1.727 -7.051 1 98.12 209 ILE B C 1
ATOM 5465 O O . ILE B 1 209 ? -14.82 2.363 -7.465 1 98.12 209 ILE B O 1
ATOM 5469 N N . GLY B 1 210 ? -13.93 0.812 -6.137 1 96.56 210 GLY B N 1
ATOM 5470 C CA . GLY B 1 210 ? -15.195 0.487 -5.488 1 96.56 210 GLY B CA 1
ATOM 5471 C C . GLY B 1 210 ? -15.047 -0.534 -4.375 1 96.56 210 GLY B C 1
ATOM 5472 O O . GLY B 1 210 ? -13.938 -0.961 -4.059 1 96.56 210 GLY B O 1
ATOM 5473 N N . ASP B 1 211 ? -16.141 -0.859 -3.754 1 96.19 211 ASP B N 1
ATOM 5474 C CA . ASP B 1 211 ? -16.156 -1.748 -2.596 1 96.19 211 ASP B CA 1
ATOM 5475 C C . ASP B 1 211 ? -17.109 -2.926 -2.824 1 96.19 211 ASP B C 1
ATOM 5477 O O . ASP B 1 211 ? -18.266 -2.734 -3.217 1 96.19 211 ASP B O 1
ATOM 5481 N N . LEU B 1 212 ? -16.625 -4.102 -2.521 1 96.88 212 LEU B N 1
ATOM 5482 C CA . LEU B 1 212 ? -17.406 -5.32 -2.705 1 96.88 212 LEU B CA 1
ATOM 5483 C C . LEU B 1 212 ? -18.609 -5.344 -1.764 1 96.88 212 LEU B C 1
ATOM 5485 O O . LEU B 1 212 ? -19.594 -6.047 -2.016 1 96.88 212 LEU B O 1
ATOM 5489 N N . LYS B 1 213 ? -18.531 -4.617 -0.674 1 96.94 213 LYS B N 1
ATOM 5490 C CA . LYS B 1 213 ? -19.609 -4.613 0.321 1 96.94 213 LYS B CA 1
ATOM 5491 C C . LYS B 1 213 ? -20.844 -3.891 -0.203 1 96.94 213 LYS B C 1
ATOM 5493 O O . LYS B 1 213 ? -21.938 -4.023 0.36 1 96.94 213 LYS B O 1
ATOM 5498 N N . ASP B 1 214 ? -20.641 -3.031 -1.21 1 96.94 214 ASP B N 1
ATOM 5499 C CA . ASP B 1 214 ? -21.734 -2.303 -1.836 1 96.94 214 ASP B CA 1
ATOM 5500 C C . ASP B 1 214 ? -22.469 -3.178 -2.852 1 96.94 214 ASP B C 1
ATOM 5502 O O . ASP B 1 214 ? -22.094 -3.23 -4.023 1 96.94 214 ASP B O 1
ATOM 5506 N N . GLU B 1 215 ? -23.5 -3.773 -2.447 1 97.44 215 GLU B N 1
ATOM 5507 C CA . GLU B 1 215 ? -24.234 -4.727 -3.27 1 97.44 215 GLU B CA 1
ATOM 5508 C C . GLU B 1 215 ? -24.734 -4.078 -4.562 1 97.44 215 GLU B C 1
ATOM 5510 O O . GLU B 1 215 ? -24.625 -4.668 -5.637 1 97.44 215 GLU B O 1
ATOM 5515 N N . ALA B 1 216 ? -25.25 -2.865 -4.441 1 97.31 216 ALA B N 1
ATOM 5516 C CA . ALA B 1 216 ? -25.781 -2.162 -5.609 1 97.31 216 ALA B CA 1
ATOM 5517 C C . ALA B 1 216 ? -24.672 -1.877 -6.621 1 97.31 216 ALA B C 1
ATOM 5519 O O . ALA B 1 216 ? -24.875 -2.043 -7.828 1 97.31 216 ALA B O 1
ATOM 5520 N N . TYR B 1 217 ? -23.578 -1.477 -6.176 1 97.62 217 TYR B N 1
ATOM 5521 C CA . TYR B 1 217 ? -22.469 -1.146 -7.07 1 97.62 217 TYR B CA 1
ATOM 5522 C C . TYR B 1 217 ? -21.938 -2.395 -7.762 1 97.62 217 TYR B C 1
ATOM 5524 O O . TYR B 1 217 ? -21.656 -2.375 -8.961 1 97.62 217 TYR B O 1
ATOM 5532 N N . VAL B 1 218 ? -21.781 -3.488 -6.984 1 98.44 218 VAL B N 1
ATOM 5533 C CA . VAL B 1 218 ? -21.266 -4.734 -7.539 1 98.44 218 VAL B CA 1
ATOM 5534 C C . VAL B 1 218 ? -22.188 -5.238 -8.641 1 98.44 218 VAL B C 1
ATOM 5536 O O . VAL B 1 218 ? -21.734 -5.625 -9.719 1 98.44 218 VAL B O 1
ATOM 5539 N N . ASN B 1 219 ? -23.469 -5.191 -8.328 1 97.69 219 ASN B N 1
ATOM 5540 C CA . ASN B 1 219 ? -24.438 -5.582 -9.344 1 97.69 219 ASN B CA 1
ATOM 5541 C C . ASN B 1 219 ? -24.328 -4.699 -10.578 1 97.69 219 ASN B C 1
ATOM 5543 O O . ASN B 1 219 ? -24.328 -5.199 -11.711 1 97.69 219 ASN B O 1
ATOM 5547 N N . TYR B 1 220 ? -24.219 -3.414 -10.406 1 97.25 220 TYR B N 1
ATOM 5548 C CA . TYR B 1 220 ? -24.125 -2.438 -11.484 1 97.25 220 TYR B CA 1
ATOM 5549 C C . TYR B 1 220 ? -22.906 -2.686 -12.352 1 97.25 220 TYR B C 1
ATOM 5551 O O . TYR B 1 220 ? -23 -2.76 -13.578 1 97.25 220 TYR B O 1
ATOM 5559 N N . ILE B 1 221 ? -21.719 -2.85 -11.719 1 97.38 221 ILE B N 1
ATOM 5560 C CA . ILE B 1 221 ? -20.469 -2.816 -12.461 1 97.38 221 ILE B CA 1
ATOM 5561 C C . ILE B 1 221 ? -20.281 -4.125 -13.219 1 97.38 221 ILE B C 1
ATOM 5563 O O . ILE B 1 221 ? -19.75 -4.137 -14.328 1 97.38 221 ILE B O 1
ATOM 5567 N N . ILE B 1 222 ? -20.688 -5.273 -12.633 1 97.69 222 ILE B N 1
ATOM 5568 C CA . ILE B 1 222 ? -20.562 -6.559 -13.312 1 97.69 222 ILE B CA 1
ATOM 5569 C C . ILE B 1 222 ? -21.438 -6.566 -14.555 1 97.69 222 ILE B C 1
ATOM 5571 O O . ILE B 1 222 ? -21.016 -7.031 -15.617 1 97.69 222 ILE B O 1
ATOM 5575 N N . GLY B 1 223 ? -22.609 -6.012 -14.414 1 96.69 223 GLY B N 1
ATOM 5576 C CA . GLY B 1 223 ? -23.516 -5.918 -15.547 1 96.69 223 GLY B CA 1
ATOM 5577 C C . GLY B 1 223 ? -23.016 -4.969 -16.625 1 96.69 223 GLY B C 1
ATOM 5578 O O . GLY B 1 223 ? -23 -5.316 -17.797 1 96.69 223 GLY B O 1
ATOM 5579 N N . LYS B 1 224 ? -22.594 -3.828 -16.219 1 96.62 224 LYS B N 1
ATOM 5580 C CA . LYS B 1 224 ? -22.172 -2.768 -17.141 1 96.62 224 LYS B CA 1
ATOM 5581 C C . LYS B 1 224 ? -20.938 -3.182 -17.922 1 96.62 224 LYS B C 1
ATOM 5583 O O . LYS B 1 224 ? -20.828 -2.879 -19.125 1 96.62 224 LYS B O 1
ATOM 5588 N N . LEU B 1 225 ? -20.047 -3.93 -17.328 1 97.25 225 LEU B N 1
ATOM 5589 C CA . LEU B 1 225 ? -18.75 -4.234 -17.922 1 97.25 225 LEU B CA 1
ATOM 5590 C C . LEU B 1 225 ? -18.812 -5.52 -18.734 1 97.25 225 LEU B C 1
ATOM 5592 O O . LEU B 1 225 ? -17.875 -5.848 -19.469 1 97.25 225 LEU B O 1
ATOM 5596 N N . LYS B 1 226 ? -19.875 -6.254 -18.625 1 97.69 226 LYS B N 1
ATOM 5597 C CA . LYS B 1 226 ? -20.047 -7.52 -19.344 1 97.69 226 LYS B CA 1
ATOM 5598 C C . LYS B 1 226 ? -18.875 -8.461 -19.062 1 97.69 226 LYS B C 1
ATOM 5600 O O . LYS B 1 226 ? -18.25 -8.977 -20 1 97.69 226 LYS B O 1
ATOM 5605 N N . VAL B 1 227 ? -18.625 -8.711 -17.844 1 97.88 227 VAL B N 1
ATOM 5606 C CA . VAL B 1 227 ? -17.484 -9.484 -17.391 1 97.88 227 VAL B CA 1
ATOM 5607 C C . VAL B 1 227 ? -17.641 -10.945 -17.797 1 97.88 227 VAL B C 1
ATOM 5609 O O . VAL B 1 227 ? -18.703 -11.539 -17.609 1 97.88 227 VAL B O 1
ATOM 5612 N N . ASP B 1 228 ? -16.531 -11.531 -18.359 1 97.88 228 ASP B N 1
ATOM 5613 C CA . ASP B 1 228 ? -16.547 -12.938 -18.781 1 97.88 228 ASP B CA 1
ATOM 5614 C C . ASP B 1 228 ? -15.969 -13.836 -17.688 1 97.88 228 ASP B C 1
ATOM 5616 O O . ASP B 1 228 ? -16.453 -14.945 -17.469 1 97.88 228 ASP B O 1
ATOM 5620 N N . VAL B 1 229 ? -14.93 -13.398 -17.062 1 98.25 229 VAL B N 1
ATOM 5621 C CA . VAL B 1 229 ? -14.188 -14.203 -16.094 1 98.25 229 VAL B CA 1
ATOM 5622 C C . VAL B 1 229 ? -13.852 -13.352 -14.875 1 98.25 229 VAL B C 1
ATOM 5624 O O . VAL B 1 229 ? -13.484 -12.18 -15.008 1 98.25 229 VAL B O 1
ATOM 5627 N N . ILE B 1 230 ? -14 -13.898 -13.711 1 98.62 230 ILE B N 1
ATOM 5628 C CA . ILE B 1 230 ? -13.656 -13.211 -12.469 1 98.62 230 ILE B CA 1
ATOM 5629 C C . ILE B 1 230 ? -12.617 -14.023 -11.703 1 98.62 230 ILE B C 1
ATOM 5631 O O . ILE B 1 230 ? -12.812 -15.211 -11.445 1 98.62 230 ILE B O 1
ATOM 5635 N N . PHE B 1 231 ? -11.492 -13.461 -11.445 1 98.81 231 PHE B N 1
ATOM 5636 C CA . PHE B 1 231 ? -10.586 -13.938 -10.406 1 98.81 231 PHE B CA 1
ATOM 5637 C C . PHE B 1 231 ? -10.766 -13.133 -9.117 1 98.81 231 PHE B C 1
ATOM 5639 O O . PHE B 1 231 ? -10.445 -11.945 -9.07 1 98.81 231 PHE B O 1
ATOM 5646 N N . HIS B 1 232 ? -11.273 -13.758 -8.07 1 98.88 232 HIS B N 1
ATOM 5647 C CA . HIS B 1 232 ? -11.609 -13.078 -6.828 1 98.88 232 HIS B CA 1
ATOM 5648 C C . HIS B 1 232 ? -10.492 -13.219 -5.801 1 98.88 232 HIS B C 1
ATOM 5650 O O . HIS B 1 232 ? -10.477 -14.18 -5.027 1 98.88 232 HIS B O 1
ATOM 5656 N N . ALA B 1 233 ? -9.656 -12.188 -5.719 1 98.62 233 ALA B N 1
ATOM 5657 C CA . ALA B 1 233 ? -8.5 -12.219 -4.82 1 98.62 233 ALA B CA 1
ATOM 5658 C C . ALA B 1 233 ? -8.68 -11.227 -3.67 1 98.62 233 ALA B C 1
ATOM 5660 O O . ALA B 1 233 ? -7.832 -11.141 -2.781 1 98.62 233 ALA B O 1
ATOM 5661 N N . ALA B 1 234 ? -9.797 -10.523 -3.604 1 98.44 234 ALA B N 1
ATOM 5662 C CA . ALA B 1 234 ? -10 -9.508 -2.576 1 98.44 234 ALA B CA 1
ATOM 5663 C C . ALA B 1 234 ? -10.336 -10.148 -1.229 1 98.44 234 ALA B C 1
ATOM 5665 O O . ALA B 1 234 ? -11.18 -11.039 -1.15 1 98.44 234 ALA B O 1
ATOM 5666 N N . ALA B 1 235 ? -9.648 -9.742 -0.192 1 98 235 ALA B N 1
ATOM 5667 C CA . ALA B 1 235 ? -9.93 -10.164 1.177 1 98 235 ALA B CA 1
ATOM 5668 C C . ALA B 1 235 ? -9.086 -9.383 2.178 1 98 235 ALA B C 1
ATOM 5670 O O . ALA B 1 235 ? -7.984 -8.93 1.855 1 98 235 ALA B O 1
ATOM 5671 N N . TYR B 1 236 ? -9.688 -9.172 3.355 1 97.62 236 TYR B N 1
ATOM 5672 C CA . TYR B 1 236 ? -8.844 -8.867 4.504 1 97.62 236 TYR B CA 1
ATOM 5673 C C . TYR B 1 236 ? -8.164 -10.125 5.027 1 97.62 236 TYR B C 1
ATOM 5675 O O . TYR B 1 236 ? -8.82 -11.133 5.289 1 97.62 236 TYR B O 1
ATOM 5683 N N . LYS B 1 237 ? -6.812 -10.078 5.199 1 95.88 237 LYS B N 1
ATOM 5684 C CA . LYS B 1 237 ? -6.148 -11.367 5.355 1 95.88 237 LYS B CA 1
ATOM 5685 C C . LYS B 1 237 ? -5.297 -11.398 6.621 1 95.88 237 LYS B C 1
ATOM 5687 O O . LYS B 1 237 ? -4.785 -12.453 7.004 1 95.88 237 LYS B O 1
ATOM 5692 N N . HIS B 1 238 ? -5.031 -10.273 7.281 1 94.69 238 HIS B N 1
ATOM 5693 C CA . HIS B 1 238 ? -4.148 -10.258 8.445 1 94.69 238 HIS B CA 1
ATOM 5694 C C . HIS B 1 238 ? -4.844 -10.844 9.664 1 94.69 238 HIS B C 1
ATOM 5696 O O . HIS B 1 238 ? -5.695 -10.195 10.281 1 94.69 238 HIS B O 1
ATOM 5702 N N . VAL B 1 239 ? -4.418 -11.953 10.109 1 95.06 239 VAL B N 1
ATOM 5703 C CA . VAL B 1 239 ? -5.145 -12.773 11.078 1 95.06 239 VAL B CA 1
ATOM 5704 C C . VAL B 1 239 ? -5.293 -12.008 12.391 1 95.06 239 VAL B C 1
ATOM 5706 O O . VAL B 1 239 ? -6.414 -11.758 12.852 1 95.06 239 VAL B O 1
ATOM 5709 N N . PRO B 1 240 ? -4.188 -11.508 13.016 1 93.12 240 PRO B N 1
ATOM 5710 C CA . PRO B 1 240 ? -4.371 -10.797 14.281 1 93.12 240 PRO B CA 1
ATOM 5711 C C . PRO B 1 240 ? -5.23 -9.539 14.125 1 93.12 240 PRO B C 1
ATOM 5713 O O . PRO B 1 240 ? -6.055 -9.242 14.992 1 93.12 240 PRO B O 1
ATOM 5716 N N . MET B 1 241 ? -5.086 -8.844 13.047 1 95.38 241 MET B N 1
ATOM 5717 C CA . MET B 1 241 ? -5.879 -7.648 12.781 1 95.38 241 MET B CA 1
ATOM 5718 C C . MET B 1 241 ? -7.355 -7.996 12.641 1 95.38 241 MET B C 1
ATOM 5720 O O . MET B 1 241 ? -8.219 -7.254 13.109 1 95.38 241 MET B O 1
ATOM 5724 N N . MET B 1 242 ? -7.637 -9.086 12.008 1 96.62 242 MET B N 1
ATOM 5725 C CA . MET B 1 242 ? -9.023 -9.477 11.773 1 96.62 242 MET B CA 1
ATOM 5726 C C . MET B 1 242 ? -9.641 -10.055 13.039 1 96.62 242 MET B C 1
ATOM 5728 O O . MET B 1 242 ? -10.867 -10.047 13.203 1 96.62 242 MET B O 1
ATOM 5732 N N . GLU B 1 243 ? -8.758 -10.609 13.953 1 95.81 243 GLU B N 1
ATOM 5733 C CA . GLU B 1 243 ? -9.281 -10.969 15.266 1 95.81 243 GLU B CA 1
ATOM 5734 C C . GLU B 1 243 ? -9.742 -9.734 16.031 1 95.81 243 GLU B C 1
ATOM 5736 O O . GLU B 1 243 ? -10.719 -9.781 16.781 1 95.81 243 GLU B O 1
ATOM 5741 N N . GLU B 1 244 ? -8.992 -8.633 15.852 1 94.62 244 GLU B N 1
ATOM 5742 C CA . GLU B 1 244 ? -9.352 -7.375 16.5 1 94.62 244 GLU B CA 1
ATOM 5743 C C . GLU B 1 244 ? -10.539 -6.711 15.805 1 94.62 244 GLU B C 1
ATOM 5745 O O . GLU B 1 244 ? -11.273 -5.938 16.422 1 94.62 244 GLU B O 1
ATOM 5750 N N . ASN B 1 245 ? -10.719 -7.012 14.539 1 97.31 245 ASN B N 1
ATOM 5751 C CA . ASN B 1 245 ? -11.797 -6.473 13.719 1 97.31 245 ASN B CA 1
ATOM 5752 C C . ASN B 1 245 ? -12.609 -7.586 13.062 1 97.31 245 ASN B C 1
ATOM 5754 O O . ASN B 1 245 ? -12.773 -7.613 11.844 1 97.31 245 ASN B O 1
ATOM 5758 N N . PRO B 1 246 ? -13.242 -8.422 13.859 1 98 246 PRO B N 1
ATOM 5759 C CA . PRO B 1 246 ? -13.875 -9.617 13.297 1 98 246 PRO B CA 1
ATOM 5760 C C . PRO B 1 246 ? -15.07 -9.297 12.406 1 98 246 PRO B C 1
ATOM 5762 O O . PRO B 1 246 ? -15.281 -9.961 11.391 1 98 246 PRO B O 1
ATOM 5765 N N . VAL B 1 247 ? -15.844 -8.305 12.758 1 98.5 247 VAL B N 1
ATOM 5766 C CA . VAL B 1 247 ? -17.031 -7.961 11.977 1 98.5 247 VAL B CA 1
ATOM 5767 C C . VAL B 1 247 ? -16.609 -7.453 10.602 1 98.5 247 VAL B C 1
ATOM 5769 O O . VAL B 1 247 ? -17.234 -7.789 9.594 1 98.5 247 VAL B O 1
ATOM 5772 N N . ALA B 1 248 ? -15.555 -6.605 10.562 1 98.12 248 ALA B N 1
ATOM 5773 C CA . ALA B 1 248 ? -15.039 -6.113 9.289 1 98.12 248 ALA B CA 1
ATOM 5774 C C . ALA B 1 248 ? -14.609 -7.27 8.391 1 98.12 248 ALA B C 1
ATOM 5776 O O . ALA B 1 248 ? -14.82 -7.23 7.176 1 98.12 248 ALA B O 1
ATOM 5777 N N . ALA B 1 249 ? -14 -8.297 8.969 1 98.31 249 ALA B N 1
ATOM 5778 C CA . ALA B 1 249 ? -13.539 -9.461 8.211 1 98.31 249 ALA B CA 1
ATOM 5779 C C . ALA B 1 249 ? -14.703 -10.172 7.535 1 98.31 249 ALA B C 1
ATOM 5781 O O . ALA B 1 249 ? -14.656 -10.461 6.336 1 98.31 249 ALA B O 1
ATOM 5782 N N . ILE B 1 250 ? -15.742 -10.414 8.312 1 98.75 250 ILE B N 1
ATOM 5783 C CA . ILE B 1 250 ? -16.906 -11.141 7.797 1 98.75 250 ILE B CA 1
ATOM 5784 C C . ILE B 1 250 ? -17.641 -10.266 6.785 1 98.75 250 ILE B C 1
ATOM 5786 O O . ILE B 1 250 ? -18.031 -10.742 5.711 1 98.75 250 ILE B O 1
ATOM 5790 N N . GLU B 1 251 ? -17.844 -9.016 7.133 1 98.44 251 GLU B N 1
ATOM 5791 C CA . GLU B 1 251 ? -18.531 -8.078 6.258 1 98.44 251 GLU B CA 1
ATOM 5792 C C . GLU B 1 251 ? -17.859 -8 4.887 1 98.44 251 GLU B C 1
ATOM 5794 O O . GLU B 1 251 ? -18.531 -8.086 3.855 1 98.44 251 GLU B O 1
ATOM 5799 N N . ASN B 1 252 ? -16.609 -7.84 4.887 1 98.44 252 ASN B N 1
ATOM 5800 C CA . ASN B 1 252 ? -15.852 -7.664 3.652 1 98.44 252 ASN B CA 1
ATOM 5801 C C . ASN B 1 252 ? -15.695 -8.984 2.896 1 98.44 252 ASN B C 1
ATOM 5803 O O . ASN B 1 252 ? -15.984 -9.055 1.7 1 98.44 252 ASN B O 1
ATOM 5807 N N . ASN B 1 253 ? -15.18 -10.023 3.602 1 98.75 253 ASN B N 1
ATOM 5808 C CA . ASN B 1 253 ? -14.82 -11.258 2.914 1 98.75 253 ASN B CA 1
ATOM 5809 C C . ASN B 1 253 ? -16.062 -12.062 2.521 1 98.75 253 ASN B C 1
ATOM 5811 O O . ASN B 1 253 ? -16.188 -12.477 1.37 1 98.75 253 ASN B O 1
ATOM 5815 N N . VAL B 1 254 ? -17 -12.227 3.439 1 98.81 254 VAL B N 1
ATOM 5816 C CA . VAL B 1 254 ? -18.125 -13.125 3.217 1 98.81 254 VAL B CA 1
ATOM 5817 C C . VAL B 1 254 ? -19.219 -12.406 2.434 1 98.81 254 VAL B C 1
ATOM 5819 O O . VAL B 1 254 ? -19.594 -12.828 1.338 1 98.81 254 VAL B O 1
ATOM 5822 N N . PHE B 1 255 ? -19.688 -11.32 2.984 1 98.75 255 PHE B N 1
ATOM 5823 C CA . PHE B 1 255 ? -20.812 -10.648 2.33 1 98.75 255 PHE B CA 1
ATOM 5824 C C . PHE B 1 255 ? -20.359 -9.953 1.054 1 98.75 255 PHE B C 1
ATOM 5826 O O . PHE B 1 255 ? -21.125 -9.828 0.101 1 98.75 255 PHE B O 1
ATOM 5833 N N . GLY B 1 256 ? -19.062 -9.469 1 1 98.62 256 GLY B N 1
ATOM 5834 C CA . GLY B 1 256 ? -18.516 -9.023 -0.269 1 98.62 256 GLY B CA 1
ATOM 5835 C C . GLY B 1 256 ? -18.516 -10.102 -1.336 1 98.62 256 GLY B C 1
ATOM 5836 O O . GLY B 1 256 ? -18.906 -9.852 -2.477 1 98.62 256 GLY B O 1
ATOM 5837 N N . THR B 1 257 ? -18.062 -11.32 -0.954 1 98.75 257 THR B N 1
ATOM 5838 C CA . THR B 1 257 ? -18.062 -12.453 -1.873 1 98.75 257 THR B CA 1
ATOM 5839 C C . THR B 1 257 ? -19.484 -12.82 -2.275 1 98.75 257 THR B C 1
ATOM 5841 O O . THR B 1 257 ? -19.75 -13.141 -3.438 1 98.75 257 THR B O 1
ATOM 5844 N N . GLU B 1 258 ? -20.406 -12.789 -1.331 1 98.62 258 GLU B N 1
ATOM 5845 C CA . GLU B 1 258 ? -21.812 -13.07 -1.634 1 98.62 258 GLU B CA 1
ATOM 5846 C C . GLU B 1 258 ? -22.328 -12.148 -2.727 1 98.62 258 GLU B C 1
ATOM 5848 O O . GLU B 1 258 ? -22.984 -12.602 -3.67 1 98.62 258 GLU B O 1
ATOM 5853 N N . ASN B 1 259 ? -22.078 -10.812 -2.566 1 98.56 259 ASN B N 1
ATOM 5854 C CA . ASN B 1 259 ? -22.5 -9.836 -3.566 1 98.56 259 ASN B CA 1
ATOM 5855 C C . ASN B 1 259 ? -21.938 -10.164 -4.945 1 98.56 259 ASN B C 1
ATOM 5857 O O . ASN B 1 259 ? -22.656 -10.086 -5.945 1 98.56 259 ASN B O 1
ATOM 5861 N N . LEU B 1 260 ? -20.688 -10.539 -4.98 1 98.38 260 LEU B N 1
ATOM 5862 C CA . LEU B 1 260 ? -20.016 -10.82 -6.238 1 98.38 260 LEU B CA 1
ATOM 5863 C C . LEU B 1 260 ? -20.547 -12.094 -6.883 1 98.38 260 LEU B C 1
ATOM 5865 O O . LEU B 1 260 ? -20.766 -12.133 -8.102 1 98.38 260 LEU B O 1
ATOM 5869 N N . VAL B 1 261 ? -20.75 -13.102 -6.078 1 97.75 261 VAL B N 1
ATOM 5870 C CA . VAL B 1 261 ? -21.266 -14.375 -6.555 1 97.75 261 VAL B CA 1
ATOM 5871 C C . VAL B 1 261 ? -22.672 -14.18 -7.125 1 97.75 261 VAL B C 1
ATOM 5873 O O . VAL B 1 261 ? -23 -14.695 -8.195 1 97.75 261 VAL B O 1
ATOM 5876 N N . LYS B 1 262 ? -23.531 -13.438 -6.391 1 96.81 262 LYS B N 1
ATOM 5877 C CA . LYS B 1 262 ? -24.891 -13.156 -6.852 1 96.81 262 LYS B CA 1
ATOM 5878 C C . LYS B 1 262 ? -24.859 -12.438 -8.203 1 96.81 262 LYS B C 1
ATOM 5880 O O . LYS B 1 262 ? -25.594 -12.812 -9.117 1 96.81 262 LYS B O 1
ATOM 5885 N N . ALA B 1 263 ? -24.031 -11.43 -8.328 1 97.38 263 ALA B N 1
ATOM 5886 C CA . ALA B 1 263 ? -23.922 -10.672 -9.57 1 97.38 263 ALA B CA 1
ATOM 5887 C C . ALA B 1 263 ? -23.391 -11.547 -10.711 1 97.38 263 ALA B C 1
ATOM 5889 O O . ALA B 1 263 ? -23.891 -11.484 -11.828 1 97.38 263 ALA B O 1
ATOM 5890 N N . ALA B 1 264 ? -22.359 -12.336 -10.438 1 97.19 264 ALA B N 1
ATOM 5891 C CA . ALA B 1 264 ? -21.781 -13.219 -11.438 1 97.19 264 ALA B CA 1
ATOM 5892 C C . ALA B 1 264 ? -22.812 -14.195 -11.984 1 97.19 264 ALA B C 1
ATOM 5894 O O . ALA B 1 264 ? -22.859 -14.453 -13.188 1 97.19 264 ALA B O 1
ATOM 5895 N N . GLY B 1 265 ? -23.594 -14.781 -11.086 1 95.5 265 GLY B N 1
ATOM 5896 C CA . GLY B 1 265 ? -24.656 -15.664 -11.516 1 95.5 265 GLY B CA 1
ATOM 5897 C C . GLY B 1 265 ? -25.703 -14.969 -12.359 1 95.5 265 GLY B C 1
ATOM 5898 O O . GLY B 1 265 ? -26.125 -15.492 -13.398 1 95.5 265 GLY B O 1
ATOM 5899 N N . HIS B 1 266 ? -26.094 -13.789 -11.875 1 94.69 266 HIS B N 1
ATOM 5900 C CA . HIS B 1 266 ? -27.156 -13.016 -12.523 1 94.69 266 HIS B CA 1
ATOM 5901 C C . HIS B 1 266 ? -26.766 -12.641 -13.953 1 94.69 266 HIS B C 1
ATOM 5903 O O . HIS B 1 266 ? -27.594 -12.688 -14.859 1 94.69 266 HIS B O 1
ATOM 5909 N N . TYR B 1 267 ? -25.531 -12.312 -14.148 1 95.81 267 TYR B N 1
ATOM 5910 C CA . TYR B 1 267 ? -25.109 -11.82 -15.453 1 95.81 267 TYR B CA 1
ATOM 5911 C C . TYR B 1 267 ? -24.359 -12.898 -16.234 1 95.81 267 TYR B C 1
ATOM 5913 O O . TYR B 1 267 ? -23.75 -12.617 -17.266 1 95.81 267 TYR B O 1
ATOM 5921 N N . LYS B 1 268 ? -24.328 -14.086 -15.758 1 93.44 268 LYS B N 1
ATOM 5922 C CA . LYS B 1 268 ? -23.844 -15.281 -16.438 1 93.44 268 LYS B CA 1
ATOM 5923 C C . LYS B 1 268 ? -22.359 -15.148 -16.781 1 93.44 268 LYS B C 1
ATOM 5925 O O . LYS B 1 268 ? -21.953 -15.398 -17.922 1 93.44 268 LYS B O 1
ATOM 5930 N N . VAL B 1 269 ? -21.609 -14.742 -15.828 1 96.31 269 VAL B N 1
ATOM 5931 C CA . VAL B 1 269 ? -20.156 -14.805 -15.953 1 96.31 269 VAL B CA 1
ATOM 5932 C C . VAL B 1 269 ? -19.734 -16.234 -16.25 1 96.31 269 VAL B C 1
ATOM 5934 O O . VAL B 1 269 ? -20.281 -17.188 -15.695 1 96.31 269 VAL B O 1
ATOM 5937 N N . LYS B 1 270 ? -18.844 -16.422 -17.141 1 96.19 270 LYS B N 1
ATOM 5938 C CA . LYS B 1 270 ? -18.5 -17.75 -17.625 1 96.19 270 LYS B CA 1
ATOM 5939 C C . LYS B 1 270 ? -17.672 -18.516 -16.609 1 96.19 270 LYS B C 1
ATOM 5941 O O . LYS B 1 270 ? -17.859 -19.719 -16.422 1 96.19 270 LYS B O 1
ATOM 5946 N N . ARG B 1 271 ? -16.703 -17.828 -16 1 97 271 ARG B N 1
ATOM 5947 C CA . ARG B 1 271 ? -15.82 -18.484 -15.039 1 97 271 ARG B CA 1
ATOM 5948 C C . ARG B 1 271 ? -15.602 -17.594 -13.812 1 97 271 ARG B C 1
ATOM 5950 O O . ARG B 1 271 ? -15.375 -16.391 -13.945 1 97 271 ARG B O 1
ATOM 5957 N N . PHE B 1 272 ? -15.75 -18.188 -12.688 1 98.19 272 PHE B N 1
ATOM 5958 C CA . PHE B 1 272 ? -15.516 -17.547 -11.398 1 98.19 272 PHE B CA 1
ATOM 5959 C C . PHE B 1 272 ? -14.523 -18.359 -10.57 1 98.19 272 PHE B C 1
ATOM 5961 O O . PHE B 1 272 ? -14.82 -19.484 -10.172 1 98.19 272 PHE B O 1
ATOM 5968 N N . VAL B 1 273 ? -13.32 -17.781 -10.305 1 98.69 273 VAL B N 1
ATOM 5969 C CA . VAL B 1 273 ? -12.273 -18.469 -9.547 1 98.69 273 VAL B CA 1
ATOM 5970 C C . VAL B 1 273 ? -12.039 -17.75 -8.219 1 98.69 273 VAL B C 1
ATOM 5972 O O . VAL B 1 273 ? -11.57 -16.609 -8.203 1 98.69 273 VAL B O 1
ATOM 5975 N N . LEU B 1 274 ? -12.344 -18.375 -7.121 1 98.81 274 LEU B N 1
ATOM 5976 C CA . LEU B 1 274 ? -12.047 -17.828 -5.797 1 98.81 274 LEU B CA 1
ATOM 5977 C C . LEU B 1 274 ? -10.656 -18.25 -5.34 1 98.81 274 LEU B C 1
ATOM 5979 O O . LEU B 1 274 ? -10.32 -19.438 -5.371 1 98.81 274 LEU B O 1
ATOM 5983 N N . ILE B 1 275 ? -9.875 -17.328 -4.953 1 98.69 275 ILE B N 1
ATOM 5984 C CA . ILE B 1 275 ? -8.594 -17.609 -4.305 1 98.69 275 ILE B CA 1
ATOM 5985 C C . ILE B 1 275 ? -8.812 -17.828 -2.807 1 98.69 275 ILE B C 1
ATOM 5987 O O . ILE B 1 275 ? -9.258 -16.906 -2.105 1 98.69 275 ILE B O 1
ATOM 5991 N N . SER B 1 276 ? -8.484 -18.938 -2.334 1 98.31 276 SER B N 1
ATOM 5992 C CA . SER B 1 276 ? -8.672 -19.266 -0.921 1 98.31 276 SER B CA 1
ATOM 5993 C C . SER B 1 276 ? -7.34 -19.609 -0.261 1 98.31 276 SER B C 1
ATOM 5995 O O . SER B 1 276 ? -6.273 -19.328 -0.806 1 98.31 276 SER B O 1
ATOM 5997 N N . THR B 1 277 ? -7.391 -20.062 0.934 1 97.06 277 THR B N 1
ATOM 5998 C CA . THR B 1 277 ? -6.211 -20.25 1.774 1 97.06 277 THR B CA 1
ATOM 5999 C C . THR B 1 277 ? -6.32 -21.531 2.588 1 97.06 277 THR B C 1
ATOM 6001 O O . THR B 1 277 ? -7.422 -22.062 2.787 1 97.06 277 THR B O 1
ATOM 6004 N N . ASP B 1 278 ? -5.199 -22 3.049 1 95.12 278 ASP B N 1
ATOM 6005 C CA . ASP B 1 278 ? -5.16 -23.141 3.955 1 95.12 278 ASP B CA 1
ATOM 6006 C C . ASP B 1 278 ? -5.848 -22.828 5.277 1 95.12 278 ASP B C 1
ATOM 6008 O O . ASP B 1 278 ? -6.355 -23.719 5.957 1 95.12 278 ASP B O 1
ATOM 6012 N N . LYS B 1 279 ? -5.984 -21.578 5.672 1 95.75 279 LYS B N 1
ATOM 6013 C CA . LYS B 1 279 ? -6.598 -21.172 6.934 1 95.75 279 LYS B CA 1
ATOM 6014 C C . LYS B 1 279 ? -8.102 -21.406 6.914 1 95.75 279 LYS B C 1
ATOM 6016 O O . LYS B 1 279 ? -8.758 -21.375 7.957 1 95.75 279 LYS B O 1
ATOM 6021 N N . ALA B 1 280 ? -8.625 -21.672 5.746 1 97.19 280 ALA B N 1
ATOM 6022 C CA . ALA B 1 280 ? -10.039 -21.984 5.609 1 97.19 280 ALA B CA 1
ATOM 6023 C C . ALA B 1 280 ? -10.336 -23.406 6.082 1 97.19 280 ALA B C 1
ATOM 6025 O O . ALA B 1 280 ? -11.5 -23.766 6.289 1 97.19 280 ALA B O 1
ATOM 6026 N N . VAL B 1 281 ? -9.289 -24.25 6.203 1 96.56 281 VAL B N 1
ATOM 6027 C CA . VAL B 1 281 ? -9.445 -25.641 6.598 1 96.56 281 VAL B CA 1
ATOM 6028 C C . VAL B 1 281 ? -9.531 -25.75 8.117 1 96.56 281 VAL B C 1
ATOM 6030 O O . VAL B 1 281 ? -8.57 -25.422 8.82 1 96.56 281 VAL B O 1
ATOM 6033 N N . ASP B 1 282 ? -10.648 -26.203 8.594 1 94.94 282 ASP B N 1
ATOM 6034 C CA . ASP B 1 282 ? -10.867 -26.281 10.031 1 94.94 282 ASP B CA 1
ATOM 6035 C C . ASP B 1 282 ? -10.406 -25 10.727 1 94.94 282 ASP B C 1
ATOM 6037 O O . ASP B 1 282 ? -9.539 -25.031 11.602 1 94.94 282 ASP B O 1
ATOM 6041 N N . PRO B 1 283 ? -11.062 -23.953 10.352 1 96.62 283 PRO B N 1
ATOM 6042 C CA . PRO B 1 283 ? -10.539 -22.656 10.758 1 96.62 283 PRO B CA 1
ATOM 6043 C C . PRO B 1 283 ? -10.578 -22.438 12.266 1 96.62 283 PRO B C 1
ATOM 6045 O O . PRO B 1 283 ? -11.539 -22.844 12.922 1 96.62 283 PRO B O 1
ATOM 6048 N N . VAL B 1 284 ? -9.562 -21.766 12.812 1 95.88 284 VAL B N 1
ATOM 6049 C CA . VAL B 1 284 ? -9.484 -21.453 14.242 1 95.88 284 VAL B CA 1
ATOM 6050 C C . VAL B 1 284 ? -9.625 -19.953 14.453 1 95.88 284 VAL B C 1
ATOM 6052 O O . VAL B 1 284 ? -9.711 -19.484 15.586 1 95.88 284 VAL B O 1
ATOM 6055 N N . SER B 1 285 ? -9.57 -19.203 13.336 1 96.94 285 SER B N 1
ATOM 6056 C CA . SER B 1 285 ? -9.625 -17.734 13.367 1 96.94 285 SER B CA 1
ATOM 6057 C C . SER B 1 285 ? -10.836 -17.219 12.594 1 96.94 285 SER B C 1
ATOM 6059 O O . SER B 1 285 ? -11.422 -17.938 11.789 1 96.94 285 SER B O 1
ATOM 6061 N N . VAL B 1 286 ? -11.172 -15.977 12.812 1 98.06 286 VAL B N 1
ATOM 6062 C CA . VAL B 1 286 ? -12.266 -15.328 12.094 1 98.06 286 VAL B CA 1
ATOM 6063 C C . VAL B 1 286 ? -11.914 -15.227 10.609 1 98.06 286 VAL B C 1
ATOM 6065 O O . VAL B 1 286 ? -12.773 -15.445 9.75 1 98.06 286 VAL B O 1
ATOM 6068 N N . TYR B 1 287 ? -10.68 -14.906 10.344 1 97.62 287 TYR B N 1
ATOM 6069 C CA . TYR B 1 287 ? -10.242 -14.859 8.953 1 97.62 287 TYR B CA 1
ATOM 6070 C C . TYR B 1 287 ? -10.445 -16.219 8.281 1 97.62 287 TYR B C 1
ATOM 6072 O O . TYR B 1 287 ? -11.039 -16.297 7.199 1 97.62 287 TYR B O 1
ATOM 6080 N N . GLY B 1 288 ? -9.906 -17.219 8.938 1 97.94 288 GLY B N 1
ATOM 6081 C CA . GLY B 1 288 ? -10.078 -18.562 8.391 1 97.94 288 GLY B CA 1
ATOM 6082 C C . GLY B 1 288 ? -11.539 -18.922 8.172 1 97.94 288 GLY B C 1
ATOM 6083 O O . GLY B 1 288 ? -11.891 -19.469 7.125 1 97.94 288 GLY B O 1
ATOM 6084 N N . ALA B 1 289 ? -12.367 -18.625 9.141 1 98.25 289 ALA B N 1
ATOM 6085 C CA . ALA B 1 289 ? -13.797 -18.891 9.023 1 98.25 289 ALA B CA 1
ATOM 6086 C C . ALA B 1 289 ? -14.406 -18.141 7.852 1 98.25 289 ALA B C 1
ATOM 6088 O O . ALA B 1 289 ? -15.242 -18.688 7.117 1 98.25 289 ALA B O 1
ATOM 6089 N N . SER B 1 290 ? -14.031 -16.875 7.719 1 98.69 290 SER B N 1
ATOM 6090 C CA . SER B 1 290 ? -14.547 -16.062 6.613 1 98.69 290 SER B CA 1
ATOM 6091 C C . SER B 1 290 ? -14.227 -16.703 5.266 1 98.69 290 SER B C 1
ATOM 6093 O O . SER B 1 290 ? -15.07 -16.75 4.371 1 98.69 290 SER B O 1
ATOM 6095 N N . LYS B 1 291 ? -13.008 -17.234 5.125 1 98.5 291 LYS B N 1
ATOM 6096 C CA . LYS B 1 291 ? -12.594 -17.828 3.857 1 98.5 291 LYS B CA 1
ATOM 6097 C C . LYS B 1 291 ? -13.289 -19.156 3.627 1 98.5 291 LYS B C 1
ATOM 6099 O O . LYS B 1 291 ? -13.625 -19.516 2.49 1 98.5 291 LYS B O 1
ATOM 6104 N N . MET B 1 292 ? -13.461 -19.922 4.703 1 97.94 292 MET B N 1
ATOM 6105 C CA . MET B 1 292 ? -14.242 -21.141 4.59 1 97.94 292 MET B CA 1
ATOM 6106 C C . MET B 1 292 ? -15.648 -20.859 4.078 1 97.94 292 MET B C 1
ATOM 6108 O O . MET B 1 292 ? -16.141 -21.547 3.189 1 97.94 292 MET B O 1
ATOM 6112 N N . LEU B 1 293 ? -16.297 -19.875 4.641 1 98.56 293 LEU B N 1
ATOM 6113 C CA . LEU B 1 293 ? -17.641 -19.5 4.227 1 98.56 293 LEU B CA 1
ATOM 6114 C C . LEU B 1 293 ? -17.656 -19.031 2.771 1 98.56 293 LEU B C 1
ATOM 6116 O O . LEU B 1 293 ? -18.594 -19.312 2.037 1 98.56 293 LEU B O 1
ATOM 6120 N N . CYS B 1 294 ? -16.625 -18.312 2.328 1 98.62 294 CYS B N 1
ATOM 6121 C CA . CYS B 1 294 ? -16.516 -17.891 0.934 1 98.62 294 CYS B CA 1
ATOM 6122 C C . CYS B 1 294 ? -16.453 -19.109 0.007 1 98.62 294 CYS B C 1
ATOM 6124 O O . CYS B 1 294 ? -17.078 -19.109 -1.055 1 98.62 294 CYS B O 1
ATOM 6126 N N . GLU B 1 295 ? -15.617 -20.141 0.416 1 97.69 295 GLU B N 1
ATOM 6127 C CA . GLU B 1 295 ? -15.57 -21.359 -0.377 1 97.69 295 GLU B CA 1
ATOM 6128 C C . GLU B 1 295 ? -16.969 -21.953 -0.547 1 97.69 295 GLU B C 1
ATOM 6130 O O . GLU B 1 295 ? -17.344 -22.344 -1.653 1 97.69 295 GLU B O 1
ATOM 6135 N N . GLN B 1 296 ? -17.688 -21.984 0.514 1 96.62 296 GLN B N 1
ATOM 6136 C CA . GLN B 1 296 ? -19.016 -22.578 0.481 1 96.62 296 GLN B CA 1
ATOM 6137 C C . GLN B 1 296 ? -19.953 -21.766 -0.391 1 96.62 296 GLN B C 1
ATOM 6139 O O . GLN B 1 296 ? -20.766 -22.328 -1.135 1 96.62 296 GLN B O 1
ATOM 6144 N N . LEU B 1 297 ? -19.891 -20.5 -0.255 1 97.06 297 LEU B N 1
ATOM 6145 C CA . LEU B 1 297 ? -20.719 -19.609 -1.072 1 97.06 297 LEU B CA 1
ATOM 6146 C C . LEU B 1 297 ? -20.5 -19.875 -2.557 1 97.06 297 LEU B C 1
ATOM 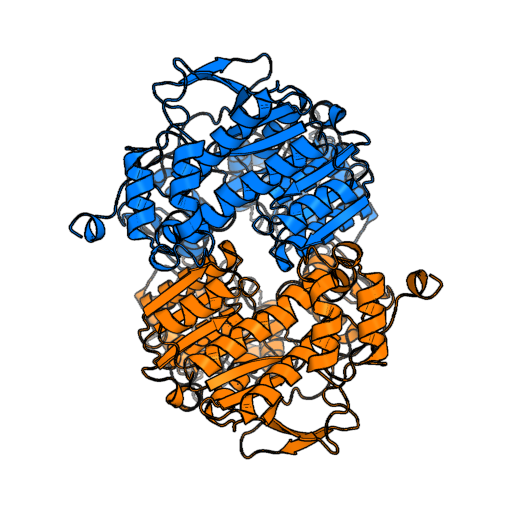6148 O O . LEU B 1 297 ? -21.453 -20.031 -3.316 1 97.06 297 LEU B O 1
ATOM 6152 N N . VAL B 1 298 ? -19.266 -19.984 -2.959 1 97.19 298 VAL B N 1
ATOM 6153 C CA . VAL B 1 298 ? -18.906 -20.125 -4.363 1 97.19 298 VAL B CA 1
ATOM 6154 C C . VAL B 1 298 ? -19.312 -21.516 -4.855 1 97.19 298 VAL B C 1
ATOM 6156 O O . VAL B 1 298 ? -19.906 -21.656 -5.93 1 97.19 298 VAL B O 1
ATOM 6159 N N . LEU B 1 299 ? -19.016 -22.547 -4.078 1 94.94 299 LEU B N 1
ATOM 6160 C CA . LEU B 1 299 ? -19.344 -23.906 -4.469 1 94.94 299 LEU B CA 1
ATOM 6161 C C . LEU B 1 299 ? -20.844 -24.109 -4.531 1 94.94 299 LEU B C 1
ATOM 6163 O O . LEU B 1 299 ? -21.344 -24.844 -5.395 1 94.94 299 LEU B O 1
ATOM 6167 N N . SER B 1 300 ? -21.562 -23.453 -3.629 1 93.25 300 SER B N 1
ATOM 6168 C CA . SER B 1 300 ? -23.016 -23.562 -3.639 1 93.25 300 SER B CA 1
ATOM 6169 C C . SER B 1 300 ? -23.609 -22.891 -4.875 1 93.25 300 SER B C 1
ATOM 6171 O O . SER B 1 300 ? -24.641 -23.344 -5.398 1 93.25 300 SER B O 1
ATOM 6173 N N . ALA B 1 301 ? -23.016 -21.844 -5.289 1 93.88 301 ALA B N 1
ATOM 6174 C CA . ALA B 1 301 ? -23.516 -21.094 -6.445 1 93.88 301 ALA B CA 1
ATOM 6175 C C . ALA B 1 301 ? -23.375 -21.922 -7.727 1 93.88 301 ALA B C 1
ATOM 6177 O O . ALA B 1 301 ? -24.062 -21.672 -8.711 1 93.88 301 ALA B O 1
ATOM 6178 N N . SER B 1 302 ? -22.484 -22.875 -7.715 1 92.56 302 SER B N 1
ATOM 6179 C CA . SER B 1 302 ? -22.219 -23.703 -8.891 1 92.56 302 SER B CA 1
ATOM 6180 C C . SER B 1 302 ? -23.438 -24.562 -9.25 1 92.56 302 SER B C 1
ATOM 6182 O O . SER B 1 302 ? -23.547 -25.047 -10.375 1 92.56 302 SER B O 1
ATOM 6184 N N . GLN B 1 303 ? -24.297 -24.688 -8.336 1 88.81 303 GLN B N 1
ATOM 6185 C CA . GLN B 1 303 ? -25.453 -25.562 -8.531 1 88.81 303 GLN B CA 1
ATOM 6186 C C . GLN B 1 303 ? -26.531 -24.859 -9.344 1 88.81 303 GLN B C 1
ATOM 6188 O O . GLN B 1 303 ? -27.438 -25.516 -9.867 1 88.81 303 GLN B O 1
ATOM 6193 N N . GLU B 1 304 ? -26.516 -23.562 -9.414 1 83.31 304 GLU B N 1
ATOM 6194 C CA . GLU B 1 304 ? -27.562 -22.797 -10.086 1 83.31 304 GLU B CA 1
ATOM 6195 C C . GLU B 1 304 ? -27.344 -22.781 -11.594 1 83.31 304 GLU B C 1
ATOM 6197 O O . GLU B 1 304 ? -28.25 -22.422 -12.352 1 83.31 304 GLU B O 1
ATOM 6202 N N . GLY B 1 305 ? -26.281 -23.406 -12.25 1 71.81 305 GLY B N 1
ATOM 6203 C CA . GLY B 1 305 ? -26.016 -23.5 -13.672 1 71.81 305 GLY B CA 1
ATOM 6204 C C . GLY B 1 305 ? -25.469 -22.219 -14.266 1 71.81 305 GLY B C 1
ATOM 6205 O O . GLY B 1 305 ? -25.547 -21.156 -13.633 1 71.81 305 GLY B O 1
ATOM 6206 N N . GLY B 1 306 ? -24.922 -22.219 -15.469 1 74.81 306 GLY B N 1
ATOM 6207 C CA . GLY B 1 306 ? -24.484 -21.078 -16.25 1 74.81 306 GLY B CA 1
ATOM 6208 C C . GLY B 1 306 ? -23 -20.812 -16.109 1 74.81 306 GLY B C 1
ATOM 6209 O O . GLY B 1 306 ? -22.219 -21.078 -17.031 1 74.81 306 GLY B O 1
ATOM 6210 N N . ALA B 1 307 ? -22.609 -20.391 -14.945 1 79.12 307 ALA B N 1
ATOM 6211 C CA . ALA B 1 307 ? -21.219 -20 -14.727 1 79.12 307 ALA B CA 1
ATOM 6212 C C . ALA B 1 307 ? -20.422 -21.141 -14.078 1 79.12 307 ALA B C 1
ATOM 6214 O O . ALA B 1 307 ? -21 -22 -13.406 1 79.12 307 ALA B O 1
ATOM 6215 N N . HIS B 1 308 ? -19.188 -21.312 -14.469 1 92.81 308 HIS B N 1
ATOM 6216 C CA . HIS B 1 308 ? -18.297 -22.234 -13.789 1 92.81 308 HIS B CA 1
ATOM 6217 C C . HIS B 1 308 ? -17.672 -21.578 -12.555 1 92.81 308 HIS B C 1
ATOM 6219 O O . HIS B 1 308 ? -16.828 -20.688 -12.672 1 92.81 308 HIS B O 1
ATOM 6225 N N . PHE B 1 309 ? -18.219 -21.984 -11.43 1 97.12 309 PHE B N 1
ATOM 6226 C CA . PHE B 1 309 ? -17.672 -21.531 -10.156 1 97.12 309 PHE B CA 1
ATOM 6227 C C . PHE B 1 309 ? -16.656 -22.516 -9.602 1 97.12 309 PHE B C 1
ATOM 6229 O O . PHE B 1 309 ? -16.922 -23.719 -9.562 1 97.12 309 PHE B O 1
ATOM 6236 N N . MET B 1 310 ? -15.492 -22.062 -9.211 1 97.69 310 MET B N 1
ATOM 6237 C CA . MET B 1 310 ? -14.484 -22.953 -8.648 1 97.69 310 MET B CA 1
ATOM 6238 C C . MET B 1 310 ? -13.656 -22.234 -7.586 1 97.69 310 MET B C 1
ATOM 6240 O O . MET B 1 310 ? -13.688 -21 -7.5 1 97.69 310 MET B O 1
ATOM 6244 N N . VAL B 1 311 ? -13.008 -22.984 -6.766 1 98.38 311 VAL B N 1
ATOM 6245 C CA . VAL B 1 311 ? -12.148 -22.484 -5.695 1 98.38 311 VAL B CA 1
ATOM 6246 C C . VAL B 1 311 ? -10.734 -23.047 -5.871 1 98.38 311 VAL B C 1
ATOM 6248 O O . VAL B 1 311 ? -10.555 -24.203 -6.23 1 98.38 311 VAL B O 1
ATOM 6251 N N . VAL B 1 312 ? -9.758 -22.234 -5.734 1 98.62 312 VAL B N 1
ATOM 6252 C CA . VAL B 1 312 ? -8.367 -22.672 -5.68 1 98.62 312 VAL B CA 1
ATOM 6253 C C . VAL B 1 312 ? -7.777 -22.344 -4.316 1 98.62 312 VAL B C 1
ATOM 6255 O O . VAL B 1 312 ? -7.738 -21.172 -3.92 1 98.62 312 VAL B O 1
ATOM 6258 N N . ARG B 1 313 ? -7.348 -23.328 -3.625 1 98 313 ARG B N 1
ATOM 6259 C CA . ARG B 1 313 ? -6.82 -23.203 -2.271 1 98 313 ARG B CA 1
ATOM 6260 C C . ARG B 1 313 ? -5.32 -23.469 -2.238 1 98 313 ARG B C 1
ATOM 6262 O O . ARG B 1 313 ? -4.832 -24.391 -2.893 1 98 313 ARG B O 1
ATOM 6269 N N . PHE B 1 314 ? -4.566 -22.625 -1.565 1 94.94 314 PHE B N 1
ATOM 6270 C CA . PHE B 1 314 ? -3.154 -22.859 -1.29 1 94.94 314 PHE B CA 1
ATOM 6271 C C . PHE B 1 314 ? -2.734 -22.172 0.004 1 94.94 314 PHE B C 1
ATOM 6273 O O . PHE B 1 314 ? -3.535 -21.484 0.632 1 94.94 314 PHE B O 1
ATOM 6280 N N . GLY B 1 315 ? -1.532 -22.438 0.465 1 92.5 315 GLY B N 1
ATOM 6281 C CA . GLY B 1 315 ? -1.036 -21.906 1.725 1 92.5 315 GLY B CA 1
ATOM 6282 C C . GLY B 1 315 ? -0.401 -20.531 1.585 1 92.5 315 GLY B C 1
ATOM 6283 O O . GLY B 1 315 ? -0.893 -19.688 0.833 1 92.5 315 GLY B O 1
ATOM 6284 N N . ASN B 1 316 ? 0.612 -20.25 2.328 1 90.81 316 ASN B N 1
ATOM 6285 C CA . ASN B 1 316 ? 1.281 -18.953 2.346 1 90.81 316 ASN B CA 1
ATOM 6286 C C . ASN B 1 316 ? 2.096 -18.719 1.075 1 90.81 316 ASN B C 1
ATOM 6288 O O . ASN B 1 316 ? 2.559 -19.688 0.45 1 90.81 316 ASN B O 1
ATOM 6292 N N . VAL B 1 317 ? 2.117 -17.547 0.719 1 89.69 317 VAL B N 1
ATOM 6293 C CA . VAL B 1 317 ? 3.002 -17.156 -0.372 1 89.69 317 VAL B CA 1
ATOM 6294 C C . VAL B 1 317 ? 4.129 -16.281 0.168 1 89.69 317 VAL B C 1
ATOM 6296 O O . VAL B 1 317 ? 3.908 -15.453 1.06 1 89.69 317 VAL B O 1
ATOM 6299 N N . LEU B 1 318 ? 5.277 -16.453 -0.351 1 85.94 318 LEU B N 1
ATOM 6300 C CA . LEU B 1 318 ? 6.469 -15.75 0.12 1 85.94 318 LEU B CA 1
ATOM 6301 C C . LEU B 1 318 ? 6.449 -14.289 -0.318 1 85.94 318 LEU B C 1
ATOM 6303 O O . LEU B 1 318 ? 6.188 -13.992 -1.485 1 85.94 318 LEU B O 1
ATOM 6307 N N . GLY B 1 319 ? 6.641 -13.414 0.659 1 84.56 319 GLY B N 1
ATOM 6308 C CA . GLY B 1 319 ? 6.879 -12.016 0.329 1 84.56 319 GLY B CA 1
ATOM 6309 C C . GLY B 1 319 ? 5.598 -11.227 0.138 1 84.56 319 GLY B C 1
ATOM 6310 O O . GLY B 1 319 ? 5.633 -10.086 -0.323 1 84.56 319 GLY B O 1
ATOM 6311 N N . SER B 1 320 ? 4.523 -11.805 0.438 1 88 320 SER B N 1
ATOM 6312 C CA . SER B 1 320 ? 3.279 -11.062 0.284 1 88 320 SER B CA 1
ATOM 6313 C C . SER B 1 320 ? 3.217 -9.883 1.252 1 88 320 SER B C 1
ATOM 6315 O O . SER B 1 320 ? 3.963 -9.836 2.23 1 88 320 SER B O 1
ATOM 6317 N N . ARG B 1 321 ? 2.424 -8.906 0.975 1 81.12 321 ARG B N 1
ATOM 6318 C CA . ARG B 1 321 ? 2.301 -7.691 1.776 1 81.12 321 ARG B CA 1
ATOM 6319 C C . ARG B 1 321 ? 1.955 -8.023 3.225 1 81.12 321 ARG B C 1
ATOM 6321 O O . ARG B 1 321 ? 0.982 -8.734 3.488 1 81.12 321 ARG B O 1
ATOM 6328 N N . GLY B 1 322 ? 2.805 -7.543 4.129 1 77.38 322 GLY B N 1
ATOM 6329 C CA . GLY B 1 322 ? 2.539 -7.691 5.551 1 77.38 322 GLY B CA 1
ATOM 6330 C C . GLY B 1 322 ? 2.83 -9.086 6.07 1 77.38 322 GLY B C 1
ATOM 6331 O O . GLY B 1 322 ? 2.441 -9.438 7.188 1 77.38 322 GLY B O 1
ATOM 6332 N N . SER B 1 323 ? 3.533 -9.836 5.238 1 88.44 323 SER B N 1
ATOM 6333 C CA . SER B 1 323 ? 3.812 -11.211 5.641 1 88.44 323 SER B CA 1
ATOM 6334 C C . SER B 1 323 ? 5.125 -11.305 6.414 1 88.44 323 SER B C 1
ATOM 6336 O O . SER B 1 323 ? 5.656 -10.289 6.871 1 88.44 323 SER B O 1
ATOM 6338 N N . ILE B 1 324 ? 5.5 -12.492 6.664 1 86.5 324 ILE B N 1
ATOM 6339 C CA . ILE B 1 324 ? 6.555 -12.789 7.629 1 86.5 324 ILE B CA 1
ATOM 6340 C C . ILE B 1 324 ? 7.906 -12.344 7.07 1 86.5 324 ILE B C 1
ATOM 6342 O O . ILE B 1 324 ? 8.773 -11.891 7.816 1 86.5 324 ILE B O 1
ATOM 6346 N N . MET B 1 325 ? 8.078 -12.422 5.777 1 87.38 325 MET B N 1
ATOM 6347 C CA . MET B 1 325 ? 9.398 -12.117 5.223 1 87.38 325 MET B CA 1
ATOM 6348 C C . MET B 1 325 ? 9.703 -10.633 5.324 1 87.38 325 MET B C 1
ATOM 6350 O O . MET B 1 325 ? 10.773 -10.242 5.801 1 87.38 325 MET B O 1
ATOM 6354 N N . PRO B 1 326 ? 8.75 -9.812 4.918 1 84.44 326 PRO B N 1
ATOM 6355 C CA . PRO B 1 326 ? 9 -8.383 5.141 1 84.44 326 PRO B CA 1
ATOM 6356 C C . PRO B 1 326 ? 9.219 -8.047 6.617 1 84.44 326 PRO B C 1
ATOM 6358 O O . PRO B 1 326 ? 10.016 -7.172 6.941 1 84.44 326 PRO B O 1
ATOM 6361 N N . LEU B 1 327 ? 8.547 -8.742 7.453 1 86.69 327 LEU B N 1
ATOM 6362 C CA . LEU B 1 327 ? 8.719 -8.539 8.891 1 86.69 327 LEU B CA 1
ATOM 6363 C C . LEU B 1 327 ? 10.141 -8.898 9.312 1 86.69 327 LEU B C 1
ATOM 6365 O O . LEU B 1 327 ? 10.812 -8.109 9.984 1 86.69 327 LEU B O 1
ATOM 6369 N N . PHE B 1 328 ? 10.609 -10.062 8.922 1 90.31 328 PHE B N 1
ATOM 6370 C CA . PHE B 1 328 ? 11.953 -10.516 9.25 1 90.31 328 PHE B CA 1
ATOM 6371 C C . PHE B 1 328 ? 13 -9.555 8.695 1 90.31 328 PHE B C 1
ATOM 6373 O O . PHE B 1 328 ? 13.969 -9.219 9.375 1 90.31 328 PHE B O 1
ATOM 6380 N N . GLN B 1 329 ? 12.75 -9.164 7.496 1 85.5 329 GLN B N 1
ATOM 6381 C CA . GLN B 1 329 ? 13.672 -8.234 6.855 1 85.5 329 GLN B CA 1
ATOM 6382 C C . GLN B 1 329 ? 13.828 -6.961 7.68 1 85.5 329 GLN B C 1
ATOM 6384 O O . GLN B 1 329 ? 14.953 -6.527 7.957 1 85.5 329 GLN B O 1
ATOM 6389 N N . LYS B 1 330 ? 12.75 -6.391 8.055 1 81.75 330 LYS B N 1
ATOM 6390 C CA . LYS B 1 330 ? 12.766 -5.16 8.844 1 81.75 330 LYS B CA 1
ATOM 6391 C C . LYS B 1 330 ? 13.469 -5.383 10.188 1 81.75 330 LYS B C 1
ATOM 6393 O O . LYS B 1 330 ? 14.227 -4.527 10.641 1 81.75 330 LYS B O 1
ATOM 6398 N N . GLN B 1 331 ? 13.18 -6.488 10.797 1 85.81 331 GLN B N 1
ATOM 6399 C CA . GLN B 1 331 ? 13.781 -6.812 12.086 1 85.81 331 GLN B CA 1
ATOM 6400 C C . GLN B 1 331 ? 15.297 -6.988 11.961 1 85.81 331 GLN B C 1
ATOM 6402 O O . GLN B 1 331 ? 16.047 -6.527 12.812 1 85.81 331 GLN B O 1
ATOM 6407 N N . ILE B 1 332 ? 15.727 -7.609 10.914 1 84.31 332 ILE B N 1
ATOM 6408 C CA . ILE B 1 332 ? 17.141 -7.844 10.68 1 84.31 332 ILE B CA 1
ATOM 6409 C C . ILE B 1 332 ? 17.844 -6.516 10.414 1 84.31 332 ILE B C 1
ATOM 6411 O O . ILE B 1 332 ? 18.922 -6.258 10.945 1 84.31 332 ILE B O 1
ATOM 6415 N N . GLU B 1 333 ? 17.172 -5.695 9.594 1 73.81 333 GLU B N 1
ATOM 6416 C CA . GLU B 1 333 ? 17.719 -4.387 9.25 1 73.81 333 GLU B CA 1
ATOM 6417 C C . GLU B 1 333 ? 17.922 -3.529 10.5 1 73.81 333 GLU B C 1
ATOM 6419 O O . GLU B 1 333 ? 18.812 -2.674 10.531 1 73.81 333 GLU B O 1
ATOM 6424 N N . LYS B 1 334 ? 17.172 -3.844 11.508 1 75.81 334 LYS B N 1
ATOM 6425 C CA . LYS B 1 334 ? 17.266 -3.07 12.742 1 75.81 334 LYS B CA 1
ATOM 6426 C C . LYS B 1 334 ? 18.203 -3.756 13.742 1 75.81 334 LYS B C 1
ATOM 6428 O O . LYS B 1 334 ? 18.375 -3.27 14.859 1 75.81 334 LYS B O 1
ATOM 6433 N N . GLY B 1 335 ? 18.75 -4.824 13.422 1 77.5 335 GLY B N 1
ATOM 6434 C CA . GLY B 1 335 ? 19.719 -5.508 14.266 1 77.5 335 GLY B CA 1
ATOM 6435 C C . GLY B 1 335 ? 19.094 -6.621 15.094 1 77.5 335 GLY B C 1
ATOM 6436 O O . GLY B 1 335 ? 19.75 -7.18 15.977 1 77.5 335 GLY B O 1
ATOM 6437 N N . GLY B 1 336 ? 17.875 -6.891 14.844 1 83.88 336 GLY B N 1
ATOM 6438 C CA . GLY B 1 336 ? 17.188 -7.961 15.555 1 83.88 336 GLY B CA 1
ATOM 6439 C C . GLY B 1 336 ? 16.516 -7.496 16.828 1 83.88 336 GLY B C 1
ATOM 6440 O O . GLY B 1 336 ? 16.469 -6.297 17.109 1 83.88 336 GLY B O 1
ATOM 6441 N N . PRO B 1 337 ? 16.031 -8.461 17.672 1 89.62 337 PRO B N 1
ATOM 6442 C CA . PRO B 1 337 ? 15.898 -9.883 17.328 1 89.62 337 PRO B CA 1
ATOM 6443 C C . PRO B 1 337 ? 14.836 -10.125 16.25 1 89.62 337 PRO B C 1
ATOM 6445 O O . PRO B 1 337 ? 14.016 -9.242 15.977 1 89.62 337 PRO B O 1
ATOM 6448 N N . VAL B 1 338 ? 14.938 -11.234 15.57 1 93.5 338 VAL B N 1
ATOM 6449 C CA . VAL B 1 338 ? 13.875 -11.742 14.711 1 93.5 338 VAL B CA 1
ATOM 6450 C C . VAL B 1 338 ? 12.867 -12.523 15.547 1 93.5 338 VAL B C 1
ATOM 6452 O O . VAL B 1 338 ? 13.25 -13.391 16.344 1 93.5 338 VAL B O 1
ATOM 6455 N N . THR B 1 339 ? 11.625 -12.203 15.43 1 92.81 339 THR B N 1
ATOM 6456 C CA . THR B 1 339 ? 10.617 -12.805 16.297 1 92.81 339 THR B CA 1
ATOM 6457 C C . THR B 1 339 ? 9.906 -13.945 15.57 1 92.81 339 THR B C 1
ATOM 6459 O O . THR B 1 339 ? 9.445 -13.789 14.438 1 92.81 339 THR B O 1
ATOM 6462 N N . VAL B 1 340 ? 9.914 -15.047 16.156 1 94.5 340 VAL B N 1
ATOM 6463 C CA . VAL B 1 340 ? 9.219 -16.234 15.68 1 94.5 340 VAL B CA 1
ATOM 6464 C C . VAL B 1 340 ? 8.148 -16.641 16.688 1 94.5 340 VAL B C 1
ATOM 6466 O O . VAL B 1 340 ? 8.367 -16.578 17.891 1 94.5 340 VAL B O 1
ATOM 6469 N N . THR B 1 341 ? 6.98 -16.984 16.266 1 91.44 341 THR B N 1
ATOM 6470 C CA . THR B 1 341 ? 5.867 -17.297 17.156 1 91.44 341 THR B CA 1
ATOM 6471 C C . THR B 1 341 ? 6.16 -18.547 17.984 1 91.44 341 THR B C 1
ATOM 6473 O O . THR B 1 341 ? 6 -18.531 19.203 1 91.44 341 THR B O 1
ATOM 6476 N N . HIS B 1 342 ? 6.605 -19.672 17.297 1 93 342 HIS B N 1
ATOM 6477 C CA . HIS B 1 342 ? 6.871 -20.953 17.953 1 93 342 HIS B CA 1
ATOM 6478 C C . HIS B 1 342 ? 7.961 -21.734 17.219 1 93 342 HIS B C 1
ATOM 6480 O O . HIS B 1 342 ? 8 -21.734 15.992 1 93 342 HIS B O 1
ATOM 6486 N N . PRO B 1 343 ? 8.75 -22.391 17.984 1 93.44 343 PRO B N 1
ATOM 6487 C CA . PRO B 1 343 ? 9.875 -23.094 17.359 1 93.44 343 PRO B CA 1
ATOM 6488 C C . PRO B 1 343 ? 9.422 -24.203 16.406 1 93.44 343 PRO B C 1
ATOM 6490 O O . PRO B 1 343 ? 10.141 -24.547 15.469 1 93.44 343 PRO B O 1
ATOM 6493 N N . GLU B 1 344 ? 8.219 -24.672 16.656 1 93.62 344 GLU B N 1
ATOM 6494 C CA . GLU B 1 344 ? 7.75 -25.812 15.867 1 93.62 344 GLU B CA 1
ATOM 6495 C C . GLU B 1 344 ? 6.734 -25.391 14.812 1 93.62 344 GLU B C 1
ATOM 6497 O O . GLU B 1 344 ? 6.203 -26.219 14.078 1 93.62 344 GLU B O 1
ATOM 6502 N N . ALA B 1 345 ? 6.48 -24.125 14.797 1 93.5 345 ALA B N 1
ATOM 6503 C CA . ALA B 1 345 ? 5.492 -23.656 13.836 1 93.5 345 ALA B CA 1
ATOM 6504 C C . ALA B 1 345 ? 5.961 -23.906 12.398 1 93.5 345 ALA B C 1
ATOM 6506 O O . ALA B 1 345 ? 7.113 -23.641 12.062 1 93.5 345 ALA B O 1
ATOM 6507 N N . ARG B 1 346 ? 5.102 -24.469 11.578 1 92.06 346 ARG B N 1
ATOM 6508 C CA . ARG B 1 346 ? 5.387 -24.75 10.172 1 92.06 346 ARG B CA 1
ATOM 6509 C C . ARG B 1 346 ? 4.328 -24.141 9.266 1 92.06 346 ARG B C 1
ATOM 6511 O O . ARG B 1 346 ? 3.164 -24.016 9.656 1 92.06 346 ARG B O 1
ATOM 6518 N N . ARG B 1 347 ? 4.758 -23.766 8.109 1 91.62 347 ARG B N 1
ATOM 6519 C CA . ARG B 1 347 ? 3.84 -23.25 7.094 1 91.62 347 ARG B CA 1
ATOM 6520 C C . ARG B 1 347 ? 4.211 -23.781 5.711 1 91.62 347 ARG B C 1
ATOM 6522 O O . ARG B 1 347 ? 5.367 -24.109 5.457 1 91.62 347 ARG B O 1
ATOM 6529 N N . TRP B 1 348 ? 3.203 -23.906 4.871 1 87.75 348 TRP B N 1
ATOM 6530 C CA . TRP B 1 348 ? 3.408 -24.156 3.447 1 87.75 348 TRP B CA 1
ATOM 6531 C C . TRP B 1 348 ? 3.738 -22.859 2.713 1 87.75 348 TRP B C 1
ATOM 6533 O O . TRP B 1 348 ? 3.072 -21.844 2.908 1 87.75 348 TRP B O 1
ATOM 6543 N N . PHE B 1 349 ? 4.844 -22.953 1.875 1 86.56 349 PHE B N 1
ATOM 6544 C CA . PHE B 1 349 ? 5.191 -21.734 1.163 1 86.56 349 PHE B CA 1
ATOM 6545 C C . PHE B 1 349 ? 5.355 -22 -0.328 1 86.56 349 PHE B C 1
ATOM 6547 O O . PHE B 1 349 ? 5.797 -23.078 -0.724 1 86.56 349 PHE B O 1
ATOM 6554 N N . MET B 1 350 ? 5.012 -21.094 -1.093 1 86.56 350 MET B N 1
ATOM 6555 C CA . MET B 1 350 ? 5.383 -21 -2.502 1 86.56 350 MET B CA 1
ATOM 6556 C C . MET B 1 350 ? 5.543 -19.547 -2.926 1 86.56 350 MET B C 1
ATOM 6558 O O . MET B 1 350 ? 5.164 -18.641 -2.189 1 86.56 350 MET B O 1
ATOM 6562 N N . THR B 1 351 ? 6.129 -19.281 -4.059 1 84.75 351 THR B N 1
ATOM 6563 C CA . THR B 1 351 ? 6.289 -17.906 -4.523 1 84.75 351 THR B CA 1
ATOM 6564 C C . THR B 1 351 ? 4.984 -17.391 -5.113 1 84.75 351 THR B C 1
ATOM 6566 O O . THR B 1 351 ? 4.152 -18.156 -5.586 1 84.75 351 THR B O 1
ATOM 6569 N N . ILE B 1 352 ? 4.781 -16.125 -5.066 1 89.88 352 ILE B N 1
ATOM 6570 C CA . ILE B 1 352 ? 3.57 -15.477 -5.566 1 89.88 352 ILE B CA 1
ATOM 6571 C C . ILE B 1 352 ? 3.41 -15.766 -7.055 1 89.88 352 ILE B C 1
ATOM 6573 O O . ILE B 1 352 ? 2.338 -16.188 -7.504 1 89.88 352 ILE B O 1
ATOM 6577 N N . PRO B 1 353 ? 4.496 -15.664 -7.887 1 86.62 353 PRO B N 1
ATOM 6578 C CA . PRO B 1 353 ? 4.332 -15.945 -9.312 1 86.62 353 PRO B CA 1
ATOM 6579 C C . PRO B 1 353 ? 3.92 -17.391 -9.578 1 86.62 353 PRO B C 1
ATOM 6581 O O . PRO B 1 353 ? 3.066 -17.656 -10.438 1 86.62 353 PRO B O 1
ATOM 6584 N N . GLU B 1 354 ? 4.512 -18.312 -8.852 1 85.06 354 GLU B N 1
ATOM 6585 C CA . GLU B 1 354 ? 4.145 -19.719 -9.031 1 85.06 354 GLU B CA 1
ATOM 6586 C C . GLU B 1 354 ? 2.68 -19.953 -8.68 1 85.06 354 GLU B C 1
ATOM 6588 O O . GLU B 1 354 ? 1.955 -20.609 -9.438 1 85.06 354 GLU B O 1
ATOM 6593 N N . ALA B 1 355 ? 2.299 -19.484 -7.539 1 90.75 355 ALA B N 1
ATOM 6594 C CA . ALA B 1 355 ? 0.914 -19.641 -7.102 1 90.75 355 ALA B CA 1
ATOM 6595 C C . ALA B 1 355 ? -0.057 -19.078 -8.141 1 90.75 355 ALA B C 1
ATOM 6597 O O . ALA B 1 355 ? -1.046 -19.734 -8.484 1 90.75 355 ALA B O 1
ATOM 6598 N N . CYS B 1 356 ? 0.22 -17.906 -8.672 1 92.88 356 CYS B N 1
ATOM 6599 C CA . CYS B 1 356 ? -0.679 -17.234 -9.609 1 92.88 356 CYS B CA 1
ATOM 6600 C C . CYS B 1 356 ? -0.733 -17.984 -10.938 1 92.88 356 CYS B C 1
ATOM 6602 O O . CYS B 1 356 ? -1.793 -18.062 -11.555 1 92.88 356 CYS B O 1
ATOM 6604 N N . SER B 1 357 ? 0.406 -18.516 -11.352 1 90 357 SER B N 1
ATOM 6605 C CA . SER B 1 357 ? 0.416 -19.312 -12.578 1 90 357 SER B CA 1
ATOM 6606 C C . SER B 1 357 ? -0.471 -20.547 -12.445 1 90 357 SER B C 1
ATOM 6608 O O . SER B 1 357 ? -1.198 -20.891 -13.375 1 90 357 SER B O 1
ATOM 6610 N N . LEU B 1 358 ? -0.357 -21.156 -11.312 1 91.81 358 LEU B N 1
ATOM 6611 C CA . LEU B 1 358 ? -1.154 -22.344 -11.062 1 91.81 358 LEU B CA 1
ATOM 6612 C C . LEU B 1 358 ? -2.635 -22 -10.945 1 91.81 358 LEU B C 1
ATOM 6614 O O . LEU B 1 358 ? -3.494 -22.766 -11.383 1 91.81 358 LEU B O 1
ATOM 6618 N N . VAL B 1 359 ? -2.963 -20.859 -10.352 1 95.62 359 VAL B N 1
ATOM 6619 C CA . VAL B 1 359 ? -4.34 -20.375 -10.266 1 95.62 359 VAL B CA 1
ATOM 6620 C C . VAL B 1 359 ? -4.902 -20.172 -11.672 1 95.62 359 VAL B C 1
ATOM 6622 O O . VAL B 1 359 ? -6.023 -20.594 -11.969 1 95.62 359 VAL B O 1
ATOM 6625 N N . LEU B 1 360 ? -4.121 -19.516 -12.492 1 94.62 360 LEU B N 1
ATOM 6626 C CA . LEU B 1 360 ? -4.547 -19.234 -13.859 1 94.62 360 LEU B CA 1
ATOM 6627 C C . LEU B 1 360 ? -4.746 -20.531 -14.641 1 94.62 360 LEU B C 1
ATOM 6629 O O . LEU B 1 360 ? -5.711 -20.672 -15.391 1 94.62 360 LEU B O 1
ATOM 6633 N N . LYS B 1 361 ? -3.842 -21.469 -14.445 1 93.25 361 LYS B N 1
ATOM 6634 C CA . LYS B 1 361 ? -3.984 -22.781 -15.094 1 93.25 361 LYS B CA 1
ATOM 6635 C C . LYS B 1 361 ? -5.238 -23.5 -14.602 1 93.25 361 LYS B C 1
ATOM 6637 O O . LYS B 1 361 ? -6.016 -24.016 -15.406 1 93.25 361 LYS B O 1
ATOM 6642 N N . ALA B 1 362 ? -5.441 -23.516 -13.305 1 95 362 ALA B N 1
ATOM 6643 C CA . ALA B 1 362 ? -6.625 -24.141 -12.719 1 95 362 ALA B CA 1
ATOM 6644 C C . ALA B 1 362 ? -7.906 -23.5 -13.258 1 95 362 ALA B C 1
ATOM 6646 O O . ALA B 1 362 ? -8.898 -24.203 -13.484 1 95 362 ALA B O 1
ATOM 6647 N N . GLY B 1 363 ? -7.902 -22.188 -13.43 1 95.5 363 GLY B N 1
ATOM 6648 C CA . GLY B 1 363 ? -9.047 -21.484 -13.992 1 95.5 363 GLY B CA 1
ATOM 6649 C C . GLY B 1 363 ? -9.438 -21.984 -15.367 1 95.5 363 GLY B C 1
ATOM 6650 O O . GLY B 1 363 ? -10.609 -21.969 -15.742 1 95.5 363 GLY B O 1
ATOM 6651 N N . GLY B 1 364 ? -8.508 -22.422 -16.109 1 94.19 364 GLY B N 1
ATOM 6652 C CA . GLY B 1 364 ? -8.742 -22.891 -17.469 1 94.19 364 GLY B CA 1
ATOM 6653 C C . GLY B 1 364 ? -9.211 -24.344 -17.516 1 94.19 364 GLY B C 1
ATOM 6654 O O . GLY B 1 364 ? -10.125 -24.672 -18.281 1 94.19 364 GLY B O 1
ATOM 6655 N N . VAL B 1 365 ? -8.672 -25.141 -16.672 1 92.88 365 VAL B N 1
ATOM 6656 C CA . VAL B 1 365 ? -8.898 -26.578 -16.797 1 92.88 365 VAL B CA 1
ATOM 6657 C C . VAL B 1 365 ? -9.945 -27.016 -15.789 1 92.88 365 VAL B C 1
ATOM 6659 O O . VAL B 1 365 ? -10.469 -28.141 -15.875 1 92.88 365 VAL B O 1
ATOM 6662 N N . GLY B 1 366 ? -10.219 -26.141 -14.852 1 93.69 366 GLY B N 1
ATOM 6663 C CA . GLY B 1 366 ? -11.086 -26.516 -13.75 1 93.69 366 GLY B CA 1
ATOM 6664 C C . GLY B 1 366 ? -12.531 -26.703 -14.18 1 93.69 366 GLY B C 1
ATOM 6665 O O . GLY B 1 366 ? -12.977 -26.109 -15.156 1 93.69 366 GLY B O 1
ATOM 6666 N N . GLU B 1 367 ? -13.234 -27.516 -13.336 1 94.5 367 GLU B N 1
ATOM 6667 C CA . GLU B 1 367 ? -14.641 -27.812 -13.57 1 94.5 367 GLU B CA 1
ATOM 6668 C C . GLU B 1 367 ? -15.539 -27.047 -12.602 1 94.5 367 GLU B C 1
ATOM 6670 O O . GLU B 1 367 ? -15.094 -26.625 -11.531 1 94.5 367 GLU B O 1
ATOM 6675 N N . ASN B 1 368 ? -16.781 -26.891 -13.016 1 95.69 368 ASN B N 1
ATOM 6676 C CA . ASN B 1 368 ? -17.766 -26.203 -12.188 1 95.69 368 ASN B CA 1
ATOM 6677 C C . ASN B 1 368 ? -18 -26.922 -10.867 1 95.69 368 ASN B C 1
ATOM 6679 O O . ASN B 1 368 ? -18.141 -28.156 -10.844 1 95.69 368 ASN B O 1
ATOM 6683 N N . GLY B 1 369 ? -17.953 -26.203 -9.805 1 95.44 369 GLY B N 1
ATOM 6684 C CA . GLY B 1 369 ? -18.312 -26.734 -8.492 1 95.44 369 GLY B CA 1
ATOM 6685 C C . GLY B 1 369 ? -17.172 -27.484 -7.82 1 95.44 369 GLY B C 1
ATOM 6686 O O . GLY B 1 369 ? -17.406 -28.25 -6.891 1 95.44 369 GLY B O 1
ATOM 6687 N N . LYS B 1 370 ? -15.961 -27.25 -8.312 1 96.25 370 LYS B N 1
ATOM 6688 C CA . LYS B 1 370 ? -14.852 -28.016 -7.758 1 96.25 370 LYS B CA 1
ATOM 6689 C C . LYS B 1 370 ? -13.883 -27.109 -7 1 96.25 370 LYS B C 1
ATOM 6691 O O . LYS B 1 370 ? -13.82 -25.906 -7.258 1 96.25 370 LYS B O 1
ATOM 6696 N N . LEU B 1 371 ? -13.289 -27.719 -6.047 1 97.44 371 LEU B N 1
ATOM 6697 C CA . LEU B 1 371 ? -12.203 -27.094 -5.293 1 97.44 371 LEU B CA 1
ATOM 6698 C C . LEU B 1 371 ? -10.859 -27.703 -5.668 1 97.44 371 LEU B C 1
ATOM 6700 O O . LEU B 1 371 ? -10.719 -28.938 -5.699 1 97.44 371 LEU B O 1
ATOM 6704 N N . TYR B 1 372 ? -9.922 -26.891 -6.02 1 98.06 372 TYR B N 1
ATOM 6705 C CA . TYR B 1 372 ? -8.578 -27.328 -6.371 1 98.06 372 TYR B CA 1
ATOM 6706 C C . TYR B 1 372 ? -7.57 -26.906 -5.312 1 98.06 372 TYR B C 1
ATOM 6708 O O . TYR B 1 372 ? -7.703 -25.828 -4.719 1 98.06 372 TYR B O 1
ATOM 6716 N N . LEU B 1 373 ? -6.629 -27.766 -5.102 1 97.62 373 LEU B N 1
ATOM 6717 C CA . LEU B 1 373 ? -5.543 -27.562 -4.152 1 97.62 373 LEU B CA 1
ATOM 6718 C C . LEU B 1 373 ? -4.195 -27.547 -4.867 1 97.62 373 LEU B C 1
ATOM 6720 O O . LEU B 1 373 ? -3.865 -28.469 -5.602 1 97.62 373 LEU B O 1
ATOM 6724 N N . LEU B 1 374 ? -3.488 -26.469 -4.637 1 94.56 374 LEU B N 1
ATOM 6725 C CA . LEU B 1 374 ? -2.15 -26.438 -5.219 1 94.56 374 LEU B CA 1
ATOM 6726 C C . LEU B 1 374 ? -1.169 -27.234 -4.371 1 94.56 374 LEU B C 1
ATOM 6728 O O . LEU B 1 374 ? -1.221 -27.188 -3.141 1 94.56 374 LEU B O 1
ATOM 6732 N N . ASP B 1 375 ? -0.373 -27.984 -5.023 1 89.38 375 ASP B N 1
ATOM 6733 C CA . ASP B 1 375 ? 0.685 -28.719 -4.344 1 89.38 375 ASP B CA 1
ATOM 6734 C C . ASP B 1 375 ? 1.851 -27.812 -3.98 1 89.38 375 ASP B C 1
ATOM 6736 O O . ASP B 1 375 ? 2.615 -27.391 -4.852 1 89.38 375 ASP B O 1
ATOM 6740 N N . MET B 1 376 ? 2.006 -27.609 -2.764 1 86.12 376 MET B N 1
ATOM 6741 C CA . MET B 1 376 ? 2.99 -26.641 -2.279 1 86.12 376 MET B CA 1
ATOM 6742 C C . MET B 1 376 ? 4.273 -27.344 -1.843 1 86.12 376 MET B C 1
ATOM 6744 O O . MET B 1 376 ? 5.234 -26.688 -1.434 1 86.12 376 MET B O 1
ATOM 6748 N N . GLY B 1 377 ? 4.316 -28.609 -1.89 1 83.81 377 GLY B N 1
ATOM 6749 C CA . GLY B 1 377 ? 5.477 -29.344 -1.424 1 83.81 377 GLY B CA 1
ATOM 6750 C C . GLY B 1 377 ? 5.469 -29.594 0.074 1 83.81 377 GLY B C 1
ATOM 6751 O O . GLY B 1 377 ? 4.445 -29.984 0.64 1 83.81 377 GLY B O 1
ATOM 6752 N N . GLU B 1 378 ? 6.652 -29.391 0.699 1 84.94 378 GLU B N 1
ATOM 6753 C CA . GLU B 1 378 ? 6.789 -29.656 2.129 1 84.94 378 GLU B CA 1
ATOM 6754 C C . GLU B 1 378 ? 6.738 -28.359 2.934 1 84.94 378 GLU B C 1
ATOM 6756 O O . GLU B 1 378 ? 7.258 -27.328 2.498 1 84.94 378 GLU B O 1
ATOM 6761 N N . PRO B 1 379 ? 6.102 -28.484 4.043 1 88.62 379 PRO B N 1
ATOM 6762 C CA . PRO B 1 379 ? 6.102 -27.297 4.898 1 88.62 379 PRO B CA 1
ATOM 6763 C C . PRO B 1 379 ? 7.488 -26.969 5.445 1 88.62 379 PRO B C 1
ATOM 6765 O O . PRO B 1 379 ? 8.336 -27.859 5.57 1 88.62 379 PRO B O 1
ATOM 6768 N N . ILE B 1 380 ? 7.695 -25.75 5.73 1 86.31 380 ILE B N 1
ATOM 6769 C CA . ILE B 1 380 ? 8.969 -25.266 6.258 1 86.31 380 ILE B CA 1
ATOM 6770 C C . ILE B 1 380 ? 8.758 -24.703 7.66 1 86.31 380 ILE B C 1
ATOM 6772 O O . ILE B 1 380 ? 7.754 -24.031 7.922 1 86.31 380 ILE B O 1
ATOM 6776 N N . LYS B 1 381 ? 9.727 -25.031 8.492 1 91.88 381 LYS B N 1
ATOM 6777 C CA . LYS B 1 381 ? 9.688 -24.406 9.805 1 91.88 381 LYS B CA 1
ATOM 6778 C C . LYS B 1 381 ? 9.961 -22.906 9.711 1 91.88 381 LYS B C 1
ATOM 6780 O O . LYS B 1 381 ? 10.875 -22.484 9 1 91.88 381 LYS B O 1
ATOM 6785 N N . ILE B 1 382 ? 9.18 -22.156 10.422 1 92.69 382 ILE B N 1
ATOM 6786 C CA . ILE B 1 382 ? 9.344 -20.703 10.398 1 92.69 382 ILE B CA 1
ATOM 6787 C C . ILE B 1 382 ? 10.727 -20.328 10.922 1 92.69 382 ILE B C 1
ATOM 6789 O O . ILE B 1 382 ? 11.344 -19.375 10.438 1 92.69 382 ILE B O 1
ATOM 6793 N N . ARG B 1 383 ? 11.211 -21.094 11.914 1 94.31 383 ARG B N 1
ATOM 6794 C CA . ARG B 1 383 ? 12.547 -20.859 12.453 1 94.31 383 ARG B CA 1
ATOM 6795 C C . ARG B 1 383 ? 13.609 -21 11.359 1 94.31 383 ARG B C 1
ATOM 6797 O O . ARG B 1 383 ? 14.57 -20.234 11.312 1 94.31 383 ARG B O 1
ATOM 6804 N N . GLU B 1 384 ? 13.453 -21.984 10.547 1 90.06 384 GLU B N 1
ATOM 6805 C CA . GLU B 1 384 ? 14.398 -22.219 9.461 1 90.06 384 GLU B CA 1
ATOM 6806 C C . GLU B 1 384 ? 14.383 -21.062 8.469 1 90.06 384 GLU B C 1
ATOM 6808 O O . GLU B 1 384 ? 15.438 -20.641 7.977 1 90.06 384 GLU B O 1
ATOM 6813 N N . LEU B 1 385 ? 13.211 -20.609 8.227 1 89.62 385 LEU B N 1
ATOM 6814 C CA . LEU B 1 385 ? 13.086 -19.453 7.355 1 89.62 385 LEU B CA 1
ATOM 6815 C C . LEU B 1 385 ? 13.789 -18.234 7.957 1 89.62 385 LEU B C 1
ATOM 6817 O O . LEU B 1 385 ? 14.484 -17.5 7.254 1 89.62 385 LEU B O 1
ATOM 6821 N N . ALA B 1 386 ? 13.594 -18.016 9.211 1 92.94 386 ALA B N 1
ATOM 6822 C CA . ALA B 1 386 ? 14.242 -16.922 9.922 1 92.94 386 ALA B CA 1
ATOM 6823 C C . ALA B 1 386 ? 15.758 -17.031 9.836 1 92.94 386 ALA B C 1
ATOM 6825 O O . ALA B 1 386 ? 16.438 -16.047 9.539 1 92.94 386 ALA B O 1
ATOM 6826 N N . GLU B 1 387 ? 16.234 -18.219 10.039 1 91.94 387 GLU B N 1
ATOM 6827 C CA . GLU B 1 387 ? 17.672 -18.453 9.984 1 91.94 387 GLU B CA 1
ATOM 6828 C C . GLU B 1 387 ? 18.234 -18.172 8.594 1 91.94 387 GLU B C 1
ATOM 6830 O O . GLU B 1 387 ? 19.281 -17.547 8.453 1 91.94 387 GLU B O 1
ATOM 6835 N N . GLN B 1 388 ? 17.516 -18.641 7.668 1 85.19 388 GLN B N 1
ATOM 6836 C CA . GLN B 1 388 ? 17.938 -18.422 6.289 1 85.19 388 GLN B CA 1
ATOM 6837 C C . GLN B 1 388 ? 17.969 -16.938 5.953 1 85.19 388 GLN B C 1
ATOM 6839 O O . GLN B 1 388 ? 18.875 -16.469 5.27 1 85.19 388 GLN B O 1
ATOM 6844 N N . MET B 1 389 ? 17 -16.219 6.398 1 88.25 389 MET B N 1
ATOM 6845 C CA . MET B 1 389 ? 16.922 -14.781 6.141 1 88.25 389 MET B CA 1
ATOM 6846 C C . MET B 1 389 ? 18.078 -14.039 6.82 1 88.25 389 MET B C 1
ATOM 6848 O O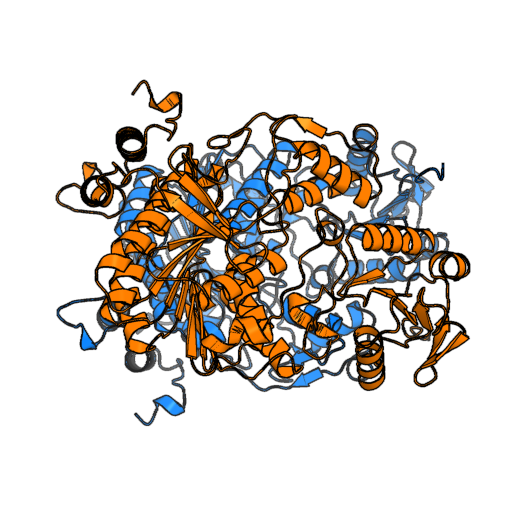 . MET B 1 389 ? 18.688 -13.148 6.227 1 88.25 389 MET B O 1
ATOM 6852 N N . ILE B 1 390 ? 18.344 -14.414 8.07 1 88.31 390 ILE B N 1
ATOM 6853 C CA . ILE B 1 390 ? 19.438 -13.805 8.82 1 88.31 390 ILE B CA 1
ATOM 6854 C C . ILE B 1 390 ? 20.75 -14.031 8.086 1 88.31 390 ILE B C 1
ATOM 6856 O O . ILE B 1 390 ? 21.531 -13.094 7.906 1 88.31 390 ILE B O 1
ATOM 6860 N N . ARG B 1 391 ? 20.906 -15.242 7.559 1 83.38 391 ARG B N 1
ATOM 6861 C CA . ARG B 1 391 ? 22.125 -15.578 6.824 1 83.38 391 ARG B CA 1
ATOM 6862 C C . ARG B 1 391 ? 22.203 -14.812 5.508 1 83.38 391 ARG B C 1
ATOM 6864 O O . ARG B 1 391 ? 23.281 -14.422 5.074 1 83.38 391 ARG B O 1
ATOM 6871 N N . PHE B 1 392 ? 21.125 -14.648 4.902 1 79.31 392 PHE B N 1
ATOM 6872 C CA . PHE B 1 392 ? 21.047 -13.922 3.643 1 79.31 392 PHE B CA 1
ATOM 6873 C C . PHE B 1 392 ? 21.578 -12.5 3.812 1 79.31 392 PHE B C 1
ATOM 6875 O O . PHE B 1 392 ? 22.25 -11.969 2.924 1 79.31 392 PHE B O 1
ATOM 6882 N N . TYR B 1 393 ? 21.281 -11.914 4.918 1 78.5 393 TYR B N 1
ATOM 6883 C CA . TYR B 1 393 ? 21.688 -10.531 5.16 1 78.5 393 TYR B CA 1
ATOM 6884 C C . TYR B 1 393 ? 23.094 -10.469 5.754 1 78.5 393 TYR B C 1
ATOM 6886 O O . TYR B 1 393 ? 23.531 -9.398 6.176 1 78.5 393 TYR B O 1
ATOM 6894 N N . GLY B 1 394 ? 23.734 -11.648 5.867 1 75.38 394 GLY B N 1
ATOM 6895 C CA . GLY B 1 394 ? 25.156 -11.672 6.211 1 75.38 394 GLY B CA 1
ATOM 6896 C C . GLY B 1 394 ? 25.406 -11.844 7.699 1 75.38 394 GLY B C 1
ATOM 6897 O O . GLY B 1 394 ? 26.5 -11.594 8.18 1 75.38 394 GLY B O 1
ATOM 6898 N N . PHE B 1 395 ? 24.344 -12.195 8.445 1 82.44 395 PHE B N 1
ATOM 6899 C CA . PHE B 1 395 ? 24.469 -12.352 9.891 1 82.44 395 PHE B CA 1
ATOM 6900 C C . PHE B 1 395 ? 24.359 -13.82 10.289 1 82.44 395 PHE B C 1
ATOM 6902 O O . PHE B 1 395 ? 23.922 -14.656 9.492 1 82.44 395 PHE B O 1
ATOM 6909 N N . GLU B 1 396 ? 24.859 -14.133 11.461 1 88 396 GLU B N 1
ATOM 6910 C CA . GLU B 1 396 ? 24.75 -15.484 12 1 88 396 GLU B CA 1
ATOM 6911 C C . GLU B 1 396 ? 23.594 -15.594 12.992 1 88 396 GLU B C 1
ATOM 6913 O O . GLU B 1 396 ? 23.547 -14.867 13.984 1 88 396 GLU B O 1
ATOM 6918 N N . PRO B 1 397 ? 22.734 -16.547 12.734 1 93.25 397 PRO B N 1
ATOM 6919 C CA . PRO B 1 397 ? 21.609 -16.719 13.656 1 93.25 397 PRO B CA 1
ATOM 6920 C C . PRO B 1 397 ? 22.047 -17.109 15.062 1 93.25 397 PRO B C 1
ATOM 6922 O O . PRO B 1 397 ? 22.984 -17.891 15.234 1 93.25 397 PRO B O 1
ATOM 6925 N N . ASP B 1 398 ? 21.453 -16.516 16.047 1 91.75 398 ASP B N 1
ATOM 6926 C CA . ASP B 1 398 ? 21.641 -16.781 17.469 1 91.75 398 ASP B CA 1
ATOM 6927 C C . ASP B 1 398 ? 23.047 -16.391 17.922 1 91.75 398 ASP B C 1
ATOM 6929 O O . ASP B 1 398 ? 23.469 -16.719 19.031 1 91.75 398 ASP B O 1
ATOM 6933 N N . ARG B 1 399 ? 23.812 -15.766 17.156 1 89.19 399 ARG B N 1
ATOM 6934 C CA . ARG B 1 399 ? 25.094 -15.18 17.531 1 89.19 399 ARG B CA 1
ATOM 6935 C C . ARG B 1 399 ? 25.094 -13.664 17.344 1 89.19 399 ARG B C 1
ATOM 6937 O O . ARG B 1 399 ? 25.219 -12.906 18.297 1 89.19 399 ARG B O 1
ATOM 6944 N N . GLU B 1 400 ? 24.797 -13.305 16.156 1 85 400 GLU B N 1
ATOM 6945 C CA . GLU B 1 400 ? 24.719 -11.883 15.852 1 85 400 GLU B CA 1
ATOM 6946 C C . GLU B 1 400 ? 23.297 -11.367 15.938 1 85 400 GLU B C 1
ATOM 6948 O O . GLU B 1 400 ? 23.047 -10.281 16.484 1 85 400 GLU B O 1
ATOM 6953 N N . ILE B 1 401 ? 22.422 -12.055 15.383 1 90.38 401 ILE B N 1
ATOM 6954 C CA . ILE B 1 401 ? 21 -11.719 15.484 1 90.38 401 ILE B CA 1
ATOM 6955 C C . ILE B 1 401 ? 20.25 -12.852 16.188 1 90.38 401 ILE B C 1
ATOM 6957 O O . ILE B 1 401 ? 20.266 -13.992 15.719 1 90.38 401 ILE B O 1
ATOM 6961 N N . LYS B 1 402 ? 19.641 -12.547 17.172 1 93.62 402 LYS B N 1
ATOM 6962 C CA . LYS B 1 402 ? 18.922 -13.531 17.969 1 93.62 402 LYS B CA 1
ATOM 6963 C C . LYS B 1 402 ? 17.531 -13.812 17.375 1 93.62 402 LYS B C 1
ATOM 6965 O O . LYS B 1 402 ? 16.953 -12.945 16.734 1 93.62 402 LYS B O 1
ATOM 6970 N N . ILE B 1 403 ? 17.078 -15.023 17.547 1 95.62 403 ILE B N 1
ATOM 6971 C CA . ILE B 1 403 ? 15.695 -15.398 17.266 1 95.62 403 ILE B CA 1
ATOM 6972 C C . ILE B 1 403 ? 14.914 -15.516 18.578 1 95.62 403 ILE B C 1
ATOM 6974 O O . ILE B 1 403 ? 15.312 -16.266 19.469 1 95.62 403 ILE B O 1
ATOM 6978 N N . GLU B 1 404 ? 13.938 -14.734 18.703 1 95.5 404 GLU B N 1
ATOM 6979 C CA . GLU B 1 404 ? 13.117 -14.742 19.906 1 95.5 404 GLU B CA 1
ATOM 6980 C C . GLU B 1 404 ? 11.742 -15.344 19.625 1 95.5 404 GLU B C 1
ATOM 6982 O O . GLU B 1 404 ? 11.086 -14.977 18.641 1 95.5 404 GLU B O 1
ATOM 6987 N N . TYR B 1 405 ? 11.375 -16.266 20.484 1 94.94 405 TYR B N 1
ATOM 6988 C CA . TYR B 1 405 ? 10.055 -16.875 20.375 1 94.94 405 TYR B CA 1
ATOM 6989 C C . TYR B 1 405 ? 9.023 -16.094 21.172 1 94.94 405 TYR B C 1
ATOM 6991 O O . TYR B 1 405 ? 9.18 -15.922 22.391 1 94.94 405 TYR B O 1
ATOM 6999 N N . ILE B 1 406 ? 7.969 -15.672 20.547 1 92.44 406 ILE B N 1
ATOM 7000 C CA . ILE B 1 406 ? 7.051 -14.734 21.188 1 92.44 406 ILE B CA 1
ATOM 7001 C C . ILE B 1 406 ? 5.711 -15.422 21.453 1 92.44 406 ILE B C 1
ATOM 7003 O O . ILE B 1 406 ? 4.777 -14.805 21.969 1 92.44 406 ILE B O 1
ATOM 7007 N N . GLY B 1 407 ? 5.602 -16.641 21.125 1 91.19 407 GLY B N 1
ATOM 7008 C CA . GLY B 1 407 ? 4.344 -17.344 21.281 1 91.19 407 GLY B CA 1
ATOM 7009 C C . GLY B 1 407 ? 3.385 -17.141 20.125 1 91.19 407 GLY B C 1
ATOM 7010 O O . GLY B 1 407 ? 3.516 -16.172 19.375 1 91.19 407 GLY B O 1
ATOM 7011 N N . LEU B 1 408 ? 2.414 -18.047 20.047 1 89 408 LEU B N 1
ATOM 7012 C CA . LEU B 1 408 ? 1.386 -17.922 19.016 1 89 408 LEU B CA 1
ATOM 7013 C C . LEU B 1 408 ? 0.518 -16.688 19.266 1 89 408 LEU B C 1
ATOM 7015 O O . LEU B 1 408 ? 0.172 -16.391 20.406 1 89 408 LEU B O 1
ATOM 7019 N N . ARG B 1 409 ? 0.278 -15.969 18.344 1 87.12 409 ARG B N 1
ATOM 7020 C CA . ARG B 1 409 ? -0.587 -14.797 18.438 1 87.12 409 ARG B CA 1
ATOM 7021 C C . ARG B 1 409 ? -2.057 -15.188 18.312 1 87.12 409 ARG B C 1
ATOM 7023 O O . ARG B 1 409 ? -2.375 -16.312 17.953 1 87.12 409 ARG B O 1
ATOM 7030 N N . PRO B 1 410 ? -3.027 -14.273 18.609 1 84.75 410 PRO B N 1
ATOM 7031 C CA . PRO B 1 410 ? -4.453 -14.594 18.516 1 84.75 410 PRO B CA 1
ATOM 7032 C C . PRO B 1 410 ? -4.852 -15.062 17.109 1 84.75 410 PRO B C 1
ATOM 7034 O O . PRO B 1 410 ? -4.555 -14.391 16.125 1 84.75 410 PRO B O 1
ATOM 7037 N N . GLY B 1 411 ? -5.453 -16.266 17 1 87.5 411 GLY B N 1
ATOM 7038 C CA . GLY B 1 411 ? -5.965 -16.797 15.742 1 87.5 411 GLY B CA 1
ATOM 7039 C C . GLY B 1 411 ? -4.957 -17.641 15 1 87.5 411 GLY B C 1
ATOM 7040 O O . GLY B 1 411 ? -5.266 -18.188 13.938 1 87.5 411 GLY B O 1
ATOM 7041 N N . GLU B 1 412 ? -3.76 -17.766 15.523 1 88.75 412 GLU B N 1
ATOM 7042 C CA . GLU B 1 412 ? -2.734 -18.547 14.828 1 88.75 412 GLU B CA 1
ATOM 7043 C C . GLU B 1 412 ? -2.664 -19.969 15.367 1 88.75 412 GLU B C 1
ATOM 7045 O O . GLU B 1 412 ? -2.984 -20.219 16.531 1 88.75 412 GLU B O 1
ATOM 7050 N N . ARG B 1 413 ? -2.32 -20.891 14.539 1 88.94 413 ARG B N 1
ATOM 7051 C CA . ARG B 1 413 ? -2.082 -22.281 14.938 1 88.94 413 ARG B CA 1
ATOM 7052 C C . ARG B 1 413 ? -0.667 -22.719 14.57 1 88.94 413 ARG B C 1
ATOM 7054 O O . ARG B 1 413 ? 0.015 -22.047 13.797 1 88.94 413 ARG B O 1
ATOM 7061 N N . LEU B 1 414 ? -0.28 -23.781 15.203 1 89.5 414 LEU B N 1
ATOM 7062 C CA . LEU B 1 414 ? 1.077 -24.297 15.031 1 89.5 414 LEU B CA 1
ATOM 7063 C C . LEU B 1 414 ? 1.29 -24.781 13.602 1 89.5 414 LEU B C 1
ATOM 7065 O O . LEU B 1 414 ? 2.277 -24.422 12.961 1 89.5 414 LEU B O 1
ATOM 7069 N N . ASP B 1 415 ? 0.259 -25.562 13.133 1 89.5 415 ASP B N 1
ATOM 7070 C CA . ASP B 1 415 ? 0.318 -26.125 11.789 1 89.5 415 ASP B CA 1
ATOM 7071 C C . ASP B 1 415 ? -0.963 -25.828 11.016 1 89.5 415 ASP B C 1
ATOM 7073 O O . ASP B 1 415 ? -2.059 -25.875 11.578 1 89.5 415 ASP B O 1
ATOM 7077 N N . GLU B 1 416 ? -0.698 -25.453 9.781 1 87.94 416 GLU B N 1
ATOM 7078 C CA . GLU B 1 416 ? -1.847 -25.328 8.891 1 87.94 416 GLU B CA 1
ATOM 7079 C C . GLU B 1 416 ? -2.035 -26.578 8.039 1 87.94 416 GLU B C 1
ATOM 7081 O O . GLU B 1 416 ? -1.061 -27.156 7.562 1 87.94 416 GLU B O 1
ATOM 7086 N N . ARG B 1 417 ? -3.279 -26.953 7.957 1 89.56 417 ARG B N 1
ATOM 7087 C CA . ARG B 1 417 ? -3.611 -28.094 7.098 1 89.56 417 ARG B CA 1
ATOM 7088 C C . ARG B 1 417 ? -4.113 -27.625 5.738 1 89.56 417 ARG B C 1
ATOM 7090 O O . ARG B 1 417 ? -4.801 -26.609 5.641 1 89.56 417 ARG B O 1
ATOM 7097 N N . LEU B 1 418 ? -3.805 -28.391 4.781 1 92 418 LEU B N 1
ATOM 7098 C CA . LEU B 1 418 ? -4.223 -28.016 3.436 1 92 418 LEU B CA 1
ATOM 7099 C C . LEU B 1 418 ? -5.609 -28.578 3.127 1 92 418 LEU B C 1
ATOM 7101 O O . LEU B 1 418 ? -6.281 -28.109 2.203 1 92 418 LEU B O 1
ATOM 7105 N N . TRP B 1 419 ? -6.066 -29.625 3.809 1 93.12 419 TRP B N 1
ATOM 7106 C CA . TRP B 1 419 ? -7.398 -30.203 3.688 1 93.12 419 TRP B CA 1
ATOM 7107 C C . TRP B 1 419 ? -7.867 -30.781 5.02 1 93.12 419 TRP B C 1
ATOM 7109 O O . TRP B 1 419 ? -7.051 -31.062 5.902 1 93.12 419 TRP B O 1
ATOM 7119 N N . SER B 1 420 ? -9.133 -30.859 5.207 1 93.31 420 SER B N 1
ATOM 7120 C CA . SER B 1 420 ? -9.703 -31.375 6.445 1 93.31 420 SER B CA 1
ATOM 7121 C C . SER B 1 420 ? -9.805 -32.906 6.41 1 93.31 420 SER B C 1
ATOM 7123 O O . SER B 1 420 ? -9.547 -33.531 5.375 1 93.31 420 SER B O 1
ATOM 7125 N N . GLU B 1 421 ? -10.211 -33.438 7.543 1 92 421 GLU B N 1
ATOM 7126 C CA . GLU B 1 421 ? -10.391 -34.875 7.633 1 92 421 GLU B CA 1
ATOM 7127 C C . GLU B 1 421 ? -11.516 -35.375 6.719 1 92 421 GLU B C 1
ATOM 7129 O O . GLU B 1 421 ? -11.516 -36.5 6.266 1 92 421 GLU B O 1
ATOM 7134 N N . ASN B 1 422 ? -12.359 -34.438 6.398 1 92.06 422 ASN B N 1
ATOM 7135 C CA . ASN B 1 422 ? -13.5 -34.781 5.551 1 92.06 422 ASN B CA 1
ATOM 7136 C C . ASN B 1 422 ? -13.188 -34.531 4.074 1 92.06 422 ASN B C 1
ATOM 7138 O O . ASN B 1 422 ? -14.055 -34.719 3.217 1 92.06 422 ASN B O 1
ATOM 7142 N N . GLU B 1 423 ? -12 -34.094 3.756 1 94.81 423 GLU B N 1
ATOM 7143 C CA . GLU B 1 423 ? -11.578 -33.812 2.393 1 94.81 423 GLU B CA 1
ATOM 7144 C C . GLU B 1 423 ? -10.484 -34.781 1.937 1 94.81 423 GLU B C 1
ATOM 7146 O O . GLU B 1 423 ? -9.68 -35.25 2.746 1 94.81 423 GLU B O 1
ATOM 7151 N N . ILE B 1 424 ? -10.484 -35.125 0.637 1 94.81 424 ILE B N 1
ATOM 7152 C CA . ILE B 1 424 ? -9.484 -36 0.041 1 94.81 424 ILE B CA 1
ATOM 7153 C C . ILE B 1 424 ? -8.898 -35.344 -1.208 1 94.81 424 ILE B C 1
ATOM 7155 O O . ILE B 1 424 ? -9.617 -35.094 -2.176 1 94.81 424 ILE B O 1
ATOM 7159 N N . PRO B 1 425 ? -7.648 -35.031 -1.153 1 95.25 425 PRO B N 1
ATOM 7160 C CA . PRO B 1 425 ? -7.016 -34.531 -2.379 1 95.25 425 PRO B CA 1
ATOM 7161 C C . PRO B 1 425 ? -6.844 -35.625 -3.436 1 95.25 425 PRO B C 1
ATOM 7163 O O . PRO B 1 425 ? -6.391 -36.719 -3.119 1 95.25 425 PRO B O 1
ATOM 7166 N N . VAL B 1 426 ? -7.215 -35.312 -4.617 1 95.75 426 VAL B N 1
ATOM 7167 C CA . VAL B 1 426 ? -7.117 -36.25 -5.738 1 95.75 426 VAL B CA 1
ATOM 7168 C C . VAL B 1 426 ? -6.223 -35.656 -6.824 1 95.75 426 VAL B C 1
ATOM 7170 O O . VAL B 1 426 ? -6.371 -34.5 -7.188 1 95.75 426 VAL B O 1
ATOM 7173 N N . GLU B 1 427 ? -5.352 -36.469 -7.336 1 94.69 427 GLU B N 1
ATOM 7174 C CA . GLU B 1 427 ? -4.461 -36 -8.398 1 94.69 427 GLU B CA 1
ATOM 7175 C C . GLU B 1 427 ? -5.234 -35.719 -9.68 1 94.69 427 GLU B C 1
ATOM 7177 O O . GLU B 1 427 ? -6.215 -36.375 -9.984 1 94.69 427 GLU B O 1
ATOM 7182 N N . THR B 1 428 ? -4.812 -34.688 -10.367 1 94.25 428 THR B N 1
ATOM 7183 C CA . THR B 1 428 ? -5.328 -34.406 -11.703 1 94.25 428 THR B CA 1
ATOM 7184 C C . THR B 1 428 ? -4.262 -34.656 -12.766 1 94.25 428 THR B C 1
ATOM 7186 O O . THR B 1 428 ? -3.156 -35.094 -12.445 1 94.25 428 THR B O 1
ATOM 7189 N N . GLU B 1 429 ? -4.641 -34.469 -14.062 1 91.38 429 GLU B N 1
ATOM 7190 C CA . GLU B 1 429 ? -3.68 -34.625 -15.156 1 91.38 429 GLU B CA 1
ATOM 7191 C C . GLU B 1 429 ? -2.707 -33.438 -15.203 1 91.38 429 GLU B C 1
ATOM 7193 O O . GLU B 1 429 ? -1.725 -33.469 -15.953 1 91.38 429 GLU B O 1
ATOM 7198 N N . TYR B 1 430 ? -2.949 -32.5 -14.445 1 88.25 430 TYR B N 1
ATOM 7199 C CA . TYR B 1 430 ? -2.127 -31.281 -14.445 1 88.25 430 TYR B CA 1
ATOM 7200 C C . TYR B 1 430 ? -1.19 -31.266 -13.242 1 88.25 430 TYR B C 1
ATOM 7202 O O . TYR B 1 430 ? -1.643 -31.234 -12.094 1 88.25 430 TYR B O 1
ATOM 7210 N N . PRO B 1 431 ? 0.048 -31.156 -13.5 1 87.19 431 PRO B N 1
ATOM 7211 C CA . PRO B 1 431 ? 1.02 -31.203 -12.406 1 87.19 431 PRO B CA 1
ATOM 7212 C C . PRO B 1 431 ? 0.802 -30.094 -11.383 1 87.19 431 PRO B C 1
ATOM 7214 O O . PRO B 1 431 ? 0.515 -28.953 -11.75 1 87.19 431 PRO B O 1
ATOM 7217 N N . ARG B 1 432 ? 0.831 -30.391 -10.07 1 90.31 432 ARG B N 1
ATOM 7218 C CA . ARG B 1 432 ? 0.812 -29.5 -8.922 1 90.31 432 ARG B CA 1
ATOM 7219 C C . ARG B 1 432 ? -0.593 -28.969 -8.664 1 90.31 432 ARG B C 1
ATOM 7221 O O . ARG B 1 432 ? -0.781 -28.078 -7.84 1 90.31 432 ARG B O 1
ATOM 7228 N N . ILE B 1 433 ? -1.547 -29.453 -9.406 1 94.38 433 ILE B N 1
ATOM 7229 C CA . ILE B 1 433 ? -2.941 -29.094 -9.156 1 94.38 433 ILE B CA 1
ATOM 7230 C C . ILE B 1 433 ? -3.73 -30.344 -8.781 1 94.38 433 ILE B C 1
ATOM 7232 O O . ILE B 1 433 ? -3.822 -31.297 -9.57 1 94.38 433 ILE B O 1
ATOM 7236 N N . ARG B 1 434 ? -4.219 -30.359 -7.625 1 96.69 434 ARG B N 1
ATOM 7237 C CA . ARG B 1 434 ? -5.062 -31.453 -7.148 1 96.69 434 ARG B CA 1
ATOM 7238 C C . ARG B 1 434 ? -6.512 -31.016 -7.016 1 96.69 434 ARG B C 1
ATOM 7240 O O . ARG B 1 434 ? -6.789 -29.812 -6.859 1 96.69 434 ARG B O 1
ATOM 7247 N N . ARG B 1 435 ? -7.367 -31.891 -7.141 1 97.31 435 ARG B N 1
ATOM 7248 C CA . ARG B 1 435 ? -8.781 -31.656 -6.855 1 97.31 435 ARG B CA 1
ATOM 7249 C C . ARG B 1 435 ? -9.156 -32.156 -5.469 1 97.31 435 ARG B C 1
ATOM 7251 O O . ARG B 1 435 ? -8.703 -33.219 -5.051 1 97.31 435 ARG B O 1
ATOM 7258 N N . VAL B 1 436 ? -9.938 -31.406 -4.758 1 96.75 436 VAL B N 1
ATOM 7259 C CA . VAL B 1 436 ? -10.352 -31.812 -3.42 1 96.75 436 VAL B CA 1
ATOM 7260 C C . VAL B 1 436 ? -11.781 -32.344 -3.459 1 96.75 436 VAL B C 1
ATOM 7262 O O . VAL B 1 436 ? -12.695 -31.672 -3.92 1 96.75 436 VAL B O 1
ATOM 7265 N N . GLU B 1 437 ? -11.914 -33.531 -3.035 1 94.62 437 GLU B N 1
ATOM 7266 C CA . GLU B 1 437 ? -13.227 -34.125 -2.924 1 94.62 437 GLU B CA 1
ATOM 7267 C C . GLU B 1 437 ? -13.648 -34.281 -1.464 1 94.62 437 GLU B C 1
ATOM 72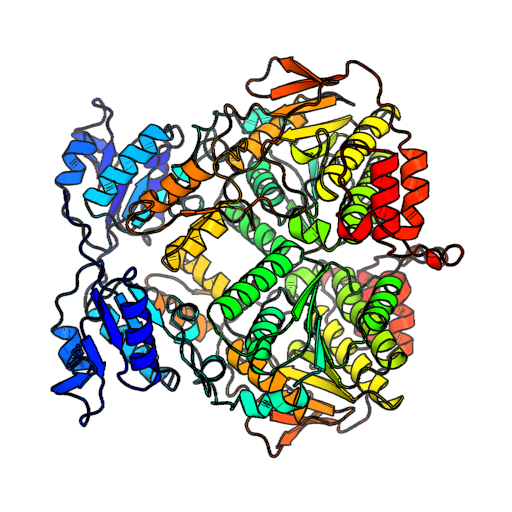69 O O . GLU B 1 437 ? -12.805 -34.469 -0.586 1 94.62 437 GLU B O 1
ATOM 7274 N N . ARG B 1 438 ? -14.914 -34.125 -1.23 1 91 438 ARG B N 1
ATOM 7275 C CA . ARG B 1 438 ? -15.422 -34.281 0.128 1 91 438 ARG B CA 1
ATOM 7276 C C . ARG B 1 438 ? -15.992 -35.688 0.351 1 91 438 ARG B C 1
ATOM 7278 O O . ARG B 1 438 ? -16.625 -36.25 -0.542 1 91 438 ARG B O 1
ATOM 7285 N N . LYS B 1 439 ? -15.758 -36.156 1.567 1 89.31 439 LYS B N 1
ATOM 7286 C CA . LYS B 1 439 ? -16.297 -37.469 1.937 1 89.31 439 LYS B CA 1
ATOM 7287 C C . LYS B 1 439 ? -17.797 -37.375 2.199 1 89.31 439 LYS B C 1
ATOM 7289 O O . LYS B 1 439 ? -18.547 -38.281 1.809 1 89.31 439 LYS B O 1
ATOM 7294 N N . GLU B 1 440 ? -18.141 -36.312 2.908 1 83.56 440 GLU B N 1
ATOM 7295 C CA . GLU B 1 440 ? -19.547 -36.062 3.25 1 83.56 440 GLU B CA 1
ATOM 7296 C C . GLU B 1 440 ? -19.938 -34.625 2.971 1 83.56 440 GLU B C 1
ATOM 7298 O O . GLU B 1 440 ? -19.078 -33.75 2.889 1 83.56 440 GLU B O 1
ATOM 7303 N N . ALA B 1 441 ? -21.219 -34.5 2.729 1 76.06 441 ALA B N 1
ATOM 7304 C CA . ALA B 1 441 ? -21.734 -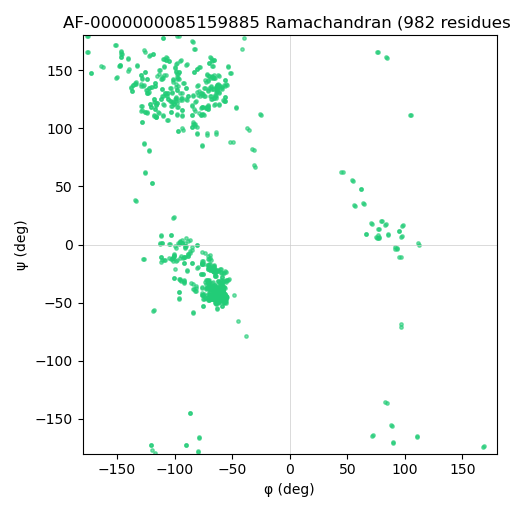33.156 2.498 1 76.06 441 ALA B CA 1
ATOM 7305 C C . ALA B 1 441 ? -21.516 -32.25 3.725 1 76.06 441 ALA B C 1
ATOM 7307 O O . ALA B 1 441 ? -21.562 -32.75 4.859 1 76.06 441 ALA B O 1
ATOM 7308 N N . PRO B 1 442 ? -21.266 -31.031 3.404 1 71.44 442 PRO B N 1
ATOM 7309 C CA . PRO B 1 442 ? -21.062 -30.141 4.547 1 71.44 442 PRO B CA 1
ATOM 7310 C C . PRO B 1 442 ? -22.312 -30.031 5.426 1 71.44 442 PRO B C 1
ATOM 7312 O O . PRO B 1 442 ? -23.422 -29.984 4.918 1 71.44 442 PRO B O 1
ATOM 7315 N N . LEU B 1 443 ? -22.078 -30.047 6.668 1 71.12 443 LEU B N 1
ATOM 7316 C CA . LEU B 1 443 ? -23.156 -29.984 7.645 1 71.12 443 LEU B CA 1
ATOM 7317 C C . LEU B 1 443 ? -23.516 -28.531 7.949 1 71.12 443 LEU B C 1
ATOM 7319 O O . LEU B 1 443 ? -24.594 -28.25 8.477 1 71.12 443 LEU B O 1
ATOM 7323 N N . LEU B 1 444 ? -22.766 -27.781 7.402 1 86.31 444 LEU B N 1
ATOM 7324 C CA . LEU B 1 444 ? -22.953 -26.375 7.75 1 86.31 444 LEU B CA 1
ATOM 7325 C C . LEU B 1 444 ? -24.172 -25.797 7.027 1 86.31 444 LEU B C 1
ATOM 7327 O O . LEU B 1 444 ? -24.266 -25.875 5.801 1 86.31 444 LEU B O 1
ATOM 7331 N N . ASP B 1 445 ? -25.219 -25.344 7.758 1 94 445 ASP B N 1
ATOM 7332 C CA . ASP B 1 445 ? -26.344 -24.609 7.195 1 94 445 ASP B CA 1
ATOM 7333 C C . ASP B 1 445 ? -25.969 -23.172 6.891 1 94 445 ASP B C 1
ATOM 7335 O O . ASP B 1 445 ? -26.234 -22.266 7.688 1 94 445 ASP B O 1
ATOM 7339 N N . LEU B 1 446 ? -25.406 -23.016 5.73 1 95.38 446 LEU B N 1
ATOM 7340 C CA . LEU B 1 446 ? -24.828 -21.734 5.348 1 95.38 446 LEU B CA 1
ATOM 7341 C C . LEU B 1 446 ? -25.875 -20.625 5.332 1 95.38 446 LEU B C 1
ATOM 7343 O O . LEU B 1 446 ? -25.672 -19.562 5.914 1 95.38 446 LEU B O 1
ATOM 7347 N N . PRO B 1 447 ? -27.047 -20.828 4.727 1 96.12 447 PRO B N 1
ATOM 7348 C CA . PRO B 1 447 ? -28.062 -19.766 4.719 1 96.12 447 PRO B CA 1
ATOM 7349 C C . PRO B 1 447 ? -28.469 -19.328 6.125 1 96.12 447 PRO B C 1
ATOM 7351 O O . PRO B 1 447 ? -28.625 -18.141 6.383 1 96.12 447 PRO B O 1
ATOM 7354 N N . LYS B 1 448 ? -28.609 -20.312 7.004 1 97.19 448 LYS B N 1
ATOM 7355 C CA . LYS B 1 448 ? -29 -20 8.375 1 97.19 448 LYS B CA 1
ATOM 7356 C C . LYS B 1 448 ? -27.922 -19.188 9.086 1 97.19 448 LYS B C 1
ATOM 7358 O O . LYS B 1 448 ? -28.234 -18.219 9.789 1 97.19 448 LYS B O 1
ATOM 7363 N N . LEU B 1 449 ? -26.703 -19.594 8.945 1 97.88 449 LEU B N 1
ATOM 7364 C CA . LEU B 1 449 ? -25.609 -18.859 9.562 1 97.88 449 LEU B CA 1
ATOM 7365 C C . LEU B 1 449 ? -25.547 -17.438 9.031 1 97.88 449 LEU B C 1
ATOM 7367 O O . LEU B 1 449 ? -25.453 -16.484 9.805 1 97.88 449 LEU B O 1
ATOM 7371 N N . LEU B 1 450 ? -25.641 -17.266 7.699 1 98.25 450 LEU B N 1
ATOM 7372 C CA . LEU B 1 450 ? -25.531 -15.945 7.09 1 98.25 450 LEU B CA 1
ATOM 7373 C C . LEU B 1 450 ? -26.672 -15.039 7.547 1 98.25 450 LEU B C 1
ATOM 7375 O O . LEU B 1 450 ? -26.453 -13.852 7.797 1 98.25 450 LEU B O 1
ATOM 7379 N N . GLU B 1 451 ? -27.797 -15.594 7.648 1 97.81 451 GLU B N 1
ATOM 7380 C CA . GLU B 1 451 ? -28.953 -14.828 8.125 1 97.81 451 GLU B CA 1
ATOM 7381 C C . GLU B 1 451 ? -28.75 -14.359 9.562 1 97.81 451 GLU B C 1
ATOM 7383 O O . GLU B 1 451 ? -29.125 -13.242 9.914 1 97.81 451 GLU B O 1
ATOM 7388 N N . SER B 1 452 ? -28.141 -15.211 10.352 1 97.81 452 SER B N 1
ATOM 7389 C CA . SER B 1 452 ? -27.938 -14.914 11.766 1 97.81 452 SER B CA 1
ATOM 7390 C C . SER B 1 452 ? -26.891 -13.82 11.953 1 97.81 452 SER B C 1
ATOM 7392 O O . SER B 1 452 ? -27 -13.008 12.875 1 97.81 452 SER B O 1
ATOM 7394 N N . ILE B 1 453 ? -25.906 -13.773 11.07 1 98.44 453 ILE B N 1
ATOM 7395 C CA . ILE B 1 453 ? -24.797 -12.852 11.336 1 98.44 453 ILE B CA 1
ATOM 7396 C C . ILE B 1 453 ? -24.969 -11.586 10.5 1 98.44 453 ILE B C 1
ATOM 7398 O O . ILE B 1 453 ? -24.297 -10.586 10.742 1 98.44 453 ILE B O 1
ATOM 7402 N N . ARG B 1 454 ? -25.875 -11.531 9.57 1 98.44 454 ARG B N 1
ATOM 7403 C CA . ARG B 1 454 ? -26.078 -10.398 8.672 1 98.44 454 ARG B CA 1
ATOM 7404 C C . ARG B 1 454 ? -26.391 -9.125 9.461 1 98.44 454 ARG B C 1
ATOM 7406 O O . ARG B 1 454 ? -25.781 -8.078 9.211 1 98.44 454 ARG B O 1
ATOM 7413 N N . PRO B 1 455 ? -27.281 -9.164 10.484 1 98.31 455 PRO B N 1
ATOM 7414 C CA . PRO B 1 455 ? -27.594 -7.934 11.211 1 98.31 455 PRO B CA 1
ATOM 7415 C C . PRO B 1 455 ? -26.422 -7.418 12.039 1 98.31 455 PRO B C 1
ATOM 7417 O O . PRO B 1 455 ? -26.422 -6.258 12.461 1 98.31 455 PRO B O 1
ATOM 7420 N N . ILE B 1 456 ? -25.469 -8.289 12.352 1 98.56 456 ILE B N 1
ATOM 7421 C CA . ILE B 1 456 ? -24.266 -7.875 13.062 1 98.56 456 ILE B CA 1
ATOM 7422 C C . ILE B 1 456 ? -23.359 -7.086 12.125 1 98.56 456 ILE B C 1
ATOM 7424 O O . ILE B 1 456 ? -22.719 -6.117 12.539 1 98.56 456 ILE B O 1
ATOM 7428 N N . CYS B 1 457 ? -23.344 -7.43 10.836 1 98.19 457 CYS B N 1
ATOM 7429 C CA . CYS B 1 457 ? -22.422 -6.887 9.844 1 98.19 457 CYS B CA 1
ATOM 7430 C C . CYS B 1 457 ? -23.047 -5.727 9.086 1 98.19 457 CYS B C 1
ATOM 7432 O O . CYS B 1 457 ? -22.344 -4.836 8.602 1 98.19 457 CYS B O 1
ATOM 7434 N N . ARG B 1 458 ? -24.344 -5.758 8.93 1 96.75 458 ARG B N 1
ATOM 7435 C CA . ARG B 1 458 ? -25.109 -4.734 8.234 1 96.75 458 ARG B CA 1
ATOM 7436 C C . ARG B 1 458 ? -26.203 -4.164 9.133 1 96.75 458 ARG B C 1
ATOM 7438 O O . ARG B 1 458 ? -27.016 -4.906 9.672 1 96.75 458 ARG B O 1
ATOM 7445 N N . PHE B 1 459 ? -26.234 -2.9 9.18 1 96.5 459 PHE B N 1
ATOM 7446 C CA . PHE B 1 459 ? -27.172 -2.258 10.094 1 96.5 459 PHE B CA 1
ATOM 7447 C C . PHE B 1 459 ? -28.609 -2.533 9.68 1 96.5 459 PHE B C 1
ATOM 7449 O O . PHE B 1 459 ? -28.969 -2.359 8.516 1 96.5 459 PHE B O 1
ATOM 7456 N N . ASP B 1 460 ? -29.359 -3.021 10.547 1 95.94 460 ASP B N 1
ATOM 7457 C CA . ASP B 1 460 ? -30.797 -3.244 10.461 1 95.94 460 ASP B CA 1
ATOM 7458 C C . ASP B 1 460 ? -31.531 -2.541 11.609 1 95.94 460 ASP B C 1
ATOM 7460 O O . ASP B 1 460 ? -31.406 -2.943 12.766 1 95.94 460 ASP B O 1
ATOM 7464 N N . PRO B 1 461 ? -32.312 -1.544 11.234 1 95.31 461 PRO B N 1
ATOM 7465 C CA . PRO B 1 461 ? -33 -0.799 12.297 1 95.31 461 PRO B CA 1
ATOM 7466 C C . PRO B 1 461 ? -33.844 -1.699 13.211 1 95.31 461 PRO B C 1
ATOM 7468 O O . PRO B 1 461 ? -33.969 -1.423 14.406 1 95.31 461 PRO B O 1
ATOM 7471 N N . ALA B 1 462 ? -34.375 -2.764 12.742 1 96.62 462 ALA B N 1
ATOM 7472 C CA . ALA B 1 462 ? -35.188 -3.682 13.508 1 96.62 462 ALA B CA 1
ATOM 7473 C C . ALA B 1 462 ? -34.344 -4.535 14.453 1 96.62 462 ALA B C 1
ATOM 7475 O O . ALA B 1 462 ? -34.875 -5.125 15.398 1 96.62 462 ALA B O 1
ATOM 7476 N N . LYS B 1 463 ? -33.062 -4.598 14.227 1 97.38 463 LYS B N 1
ATOM 7477 C CA . LYS B 1 463 ? -32.125 -5.395 15.031 1 97.38 463 LYS B CA 1
ATOM 7478 C C . LYS B 1 463 ? -30.891 -4.59 15.391 1 97.38 463 LYS B C 1
ATOM 7480 O O . LYS B 1 463 ? -29.766 -5.082 15.258 1 97.38 463 LYS B O 1
ATOM 7485 N N . ALA B 1 464 ? -31.078 -3.352 15.664 1 95.31 464 ALA B N 1
ATOM 7486 C CA . ALA B 1 464 ? -30 -2.398 15.859 1 95.31 464 ALA B CA 1
ATOM 7487 C C . ALA B 1 464 ? -29.078 -2.84 17 1 95.31 464 ALA B C 1
ATOM 7489 O O . ALA B 1 464 ? -27.875 -2.566 16.969 1 95.31 464 ALA B O 1
ATOM 7490 N N . ASN B 1 465 ? -29.547 -3.584 17.984 1 95.94 465 ASN B N 1
ATOM 7491 C CA . ASN B 1 465 ? -28.781 -4.008 19.156 1 95.94 465 ASN B CA 1
ATOM 7492 C C . ASN B 1 465 ? -27.719 -5.039 18.797 1 95.94 465 ASN B C 1
ATOM 7494 O O . ASN B 1 465 ? -26.766 -5.238 19.531 1 95.94 465 ASN B O 1
ATOM 7498 N N . LEU B 1 466 ? -27.859 -5.633 17.641 1 97.81 466 LEU B N 1
ATOM 7499 C CA . LEU B 1 466 ? -26.938 -6.684 17.219 1 97.81 466 LEU B CA 1
ATOM 7500 C C . LEU B 1 466 ? -25.781 -6.102 16.422 1 97.81 466 LEU B C 1
ATOM 7502 O O . LEU B 1 466 ? -24.766 -6.766 16.234 1 97.81 466 LEU B O 1
ATOM 7506 N N . TYR B 1 467 ? -25.984 -4.867 15.984 1 97.81 467 TYR B N 1
ATOM 7507 C CA . TYR B 1 467 ? -25.047 -4.266 15.047 1 97.81 467 TYR B CA 1
ATOM 7508 C C . TYR B 1 467 ? -23.656 -4.156 15.664 1 97.81 467 TYR B C 1
ATOM 7510 O O . TYR B 1 467 ? -23.5 -3.6 16.75 1 97.81 467 TYR B O 1
ATOM 7518 N N . ARG B 1 468 ? -22.672 -4.793 15.039 1 97.81 468 ARG B N 1
ATOM 7519 C CA . ARG B 1 468 ? -21.25 -4.727 15.352 1 97.81 468 ARG B CA 1
ATOM 7520 C C . ARG B 1 468 ? -20.938 -5.453 16.656 1 97.81 468 ARG B C 1
ATOM 7522 O O . ARG B 1 468 ? -19.891 -5.227 17.266 1 97.81 468 ARG B O 1
ATOM 7529 N N . ASP B 1 469 ? -21.812 -6.32 17.141 1 97.31 469 ASP B N 1
ATOM 7530 C CA . ASP B 1 469 ? -21.547 -7.145 18.312 1 97.31 469 ASP B CA 1
ATOM 7531 C C . ASP B 1 469 ? -20.531 -8.242 18 1 97.31 469 ASP B C 1
ATOM 7533 O O . ASP B 1 469 ? -20.906 -9.352 17.625 1 97.31 469 ASP B O 1
ATOM 7537 N N . LYS B 1 470 ? -19.328 -7.977 18.297 1 96.25 470 LYS B N 1
ATOM 7538 C CA . LYS B 1 470 ? -18.25 -8.883 17.922 1 96.25 470 LYS B CA 1
ATOM 7539 C C . LYS B 1 470 ? -18.297 -10.164 18.766 1 96.25 470 LYS B C 1
ATOM 7541 O O . LYS B 1 470 ? -17.906 -11.234 18.281 1 96.25 470 LYS B O 1
ATOM 7546 N N . VAL B 1 471 ? -18.734 -10.109 19.984 1 96.44 471 VAL B N 1
ATOM 7547 C CA . VAL B 1 471 ? -18.812 -11.266 20.859 1 96.44 471 VAL B CA 1
ATOM 7548 C C . VAL B 1 471 ? -19.859 -12.242 20.344 1 96.44 471 VAL B C 1
ATOM 7550 O O . VAL B 1 471 ? -19.594 -13.445 20.219 1 96.44 471 VAL B O 1
ATOM 7553 N N . LEU B 1 472 ? -21.031 -11.688 20 1 97.44 472 LEU B N 1
ATOM 7554 C CA . LEU B 1 472 ? -22.094 -12.516 19.438 1 97.44 472 LEU B CA 1
ATOM 7555 C C . LEU B 1 472 ? -21.656 -13.141 18.109 1 97.44 472 LEU B C 1
ATOM 7557 O O . LEU B 1 472 ? -21.969 -14.305 17.844 1 97.44 472 LEU B O 1
ATOM 7561 N N . LEU B 1 473 ? -20.969 -12.375 17.281 1 98.31 473 LEU B N 1
ATOM 7562 C CA . LEU B 1 473 ? -20.484 -12.891 16 1 98.31 473 LEU B CA 1
ATOM 7563 C C . LEU B 1 473 ? -19.609 -14.125 16.203 1 98.31 473 LEU B C 1
ATOM 7565 O O . LEU B 1 473 ? -19.812 -15.148 15.547 1 98.31 473 LEU B O 1
ATOM 7569 N N . ARG B 1 474 ? -18.672 -14.047 17.094 1 97.31 474 ARG B N 1
ATOM 7570 C CA . ARG B 1 474 ? -17.75 -15.156 17.344 1 97.31 474 ARG B CA 1
ATOM 7571 C C . ARG B 1 474 ? -18.5 -16.359 17.906 1 97.31 474 ARG B C 1
ATOM 7573 O O . ARG B 1 474 ? -18.188 -17.5 17.547 1 97.31 474 ARG B O 1
ATOM 7580 N N . ARG B 1 475 ? -19.422 -16.109 18.75 1 97.06 475 ARG B N 1
ATOM 7581 C CA . ARG B 1 475 ? -20.203 -17.203 19.312 1 97.06 475 ARG B CA 1
ATOM 7582 C C . ARG B 1 475 ? -20.984 -17.938 18.234 1 97.06 475 ARG B C 1
ATOM 7584 O O . ARG B 1 475 ? -21.031 -19.172 18.203 1 97.06 475 ARG B O 1
ATOM 7591 N N . LEU B 1 476 ? -21.625 -17.141 17.391 1 97.81 476 LEU B N 1
ATOM 7592 C CA . LEU B 1 476 ? -22.391 -17.734 16.297 1 97.81 476 LEU B CA 1
ATOM 7593 C C . LEU B 1 476 ? -21.469 -18.5 15.352 1 97.81 476 LEU B C 1
ATOM 7595 O O . LEU B 1 476 ? -21.812 -19.609 14.906 1 97.81 476 LEU B O 1
ATOM 7599 N N . LEU B 1 477 ? -20.312 -17.953 15.016 1 97.81 477 LEU B N 1
ATOM 7600 C CA . LEU B 1 477 ? -19.359 -18.656 14.18 1 97.81 477 LEU B CA 1
ATOM 7601 C C . LEU B 1 477 ? -18.953 -19.984 14.836 1 97.81 477 LEU B C 1
ATOM 7603 O O . LEU B 1 477 ? -18.922 -21.016 14.18 1 97.81 477 LEU B O 1
ATOM 7607 N N . HIS B 1 478 ? -18.656 -19.891 16.109 1 96.81 478 HIS B N 1
ATOM 7608 C CA . HIS B 1 478 ? -18.234 -21.078 16.844 1 96.81 478 HIS B CA 1
ATOM 7609 C C . HIS B 1 478 ? -19.344 -22.125 16.891 1 96.81 478 HIS B C 1
ATOM 7611 O O . HIS B 1 478 ? -19.062 -23.328 16.797 1 96.81 478 HIS B O 1
ATOM 7617 N N . ASP B 1 479 ? -20.578 -21.734 17.031 1 96.12 479 ASP B N 1
ATOM 7618 C CA . ASP B 1 479 ? -21.719 -22.641 17.078 1 96.12 479 ASP B CA 1
ATOM 7619 C C . ASP B 1 479 ? -21.828 -23.422 15.766 1 96.12 479 ASP B C 1
ATOM 7621 O O . ASP B 1 479 ? -22.172 -24.609 15.773 1 96.12 479 ASP B O 1
ATOM 7625 N N . PHE B 1 480 ? -21.562 -22.734 14.672 1 96.12 480 PHE B N 1
ATOM 7626 C CA . PHE B 1 480 ? -21.719 -23.359 13.359 1 96.12 480 PHE B CA 1
ATOM 7627 C C . PHE B 1 480 ? -20.406 -24 12.914 1 96.12 480 PHE B C 1
ATOM 7629 O O . PHE B 1 480 ? -20.422 -24.969 12.141 1 96.12 480 PHE B O 1
ATOM 7636 N N . ILE B 1 481 ? -19.281 -23.453 13.32 1 96.06 481 ILE B N 1
ATOM 7637 C CA . ILE B 1 481 ? -17.938 -23.922 12.992 1 96.06 481 ILE B CA 1
ATOM 7638 C C . ILE B 1 481 ? -17.141 -24.125 14.281 1 96.06 481 ILE B C 1
ATOM 7640 O O . ILE B 1 481 ? -16.328 -23.281 14.648 1 96.06 481 ILE B O 1
ATOM 7644 N N . PRO B 1 482 ? -17.219 -25.203 14.875 1 94.69 482 PRO B N 1
ATOM 7645 C CA . PRO B 1 482 ? -16.703 -25.422 16.234 1 94.69 482 PRO B CA 1
ATOM 7646 C C . PRO B 1 482 ? -15.195 -25.219 16.328 1 94.69 482 PRO B C 1
ATOM 7648 O O . PRO B 1 482 ? -14.672 -25.016 17.422 1 94.69 482 PRO B O 1
ATOM 7651 N N . THR B 1 483 ? -14.477 -25.328 15.234 1 94.25 483 THR B N 1
ATOM 7652 C CA . THR B 1 483 ? -13.023 -25.188 15.281 1 94.25 483 THR B CA 1
ATOM 7653 C C . THR B 1 483 ? -12.641 -23.734 15.539 1 94.25 483 THR B C 1
ATOM 7655 O O . THR B 1 483 ? -11.5 -23.438 15.898 1 94.25 483 THR B O 1
ATOM 7658 N N . VAL B 1 484 ? -13.586 -22.781 15.32 1 95.44 484 VAL B N 1
ATOM 7659 C CA . VAL B 1 484 ? -13.305 -21.375 15.562 1 95.44 484 VAL B CA 1
ATOM 7660 C C . VAL B 1 484 ? -13.133 -21.125 17.062 1 95.44 484 VAL B C 1
ATOM 7662 O O . VAL B 1 484 ? -14.016 -21.469 17.859 1 95.44 484 VAL B O 1
ATOM 7665 N N . ILE B 1 485 ? -12.078 -20.531 17.422 1 92.5 485 ILE B N 1
ATOM 7666 C CA . ILE B 1 485 ? -11.75 -20.328 18.828 1 92.5 485 ILE B CA 1
ATOM 7667 C C . ILE B 1 485 ? -12.336 -19 19.312 1 92.5 485 ILE B C 1
ATOM 7669 O O . ILE B 1 485 ? -12.195 -17.984 18.656 1 92.5 485 ILE B O 1
ATOM 7673 N N . ILE B 1 486 ? -12.914 -19.031 20.422 1 90.88 486 ILE B N 1
ATOM 7674 C CA . ILE B 1 486 ? -13.359 -17.828 21.109 1 90.88 486 ILE B CA 1
ATOM 7675 C C . ILE B 1 486 ? -12.297 -17.375 22.109 1 90.88 486 ILE B C 1
ATOM 7677 O O . ILE B 1 486 ? -11.828 -18.172 22.938 1 90.88 486 ILE B O 1
ATOM 7681 N N . PRO B 1 487 ? -11.859 -16.156 21.984 1 87.44 487 PRO B N 1
ATOM 7682 C CA . PRO B 1 487 ? -10.875 -15.68 22.953 1 87.44 487 PRO B CA 1
ATOM 7683 C C . PRO B 1 487 ? -11.305 -15.906 24.391 1 87.44 487 PRO B C 1
ATOM 7685 O O . PRO B 1 487 ? -12.492 -15.789 24.719 1 87.44 487 PRO B O 1
ATOM 7688 N N . GLU B 1 488 ? -10.352 -16.141 25.266 1 81.12 488 GLU B N 1
ATOM 7689 C CA . GLU B 1 488 ? -10.602 -16.484 26.656 1 81.12 488 GLU B CA 1
ATOM 7690 C C . GLU B 1 488 ? -11.414 -15.406 27.359 1 81.12 488 GLU B C 1
ATOM 7692 O O . GLU B 1 488 ? -12.32 -15.711 28.141 1 81.12 488 GLU B O 1
ATOM 7697 N N . HIS B 1 489 ? -11.047 -14.18 27.047 1 80.31 489 HIS B N 1
ATOM 7698 C CA . HIS B 1 489 ? -11.703 -13.078 27.734 1 80.31 489 HIS B CA 1
ATOM 7699 C C . HIS B 1 489 ? -13.164 -12.953 27.312 1 80.31 489 HIS B C 1
ATOM 7701 O O . HIS B 1 489 ? -13.961 -12.297 28 1 80.31 489 HIS B O 1
ATOM 7707 N N . GLU B 1 490 ? -13.562 -13.617 26.312 1 81.31 490 GLU B N 1
ATOM 7708 C CA . GLU B 1 490 ? -14.93 -13.547 25.797 1 81.31 490 GLU B CA 1
ATOM 7709 C C . GLU B 1 490 ? -15.727 -14.789 26.172 1 81.31 490 GLU B C 1
ATOM 7711 O O . GLU B 1 490 ? -16.922 -14.867 25.922 1 81.31 490 GLU B O 1
ATOM 7716 N N . GLN B 1 491 ? -15.117 -15.844 26.672 1 72.5 491 GLN B N 1
ATOM 7717 C CA . GLN B 1 491 ? -15.789 -17.094 27.016 1 72.5 491 GLN B CA 1
ATOM 7718 C C . GLN B 1 491 ? -16.688 -16.906 28.234 1 72.5 491 GLN B C 1
ATOM 7720 O O . GLN B 1 491 ? -17.734 -17.562 28.344 1 72.5 491 GLN B O 1
ATOM 7725 N N . ASN B 1 492 ? -16.203 -16.031 29.219 1 59.62 492 ASN B N 1
ATOM 7726 C CA . ASN B 1 492 ? -16.922 -15.922 30.484 1 59.62 492 ASN B CA 1
ATOM 7727 C C . ASN B 1 492 ? -18.078 -14.922 30.375 1 59.62 492 ASN B C 1
ATOM 7729 O O . ASN B 1 492 ? -18.781 -14.672 31.344 1 59.62 492 ASN B O 1
ATOM 7733 N N . ASN B 1 493 ? -18.234 -14.25 29.281 1 49.38 493 ASN B N 1
ATOM 7734 C CA . ASN B 1 493 ? -19.328 -13.297 29.266 1 49.38 493 ASN B CA 1
ATOM 7735 C C . ASN B 1 493 ? -20.547 -13.859 28.547 1 49.38 493 ASN B C 1
ATOM 7737 O O . ASN B 1 493 ? -20.422 -14.492 27.484 1 49.38 493 ASN B O 1
#

Secondary structure (DSSP, 8-state):
------PEEEEE--SHHHHHHHHHHHHH-SS-EEEEEE---TTTTT-EETTEEEE--HHHHHTT----TT-EEEE--TT--HHHHHHHHHHHHHHT--EEEE---TTTTSSS---GGG-EE--GGGTSSPPPPP--HHHHTGGGTT-EEEEETTTSHHHHHHHHHHTTTT-SEEEEEES-HHHHHHHHHHHHHHHHTT-S---EEEEEE--TT-HHHHHHHHHHHT-SEEEE------HHHHHHSHHHHHIIIIIHHHHHHHHHHHTT-SEEEEEEEGGGSS--SHHHHHHHHHHHHHHHHGGGSSSEEEEEEE-EEET-TTSHHHHHHHHHHTT-PEEES-TT-EE-EEEHHHHHHHHHHHHHH--TTEEEEE---S-EEHHHHHHHHHHHTT--BTTTB-EEE--PPTT--SB--SS-TTEEEEE-SSTTEEEEEESS-----HHHHHHHHHHHHS--GGGGGGTT-HHHHHHHHHHHSTTSPPPHHHH--/------PEEEEE--SHHHHHHHHHHHHH-SS-EEEEEE---TTTTT-EETTEEEE--HHHHHTT----TT-EEEE--TT--HHHHHHHHHHHHHHT--EEEE---TTTTSSS---GGG-EE--GGGTSSPPPPP--HHHHTGGGTT-EEEEETTTSHHHHHHHHHHTTTT-SEEEEEES-HHHHHHHHHHHHHHHHTT-S---EEEEEE--TT-HHHHHHHHHHHT-SEEEE------HHHHHHSHHHHIIIIIIHHHHHHHHHHHTT-SEEEEEEEGGGSS--SHHHHHHHHHHHHHHHHGGGSSSEEEEEEE-EEET-TTSHHHHHHHHHHTT-PEEES-TT-EE-EEEHHHHHHHHHHHHHH--TTEEEEE---S-EEHHHHHHHHHHHTT--BTTTB-EEE--PPTT--SB--SS-TTEEEEE-SSTTEEEEEESS-----HHHHHHHHHHHHS--GGGGGGTT-HHHHHHHHHHHSTTSPPPHHHH--

InterPro domains:
  IPR003869 Polysaccharide biosynthesis protein, CapD-like domain [PF02719] (149-436)
  IPR003869 Polysaccharide biosynthesis protein, CapD-like domain [cd05237] (146-433)
  IPR036291 NAD(P)-binding domain superfamily [SSF51735] (8-135)
  IPR036291 NAD(P)-binding domain superfamily [SSF51735] (146-414)
  IPR051203 Polysaccharide Synthase-Related Protein [PTHR43318] (5-458)

pLDDT: mean 89.45, std 11.02, range [21.41, 98.88]

Organism: Gracilinema caldarium (strain ATCC 51460 / DSM 7334 / H1) (NCBI:txid744872)

Foldseek 3Di:
DPPPQFAEEEEEDPDQQSLLAQVQCVVVVRNGHDQAYEYLDPVQAQDDDPRHHYHDDLLVVLLVDDDDQRYEYEYRDQQDWLVVVVVNVVSNVVSPHPFYKYQHHDQQPPVHHHDPVSIDTDDLQSNDDGGFDHDNLQVLLQVQAQFAEEEEVCLFLLNLLLVSSNLQNNHQAYEAEYQDPVSLVVSQVVNVVCVVRPRHHDYHYHYYHDALLPLVVLLVVCQVRVHQEYEYPDADADFLVCQVVLLCRLSRLQNSLLSNLVSCLVSQRAEYEYEAELCLALHQTSNNVSRVLSQVSQLVSLVVDRHAGEYEYEYEEPPTPPDLLVQLVVQVVVQDAREDADQQAWTQYDHSNSSSSVSSSCRRPPGGSWYKYFQRDDIDGVVVVSQSNNVVVPHHEPPRHYYHHDHDRPRDDRYGDRHYPQWDWADDPDPRMTIIDGNDDDPAPSVVLCVVCVCCNDPDPVPNVNHVPSLVNQVSSCVRSVSHDDDPVSVVD/DPPPQFAEEEEEDPDQQSLLAQVQCVVVVRNGHDQAYEYLDPVQAPDDDPRHHYHDDLLVVLLVDDDDQRYEYEYRDQQDWLVVVVVNVVSNVVSPHPFYKYQHHQLQPPPHHHDPVSIDTDDLQSNDDGGFDHDNLQVLLQVQAQFAEEEEVCLFLLNLLLVSSNLANNHQAYEDEYQDPVSLVVSQVVNVVCVVRPRHHDYHYHYYHDALLPLVVLLVVCQVRLHQEYEYPDADADFLVCQVVLLCRLSRLQNSLLSNLVSCLVSQHAEYEYEAELCLALHQTSNNVSRVLSQVSQLVSLVVDRHAGEYEYEYEEPPTPPDLLVQLVVQVVVQDAREDADQQAWTQYDHSNSSSSVSSSCRRPPGGSWYKYFQRDDIDGVVVVSQSNNVVVPHHEPPRHYYHHDHDRPRDDRYGDRHYPQWDWADDPDPRMTIIDGNDDDPAPSVVLCVVCVCCNDPDPVPNVNHVPSLVNQVSSCVRSVSHDDDPVSPVD